Protein AF-H3C4B7-F1 (afdb_monomer)

Secondary structure (DSSP, 8-state):
--HHHHHHHHHHHHHHHHHHHHHTTTTSSSSSSSSSS-----PPP------SHHHHHHHHHHHHHHHHHHHHHHHHHHHHHHHHHHHHHHHHHHHHHHHHHHHHHHHHHHHHHHHHHHHHHHHHHHHHHHHHHHHHHHHHHHHHHHHHHHHHHHHHHHHHHHHHHHHHHHHHHHHHHHHHHHHHHHHHHHHHHHHHHHHHHHHHHHHHHHHHHHHHHHHHHHHHHHHHHHHHHHHHHHHHHHHHHHHHHHHHHHHHHHHHHHHHHHHHHHHHHHHHTT---------------------------------------------------------------------------S-TTTHHHHHHHHHHHHHHHHHHHHHHHHHHHHHHHHHHHHHHHHHHHHHHHHHHHHHHHHHHHHHHHHHHHHHHHHHHHHHHHHHHHHHHHHHHHHHHHHHHHHHHHHHHHHHHHHHHHHHHHHHHHHHHHHHHHHHHHHHHHHHHHHHHHHHHHHHHHHHHHHHHHHHHHHHHHHHHHHHHHTT----------------SSHHHHHHHHHHHHHHHHHHHHHHHHHHHHHHHHHHHHHHHHHHHHHHHHHHHHHHHHHHHHHHHHHHHHHHHHHHHHHHHHHHHHHHHHHHHHHHHHHHHHHHHHHHHHHHHHHHHHHHHHHHHHHHHHHHHHHHHHHHHHHHHHHHHHHHHHHHHHHHHHHHHHHHHHHHHTTSTTSSGGGSTTGGGTTHHHHHHHHHHHHHHHHHHHHHHHHHHHHHHHHHHHHHHHHHHHHHHHHHHHHHHHHHHHHHHHHHHHHHHHHHHHHHHHHHHHHHHHHHHHHHHHHHHHHHHHHHHHHHHHHHHHHHHHHHHHHHHHHHHHHHHHHHHHHHHHHHHHHHHHHHHHHHHHHHHHHHHHHHHHHHHHHHHHHHHHHHHHHHHHHHHHHHHHHHHHHHHHHHHHHHHHHHHHHHHHHHHHHHHHHHHHTTT------------SSSGGGHHHHHHHHHHHHHHHHHHHHHHHHHHHHHHHHHHHHHHHHHHHHHHHHHHHHHHHHHHHHHHHHHHHHHHHHHHHHHHHHHHHHHHTTSS--

Mean predicted aligned error: 26.06 Å

Structure (mmCIF, N/CA/C/O backbone):
data_AF-H3C4B7-F1
#
_entry.id   AF-H3C4B7-F1
#
loop_
_atom_site.group_PDB
_atom_site.id
_atom_site.type_symbol
_atom_site.label_atom_id
_atom_site.label_alt_id
_atom_site.label_comp_id
_atom_site.label_asym_id
_atom_site.label_entity_id
_atom_site.label_seq_id
_atom_site.pdbx_PDB_ins_code
_atom_site.Cartn_x
_atom_site.Cartn_y
_atom_site.Cartn_z
_atom_site.occupancy
_atom_site.B_iso_or_equiv
_atom_site.auth_seq_id
_atom_site.auth_comp_id
_atom_site.auth_asym_id
_atom_site.auth_atom_id
_atom_site.pdbx_PDB_model_num
ATOM 1 N N . ARG A 1 1 ? 48.165 40.039 -29.915 1.00 53.16 1 ARG A N 1
ATOM 2 C CA . ARG A 1 1 ? 48.646 41.201 -30.714 1.00 53.16 1 ARG A CA 1
ATOM 3 C C . ARG A 1 1 ? 50.061 41.047 -31.312 1.00 53.16 1 ARG A C 1
ATOM 5 O O . ARG A 1 1 ? 50.330 41.752 -32.269 1.00 53.16 1 ARG A O 1
ATOM 12 N N . LYS A 1 2 ? 50.919 40.095 -30.893 1.00 47.97 2 LYS A N 1
ATOM 13 C CA . LYS A 1 2 ? 52.232 39.836 -31.544 1.00 47.97 2 LYS A CA 1
ATOM 14 C C . LYS A 1 2 ? 52.176 39.038 -32.871 1.00 47.97 2 LYS A C 1
ATOM 16 O O . LYS A 1 2 ? 53.006 39.262 -33.738 1.00 47.97 2 LYS A O 1
ATOM 21 N N . LYS A 1 3 ? 51.146 38.205 -33.101 1.00 50.91 3 LYS A N 1
ATOM 22 C CA . LYS A 1 3 ? 50.989 37.418 -34.351 1.00 50.91 3 LYS A CA 1
ATOM 23 C C . LYS A 1 3 ? 50.655 38.235 -35.613 1.00 50.91 3 LYS A C 1
ATOM 25 O O . LYS A 1 3 ? 50.967 37.790 -36.704 1.00 50.91 3 LYS A O 1
ATOM 30 N N . ARG A 1 4 ? 50.066 39.435 -35.496 1.00 48.78 4 ARG A N 1
ATOM 31 C CA . ARG A 1 4 ? 49.759 40.294 -36.665 1.00 48.78 4 ARG A CA 1
ATOM 32 C C . ARG A 1 4 ? 50.947 41.143 -37.138 1.00 48.78 4 ARG A C 1
ATOM 34 O O . ARG A 1 4 ? 50.913 41.616 -38.265 1.00 48.78 4 ARG A O 1
ATOM 41 N N . SER A 1 5 ? 51.971 41.326 -36.299 1.00 50.53 5 SER A N 1
ATOM 42 C CA . SER A 1 5 ? 53.210 42.020 -36.683 1.00 50.53 5 SER A CA 1
ATOM 43 C C . SER A 1 5 ? 54.152 41.098 -37.463 1.00 50.53 5 SER A C 1
ATOM 45 O O . SER A 1 5 ? 54.740 41.542 -38.437 1.00 50.53 5 SER A O 1
ATOM 47 N N . CYS A 1 6 ? 54.225 39.810 -37.093 1.00 53.53 6 CYS A N 1
ATOM 48 C CA . CYS A 1 6 ? 55.047 38.808 -37.791 1.00 53.53 6 CYS A CA 1
ATOM 49 C C . CYS A 1 6 ? 54.556 38.577 -39.226 1.00 53.53 6 CYS A C 1
ATOM 51 O O . CYS A 1 6 ? 55.336 38.678 -40.157 1.00 53.53 6 CYS A O 1
ATOM 53 N N . VAL A 1 7 ? 53.239 38.431 -39.415 1.00 56.09 7 VAL A N 1
ATOM 54 C CA . VAL A 1 7 ? 52.647 38.187 -40.744 1.00 56.09 7 VAL A CA 1
ATOM 55 C C . VAL A 1 7 ? 52.781 39.402 -41.674 1.00 56.09 7 VAL A C 1
ATOM 57 O O . VAL A 1 7 ? 52.891 39.250 -42.882 1.00 56.09 7 VAL A O 1
ATOM 60 N N . ARG A 1 8 ? 52.816 40.630 -41.136 1.00 56.06 8 ARG A N 1
ATOM 61 C CA . ARG A 1 8 ? 53.068 41.833 -41.953 1.00 56.06 8 ARG A CA 1
ATOM 62 C C . ARG A 1 8 ? 54.539 41.982 -42.340 1.00 56.06 8 ARG A C 1
ATOM 64 O O . ARG A 1 8 ? 54.811 42.515 -43.406 1.00 56.06 8 ARG A O 1
ATOM 71 N N . GLN A 1 9 ? 55.459 41.507 -41.502 1.00 58.19 9 GLN A N 1
ATOM 72 C CA . GLN A 1 9 ? 56.892 41.518 -41.790 1.00 58.19 9 GLN A CA 1
ATOM 73 C C . GLN A 1 9 ? 57.294 40.370 -42.732 1.00 58.19 9 GLN A C 1
ATOM 75 O O . GLN A 1 9 ? 58.091 40.595 -43.634 1.00 58.19 9 GLN A O 1
ATOM 80 N N . GLU A 1 10 ? 56.674 39.192 -42.604 1.00 55.94 10 GLU A N 1
ATOM 81 C CA . GLU A 1 10 ? 56.787 38.089 -43.573 1.00 55.94 10 GLU A CA 1
ATOM 82 C C . GLU A 1 10 ? 56.188 38.469 -44.929 1.00 55.94 10 GLU A C 1
ATOM 84 O O . GLU A 1 10 ? 56.827 38.242 -45.949 1.00 55.94 10 GLU A O 1
ATOM 89 N N . ASN A 1 11 ? 55.031 39.141 -44.962 1.00 58.47 11 ASN A N 1
ATOM 90 C CA . ASN A 1 11 ? 54.462 39.618 -46.225 1.00 58.47 11 ASN A CA 1
ATOM 91 C C . ASN A 1 11 ? 55.306 40.732 -46.863 1.00 58.47 11 ASN A C 1
ATOM 93 O O . ASN A 1 11 ? 55.471 40.720 -48.072 1.00 58.47 11 ASN A O 1
ATOM 97 N N . ALA A 1 12 ? 55.898 41.647 -46.085 1.00 63.41 12 ALA A N 1
ATOM 98 C CA . ALA A 1 12 ? 56.821 42.649 -46.626 1.00 63.41 12 ALA A CA 1
ATOM 99 C C . ALA A 1 12 ? 58.136 42.024 -47.135 1.00 63.41 12 ALA A C 1
ATOM 101 O O . ALA A 1 12 ? 58.664 42.462 -48.153 1.00 63.41 12 ALA A O 1
ATOM 102 N N . SER A 1 13 ? 58.635 40.974 -46.473 1.00 62.47 13 SER A N 1
ATOM 103 C CA . SER A 1 13 ? 59.802 40.213 -46.934 1.00 62.47 13 SER A CA 1
ATOM 104 C C . SER A 1 13 ? 59.500 39.430 -48.213 1.00 62.47 13 SER A C 1
ATOM 106 O O . SER A 1 13 ? 60.333 39.411 -49.107 1.00 62.47 13 SER A O 1
ATOM 108 N N . MET A 1 14 ? 58.307 38.838 -48.330 1.00 59.25 14 MET A N 1
ATOM 109 C CA . MET A 1 14 ? 57.848 38.125 -49.529 1.00 59.25 14 MET A CA 1
ATOM 110 C C . MET A 1 14 ? 57.607 39.065 -50.716 1.00 59.25 14 MET A C 1
ATOM 112 O O . MET A 1 14 ? 57.888 38.688 -51.849 1.00 59.25 14 MET A O 1
ATOM 116 N N . THR A 1 15 ? 57.135 40.295 -50.486 1.00 63.84 15 THR A N 1
ATOM 117 C CA . THR A 1 15 ? 56.996 41.292 -51.559 1.00 63.84 15 THR A CA 1
ATOM 118 C C . THR A 1 15 ? 58.360 41.748 -52.081 1.00 63.84 15 THR A C 1
ATOM 120 O O . THR A 1 15 ? 58.533 41.832 -53.289 1.00 63.84 15 THR A O 1
ATOM 123 N N . ILE A 1 16 ? 59.356 41.937 -51.205 1.00 66.94 16 ILE A N 1
ATOM 124 C CA . ILE A 1 16 ? 60.731 42.292 -51.611 1.00 66.94 16 ILE A CA 1
ATOM 125 C C . ILE A 1 16 ? 61.430 41.111 -52.310 1.00 66.94 16 ILE A C 1
ATOM 127 O O . ILE A 1 16 ? 62.160 41.316 -53.276 1.00 66.94 16 ILE A O 1
ATOM 131 N N . GLN A 1 17 ? 61.163 39.870 -51.885 1.00 60.12 17 GLN A N 1
ATOM 132 C CA . GLN A 1 17 ? 61.684 38.665 -52.542 1.00 60.12 17 GLN A CA 1
ATOM 133 C C . GLN A 1 17 ? 61.039 38.431 -53.919 1.00 60.12 17 GLN A C 1
ATOM 135 O O . GLN A 1 17 ? 61.719 38.004 -54.846 1.00 60.12 17 GLN A O 1
ATOM 140 N N . ASN A 1 18 ? 59.754 38.769 -54.079 1.00 56.56 18 ASN A N 1
ATOM 141 C CA . ASN A 1 18 ? 59.063 38.725 -55.370 1.00 56.56 18 ASN A CA 1
ATOM 142 C C . ASN A 1 18 ? 59.480 39.875 -56.302 1.00 56.56 18 ASN A C 1
ATOM 144 O O . ASN A 1 18 ? 59.568 39.655 -57.505 1.00 56.56 18 ASN A O 1
ATOM 148 N N . GLU A 1 19 ? 59.798 41.064 -55.780 1.00 61.62 19 GLU A N 1
ATOM 149 C CA . GLU A 1 19 ? 60.386 42.159 -56.570 1.00 61.62 19 GLU A CA 1
ATOM 150 C C . GLU A 1 19 ? 61.837 41.856 -56.990 1.00 61.62 19 GLU A C 1
ATOM 152 O O . GLU A 1 19 ? 62.234 42.215 -58.095 1.00 61.62 19 GLU A O 1
ATOM 157 N N . GLN A 1 20 ? 62.609 41.121 -56.179 1.00 59.03 20 GLN A N 1
ATOM 158 C CA . GLN A 1 20 ? 63.943 40.625 -56.557 1.00 59.03 20 GLN A CA 1
ATOM 159 C C . GLN A 1 20 ? 63.884 39.477 -57.578 1.00 59.03 20 GLN A C 1
ATOM 161 O O . GLN A 1 20 ? 64.675 39.467 -58.515 1.00 59.03 20 GLN A O 1
ATOM 166 N N . LEU A 1 21 ? 62.907 38.569 -57.478 1.00 57.81 21 LEU A N 1
ATOM 167 C CA . LEU A 1 21 ? 62.693 37.513 -58.481 1.00 57.81 21 LEU A CA 1
ATOM 168 C C . LEU A 1 21 ? 62.142 38.052 -59.814 1.00 57.81 21 LEU A C 1
ATOM 170 O O . LEU A 1 21 ? 62.420 37.470 -60.859 1.00 57.81 21 LEU A O 1
ATOM 174 N N . LEU A 1 22 ? 61.406 39.169 -59.803 1.00 53.56 22 LEU A N 1
ATOM 175 C CA . LEU A 1 22 ? 61.001 39.890 -61.018 1.00 53.56 22 LEU A CA 1
ATOM 176 C C . LEU A 1 22 ? 62.156 40.695 -61.639 1.00 53.56 22 LEU A C 1
ATOM 178 O O . LEU A 1 22 ? 62.205 40.810 -62.859 1.00 53.56 22 LEU A O 1
ATOM 182 N N . ALA A 1 23 ? 63.109 41.186 -60.838 1.00 55.03 23 ALA A N 1
ATOM 183 C CA . ALA A 1 23 ? 64.319 41.852 -61.334 1.00 55.03 23 ALA A CA 1
ATOM 184 C C . ALA A 1 23 ? 65.352 40.874 -61.937 1.00 55.03 23 ALA A C 1
ATOM 186 O O . ALA A 1 23 ? 66.093 41.251 -62.842 1.00 55.03 23 ALA A O 1
ATOM 187 N N . ASP A 1 24 ? 65.363 39.610 -61.499 1.00 52.94 24 ASP A N 1
ATOM 188 C CA . ASP A 1 24 ? 66.251 38.567 -62.041 1.00 52.94 24 ASP A CA 1
ATOM 189 C C . ASP A 1 24 ? 65.712 37.906 -63.332 1.00 52.94 24 ASP A C 1
ATOM 191 O O . ASP A 1 24 ? 66.448 37.189 -64.012 1.00 52.94 24 ASP A O 1
ATOM 195 N N . PHE A 1 25 ? 64.458 38.180 -63.719 1.00 48.69 25 PHE A N 1
ATOM 196 C CA . PHE A 1 25 ? 63.876 37.758 -65.006 1.00 48.69 25 PHE A CA 1
ATOM 197 C C . PHE A 1 25 ? 63.970 38.820 -66.116 1.00 48.69 25 PHE A C 1
ATOM 199 O O . PHE A 1 25 ? 63.587 38.549 -67.257 1.00 48.69 25 PHE A O 1
ATOM 206 N N . ASP A 1 26 ? 64.544 39.988 -65.816 1.00 48.50 26 ASP A N 1
ATOM 207 C CA . ASP A 1 26 ? 64.685 41.112 -66.748 1.00 48.50 26 ASP A CA 1
ATOM 208 C C . ASP A 1 26 ? 65.990 41.171 -67.593 1.00 48.50 26 ASP A C 1
ATOM 210 O O . ASP A 1 26 ? 66.158 42.138 -68.338 1.00 48.50 26 ASP A O 1
ATOM 214 N N . PRO A 1 27 ? 66.907 40.167 -67.610 1.00 53.16 27 PRO A N 1
ATOM 215 C CA . PRO A 1 27 ? 67.924 40.089 -68.663 1.00 53.16 27 PRO A CA 1
ATOM 216 C C . PRO A 1 27 ? 67.634 39.054 -69.763 1.00 53.16 27 PRO A C 1
ATOM 218 O O . PRO A 1 27 ? 68.400 38.980 -70.720 1.00 53.16 27 PRO A O 1
ATOM 221 N N . VAL A 1 28 ? 66.536 38.288 -69.718 1.00 51.03 28 VAL A N 1
ATOM 222 C CA . VAL A 1 28 ? 66.262 37.261 -70.755 1.00 51.03 28 VAL A CA 1
ATOM 223 C C . VAL A 1 28 ? 65.349 37.767 -71.886 1.00 51.03 28 VAL A C 1
ATOM 225 O O . VAL A 1 28 ? 65.287 37.158 -72.951 1.00 51.03 28 VAL A O 1
ATOM 228 N N . GLN A 1 29 ? 64.741 38.951 -71.747 1.00 46.00 29 GLN A N 1
ATOM 229 C CA . GLN A 1 29 ? 64.087 39.650 -72.868 1.00 46.00 29 GLN A CA 1
ATOM 230 C C . GLN A 1 29 ? 64.972 40.698 -73.571 1.00 46.00 29 GLN A C 1
ATOM 232 O O . GLN A 1 29 ? 64.509 41.345 -74.509 1.00 46.00 29 GLN A O 1
ATOM 237 N N . TYR A 1 30 ? 66.261 40.810 -73.212 1.00 48.88 30 TYR A N 1
ATOM 238 C CA . TYR A 1 30 ? 67.216 41.702 -73.895 1.00 48.88 30 TYR A CA 1
ATOM 239 C C . TYR A 1 30 ? 68.268 40.983 -74.769 1.00 48.88 30 TYR A C 1
ATOM 241 O O . TYR A 1 30 ? 68.986 41.646 -75.517 1.00 48.88 30 TYR A O 1
ATOM 249 N N . GLU A 1 31 ? 68.326 39.643 -74.780 1.00 49.06 31 GLU A N 1
ATOM 250 C CA . GLU A 1 31 ? 69.220 38.886 -75.687 1.00 49.06 31 GLU A CA 1
ATOM 251 C C . GLU A 1 31 ? 68.520 38.264 -76.911 1.00 49.06 31 GLU A C 1
ATOM 253 O O . GLU A 1 31 ? 69.187 37.907 -77.880 1.00 49.06 31 GLU A O 1
ATOM 258 N N . LEU A 1 32 ? 67.182 38.238 -76.959 1.00 45.91 32 LEU A N 1
ATOM 259 C CA . LEU A 1 32 ? 66.419 37.756 -78.127 1.00 45.91 32 LEU A CA 1
ATOM 260 C C . LEU A 1 32 ? 66.019 38.860 -79.124 1.00 45.91 32 LEU A C 1
ATOM 262 O O . LEU A 1 32 ? 65.551 38.559 -80.220 1.00 45.91 32 LEU A O 1
ATOM 266 N N . ALA A 1 33 ? 66.267 40.133 -78.797 1.00 42.78 33 ALA A N 1
ATOM 267 C CA . ALA A 1 33 ? 66.010 41.275 -79.682 1.00 42.78 33 ALA A CA 1
ATOM 268 C C . ALA A 1 33 ? 67.276 41.854 -80.351 1.00 42.78 33 ALA A C 1
ATOM 270 O O . ALA A 1 33 ? 67.179 42.855 -81.058 1.00 42.78 33 ALA A O 1
ATOM 271 N N . ASN A 1 34 ? 68.452 41.231 -80.176 1.00 42.56 34 ASN A N 1
ATOM 272 C CA . ASN A 1 34 ? 69.720 41.737 -80.727 1.00 42.56 34 ASN A CA 1
ATOM 273 C C . ASN A 1 34 ? 70.359 40.861 -81.822 1.00 42.56 34 ASN A C 1
ATOM 275 O O . ASN A 1 34 ? 71.470 41.144 -82.266 1.00 42.56 34 ASN A O 1
ATOM 279 N N . PHE A 1 35 ? 69.651 39.850 -82.336 1.00 39.03 35 PHE A N 1
ATOM 280 C CA . PHE A 1 35 ? 70.126 39.006 -83.442 1.00 39.03 35 PHE A CA 1
ATOM 281 C C . PHE A 1 35 ? 69.445 39.336 -84.781 1.00 39.03 35 PHE A C 1
ATOM 283 O O . PHE A 1 35 ? 68.969 38.448 -85.476 1.00 39.03 35 PHE A O 1
ATOM 290 N N . ASN A 1 36 ? 69.361 40.623 -85.150 1.00 42.12 36 ASN A N 1
ATOM 291 C CA . ASN A 1 36 ? 68.945 40.999 -86.513 1.00 42.12 36 ASN A CA 1
ATOM 292 C C . ASN A 1 36 ? 69.601 42.255 -87.119 1.00 42.12 36 ASN A C 1
ATOM 294 O O . ASN A 1 36 ? 69.223 42.662 -88.214 1.00 42.12 36 ASN A O 1
ATOM 298 N N . LEU A 1 37 ? 70.627 42.853 -86.501 1.00 48.03 37 LEU A N 1
ATOM 299 C CA . LEU A 1 37 ? 71.328 44.007 -87.089 1.00 48.03 37 LEU A CA 1
ATOM 300 C C . LEU A 1 37 ? 72.846 43.983 -86.845 1.00 48.03 37 LEU A C 1
ATOM 302 O O . LEU A 1 37 ? 73.401 44.921 -86.284 1.00 48.03 37 LEU A O 1
ATOM 306 N N . GLN A 1 38 ? 73.552 42.945 -87.315 1.00 39.34 38 GLN A N 1
ATOM 307 C CA . GLN A 1 38 ? 74.992 43.082 -87.601 1.00 39.34 38 GLN A CA 1
ATOM 308 C C . GLN A 1 38 ? 75.557 42.019 -88.560 1.00 39.34 38 GLN A C 1
ATOM 310 O O . GLN A 1 38 ? 76.517 41.322 -88.256 1.00 39.34 38 GLN A O 1
ATOM 315 N N . VAL A 1 39 ? 75.023 41.951 -89.783 1.00 34.97 39 VAL A N 1
ATOM 316 C CA . VAL A 1 39 ? 75.780 41.423 -90.937 1.00 34.97 39 VAL A CA 1
ATOM 317 C C . VAL A 1 39 ? 76.204 42.611 -91.799 1.00 34.97 39 VAL A C 1
ATOM 319 O O . VAL A 1 39 ? 75.687 42.876 -92.879 1.00 34.97 39 VAL A O 1
ATOM 322 N N . GLY A 1 40 ? 77.133 43.397 -91.255 1.00 36.59 40 GLY A N 1
ATOM 323 C CA . GLY A 1 40 ? 77.899 44.378 -92.010 1.00 36.59 40 GLY A CA 1
ATOM 324 C C . GLY A 1 40 ? 79.064 43.671 -92.691 1.00 36.59 40 GLY A C 1
ATOM 325 O O . GLY A 1 40 ? 80.041 43.308 -92.042 1.00 36.59 40 GLY A O 1
ATOM 326 N N . LEU A 1 41 ? 78.946 43.480 -94.003 1.00 40.12 41 LEU A N 1
ATOM 327 C CA . LEU A 1 41 ? 80.002 43.016 -94.899 1.00 40.12 41 LEU A CA 1
ATOM 328 C C . LEU A 1 41 ? 81.301 43.812 -94.679 1.00 40.12 41 LEU A C 1
ATOM 330 O O . LEU A 1 41 ? 81.406 44.969 -95.089 1.00 40.12 41 LEU A O 1
ATOM 334 N N . ARG A 1 42 ? 82.327 43.179 -94.099 1.00 35.50 42 ARG A N 1
ATOM 335 C CA . ARG A 1 42 ? 83.714 43.648 -94.205 1.00 35.50 42 ARG A CA 1
ATOM 336 C C . ARG A 1 42 ? 84.550 42.590 -94.913 1.00 35.50 42 ARG A C 1
ATOM 338 O O . ARG A 1 42 ? 85.065 41.660 -94.308 1.00 35.50 42 ARG A O 1
ATOM 345 N N . ALA A 1 43 ? 84.658 42.765 -96.225 1.00 30.70 43 ALA A N 1
ATOM 346 C CA . ALA A 1 43 ? 85.583 42.047 -97.085 1.00 30.70 43 ALA A CA 1
ATOM 347 C C . ALA A 1 43 ? 87.048 42.355 -96.715 1.00 30.70 43 ALA A C 1
ATOM 349 O O . ALA A 1 43 ? 87.402 43.530 -96.576 1.00 30.70 43 ALA A O 1
ATOM 350 N N . PRO A 1 44 ? 87.937 41.350 -96.694 1.00 39.50 44 PRO A N 1
ATOM 351 C CA . PRO A 1 44 ? 89.303 41.503 -97.152 1.00 39.50 44 PRO A CA 1
ATOM 352 C C . PRO A 1 44 ? 89.395 41.015 -98.604 1.00 39.50 44 PRO A C 1
ATOM 354 O O . PRO A 1 44 ? 88.950 39.928 -98.961 1.00 39.50 44 PRO A O 1
ATOM 357 N N . ARG A 1 45 ? 89.967 41.866 -99.456 1.00 44.62 45 ARG A N 1
ATOM 358 C CA . ARG A 1 45 ? 90.332 41.565 -100.844 1.00 44.62 45 ARG A CA 1
ATOM 359 C C . ARG A 1 45 ? 91.171 40.282 -100.941 1.00 44.62 45 ARG A C 1
ATOM 361 O O . ARG A 1 45 ? 92.287 40.294 -100.433 1.00 44.62 45 ARG A O 1
ATOM 368 N N . SER A 1 46 ? 90.727 39.315 -101.747 1.00 40.34 46 SER A N 1
ATOM 369 C CA . SER A 1 46 ? 91.544 38.658 -102.789 1.00 40.34 46 SER A CA 1
ATOM 370 C C . SER A 1 46 ? 90.759 37.573 -103.553 1.00 40.34 46 SER A C 1
ATOM 372 O O . SER A 1 46 ? 90.212 36.664 -102.952 1.00 40.34 46 SER A O 1
ATOM 374 N N . GLY A 1 47 ? 90.749 37.678 -104.891 1.00 36.53 47 GLY A N 1
ATOM 375 C CA . GLY A 1 47 ? 90.689 36.561 -105.856 1.00 36.53 47 GLY A CA 1
ATOM 376 C C . GLY A 1 47 ? 89.422 35.690 -105.971 1.00 36.53 47 GLY A C 1
ATOM 377 O O . GLY A 1 47 ? 89.158 34.853 -105.124 1.00 36.53 47 GLY A O 1
ATOM 378 N N . PHE A 1 48 ? 88.720 35.800 -107.108 1.00 39.28 48 PHE A N 1
ATOM 379 C CA . PHE A 1 48 ? 87.806 34.789 -107.702 1.00 39.28 48 PHE A CA 1
ATOM 380 C C . PHE A 1 48 ? 88.469 33.387 -107.870 1.00 39.28 48 PHE A C 1
ATOM 382 O O . PHE A 1 48 ? 89.704 33.376 -107.866 1.00 39.28 48 PHE A O 1
ATOM 389 N N . PRO A 1 49 ? 87.763 32.244 -108.157 1.00 46.88 49 PRO A N 1
ATOM 390 C CA . PRO A 1 49 ? 86.347 32.038 -108.576 1.00 46.88 49 PRO A CA 1
ATOM 391 C C . PRO A 1 49 ? 85.560 30.840 -107.918 1.00 46.88 49 PRO A C 1
ATOM 393 O O . PRO A 1 49 ? 86.130 30.036 -107.192 1.00 46.88 49 PRO A O 1
ATOM 396 N N . ASN A 1 50 ? 84.268 30.691 -108.294 1.00 49.00 50 ASN A N 1
ATOM 397 C CA . ASN A 1 50 ? 83.284 29.578 -108.106 1.00 49.00 50 ASN A CA 1
ATOM 398 C C . ASN A 1 50 ? 82.311 29.617 -106.894 1.00 49.00 50 ASN A C 1
ATOM 400 O O . ASN A 1 50 ? 82.580 29.060 -105.839 1.00 49.00 50 ASN A O 1
ATOM 404 N N . ASN A 1 51 ? 81.106 30.180 -107.108 1.00 53.78 51 ASN A N 1
ATOM 405 C CA . ASN A 1 51 ? 80.088 30.504 -106.082 1.00 53.78 51 ASN A CA 1
ATOM 406 C C . ASN A 1 51 ? 78.758 29.704 -106.140 1.00 53.78 51 ASN A C 1
ATOM 408 O O . ASN A 1 51 ? 77.747 30.187 -105.642 1.00 53.78 51 ASN A O 1
ATOM 412 N N . VAL A 1 52 ? 78.699 28.498 -106.718 1.00 57.16 52 VAL A N 1
ATOM 413 C CA . VAL A 1 52 ? 77.429 27.721 -106.770 1.00 57.16 52 VAL A CA 1
ATOM 414 C C . VAL A 1 52 ? 77.392 26.567 -105.760 1.00 57.16 52 VAL A C 1
ATOM 416 O O . VAL A 1 52 ? 76.356 26.316 -105.151 1.00 57.16 52 VAL A O 1
ATOM 419 N N . THR A 1 53 ? 78.522 25.909 -105.497 1.00 60.91 53 THR A N 1
ATOM 420 C CA . THR A 1 53 ? 78.601 24.789 -104.543 1.00 60.91 53 THR A CA 1
ATOM 421 C C . THR A 1 53 ? 78.473 25.245 -103.090 1.00 60.91 53 THR A C 1
ATOM 423 O O . THR A 1 53 ? 77.707 24.654 -102.341 1.00 60.91 53 THR A O 1
ATOM 426 N N . VAL A 1 54 ? 79.117 26.353 -102.711 1.00 61.03 54 VAL A N 1
ATOM 427 C CA . VAL A 1 54 ? 79.094 26.871 -101.327 1.00 61.03 54 VAL A CA 1
ATOM 428 C C . VAL A 1 54 ? 77.699 27.357 -100.907 1.00 61.03 54 VAL A C 1
ATOM 430 O O . VAL A 1 54 ? 77.291 27.127 -99.774 1.00 61.03 54 VAL A O 1
ATOM 433 N N . MET A 1 55 ? 76.925 27.969 -101.814 1.00 54.66 55 MET A N 1
ATOM 434 C CA . MET A 1 55 ? 75.536 28.355 -101.518 1.00 54.66 55 MET A CA 1
ATOM 435 C C . MET A 1 55 ? 74.604 27.139 -101.431 1.00 54.66 55 MET A C 1
ATOM 437 O O . MET A 1 55 ? 73.731 27.112 -100.572 1.00 54.66 55 MET A O 1
ATOM 441 N N . SER A 1 56 ? 74.804 26.111 -102.264 1.00 64.56 56 SER A N 1
ATOM 442 C CA . SER A 1 56 ? 74.047 24.852 -102.173 1.00 64.56 56 SER A CA 1
ATOM 443 C C . SER A 1 56 ? 74.312 24.117 -100.858 1.00 64.56 56 SER A C 1
ATOM 445 O O . SER A 1 56 ? 73.394 23.545 -100.273 1.00 64.56 56 SER A O 1
ATOM 447 N N . GLU A 1 57 ? 75.557 24.134 -100.389 1.00 71.56 57 GLU A N 1
ATOM 448 C CA . GLU A 1 57 ? 75.977 23.481 -99.149 1.00 71.56 57 GLU A CA 1
ATOM 449 C C . GLU A 1 57 ? 75.464 24.249 -97.920 1.00 71.56 57 GLU A C 1
ATOM 451 O O . GLU A 1 57 ? 74.909 23.641 -97.012 1.00 71.56 57 GLU A O 1
ATOM 456 N N . GLN A 1 58 ? 75.492 25.588 -97.945 1.00 70.25 58 GLN A N 1
ATOM 457 C CA . GLN A 1 58 ? 74.870 26.426 -96.909 1.00 70.25 58 GLN A CA 1
ATOM 458 C C . GLN A 1 58 ? 73.342 26.299 -96.868 1.00 70.25 58 GLN A C 1
ATOM 460 O O . GLN A 1 58 ? 72.771 26.256 -95.782 1.00 70.25 58 GLN A O 1
ATOM 465 N N . ILE A 1 59 ? 72.666 26.205 -98.019 1.00 70.31 59 ILE A N 1
ATOM 466 C CA . ILE A 1 59 ? 71.215 25.965 -98.067 1.00 70.31 59 ILE A CA 1
ATOM 467 C C . ILE A 1 59 ? 70.888 24.571 -97.526 1.00 70.31 59 ILE A C 1
ATOM 469 O O . ILE A 1 59 ? 69.965 24.444 -96.729 1.00 70.31 59 ILE A O 1
ATOM 473 N N . SER A 1 60 ? 71.664 23.547 -97.892 1.00 73.94 60 SER A N 1
ATOM 474 C CA . SER A 1 60 ? 71.465 22.179 -97.388 1.00 73.94 60 SER A CA 1
ATOM 475 C C . SER A 1 60 ? 71.713 22.089 -95.880 1.00 73.94 60 SER A C 1
ATOM 477 O O . SER A 1 60 ? 70.987 21.400 -95.170 1.00 73.94 60 SER A O 1
ATOM 479 N N . GLN A 1 61 ? 72.706 22.821 -95.371 1.00 76.88 61 GLN A N 1
ATOM 480 C CA . GLN A 1 61 ? 73.019 22.860 -93.947 1.00 76.88 61 GLN A CA 1
ATOM 481 C C . GLN A 1 61 ? 71.963 23.628 -93.144 1.00 76.88 61 GLN A C 1
ATOM 483 O O . GLN A 1 61 ? 71.513 23.131 -92.117 1.00 76.88 61 GLN A O 1
ATOM 488 N N . LEU A 1 62 ? 71.476 24.765 -93.651 1.00 76.25 62 LEU A N 1
ATOM 489 C CA . LEU A 1 62 ? 70.349 25.482 -93.048 1.00 76.25 62 LEU A CA 1
ATOM 490 C C . LEU A 1 62 ? 69.049 24.668 -93.111 1.00 76.25 62 LEU A C 1
ATOM 492 O O . LEU A 1 62 ? 68.271 24.712 -92.168 1.00 76.25 62 LEU A O 1
ATOM 496 N N . GLN A 1 63 ? 68.811 23.898 -94.178 1.00 75.50 63 GLN A N 1
ATOM 497 C CA . GLN A 1 63 ? 67.666 22.983 -94.262 1.00 75.50 63 GLN A CA 1
ATOM 498 C C . GLN A 1 63 ? 67.762 21.857 -93.226 1.00 75.50 63 GLN A C 1
ATOM 500 O O . GLN A 1 63 ? 66.778 21.590 -92.542 1.00 75.50 63 GLN A O 1
ATOM 505 N N . ALA A 1 64 ? 68.945 21.262 -93.049 1.00 77.56 64 ALA A N 1
ATOM 506 C CA . ALA A 1 64 ? 69.176 20.233 -92.037 1.00 77.56 64 ALA A CA 1
ATOM 507 C C . ALA A 1 64 ? 69.056 20.781 -90.602 1.00 77.56 64 ALA A C 1
ATOM 509 O O . ALA A 1 64 ? 68.495 20.118 -89.732 1.00 77.56 64 ALA A O 1
ATOM 510 N N . GLU A 1 65 ? 69.538 22.000 -90.345 1.00 77.75 65 GLU A N 1
ATOM 511 C CA . GLU A 1 65 ? 69.369 22.681 -89.056 1.00 77.75 65 GLU A CA 1
ATOM 512 C C . GLU A 1 65 ? 67.897 23.016 -88.786 1.00 77.75 65 GLU A C 1
ATOM 514 O O . GLU A 1 65 ? 67.423 22.815 -87.671 1.00 77.75 65 GLU A O 1
ATOM 519 N N . LEU A 1 66 ? 67.142 23.447 -89.799 1.00 75.00 66 LEU A N 1
ATOM 520 C CA . LEU A 1 66 ? 65.717 23.760 -89.667 1.00 75.00 66 LEU A CA 1
ATOM 521 C C . LEU A 1 66 ? 64.866 22.494 -89.472 1.00 75.00 66 LEU A C 1
ATOM 523 O O . LEU A 1 66 ? 63.922 22.506 -88.685 1.00 75.00 66 LEU A O 1
ATOM 527 N N . GLU A 1 67 ? 65.228 21.377 -90.109 1.00 79.25 67 GLU A N 1
ATOM 528 C CA . GLU A 1 67 ? 64.642 20.061 -89.825 1.00 79.25 67 GLU A CA 1
ATOM 529 C C . GLU A 1 67 ? 64.990 19.567 -88.419 1.00 79.25 67 GLU A C 1
ATOM 531 O O . GLU A 1 67 ? 64.106 19.092 -87.707 1.00 79.25 67 GLU A O 1
ATOM 536 N N . ALA A 1 68 ? 66.238 19.723 -87.969 1.00 78.88 68 ALA A N 1
ATOM 537 C CA . ALA A 1 68 ? 66.629 19.364 -86.609 1.00 78.88 68 ALA A CA 1
ATOM 538 C C . ALA A 1 68 ? 65.886 20.215 -85.560 1.00 78.88 68 ALA A C 1
ATOM 540 O O . ALA A 1 68 ? 65.403 19.677 -84.558 1.00 78.88 68 ALA A O 1
ATOM 541 N N . VAL A 1 69 ? 65.726 21.520 -85.803 1.00 80.06 69 VAL A N 1
ATOM 542 C CA . VAL A 1 69 ? 64.932 22.425 -84.955 1.00 80.06 69 VAL A CA 1
ATOM 543 C C . VAL A 1 69 ? 63.453 22.037 -84.968 1.00 80.06 69 VAL A C 1
ATOM 545 O O . VAL A 1 69 ? 62.864 21.913 -83.902 1.00 80.06 69 VAL A O 1
ATOM 548 N N . ASN A 1 70 ? 62.859 21.725 -86.122 1.00 76.31 70 ASN A N 1
ATOM 549 C CA . ASN A 1 70 ? 61.467 21.265 -86.190 1.00 76.31 70 ASN A CA 1
ATOM 550 C C . ASN A 1 70 ? 61.245 19.926 -85.467 1.00 76.31 70 ASN A C 1
ATOM 552 O O . ASN A 1 70 ? 60.236 19.750 -84.786 1.00 76.31 70 ASN A O 1
ATOM 556 N N . ILE A 1 71 ? 62.183 18.979 -85.572 1.00 81.94 71 ILE A N 1
ATOM 557 C CA . ILE A 1 71 ? 62.098 17.691 -84.866 1.00 81.94 71 ILE A CA 1
ATOM 558 C C . ILE A 1 71 ? 62.223 17.903 -83.354 1.00 81.94 71 ILE A C 1
ATOM 560 O O . ILE A 1 71 ? 61.460 17.318 -82.585 1.00 81.94 71 ILE A O 1
ATOM 564 N N . THR A 1 72 ? 63.167 18.736 -82.912 1.00 77.94 72 THR A N 1
ATOM 565 C CA . THR A 1 72 ? 63.367 19.031 -81.484 1.00 77.94 72 THR A CA 1
ATOM 566 C C . THR A 1 72 ? 62.221 19.846 -80.891 1.00 77.94 72 THR A C 1
ATOM 568 O O . THR A 1 72 ? 61.767 19.512 -79.798 1.00 77.94 72 THR A O 1
ATOM 571 N N . GLN A 1 73 ? 61.683 20.827 -81.618 1.00 74.12 73 GLN A N 1
ATOM 572 C CA . GLN A 1 73 ? 60.490 21.577 -81.230 1.00 74.12 73 GLN A CA 1
ATOM 573 C C . GLN A 1 73 ? 59.265 20.659 -81.152 1.00 74.12 73 GLN A C 1
ATOM 575 O O . GLN A 1 73 ? 58.596 20.636 -80.125 1.00 74.12 73 GLN A O 1
ATOM 580 N N . GLY A 1 74 ? 59.031 19.806 -82.155 1.00 81.69 74 GLY A N 1
ATOM 581 C CA . GLY A 1 74 ? 57.936 18.833 -82.120 1.00 81.69 74 GLY A CA 1
ATOM 582 C C . GLY A 1 74 ? 58.075 17.795 -80.996 1.00 81.69 74 GLY A C 1
ATOM 583 O O . GLY A 1 74 ? 57.078 17.312 -80.461 1.00 81.69 74 GLY A O 1
ATOM 584 N N . GLN A 1 75 ? 59.300 17.450 -80.586 1.00 79.00 75 GLN A N 1
ATOM 585 C CA . GLN A 1 75 ? 59.539 16.616 -79.401 1.00 79.00 75 GLN A CA 1
ATOM 586 C C . GLN A 1 75 ? 59.314 17.376 -78.086 1.00 79.00 75 GLN A C 1
ATOM 588 O O . GLN A 1 75 ? 58.831 16.776 -77.126 1.00 79.00 75 GLN A O 1
ATOM 593 N N . GLN A 1 76 ? 59.655 18.666 -78.017 1.00 73.12 76 GLN A N 1
ATOM 594 C CA . GLN A 1 76 ? 59.377 19.512 -76.853 1.00 73.12 76 GLN A CA 1
ATOM 595 C C . GLN A 1 76 ? 57.878 19.776 -76.688 1.00 73.12 76 GLN A C 1
ATOM 597 O O . GLN A 1 76 ? 57.383 19.661 -75.571 1.00 73.12 76 GLN A O 1
ATOM 602 N N . GLU A 1 77 ? 57.150 20.029 -77.777 1.00 74.88 77 GLU A N 1
ATOM 603 C CA . GLU A 1 77 ? 55.690 20.185 -77.780 1.00 74.88 77 GLU A CA 1
ATOM 604 C C . GLU A 1 77 ? 55.004 18.904 -77.297 1.00 74.88 77 GLU A C 1
ATOM 606 O O . GLU A 1 77 ? 54.227 18.957 -76.350 1.00 74.88 77 GLU A O 1
ATOM 611 N N . LYS A 1 78 ? 55.394 17.728 -77.812 1.00 78.44 78 LYS A N 1
ATOM 612 C CA . LYS A 1 78 ? 54.869 16.440 -77.320 1.00 78.44 78 LYS A CA 1
ATOM 613 C C . LYS A 1 78 ? 55.177 16.185 -75.844 1.00 78.44 78 LYS A C 1
ATOM 615 O O . LYS A 1 78 ? 54.350 15.635 -75.128 1.00 78.44 78 LYS A O 1
ATOM 620 N N . ARG A 1 79 ? 56.366 16.565 -75.361 1.00 79.50 79 ARG A N 1
ATOM 621 C CA . ARG A 1 79 ? 56.707 16.445 -73.930 1.00 79.50 79 ARG A CA 1
ATOM 622 C C . ARG A 1 79 ? 55.901 17.419 -73.070 1.00 79.50 79 ARG A C 1
ATOM 624 O O . ARG A 1 79 ? 55.504 17.041 -71.972 1.00 79.50 79 ARG A O 1
ATOM 631 N N . ALA A 1 80 ? 55.649 18.632 -73.559 1.00 77.06 80 ALA A N 1
ATOM 632 C CA . ALA A 1 80 ? 54.801 19.608 -72.887 1.00 77.06 80 ALA A CA 1
ATOM 633 C C . ALA A 1 80 ? 53.342 19.126 -72.831 1.00 77.06 80 ALA A C 1
ATOM 635 O O . ALA A 1 80 ? 52.740 19.175 -71.761 1.00 77.06 80 ALA A O 1
ATOM 636 N N . GLU A 1 81 ? 52.813 18.572 -73.925 1.00 78.62 81 GLU A N 1
ATOM 637 C CA . GLU A 1 81 ? 51.486 17.946 -73.981 1.00 78.62 81 GLU A CA 1
ATOM 638 C C . GLU A 1 81 ? 51.367 16.780 -72.990 1.00 78.62 81 GLU A C 1
ATOM 640 O O . GLU A 1 81 ? 50.462 16.799 -72.158 1.00 78.62 81 GLU A O 1
ATOM 645 N N . CYS A 1 82 ? 52.324 15.839 -72.972 1.00 80.44 82 CYS A N 1
ATOM 646 C CA . CYS A 1 82 ? 52.335 14.757 -71.978 1.00 80.44 82 CYS A CA 1
ATOM 647 C C . CYS A 1 82 ? 52.405 15.291 -70.537 1.00 80.44 82 CYS A C 1
ATOM 649 O O . CYS A 1 82 ? 51.740 14.769 -69.648 1.00 80.44 82 CYS A O 1
ATOM 651 N N . SER A 1 83 ? 53.194 16.342 -70.284 1.00 72.25 83 SER A N 1
ATOM 652 C CA . SER A 1 83 ? 53.291 16.928 -68.943 1.00 72.25 83 SER A CA 1
ATOM 653 C C . SER A 1 83 ? 51.998 17.625 -68.509 1.00 72.25 83 SER A C 1
ATOM 655 O O . SER A 1 83 ? 51.633 17.540 -67.338 1.00 72.25 83 SER A O 1
ATOM 657 N N . LEU A 1 84 ? 51.283 18.263 -69.444 1.00 81.56 84 LEU A N 1
ATOM 658 C CA . LEU A 1 84 ? 49.980 18.879 -69.195 1.00 81.56 84 LEU A CA 1
ATOM 659 C C . LEU A 1 84 ? 48.915 17.817 -68.907 1.00 81.56 84 LEU A C 1
ATOM 661 O O . LEU A 1 84 ? 48.133 17.982 -67.971 1.00 81.56 84 LEU A O 1
ATOM 665 N N . GLU A 1 85 ? 48.922 16.713 -69.653 1.00 81.75 85 GLU A N 1
ATOM 666 C CA . GLU A 1 85 ? 48.022 15.579 -69.430 1.00 81.75 85 GLU A CA 1
ATOM 667 C C . GLU A 1 85 ? 48.276 14.930 -68.058 1.00 81.75 85 GLU A C 1
ATOM 669 O O . GLU A 1 85 ? 47.347 14.773 -67.270 1.00 81.75 85 GLU A O 1
ATOM 674 N N . GLU A 1 86 ? 49.541 14.708 -67.680 1.00 79.44 86 GLU A N 1
ATOM 675 C CA . GLU A 1 86 ? 49.889 14.234 -66.335 1.00 79.44 86 GLU A CA 1
ATOM 676 C C . GLU A 1 86 ? 49.463 15.204 -65.221 1.00 79.44 86 GLU A C 1
ATOM 678 O O . GLU A 1 86 ? 49.096 14.768 -64.127 1.00 79.44 86 GLU A O 1
ATOM 683 N N . THR A 1 87 ? 49.537 16.523 -65.442 1.00 79.25 87 THR A N 1
ATOM 684 C CA . THR A 1 87 ? 49.038 17.498 -64.457 1.00 79.25 87 THR A CA 1
ATOM 685 C C . THR A 1 87 ? 47.519 17.488 -64.359 1.00 79.25 87 THR A C 1
ATOM 687 O O . THR A 1 87 ? 47.003 17.518 -63.246 1.00 79.25 87 THR A O 1
ATOM 690 N N . ALA A 1 88 ? 46.808 17.353 -65.481 1.00 82.38 88 ALA A N 1
ATOM 691 C CA . ALA A 1 88 ? 45.356 17.235 -65.487 1.00 82.38 88 ALA A CA 1
ATOM 692 C C . ALA A 1 88 ? 44.900 15.961 -64.757 1.00 82.38 88 ALA A C 1
ATOM 694 O O . ALA A 1 88 ? 43.990 16.021 -63.932 1.00 82.38 88 ALA A O 1
ATOM 695 N N . ASP A 1 89 ? 45.582 14.833 -64.971 1.00 83.00 89 ASP A N 1
ATOM 696 C CA . ASP A 1 89 ? 45.311 13.580 -64.262 1.00 83.00 89 ASP A CA 1
ATOM 697 C C . ASP A 1 89 ? 45.588 13.693 -62.755 1.00 83.00 89 ASP A C 1
ATOM 699 O O . ASP A 1 89 ? 44.804 13.207 -61.932 1.00 83.00 89 ASP A O 1
ATOM 703 N N . ARG A 1 90 ? 46.675 14.375 -62.364 1.00 84.50 90 ARG A N 1
ATOM 704 C CA . ARG A 1 90 ? 46.965 14.672 -60.950 1.00 84.50 90 ARG A CA 1
ATOM 705 C C . ARG A 1 90 ? 45.898 15.579 -60.337 1.00 84.50 90 ARG A C 1
ATOM 707 O O . ARG A 1 90 ? 45.463 15.300 -59.222 1.00 84.50 90 ARG A O 1
ATOM 714 N N . ASP A 1 91 ? 45.435 16.604 -61.046 1.00 86.19 91 ASP A N 1
ATOM 715 C CA . ASP A 1 91 ? 44.390 17.514 -60.569 1.00 86.19 91 ASP A CA 1
ATOM 716 C C . ASP A 1 91 ? 43.036 16.805 -60.423 1.00 86.19 91 ASP A C 1
ATOM 718 O O . ASP A 1 91 ? 42.347 16.993 -59.419 1.00 86.19 91 ASP A O 1
ATOM 722 N N . ILE A 1 92 ? 42.681 15.916 -61.358 1.00 90.06 92 ILE A N 1
ATOM 723 C CA . ILE A 1 92 ? 41.494 15.052 -61.254 1.00 90.06 92 ILE A CA 1
ATOM 724 C C . ILE A 1 92 ? 41.617 14.115 -60.043 1.00 90.06 92 ILE A C 1
ATOM 726 O O . ILE A 1 92 ? 40.662 13.952 -59.278 1.00 90.06 92 ILE A O 1
ATOM 730 N N . MET A 1 93 ? 42.792 13.525 -59.810 1.00 89.69 93 MET A N 1
ATOM 731 C CA . MET A 1 93 ? 43.031 12.671 -58.643 1.00 89.69 93 MET A CA 1
ATOM 732 C C . MET A 1 93 ? 42.942 13.456 -57.325 1.00 89.69 93 MET A C 1
ATOM 734 O O . MET A 1 93 ? 42.365 12.983 -56.348 1.00 89.69 93 MET A O 1
ATOM 738 N N . VAL A 1 94 ? 43.464 14.682 -57.284 1.00 88.00 94 VAL A N 1
ATOM 739 C CA . VAL A 1 94 ? 43.346 15.556 -56.110 1.00 88.00 94 VAL A CA 1
ATOM 740 C C . VAL A 1 94 ? 41.893 15.970 -55.883 1.00 88.00 94 VAL A C 1
ATOM 742 O O . VAL A 1 94 ? 41.434 15.947 -54.740 1.00 88.00 94 VAL A O 1
ATOM 745 N N . ALA A 1 95 ? 41.144 16.302 -56.937 1.00 87.31 95 ALA A N 1
ATOM 746 C CA . ALA A 1 95 ? 39.729 16.650 -56.838 1.00 87.31 95 ALA A CA 1
ATOM 747 C C . ALA A 1 95 ? 38.894 15.477 -56.301 1.00 87.31 95 ALA A C 1
ATOM 749 O O . ALA A 1 95 ? 38.161 15.646 -55.326 1.00 87.31 95 ALA A O 1
ATOM 750 N N . THR A 1 96 ? 39.080 14.275 -56.855 1.00 88.88 96 THR A N 1
ATOM 751 C CA . THR A 1 96 ? 38.384 13.054 -56.407 1.00 88.88 96 THR A CA 1
ATOM 752 C C . THR A 1 96 ? 38.713 12.703 -54.954 1.00 88.88 96 THR A C 1
ATOM 754 O O . THR A 1 96 ? 37.804 12.522 -54.146 1.00 88.88 96 THR A O 1
ATOM 757 N N . LEU A 1 97 ? 39.991 12.713 -54.560 1.00 87.69 97 LEU A N 1
ATOM 758 C CA . LEU A 1 97 ? 40.388 12.487 -53.163 1.00 87.69 97 LEU A CA 1
ATOM 759 C C . LEU A 1 97 ? 39.858 13.575 -52.214 1.00 87.69 97 LEU A C 1
ATOM 761 O O . LEU A 1 97 ? 39.543 13.294 -51.056 1.00 87.69 97 LEU A O 1
ATOM 765 N N . THR A 1 98 ? 39.742 14.819 -52.681 1.00 89.25 98 THR A N 1
ATOM 766 C CA . THR A 1 98 ? 39.176 15.923 -51.893 1.00 89.25 98 THR A CA 1
ATOM 767 C C . THR A 1 98 ? 37.677 15.732 -51.668 1.00 89.25 98 THR A C 1
ATOM 769 O O . THR A 1 98 ? 37.198 15.929 -50.549 1.00 89.25 98 THR A O 1
ATOM 772 N N . GLU A 1 99 ? 36.937 15.304 -52.691 1.00 91.12 99 GLU A N 1
ATOM 773 C CA . GLU A 1 99 ? 35.524 14.941 -52.563 1.00 91.12 99 GLU A CA 1
ATOM 774 C C . GLU A 1 99 ? 35.337 13.762 -51.605 1.00 91.12 99 GLU A C 1
ATOM 776 O O . GLU A 1 99 ? 34.540 13.859 -50.670 1.00 91.12 99 GLU A O 1
ATOM 781 N N . GLU A 1 100 ? 36.131 12.697 -51.736 1.00 90.69 100 GLU A N 1
ATOM 782 C CA . GLU A 1 100 ? 36.097 11.563 -50.808 1.00 90.69 100 GLU A CA 1
ATOM 783 C C . GLU A 1 100 ? 36.362 12.003 -49.360 1.00 90.69 100 GLU A C 1
ATOM 785 O O . GLU A 1 100 ? 35.605 11.655 -48.451 1.00 90.69 100 GLU A O 1
ATOM 790 N N . LEU A 1 101 ? 37.374 12.842 -49.119 1.00 87.69 101 LEU A N 1
ATOM 791 C CA . LEU A 1 101 ? 37.655 13.381 -47.785 1.00 87.69 101 LEU A CA 1
ATOM 792 C C . LEU A 1 101 ? 36.511 14.237 -47.232 1.00 87.69 101 LEU A C 1
ATOM 794 O O . LEU A 1 101 ? 36.233 14.174 -46.030 1.00 87.69 101 LEU A O 1
ATOM 798 N N . ASN A 1 102 ? 35.840 15.015 -48.080 1.00 88.06 102 ASN A N 1
ATOM 799 C CA . ASN A 1 102 ? 34.676 15.798 -47.677 1.00 88.06 102 ASN A CA 1
ATOM 800 C C . ASN A 1 102 ? 33.497 14.886 -47.318 1.00 88.06 102 ASN A C 1
ATOM 802 O O . ASN A 1 102 ? 32.901 15.070 -46.257 1.00 88.06 102 ASN A O 1
ATOM 806 N N . THR A 1 103 ? 33.229 13.839 -48.106 1.00 91.31 103 THR A N 1
ATOM 807 C CA . THR A 1 103 ? 32.177 12.864 -47.772 1.00 91.31 103 THR A CA 1
ATOM 808 C C . THR A 1 103 ? 32.473 12.130 -46.462 1.00 91.31 103 THR A C 1
ATOM 810 O O . THR A 1 103 ? 31.580 11.967 -45.630 1.00 91.31 103 THR A O 1
ATOM 813 N N . PH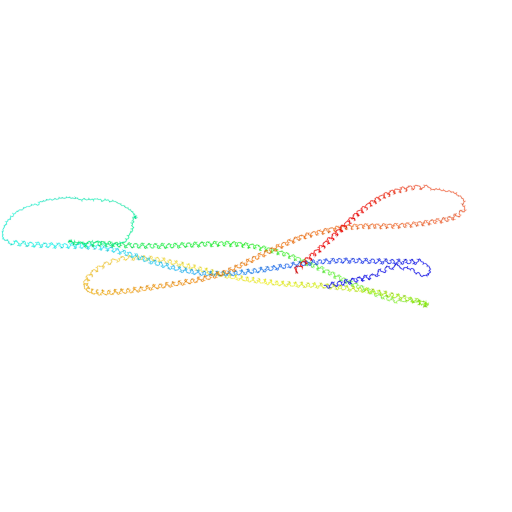E A 1 104 ? 33.728 11.742 -46.204 1.00 90.31 104 PHE A N 1
ATOM 814 C CA . PHE A 1 104 ? 34.108 11.130 -44.929 1.00 90.31 104 PHE A CA 1
ATOM 815 C C . PHE A 1 104 ? 33.975 12.096 -43.752 1.00 90.31 104 PHE A C 1
ATOM 817 O O . PHE A 1 104 ? 33.574 11.677 -42.664 1.00 90.31 104 PHE A O 1
ATOM 824 N N . ARG A 1 105 ? 34.285 13.382 -43.952 1.00 93.44 105 ARG A N 1
ATOM 825 C CA . ARG A 1 105 ? 34.098 14.420 -42.932 1.00 93.44 105 ARG A CA 1
ATOM 826 C C . ARG A 1 105 ? 32.621 14.584 -42.584 1.00 93.44 105 ARG A C 1
ATOM 828 O O . ARG A 1 105 ? 32.275 14.500 -41.411 1.00 93.44 105 ARG A O 1
ATOM 835 N N . GLU A 1 106 ? 31.751 14.697 -43.583 1.00 90.50 106 GLU A N 1
ATOM 836 C CA . GLU A 1 106 ? 30.303 14.775 -43.370 1.00 90.50 106 GLU A CA 1
ATOM 837 C C . GLU A 1 106 ? 29.751 13.518 -42.683 1.00 90.50 106 GLU A C 1
ATOM 839 O O . GLU A 1 106 ? 28.925 13.607 -41.774 1.00 90.50 106 GLU A O 1
ATOM 844 N N . GLN A 1 107 ? 30.227 12.326 -43.058 1.00 90.69 107 GLN A N 1
ATOM 845 C CA . GLN A 1 107 ? 29.843 11.081 -42.387 1.00 90.69 107 GLN A CA 1
ATOM 846 C C . GLN A 1 107 ? 30.286 11.045 -40.919 1.00 90.69 107 GLN A C 1
ATOM 848 O O . GLN A 1 107 ? 29.543 10.542 -40.070 1.00 90.69 107 GLN A O 1
ATOM 853 N N . LEU A 1 108 ? 31.477 11.561 -40.604 1.00 86.44 108 LEU A N 1
ATOM 854 C CA . LEU A 1 108 ? 31.963 11.676 -39.230 1.00 86.44 108 LEU A CA 1
ATOM 855 C C . LEU A 1 108 ? 31.130 12.675 -38.430 1.00 86.44 108 LEU A C 1
ATOM 857 O O . LEU A 1 108 ? 30.669 12.321 -37.348 1.00 86.44 108 LEU A O 1
ATOM 861 N N . ASP A 1 109 ? 30.855 13.855 -38.979 1.00 90.38 109 ASP A N 1
ATOM 862 C CA . ASP A 1 109 ? 30.035 14.876 -38.323 1.00 90.38 109 ASP A CA 1
ATOM 863 C C . ASP A 1 109 ? 28.611 14.363 -38.061 1.00 90.38 109 ASP A C 1
ATOM 865 O O . ASP A 1 109 ? 28.078 14.513 -36.956 1.00 90.38 109 ASP A O 1
ATOM 869 N N . ASN A 1 110 ? 28.025 13.650 -39.028 1.00 90.44 110 ASN A N 1
ATOM 870 C CA . ASN A 1 110 ? 26.731 12.989 -38.875 1.00 90.44 110 ASN A CA 1
ATOM 871 C C . ASN A 1 110 ? 26.760 11.904 -37.788 1.00 90.44 110 ASN A C 1
ATOM 873 O O . ASN A 1 110 ? 25.852 11.843 -36.953 1.00 90.44 110 ASN A O 1
ATOM 877 N N . LYS A 1 111 ? 27.807 11.068 -37.739 1.00 89.81 111 LYS A N 1
ATOM 878 C CA . LYS A 1 111 ? 27.980 10.075 -36.663 1.00 89.81 111 LYS A CA 1
ATOM 879 C C . LYS A 1 111 ? 28.141 10.741 -35.300 1.00 89.81 111 LYS A C 1
ATOM 881 O O . LYS A 1 111 ? 27.508 10.307 -34.342 1.00 89.81 111 LYS A O 1
ATOM 886 N N . THR A 1 112 ? 28.920 11.813 -35.199 1.00 89.75 112 THR A N 1
ATOM 887 C CA . THR A 1 112 ? 29.089 12.572 -33.956 1.00 89.75 112 THR A CA 1
ATOM 888 C C . THR A 1 112 ? 27.77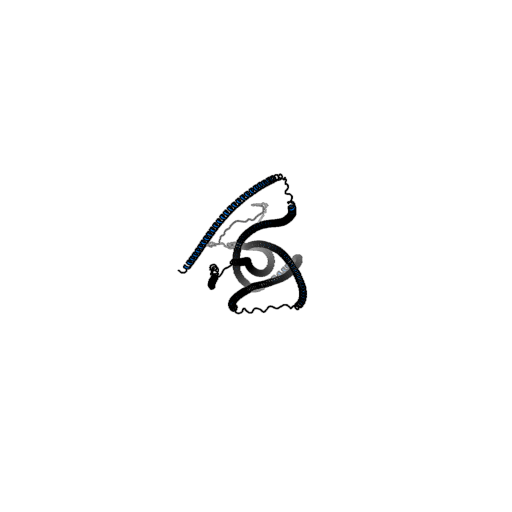4 13.213 -33.505 1.00 89.75 112 THR A C 1
ATOM 890 O O . THR A 1 112 ? 27.456 13.180 -32.317 1.00 89.75 112 THR A O 1
ATOM 893 N N . ALA A 1 113 ? 26.967 13.745 -34.427 1.00 90.00 113 ALA A N 1
ATOM 894 C CA . ALA A 1 113 ? 25.643 14.280 -34.112 1.00 90.00 113 ALA A CA 1
ATOM 895 C C . ALA A 1 113 ? 24.675 13.191 -33.614 1.00 90.00 113 ALA A C 1
ATOM 897 O O . ALA A 1 113 ? 23.922 13.418 -32.663 1.00 90.00 113 ALA A O 1
ATOM 898 N N . LEU A 1 114 ? 24.717 11.996 -34.215 1.00 89.69 114 LEU A N 1
ATOM 899 C CA . LEU A 1 114 ? 23.935 10.840 -33.768 1.00 89.69 114 LEU A CA 1
ATOM 900 C C . LEU A 1 114 ? 24.359 10.363 -32.375 1.00 89.69 114 LEU A C 1
ATOM 902 O O . LEU A 1 114 ? 23.489 10.135 -31.536 1.00 89.69 114 LEU A O 1
ATOM 906 N N . ILE A 1 115 ? 25.665 10.281 -32.103 1.00 88.69 115 ILE A N 1
ATOM 907 C CA . ILE A 1 115 ? 26.195 9.919 -30.780 1.00 88.69 115 ILE A CA 1
ATOM 908 C C . ILE A 1 115 ? 25.722 10.922 -29.726 1.00 88.69 115 ILE A C 1
ATOM 910 O O . ILE A 1 115 ? 25.155 10.514 -28.719 1.00 88.69 115 ILE A O 1
ATOM 914 N N . LYS A 1 116 ? 25.828 12.230 -29.991 1.00 90.81 116 LYS A N 1
ATOM 915 C CA . LYS A 1 116 ? 25.343 13.264 -29.061 1.00 90.81 116 LYS A CA 1
ATOM 916 C C . LYS A 1 116 ? 23.840 13.163 -28.788 1.00 90.81 116 LYS A C 1
ATOM 918 O O . LYS A 1 116 ? 23.415 13.344 -27.650 1.00 90.81 116 LYS A O 1
ATOM 923 N N . ARG A 1 117 ? 23.018 12.852 -29.801 1.00 89.00 117 ARG A N 1
ATOM 924 C CA . ARG A 1 117 ? 21.578 12.605 -29.592 1.00 89.00 117 ARG A CA 1
ATOM 925 C C . ARG A 1 117 ? 21.330 11.358 -28.750 1.00 89.00 117 ARG A C 1
ATOM 927 O O . ARG A 1 117 ? 20.491 11.408 -27.856 1.00 89.00 117 ARG A O 1
ATOM 934 N N . ALA A 1 118 ? 22.044 10.268 -29.017 1.00 86.12 118 ALA A N 1
ATOM 935 C CA . ALA A 1 118 ? 21.926 9.036 -28.244 1.00 86.12 118 ALA A CA 1
ATOM 936 C C . ALA A 1 118 ? 22.354 9.250 -26.781 1.00 86.12 118 ALA A C 1
ATOM 938 O O . ALA A 1 118 ? 21.658 8.816 -25.866 1.00 86.12 118 ALA A O 1
ATOM 939 N N . GLU A 1 119 ? 23.435 9.995 -26.544 1.00 89.56 119 GLU A N 1
ATOM 940 C CA . GLU A 1 119 ? 23.882 10.394 -25.206 1.00 89.56 119 GLU A CA 1
ATOM 941 C C . GLU A 1 119 ? 22.848 11.264 -24.490 1.00 89.56 119 GLU A C 1
ATOM 943 O O . GLU A 1 119 ? 22.542 11.012 -23.326 1.00 89.56 119 GLU A O 1
ATOM 948 N N . GLN A 1 120 ? 22.257 12.249 -25.173 1.00 90.38 120 GLN A N 1
ATOM 949 C CA . GLN A 1 120 ? 21.187 13.072 -24.602 1.00 90.38 120 GLN A CA 1
ATOM 950 C C . GLN A 1 120 ? 19.951 12.241 -24.248 1.00 90.38 120 GLN A C 1
ATOM 952 O O . GLN A 1 120 ? 19.399 12.405 -23.161 1.00 90.38 120 GLN A O 1
ATOM 957 N N . GLN A 1 121 ? 19.537 11.318 -25.120 1.00 87.81 121 GLN A N 1
ATOM 958 C CA . GLN A 1 121 ? 18.425 10.406 -24.844 1.00 87.81 121 GLN A CA 1
ATOM 959 C C . GLN A 1 121 ? 18.730 9.485 -23.657 1.00 87.81 121 GLN A C 1
ATOM 961 O O . GLN A 1 121 ? 17.885 9.324 -22.778 1.00 87.81 121 GLN A O 1
ATOM 966 N N . ARG A 1 122 ? 19.950 8.940 -23.580 1.00 93.31 122 ARG A N 1
ATOM 967 C CA . ARG A 1 122 ? 20.417 8.123 -22.452 1.00 93.31 122 ARG A CA 1
ATOM 968 C C . ARG A 1 122 ? 20.414 8.914 -21.143 1.00 93.31 122 ARG A C 1
ATOM 970 O O . ARG A 1 122 ? 19.909 8.422 -20.141 1.00 93.31 122 ARG A O 1
ATOM 977 N N . ASN A 1 123 ? 20.939 10.138 -21.148 1.00 91.12 123 ASN A N 1
ATOM 978 C CA . ASN A 1 123 ? 20.979 11.000 -19.965 1.00 91.12 123 ASN A CA 1
ATOM 979 C C . ASN A 1 123 ? 19.565 11.384 -19.505 1.00 91.12 123 ASN A C 1
ATOM 981 O O . ASN A 1 123 ? 19.285 11.373 -18.310 1.00 91.12 123 ASN A O 1
ATOM 985 N N . GLN A 1 124 ? 18.650 11.654 -20.439 1.00 92.31 124 GLN A N 1
ATOM 986 C CA . GLN A 1 124 ? 17.249 11.910 -20.110 1.00 92.31 124 GLN A CA 1
ATOM 987 C C . GLN A 1 124 ? 16.559 10.667 -19.526 1.00 92.31 124 GLN A C 1
ATOM 989 O O . GLN A 1 124 ? 15.785 10.788 -18.578 1.00 92.31 124 GLN A O 1
ATOM 994 N N . ALA A 1 125 ? 16.837 9.477 -20.066 1.00 89.06 125 ALA A N 1
ATOM 995 C CA . ALA A 1 125 ? 16.316 8.222 -19.532 1.00 89.06 125 ALA A CA 1
ATOM 996 C C . ALA A 1 125 ? 16.852 7.936 -18.120 1.00 89.06 125 ALA A C 1
ATOM 998 O O . ALA A 1 125 ? 16.080 7.524 -17.257 1.00 89.06 125 ALA A O 1
ATOM 999 N N . LEU A 1 126 ? 18.135 8.218 -17.863 1.00 90.88 126 LEU A N 1
ATOM 1000 C CA . LEU A 1 126 ? 18.737 8.121 -16.530 1.00 90.88 126 LEU A CA 1
ATOM 1001 C C . LEU A 1 126 ? 18.078 9.079 -15.536 1.00 90.88 126 LEU A C 1
ATOM 1003 O O . LEU A 1 126 ? 17.658 8.636 -14.474 1.00 90.88 126 LEU A O 1
ATOM 1007 N N . LEU A 1 127 ? 17.894 10.349 -15.906 1.00 92.56 127 LEU A N 1
ATOM 1008 C CA . LEU A 1 127 ? 17.209 11.323 -15.053 1.00 92.56 127 LEU A CA 1
ATOM 1009 C C . LEU A 1 127 ? 15.767 10.892 -14.743 1.00 92.56 127 LEU A C 1
ATOM 1011 O O . LEU A 1 127 ? 15.292 11.035 -13.620 1.00 92.56 127 LEU A O 1
ATOM 1015 N N . ASN A 1 128 ? 15.055 10.346 -15.731 1.00 91.25 128 ASN A N 1
ATOM 1016 C CA . ASN A 1 128 ? 13.706 9.827 -15.516 1.00 91.25 128 ASN A CA 1
ATOM 1017 C C . ASN A 1 128 ? 13.713 8.605 -14.583 1.00 91.25 128 ASN A C 1
ATOM 1019 O O . ASN A 1 128 ? 12.831 8.495 -13.736 1.00 91.25 128 ASN A O 1
ATOM 1023 N N . ALA A 1 129 ? 14.699 7.712 -14.707 1.00 87.94 129 ALA A N 1
ATOM 1024 C CA . ALA A 1 129 ? 14.859 6.565 -13.818 1.00 87.94 129 ALA A CA 1
ATOM 1025 C C . ALA A 1 129 ? 15.193 6.993 -12.377 1.00 87.94 129 ALA A C 1
ATOM 1027 O O . ALA A 1 129 ? 14.653 6.415 -11.435 1.00 87.94 129 ALA A O 1
ATOM 1028 N N . GLU A 1 130 ? 16.019 8.028 -12.194 1.00 90.94 130 GLU A N 1
ATOM 1029 C CA . GLU A 1 130 ? 16.309 8.625 -10.882 1.00 90.94 130 GLU A CA 1
ATOM 1030 C C . GLU A 1 130 ? 15.056 9.228 -10.244 1.00 90.94 130 GLU A C 1
ATOM 1032 O O . GLU A 1 130 ? 14.731 8.883 -9.110 1.00 90.94 130 GLU A O 1
ATOM 1037 N N . LYS A 1 131 ? 14.278 10.018 -10.995 1.00 92.44 131 LYS A N 1
ATOM 1038 C CA . LYS A 1 131 ? 12.989 10.550 -10.517 1.00 92.44 131 LYS A CA 1
ATOM 1039 C C . LYS A 1 131 ? 12.009 9.444 -10.135 1.00 92.44 131 LYS A C 1
ATOM 1041 O O . LYS A 1 131 ? 11.304 9.555 -9.135 1.00 92.44 131 LYS A O 1
ATOM 1046 N N . LEU A 1 132 ? 11.963 8.359 -10.913 1.00 91.44 132 LEU A N 1
ATOM 1047 C CA . LEU A 1 132 ? 11.127 7.203 -10.590 1.00 91.44 132 LEU A CA 1
ATOM 1048 C C . LEU A 1 132 ? 11.595 6.537 -9.289 1.00 91.44 132 LEU A C 1
ATOM 1050 O O . LEU A 1 132 ? 10.772 6.183 -8.450 1.00 91.44 132 LEU A O 1
ATOM 1054 N N . LYS A 1 133 ? 12.913 6.392 -9.102 1.00 92.06 133 LYS A N 1
ATOM 1055 C CA . LYS A 1 133 ? 13.517 5.838 -7.884 1.00 92.06 133 LYS A CA 1
ATOM 1056 C C . LYS A 1 133 ? 13.198 6.693 -6.655 1.00 92.06 133 LYS A C 1
ATOM 1058 O O . LYS A 1 133 ? 12.858 6.129 -5.618 1.00 92.06 133 LYS A O 1
ATOM 1063 N N . GLU A 1 134 ? 13.264 8.017 -6.768 1.00 92.38 134 GLU A N 1
ATOM 1064 C CA . GLU A 1 134 ? 12.855 8.942 -5.701 1.00 92.38 134 GLU A CA 1
ATOM 1065 C C . GLU A 1 134 ? 11.362 8.803 -5.387 1.00 92.38 134 GLU A C 1
ATOM 1067 O O . GLU A 1 134 ? 11.004 8.568 -4.235 1.00 92.38 134 GLU A O 1
ATOM 1072 N N . ALA A 1 135 ? 10.495 8.791 -6.403 1.00 90.75 135 ALA A N 1
ATOM 1073 C CA . ALA A 1 135 ? 9.060 8.584 -6.208 1.00 90.75 135 ALA A CA 1
ATOM 1074 C C . ALA A 1 135 ? 8.740 7.232 -5.537 1.00 90.75 135 ALA A C 1
ATOM 1076 O O . ALA A 1 135 ? 7.874 7.153 -4.663 1.00 90.75 135 ALA A O 1
ATOM 1077 N N . PHE A 1 136 ? 9.456 6.160 -5.897 1.00 86.38 136 PHE A N 1
ATOM 1078 C CA . PHE A 1 136 ? 9.342 4.861 -5.228 1.00 86.38 136 PHE A CA 1
ATOM 1079 C C . PHE A 1 136 ? 9.848 4.899 -3.784 1.00 86.38 136 PHE A C 1
ATOM 1081 O O . PHE A 1 136 ? 9.243 4.268 -2.916 1.00 86.38 136 PHE A O 1
ATOM 1088 N N . SER A 1 137 ? 10.928 5.635 -3.511 1.00 90.25 137 SER A N 1
ATOM 1089 C CA . SER A 1 137 ? 11.438 5.848 -2.155 1.00 90.25 137 SER A CA 1
ATOM 1090 C C . SER A 1 137 ? 10.409 6.577 -1.287 1.00 90.25 137 SER A C 1
ATOM 1092 O O . SER A 1 137 ? 10.092 6.111 -0.193 1.00 90.25 137 SER A O 1
ATOM 1094 N N . ASP A 1 138 ? 9.801 7.644 -1.805 1.00 91.06 138 ASP A N 1
ATOM 1095 C CA . ASP A 1 138 ? 8.747 8.395 -1.119 1.00 91.06 138 ASP A CA 1
ATOM 1096 C C . ASP A 1 138 ? 7.497 7.549 -0.889 1.00 91.06 138 ASP A C 1
ATOM 1098 O O . ASP A 1 138 ? 6.874 7.602 0.175 1.00 91.06 138 ASP A O 1
ATOM 1102 N N . TYR A 1 139 ? 7.124 6.728 -1.871 1.00 91.19 139 TYR A N 1
ATOM 1103 C CA . TYR A 1 139 ? 6.016 5.792 -1.729 1.00 91.19 139 TYR A CA 1
ATOM 1104 C C . TYR A 1 139 ? 6.305 4.740 -0.650 1.00 91.19 139 TYR A C 1
ATOM 1106 O O . TYR A 1 139 ? 5.452 4.481 0.202 1.00 91.19 139 TYR A O 1
ATOM 1114 N N . LYS A 1 140 ? 7.525 4.189 -0.622 1.00 90.81 140 LYS A N 1
ATOM 1115 C CA . LYS A 1 140 ? 7.978 3.248 0.411 1.00 90.81 140 LYS A CA 1
ATOM 1116 C C . LYS A 1 140 ? 7.969 3.895 1.798 1.00 90.81 140 LYS A C 1
ATOM 1118 O O . LYS A 1 140 ? 7.482 3.273 2.740 1.00 90.81 140 LYS A O 1
ATOM 1123 N N . ALA A 1 141 ? 8.432 5.140 1.920 1.00 91.31 141 ALA A N 1
ATOM 1124 C CA . ALA A 1 141 ? 8.389 5.898 3.167 1.00 91.31 141 ALA A CA 1
ATOM 1125 C C . ALA A 1 141 ? 6.942 6.126 3.637 1.00 91.31 141 ALA A C 1
ATOM 1127 O O . ALA A 1 141 ? 6.613 5.796 4.773 1.00 91.31 141 ALA A O 1
ATOM 1128 N N . LYS A 1 142 ? 6.042 6.572 2.747 1.00 93.81 142 LYS A N 1
ATOM 1129 C CA . LYS A 1 142 ? 4.611 6.751 3.059 1.00 93.81 142 LYS A CA 1
ATOM 1130 C C . LYS A 1 142 ? 3.939 5.450 3.499 1.00 93.81 142 LYS A C 1
ATOM 1132 O O . LYS A 1 142 ? 3.127 5.472 4.425 1.00 93.81 142 LYS A O 1
ATOM 1137 N N . ILE A 1 143 ? 4.254 4.322 2.856 1.00 91.06 143 ILE A N 1
ATOM 1138 C CA . ILE A 1 143 ? 3.754 3.008 3.282 1.00 91.06 143 ILE A CA 1
ATOM 1139 C C . ILE A 1 143 ? 4.299 2.650 4.662 1.00 91.06 143 ILE A C 1
ATOM 1141 O O . ILE A 1 143 ? 3.512 2.245 5.511 1.00 91.06 143 ILE A O 1
ATOM 1145 N N . ALA A 1 144 ? 5.597 2.832 4.915 1.00 90.06 144 ALA A N 1
ATOM 1146 C CA . ALA A 1 144 ? 6.196 2.539 6.215 1.00 90.06 144 ALA A CA 1
ATOM 1147 C C . ALA A 1 144 ? 5.550 3.368 7.339 1.00 90.06 144 ALA A C 1
ATOM 1149 O O . ALA A 1 144 ? 5.193 2.817 8.379 1.00 90.06 144 ALA A O 1
ATOM 1150 N N . THR A 1 145 ? 5.304 4.663 7.109 1.00 92.81 145 THR A N 1
ATOM 1151 C CA . THR A 1 145 ? 4.600 5.526 8.069 1.00 92.81 145 THR A CA 1
ATOM 1152 C C . THR A 1 145 ? 3.163 5.061 8.307 1.00 92.81 145 THR A C 1
ATOM 1154 O O . THR A 1 145 ? 2.734 4.979 9.457 1.00 92.81 145 THR A O 1
ATOM 1157 N N . LYS A 1 146 ? 2.418 4.699 7.250 1.00 92.88 146 LYS A N 1
ATOM 1158 C CA . LYS A 1 146 ? 1.056 4.152 7.391 1.00 92.88 146 LYS A CA 1
ATOM 1159 C C . LYS A 1 146 ? 1.040 2.822 8.137 1.00 92.88 146 LYS A C 1
ATOM 1161 O O . LYS A 1 146 ? 0.157 2.609 8.961 1.00 92.88 146 LYS A O 1
ATOM 1166 N N . LEU A 1 147 ? 2.008 1.946 7.871 1.00 90.50 147 LEU A N 1
ATOM 1167 C CA . LEU A 1 147 ? 2.142 0.668 8.563 1.00 90.50 147 LEU A CA 1
ATOM 1168 C C . LEU A 1 147 ? 2.410 0.898 10.053 1.00 90.50 147 LEU A C 1
ATOM 1170 O O . LEU A 1 147 ? 1.758 0.292 10.895 1.00 90.50 147 LEU A O 1
ATOM 1174 N N . HIS A 1 148 ? 3.298 1.838 10.383 1.00 92.94 148 HIS A N 1
ATOM 1175 C CA . HIS A 1 148 ? 3.588 2.200 11.766 1.00 92.94 148 HIS A CA 1
ATOM 1176 C C . HIS A 1 148 ? 2.359 2.774 12.485 1.00 92.94 148 HIS A C 1
ATOM 1178 O O . HIS A 1 148 ? 2.032 2.326 13.579 1.00 92.94 148 HIS A O 1
ATOM 1184 N N . GLN A 1 149 ? 1.612 3.676 11.839 1.00 93.88 149 GLN A N 1
ATOM 1185 C CA . GLN A 1 149 ? 0.341 4.183 12.372 1.00 93.88 149 GLN A CA 1
ATOM 1186 C C . GLN A 1 149 ? -0.704 3.075 12.552 1.00 93.88 149 GLN A C 1
ATOM 1188 O O . GLN A 1 149 ? -1.452 3.091 13.526 1.00 93.88 149 GLN A O 1
ATOM 1193 N N . MET A 1 150 ? -0.777 2.106 11.634 1.00 90.06 150 MET A N 1
ATOM 1194 C CA . MET A 1 150 ? -1.659 0.948 11.787 1.00 90.06 150 MET A CA 1
ATOM 1195 C C . MET A 1 150 ? -1.264 0.086 12.985 1.00 90.06 150 MET A C 1
ATOM 1197 O O . MET A 1 150 ? -2.145 -0.255 13.767 1.00 90.06 150 MET A O 1
ATOM 1201 N N . MET A 1 151 ? 0.026 -0.205 13.170 1.00 90.19 151 MET A N 1
ATOM 1202 C CA . MET A 1 151 ? 0.511 -0.955 14.335 1.00 90.19 151 MET A CA 1
ATOM 1203 C C . MET A 1 151 ? 0.257 -0.200 15.647 1.00 90.19 151 MET A C 1
ATOM 1205 O O . MET A 1 151 ? -0.162 -0.799 16.632 1.00 90.19 151 MET A O 1
ATOM 1209 N N . GLU A 1 152 ? 0.447 1.121 15.668 1.00 93.38 152 GLU A N 1
ATOM 1210 C CA . GLU A 1 152 ? 0.152 1.949 16.843 1.00 93.38 152 GLU A CA 1
ATOM 1211 C C . GLU A 1 152 ? -1.354 1.959 17.158 1.00 93.38 152 GLU A C 1
ATOM 1213 O O . GLU A 1 152 ? -1.762 1.844 18.314 1.00 93.38 152 GLU A O 1
ATOM 1218 N N . ASN A 1 153 ? -2.202 2.053 16.130 1.00 90.50 153 ASN A N 1
ATOM 1219 C CA . ASN A 1 153 ? -3.651 1.966 16.286 1.00 90.50 153 ASN A CA 1
ATOM 1220 C C . ASN A 1 153 ? -4.097 0.576 16.746 1.00 90.50 153 ASN A C 1
ATOM 1222 O O . ASN A 1 153 ? -4.990 0.492 17.584 1.00 90.50 153 ASN A O 1
ATOM 1226 N N . GLU A 1 154 ? -3.478 -0.490 16.240 1.00 91.25 154 GLU A N 1
ATOM 1227 C CA . GLU A 1 154 ? -3.701 -1.862 16.696 1.00 91.25 154 GLU A CA 1
ATOM 1228 C C . GLU A 1 154 ? -3.302 -2.022 18.168 1.00 91.25 154 GLU A C 1
ATOM 1230 O O . GLU A 1 154 ? -4.079 -2.572 18.946 1.00 91.25 154 GLU A O 1
ATOM 1235 N N . GLY A 1 155 ? -2.159 -1.465 18.582 1.00 91.81 155 GLY A N 1
ATOM 1236 C CA . GLY A 1 155 ? -1.732 -1.414 19.983 1.00 91.81 155 GLY A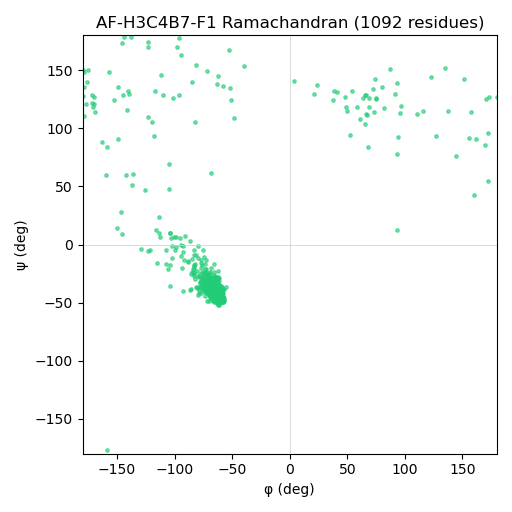 CA 1
ATOM 1237 C C . GLY A 1 155 ? -2.755 -0.706 20.874 1.00 91.81 155 GLY A C 1
ATOM 1238 O O . GLY A 1 155 ? -3.227 -1.282 21.852 1.00 91.81 155 GLY A O 1
ATOM 1239 N N . LYS A 1 156 ? -3.212 0.486 20.470 1.00 94.31 156 LYS A N 1
ATOM 1240 C CA . LYS A 1 156 ? -4.280 1.229 21.169 1.00 94.31 156 LYS A CA 1
ATOM 1241 C C . LYS A 1 156 ? -5.617 0.484 21.189 1.00 94.31 156 LYS A C 1
ATOM 1243 O O . LYS A 1 156 ? -6.448 0.740 22.061 1.00 94.31 156 LYS A O 1
ATOM 1248 N N . LEU A 1 157 ? -5.889 -0.364 20.195 1.00 91.88 157 LEU A N 1
ATOM 1249 C CA . LEU A 1 157 ? -7.103 -1.181 20.147 1.00 91.88 157 LEU A CA 1
ATOM 1250 C C . LEU A 1 157 ? -6.990 -2.374 21.099 1.00 91.88 157 LEU A C 1
ATOM 1252 O O . LEU A 1 157 ? -7.944 -2.658 21.817 1.00 91.88 157 LEU A O 1
ATOM 1256 N N . LYS A 1 158 ? -5.820 -3.024 21.141 1.00 92.12 158 LYS A N 1
ATOM 1257 C CA . LYS A 1 158 ? -5.489 -4.093 22.090 1.00 92.12 158 LYS A CA 1
ATOM 1258 C C . LYS A 1 158 ? -5.577 -3.591 23.528 1.00 92.12 158 LYS A C 1
ATOM 1260 O O . LYS A 1 158 ? -6.262 -4.213 24.328 1.00 92.12 158 LYS A O 1
ATOM 1265 N N . GLU A 1 159 ? -4.998 -2.433 23.842 1.00 93.81 159 GLU A N 1
ATOM 1266 C CA . GLU A 1 159 ? -5.130 -1.814 25.169 1.00 93.81 159 GLU A CA 1
ATOM 1267 C C . GLU A 1 159 ? -6.599 -1.581 25.543 1.00 93.81 159 GLU A C 1
ATOM 1269 O O . GLU A 1 159 ? -7.037 -2.032 26.600 1.00 93.81 159 GLU A O 1
ATOM 1274 N N . ARG A 1 160 ? -7.393 -0.987 24.640 1.00 93.38 160 ARG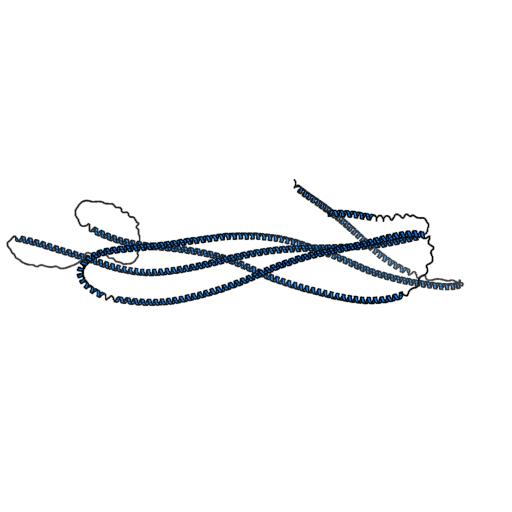 A N 1
ATOM 1275 C CA . ARG A 1 160 ? -8.834 -0.777 24.860 1.00 93.38 160 ARG A CA 1
ATOM 1276 C C . ARG A 1 160 ? -9.622 -2.076 25.031 1.00 93.38 160 ARG A C 1
ATOM 1278 O O . ARG A 1 160 ? -10.569 -2.099 25.810 1.00 93.38 160 ARG A O 1
ATOM 1285 N N . LEU A 1 161 ? -9.256 -3.143 24.321 1.00 91.38 161 LEU A N 1
ATOM 1286 C CA . LEU A 1 161 ? -9.852 -4.467 24.513 1.00 91.38 161 LEU A CA 1
ATOM 1287 C C . LEU A 1 161 ? -9.502 -5.028 25.894 1.00 91.38 161 LEU A C 1
ATOM 1289 O O . LEU A 1 161 ? -10.405 -5.427 26.615 1.00 91.38 161 LEU A O 1
ATOM 1293 N N . THR A 1 162 ? -8.237 -4.945 26.321 1.00 92.19 162 THR A N 1
ATOM 1294 C CA . THR A 1 162 ? -7.853 -5.394 27.672 1.00 92.19 162 THR A CA 1
ATOM 1295 C C . THR A 1 162 ? -8.523 -4.581 28.779 1.00 92.19 162 THR A C 1
ATOM 1297 O O . THR A 1 162 ? -8.826 -5.114 29.840 1.00 92.19 162 THR A O 1
ATOM 1300 N N . GLU A 1 163 ? -8.755 -3.284 28.566 1.00 92.75 163 GLU A N 1
ATOM 1301 C CA . GLU A 1 163 ? -9.500 -2.439 29.502 1.00 92.75 163 GLU A CA 1
ATOM 1302 C C . GLU A 1 163 ? -10.974 -2.858 29.559 1.00 92.75 163 GLU A C 1
ATOM 1304 O O . GLU A 1 163 ? -11.520 -3.028 30.643 1.00 92.75 163 GLU A O 1
ATOM 1309 N N . ARG A 1 164 ? -11.593 -3.149 28.408 1.00 87.19 164 ARG A N 1
ATOM 1310 C CA . ARG A 1 164 ? -12.951 -3.710 28.346 1.00 87.19 164 ARG A CA 1
ATOM 1311 C C . ARG A 1 164 ? -13.072 -5.070 29.024 1.00 87.19 164 ARG A C 1
ATOM 1313 O O . ARG A 1 164 ? -14.077 -5.299 29.690 1.00 87.19 164 ARG A O 1
ATOM 1320 N N . ASP A 1 165 ? -12.081 -5.941 28.883 1.00 87.81 165 ASP A N 1
ATOM 1321 C CA . ASP A 1 165 ? -12.071 -7.238 29.561 1.00 87.81 165 ASP A CA 1
ATOM 1322 C C . ASP A 1 165 ? -11.948 -7.065 31.082 1.00 87.81 165 ASP A C 1
ATOM 1324 O O . ASP A 1 165 ? -12.683 -7.708 31.829 1.00 87.81 165 ASP A O 1
ATOM 1328 N N . ARG A 1 166 ? -11.115 -6.124 31.554 1.00 94.44 166 ARG A N 1
ATOM 1329 C CA . ARG A 1 166 ? -11.045 -5.771 32.985 1.00 94.44 166 ARG A CA 1
ATOM 1330 C C . ARG A 1 166 ? -12.362 -5.197 33.506 1.00 94.44 166 ARG A C 1
ATOM 1332 O O . ARG A 1 166 ? -12.827 -5.631 34.557 1.00 94.44 166 ARG A O 1
ATOM 1339 N N . ASP A 1 167 ? -12.981 -4.272 32.772 1.00 90.31 167 ASP A N 1
ATOM 1340 C CA . ASP A 1 167 ? -14.291 -3.709 33.127 1.00 90.31 167 ASP A CA 1
ATOM 1341 C C . ASP A 1 167 ? -15.354 -4.814 33.205 1.00 90.31 167 ASP A C 1
ATOM 1343 O O . ASP A 1 167 ? -16.195 -4.823 34.104 1.00 90.31 167 ASP A O 1
ATOM 1347 N N . LYS A 1 168 ? -15.313 -5.768 32.266 1.00 90.44 168 LYS A N 1
ATOM 1348 C CA . LYS A 1 168 ? -16.209 -6.924 32.242 1.00 90.44 168 LYS A CA 1
ATOM 1349 C C . LYS A 1 168 ? -15.998 -7.812 33.467 1.00 90.44 168 LYS A C 1
ATOM 1351 O O . LYS A 1 168 ? -16.980 -8.152 34.118 1.00 90.44 168 LYS A O 1
ATOM 1356 N N . GLU A 1 169 ? -14.756 -8.144 33.818 1.00 91.81 169 GLU A N 1
ATOM 1357 C CA . GLU A 1 169 ? -14.452 -8.905 35.037 1.00 91.81 169 GLU A CA 1
ATOM 1358 C C . GLU A 1 169 ? -14.915 -8.172 36.305 1.00 91.81 169 GLU A C 1
ATOM 1360 O O . GLU A 1 169 ? -15.399 -8.798 37.250 1.00 91.81 169 GLU A O 1
ATOM 1365 N N . GLU A 1 170 ? -14.771 -6.846 36.359 1.00 93.12 170 GLU A N 1
ATOM 1366 C CA . GLU A 1 170 ? -15.240 -6.049 37.494 1.00 93.12 170 GLU A CA 1
ATOM 1367 C C . GLU A 1 170 ? -16.772 -6.050 37.588 1.00 93.12 170 GLU A C 1
ATOM 1369 O O . GLU A 1 170 ? -17.329 -6.226 38.675 1.00 93.12 170 GLU A O 1
ATOM 1374 N N . LEU A 1 171 ? -17.465 -5.924 36.454 1.00 89.25 171 LEU A N 1
ATOM 1375 C CA . LEU A 1 171 ? -18.920 -6.038 36.384 1.00 89.25 171 LEU A CA 1
ATOM 1376 C C . LEU A 1 171 ? -19.401 -7.441 36.765 1.00 89.25 171 LEU A C 1
ATOM 1378 O O . LEU A 1 171 ? -20.353 -7.553 37.532 1.00 89.25 171 LEU A O 1
ATOM 1382 N N . GLU A 1 172 ? -18.733 -8.503 36.311 1.00 89.75 172 GLU A N 1
ATOM 1383 C CA . GLU A 1 172 ? -19.041 -9.882 36.708 1.00 89.75 172 GLU A CA 1
ATOM 1384 C C . GLU A 1 172 ? -18.877 -10.070 38.223 1.00 89.75 172 GLU A C 1
ATOM 1386 O O . GLU A 1 172 ? -19.769 -10.616 38.878 1.00 89.75 172 GLU A O 1
ATOM 1391 N N . LYS A 1 173 ? -17.799 -9.537 38.819 1.00 92.56 173 LYS A N 1
ATOM 1392 C CA . LYS A 1 173 ? -17.612 -9.535 40.280 1.00 92.56 173 LYS A CA 1
ATOM 1393 C C . LYS A 1 173 ? -18.759 -8.810 40.981 1.00 92.56 173 LYS A C 1
ATOM 1395 O O . LYS A 1 173 ? -19.333 -9.381 41.910 1.00 92.56 173 LYS A O 1
ATOM 1400 N N . ARG A 1 174 ? -19.146 -7.614 40.518 1.00 93.25 174 ARG A N 1
ATOM 1401 C CA . ARG A 1 174 ? -20.286 -6.858 41.073 1.00 93.25 174 ARG A CA 1
ATOM 1402 C C . ARG A 1 174 ? -21.604 -7.620 40.943 1.00 93.25 174 ARG A C 1
ATOM 1404 O O . ARG A 1 174 ? -22.347 -7.682 41.916 1.00 93.25 174 ARG A O 1
ATOM 1411 N N . CYS A 1 175 ? -21.872 -8.255 39.801 1.00 85.38 175 CYS A N 1
ATOM 1412 C CA . CYS A 1 175 ? -23.045 -9.114 39.626 1.00 85.38 175 CYS A CA 1
ATOM 1413 C C . CYS A 1 175 ? -23.059 -10.252 40.651 1.00 85.38 175 CYS A C 1
ATOM 1415 O O . CYS A 1 175 ? -24.077 -10.458 41.302 1.00 85.38 175 CYS A O 1
ATOM 1417 N N . THR A 1 176 ? -21.923 -10.920 40.889 1.00 92.62 176 THR A N 1
ATOM 1418 C CA . THR A 1 176 ? -21.874 -11.991 41.900 1.00 92.62 176 THR A CA 1
ATOM 1419 C C . THR A 1 176 ? -22.100 -11.487 43.328 1.00 92.62 176 THR A C 1
ATOM 1421 O O . THR A 1 176 ? -22.565 -12.244 44.175 1.00 92.62 176 THR A O 1
ATOM 1424 N N . VAL A 1 177 ? -21.740 -10.237 43.636 1.00 93.00 177 VAL A N 1
ATOM 1425 C CA . VAL A 1 177 ? -22.011 -9.621 44.946 1.00 93.00 177 VAL A CA 1
ATOM 1426 C C . VAL A 1 177 ? -23.499 -9.318 45.080 1.00 93.00 177 VAL A C 1
ATOM 1428 O O . VAL A 1 177 ? -24.111 -9.756 46.047 1.00 93.00 177 VAL A O 1
ATOM 1431 N N . LEU A 1 178 ? -24.101 -8.684 44.072 1.00 90.06 178 LEU A N 1
ATOM 1432 C CA . LEU A 1 178 ? -25.538 -8.400 44.050 1.00 90.06 178 LEU A CA 1
ATOM 1433 C C . LEU A 1 178 ? -26.389 -9.678 44.111 1.00 90.06 178 LEU A C 1
ATOM 1435 O O . LEU A 1 178 ? -27.428 -9.692 44.766 1.00 90.06 178 LEU A O 1
ATOM 1439 N N . ASP A 1 179 ? -25.954 -10.766 43.471 1.00 87.94 179 ASP A N 1
ATOM 1440 C CA . ASP A 1 179 ? -26.620 -12.068 43.579 1.00 87.94 179 ASP A CA 1
ATOM 1441 C C . ASP A 1 179 ? -26.578 -12.619 45.013 1.00 87.94 179 ASP A C 1
ATOM 1443 O O . ASP A 1 179 ? -27.589 -13.133 45.496 1.00 87.94 179 ASP A O 1
ATOM 1447 N N . ARG A 1 180 ? -25.446 -12.471 45.718 1.00 92.69 180 ARG A N 1
ATOM 1448 C CA . ARG A 1 180 ? -25.333 -12.858 47.136 1.00 92.69 180 ARG A CA 1
ATOM 1449 C C . ARG A 1 180 ? -26.226 -11.995 48.021 1.00 92.69 180 ARG A C 1
ATOM 1451 O O . ARG A 1 180 ? -26.982 -12.543 48.815 1.00 92.69 180 ARG A O 1
ATOM 1458 N N . GLU A 1 181 ? -26.208 -10.677 47.837 1.00 92.00 181 GLU A N 1
ATOM 1459 C CA . GLU A 1 181 ? -27.079 -9.751 48.573 1.00 92.00 181 GLU A CA 1
ATOM 1460 C C . GLU A 1 181 ? -28.563 -10.062 48.332 1.00 92.00 181 GLU A C 1
ATOM 1462 O O . GLU A 1 181 ? -29.361 -10.080 49.270 1.00 92.00 181 GLU A O 1
ATOM 1467 N N . ARG A 1 182 ? -28.950 -10.381 47.089 1.00 91.88 182 ARG A N 1
ATOM 1468 C CA . ARG A 1 182 ? -30.309 -10.839 46.760 1.00 91.88 182 ARG A CA 1
ATOM 1469 C C . ARG A 1 182 ? -30.661 -12.120 47.514 1.00 91.88 182 ARG A C 1
ATOM 1471 O O . ARG A 1 182 ? -31.790 -12.248 47.998 1.00 91.88 182 ARG A O 1
ATOM 1478 N N . ASP A 1 183 ? -29.746 -13.080 47.588 1.00 90.88 183 ASP A N 1
ATOM 1479 C CA . ASP A 1 183 ? -29.982 -14.346 48.285 1.00 90.88 183 ASP A CA 1
ATOM 1480 C C . ASP A 1 183 ? -30.112 -14.140 49.798 1.00 90.88 183 ASP A C 1
ATOM 1482 O O . ASP A 1 183 ? -31.037 -14.680 50.409 1.00 90.88 183 ASP A O 1
ATOM 1486 N N . GLU A 1 184 ? -29.277 -13.288 50.390 1.00 92.88 184 GLU A N 1
ATOM 1487 C CA . GLU A 1 184 ? -29.362 -12.878 51.797 1.00 92.88 184 GLU A CA 1
ATOM 1488 C C . GLU A 1 184 ? -30.681 -12.151 52.098 1.00 92.88 184 GLU A C 1
ATOM 1490 O O . GLU A 1 184 ? -31.394 -12.487 53.051 1.00 92.88 184 GLU A O 1
ATOM 1495 N N . GLN A 1 185 ? -31.087 -11.206 51.246 1.00 89.75 185 GLN A N 1
ATOM 1496 C CA . GLN A 1 185 ? -32.390 -10.547 51.353 1.00 89.75 185 GLN A CA 1
ATOM 1497 C C . GLN A 1 185 ? -33.545 -11.545 51.206 1.00 89.75 185 GLN A C 1
ATOM 1499 O O . GLN A 1 185 ? -34.516 -11.487 51.961 1.00 89.75 185 GLN A O 1
ATOM 1504 N N . SER A 1 186 ? -33.446 -12.504 50.285 1.00 90.38 186 SER A N 1
ATOM 1505 C CA . SER A 1 186 ? -34.462 -13.546 50.084 1.00 90.38 186 SER A CA 1
ATOM 1506 C C . SER A 1 186 ? -34.585 -14.476 51.293 1.00 90.38 186 SER A C 1
ATOM 1508 O O . SER A 1 186 ? -35.701 -14.854 51.674 1.00 90.38 186 SER A O 1
ATOM 1510 N N . GLN A 1 187 ? -33.466 -14.810 51.940 1.00 91.19 187 GLN A N 1
ATOM 1511 C CA . GLN A 1 187 ? -33.449 -15.541 53.209 1.00 91.19 187 GLN A CA 1
ATOM 1512 C C . GLN A 1 187 ? -34.106 -14.721 54.321 1.00 91.19 187 GLN A C 1
ATOM 1514 O O . GLN A 1 187 ? -34.992 -15.227 55.009 1.00 91.19 187 GLN A O 1
ATOM 1519 N N . THR A 1 188 ? -33.769 -13.436 54.426 1.00 91.06 188 THR A N 1
ATOM 1520 C CA . THR A 1 188 ? -34.328 -12.524 55.436 1.00 91.06 188 THR A CA 1
ATOM 1521 C C . THR A 1 188 ? -35.842 -12.370 55.267 1.00 91.06 188 THR A C 1
ATOM 1523 O O . THR A 1 188 ? -36.606 -12.504 56.222 1.00 91.06 188 THR A O 1
ATOM 1526 N N . ILE A 1 189 ? -36.319 -12.195 54.032 1.00 88.62 189 ILE A N 1
ATOM 1527 C CA . ILE A 1 189 ? -37.751 -12.159 53.703 1.00 88.62 189 ILE A CA 1
ATOM 1528 C C . ILE A 1 189 ? -38.432 -13.485 54.065 1.00 88.62 189 ILE A C 1
ATOM 1530 O O . ILE A 1 189 ? -39.571 -13.488 54.535 1.00 88.62 189 ILE A O 1
ATOM 1534 N N . SER A 1 190 ? -37.769 -14.621 53.844 1.00 88.81 190 SER A N 1
ATOM 1535 C CA . SER A 1 190 ? -38.308 -15.938 54.200 1.00 88.81 190 SER A CA 1
ATOM 1536 C C . SER A 1 190 ? -38.419 -16.120 55.717 1.00 88.81 190 SER A C 1
ATOM 1538 O O . SER A 1 190 ? -39.441 -16.627 56.187 1.00 88.81 190 SER A O 1
ATOM 1540 N N . GLN A 1 191 ? -37.429 -15.634 56.471 1.00 90.19 191 GLN A N 1
ATOM 1541 C CA . GLN A 1 191 ? -37.420 -15.598 57.934 1.00 90.19 191 GLN A CA 1
ATOM 1542 C C . GLN A 1 191 ? -38.577 -14.738 58.468 1.00 90.19 191 GLN A C 1
ATOM 1544 O O . GLN A 1 191 ? -39.420 -15.225 59.220 1.00 90.19 191 GLN A O 1
ATOM 1549 N N . LEU A 1 192 ? -38.705 -13.501 57.977 1.00 89.12 192 LEU A N 1
ATOM 1550 C CA . LEU A 1 192 ? -39.782 -12.582 58.361 1.00 89.12 192 LEU A CA 1
ATOM 1551 C C . LEU A 1 192 ? -41.167 -13.145 58.015 1.00 89.12 192 LEU A C 1
ATOM 1553 O O . LEU A 1 192 ? -42.106 -13.044 58.802 1.00 89.12 192 LEU A O 1
ATOM 1557 N N . LYS A 1 193 ? -41.321 -13.806 56.860 1.00 86.06 193 LYS A N 1
ATOM 1558 C CA . LYS A 1 193 ? -42.573 -14.499 56.506 1.00 86.06 193 LYS A CA 1
ATOM 1559 C C . LYS A 1 193 ? -42.907 -15.622 57.488 1.00 86.06 193 LYS A C 1
ATOM 1561 O O . LYS A 1 193 ? -44.088 -15.850 57.754 1.00 86.06 193 LYS A O 1
ATOM 1566 N N . LEU A 1 194 ? -41.910 -16.347 57.994 1.00 90.19 194 LEU A N 1
ATOM 1567 C CA . LEU A 1 194 ? -42.119 -17.394 58.992 1.00 90.19 194 LEU A CA 1
ATOM 1568 C C . LEU A 1 194 ? -42.562 -16.797 60.333 1.00 90.19 194 LEU A C 1
ATOM 1570 O O . LEU A 1 194 ? -43.553 -17.262 60.894 1.00 90.19 194 LEU A O 1
ATOM 1574 N N . GLU A 1 195 ? -41.900 -15.738 60.794 1.00 88.50 195 GLU A N 1
ATOM 1575 C CA . GLU A 1 195 ? -42.262 -15.018 62.021 1.00 88.50 195 GLU A CA 1
ATOM 1576 C C . GLU A 1 195 ? -43.680 -14.444 61.943 1.00 88.50 195 GLU A C 1
ATOM 1578 O O . GLU A 1 195 ? -44.481 -14.636 62.856 1.00 88.50 195 GLU A O 1
ATOM 1583 N N . VAL A 1 196 ? -44.058 -13.846 60.808 1.00 88.69 196 VAL A N 1
ATOM 1584 C CA . VAL A 1 196 ? -45.427 -13.359 60.575 1.00 88.69 196 VAL A CA 1
ATOM 1585 C C . VAL A 1 196 ? -46.447 -14.500 60.633 1.00 88.69 196 VAL A C 1
ATOM 1587 O O . VAL A 1 196 ? -47.525 -14.334 61.204 1.00 88.69 196 VAL A O 1
ATOM 1590 N N . ARG A 1 197 ? -46.139 -15.686 60.087 1.00 86.62 197 ARG A N 1
ATOM 1591 C CA . ARG A 1 197 ? -47.032 -16.855 60.208 1.00 86.62 197 ARG A CA 1
ATOM 1592 C C . ARG A 1 197 ? -47.178 -17.313 61.658 1.00 86.62 197 ARG A C 1
ATOM 1594 O O . ARG A 1 197 ? -48.291 -17.639 62.065 1.00 86.62 197 ARG A O 1
ATOM 1601 N N . GLN A 1 198 ? -46.093 -17.319 62.430 1.00 86.12 198 GLN A N 1
ATOM 1602 C CA . GLN A 1 198 ? -46.121 -17.678 63.850 1.00 86.12 198 GLN A CA 1
ATOM 1603 C C . GLN A 1 198 ? -46.916 -16.658 64.675 1.00 86.12 198 GLN A C 1
ATOM 1605 O O . GLN A 1 198 ? -47.778 -17.049 65.461 1.00 86.12 198 GLN A O 1
ATOM 1610 N N . ALA A 1 199 ? -46.711 -15.360 64.437 1.00 82.31 199 ALA A N 1
ATOM 1611 C CA . ALA A 1 199 ? -47.466 -14.288 65.079 1.00 82.31 199 ALA A CA 1
ATOM 1612 C C . ALA A 1 199 ? -48.963 -14.354 64.732 1.00 82.31 199 ALA A C 1
ATOM 1614 O O . ALA A 1 199 ? -49.812 -14.215 65.611 1.00 82.31 199 ALA A O 1
ATOM 1615 N N . ASN A 1 200 ? -49.304 -14.646 63.473 1.00 84.00 200 ASN A N 1
ATOM 1616 C CA . ASN A 1 200 ? -50.691 -14.851 63.057 1.00 84.00 200 ASN A CA 1
ATOM 1617 C C . ASN A 1 200 ? -51.317 -16.078 63.732 1.00 84.00 200 ASN A C 1
ATOM 1619 O O . ASN A 1 200 ? -52.452 -15.997 64.195 1.00 84.00 200 ASN A O 1
ATOM 1623 N N . ALA A 1 201 ? -50.587 -17.192 63.853 1.00 82.88 201 ALA A N 1
ATOM 1624 C CA . ALA A 1 201 ? -51.064 -18.367 64.581 1.00 82.88 201 ALA A CA 1
ATOM 1625 C C . ALA A 1 201 ? -51.310 -18.050 66.070 1.00 82.88 201 ALA A C 1
ATOM 1627 O O . ALA A 1 201 ? -52.371 -18.380 66.604 1.00 82.88 201 ALA A O 1
ATOM 1628 N N . ALA A 1 202 ? -50.394 -17.329 66.723 1.00 85.69 202 ALA A N 1
ATOM 1629 C CA . ALA A 1 202 ? -50.577 -16.865 68.098 1.00 85.69 202 ALA A CA 1
ATOM 1630 C C . ALA A 1 202 ? -51.790 -15.925 68.231 1.00 85.69 202 ALA A C 1
ATOM 1632 O O . ALA A 1 202 ? -52.613 -16.104 69.125 1.00 85.69 202 ALA A O 1
ATOM 1633 N N . SER A 1 203 ? -51.966 -14.991 67.292 1.00 82.50 203 SER A N 1
ATOM 1634 C CA . SER A 1 203 ? -53.123 -14.089 67.229 1.00 82.50 203 SER A CA 1
ATOM 1635 C C . SER A 1 203 ? -54.446 -14.849 67.080 1.00 82.50 203 SER A C 1
ATOM 1637 O O . SER A 1 203 ? -55.409 -14.550 67.786 1.00 82.50 203 SER A O 1
ATOM 1639 N N . THR A 1 204 ? -54.496 -15.900 66.250 1.00 82.25 204 THR A N 1
ATOM 1640 C CA . THR A 1 204 ? -55.686 -16.768 66.166 1.00 82.25 204 THR A CA 1
ATOM 1641 C C . THR A 1 204 ? -55.953 -17.527 67.468 1.00 82.25 204 THR A C 1
ATOM 1643 O O . THR A 1 204 ? -57.112 -17.678 67.856 1.00 82.25 204 THR A O 1
ATOM 1646 N N . GLY A 1 205 ? -54.901 -17.942 68.184 1.00 83.38 205 GLY A N 1
ATOM 1647 C CA . GLY A 1 205 ? -55.010 -18.541 69.515 1.00 83.38 205 GLY A CA 1
ATOM 1648 C C . GLY A 1 205 ? -55.582 -17.567 70.548 1.00 83.38 205 GLY A C 1
ATOM 1649 O O . GLY A 1 205 ? -56.519 -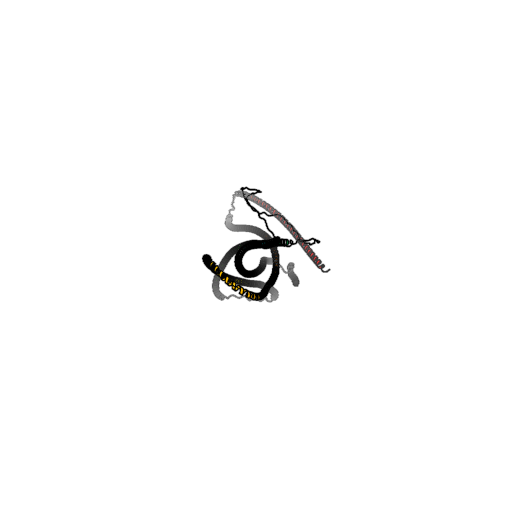17.910 71.270 1.00 83.38 205 GLY A O 1
ATOM 1650 N N . PHE A 1 206 ? -55.096 -16.324 70.565 1.00 84.94 206 PHE A N 1
ATOM 1651 C CA . PHE A 1 206 ? -55.634 -15.278 71.435 1.00 84.94 206 PHE A CA 1
ATOM 1652 C C . PHE A 1 206 ? -57.069 -14.890 71.063 1.00 84.94 206 PHE A C 1
ATOM 1654 O O . PHE A 1 206 ? -57.896 -14.730 71.954 1.00 84.94 206 PHE A O 1
ATOM 1661 N N . GLN A 1 207 ? -57.424 -14.819 69.776 1.00 81.12 207 GLN A N 1
ATOM 1662 C CA . GLN A 1 207 ? -58.814 -14.601 69.357 1.00 81.12 207 GLN A CA 1
ATOM 1663 C C . GLN A 1 207 ? -59.752 -15.719 69.823 1.00 81.12 207 GLN A C 1
ATOM 1665 O O . GLN A 1 207 ? -60.887 -15.438 70.206 1.00 81.12 207 GLN A O 1
ATOM 1670 N N . ALA A 1 208 ? -59.304 -16.977 69.804 1.00 81.62 208 ALA A N 1
ATOM 1671 C CA . ALA A 1 208 ? -60.090 -18.088 70.330 1.00 81.62 208 ALA A CA 1
ATOM 1672 C C . ALA A 1 208 ? -60.306 -17.954 71.848 1.00 81.62 208 ALA A C 1
ATOM 1674 O O . ALA A 1 208 ? -61.434 -18.108 72.313 1.00 81.62 208 ALA A O 1
ATOM 1675 N N . GLN A 1 209 ? -59.263 -17.583 72.600 1.00 83.69 209 GLN A N 1
ATOM 1676 C CA . GLN A 1 209 ? -59.373 -17.315 74.039 1.00 83.69 209 GLN A CA 1
ATOM 1677 C C . GLN A 1 209 ? -60.287 -16.124 74.344 1.00 83.69 209 GLN A C 1
ATOM 1679 O O . GLN A 1 209 ? -61.093 -16.202 75.267 1.00 83.69 209 GLN A O 1
ATOM 1684 N N . ILE A 1 210 ? -60.212 -15.045 73.561 1.00 84.88 210 ILE A N 1
ATOM 1685 C CA . ILE A 1 210 ? -61.102 -13.886 73.709 1.00 84.88 210 ILE A CA 1
ATOM 1686 C C . ILE A 1 210 ? -62.556 -14.315 73.507 1.00 84.88 210 ILE A C 1
ATOM 1688 O O . ILE A 1 210 ? -63.380 -14.028 74.367 1.00 84.88 210 ILE A O 1
ATOM 1692 N N . LYS A 1 211 ? -62.869 -15.080 72.453 1.00 83.94 211 LYS A N 1
ATOM 1693 C CA . LYS A 1 211 ? -64.231 -15.595 72.222 1.00 83.94 211 LYS A CA 1
ATOM 1694 C C . LYS A 1 211 ? -64.720 -16.501 73.352 1.00 83.94 211 LYS A C 1
ATOM 1696 O O . LYS A 1 211 ? -65.883 -16.434 73.736 1.00 83.94 211 LYS A O 1
ATOM 1701 N N . GLU A 1 212 ? -63.845 -17.341 73.903 1.00 85.56 212 GLU A N 1
ATOM 1702 C CA . GLU A 1 212 ? -64.185 -18.183 75.054 1.00 85.56 212 GLU A CA 1
ATOM 1703 C C . GLU A 1 212 ? -64.490 -17.338 76.302 1.00 85.56 212 GLU A C 1
ATOM 1705 O O . GLU A 1 212 ? -65.450 -17.611 77.025 1.00 85.56 212 GLU A O 1
ATOM 1710 N N . MET A 1 213 ? -63.706 -16.285 76.548 1.00 82.12 213 MET A N 1
ATOM 1711 C CA . MET A 1 213 ? -63.937 -15.363 77.660 1.00 82.12 213 MET A CA 1
ATOM 1712 C C . MET A 1 213 ? -65.196 -14.518 77.452 1.00 82.12 213 MET A C 1
ATOM 1714 O O . MET A 1 213 ? -65.961 -14.351 78.396 1.00 82.12 213 MET A O 1
ATOM 1718 N N . GLU A 1 214 ? -65.472 -14.054 76.233 1.00 84.94 214 GLU A N 1
ATOM 1719 C CA . GLU A 1 214 ? -66.723 -13.373 75.874 1.00 84.94 214 GLU A CA 1
ATOM 1720 C C . GLU A 1 214 ? -67.942 -14.268 76.144 1.00 84.94 214 GLU A C 1
ATOM 1722 O O . GLU A 1 214 ? -68.927 -13.815 76.733 1.00 84.94 214 GLU A O 1
ATOM 1727 N N . GLN A 1 215 ? -67.859 -15.558 75.801 1.00 84.06 215 GLN A N 1
ATOM 1728 C CA . GLN A 1 215 ? -68.907 -16.536 76.099 1.00 84.06 215 GLN A CA 1
ATOM 1729 C C . GLN A 1 215 ? -69.116 -16.689 77.617 1.00 84.06 215 GLN A C 1
ATOM 1731 O O . GLN A 1 215 ? -70.250 -16.629 78.095 1.00 84.06 215 GLN A O 1
ATOM 1736 N N . LYS A 1 216 ? -68.027 -16.811 78.393 1.00 88.00 216 LYS A N 1
ATOM 1737 C CA . LYS A 1 216 ? -68.082 -16.894 79.866 1.00 88.00 216 LYS A CA 1
ATOM 1738 C C . LYS A 1 216 ? -68.672 -15.633 80.493 1.00 88.00 216 LYS A C 1
ATOM 1740 O O . LYS A 1 216 ? -69.461 -15.735 81.431 1.00 88.00 216 LYS A O 1
ATOM 1745 N N . VAL A 1 217 ? -68.314 -14.454 79.986 1.00 87.06 217 VAL A N 1
ATOM 1746 C CA . VAL A 1 217 ? -68.887 -13.177 80.432 1.00 87.06 217 VAL A CA 1
ATOM 1747 C C . VAL A 1 217 ? -70.387 -13.150 80.146 1.00 87.06 217 VAL A C 1
ATOM 1749 O O . VAL A 1 217 ? -71.158 -12.828 81.046 1.00 87.06 217 VAL A O 1
ATOM 1752 N N . SER A 1 218 ? -70.823 -13.583 78.961 1.00 85.56 218 SER A N 1
ATOM 1753 C CA . SER A 1 218 ? -72.249 -13.665 78.617 1.00 85.56 218 SER A CA 1
ATOM 1754 C C . SER A 1 218 ? -73.032 -14.604 79.549 1.00 85.56 218 SER A C 1
ATOM 1756 O O . SER A 1 218 ? -74.118 -14.257 80.029 1.00 85.56 218 SER A O 1
ATOM 1758 N N . ASP A 1 219 ? -72.463 -15.764 79.884 1.00 85.19 219 ASP A N 1
ATOM 1759 C CA . ASP A 1 219 ? -73.070 -16.714 80.822 1.00 85.19 219 ASP A CA 1
ATOM 1760 C C . ASP A 1 219 ? -73.164 -16.142 82.246 1.00 85.19 219 ASP A C 1
ATOM 1762 O O . ASP A 1 219 ? -74.184 -16.307 82.931 1.00 85.19 219 ASP A O 1
ATOM 1766 N N . LEU A 1 220 ? -72.125 -15.432 82.698 1.00 84.81 220 LEU A N 1
ATOM 1767 C CA . LEU A 1 220 ? -72.124 -14.751 83.993 1.00 84.81 220 LEU A CA 1
ATOM 1768 C C . LEU A 1 220 ? -73.144 -13.610 84.034 1.00 84.81 220 LEU A C 1
ATOM 1770 O O . LEU A 1 220 ? -73.895 -13.514 85.004 1.00 84.81 220 LEU A O 1
ATOM 1774 N N . GLU A 1 221 ? -73.248 -12.798 82.982 1.00 82.50 221 GLU A N 1
ATOM 1775 C CA . GLU A 1 221 ? -74.266 -11.749 82.868 1.00 82.50 221 GLU A CA 1
ATOM 1776 C C . GLU A 1 221 ? -75.687 -12.317 82.945 1.00 82.50 221 GLU A C 1
ATOM 1778 O O . GLU A 1 221 ? -76.559 -11.740 83.606 1.00 82.50 221 GLU A O 1
ATOM 1783 N N . LYS A 1 222 ? -75.937 -13.469 82.310 1.00 83.19 222 LYS A N 1
ATOM 1784 C CA . LYS A 1 222 ? -77.233 -14.154 82.381 1.00 83.19 222 LYS A CA 1
ATOM 1785 C C . LYS A 1 222 ? -77.551 -14.606 83.808 1.00 83.19 222 LYS A C 1
ATOM 1787 O O . LYS A 1 222 ? -78.639 -14.313 84.308 1.00 83.19 222 LYS A O 1
ATOM 1792 N N . ARG A 1 223 ? -76.588 -15.226 84.501 1.00 84.69 223 ARG A N 1
ATOM 1793 C CA . ARG A 1 223 ? -76.731 -15.612 85.918 1.00 84.69 223 ARG A CA 1
ATOM 1794 C C . ARG A 1 223 ? -76.971 -14.407 86.826 1.00 84.69 223 ARG A C 1
ATOM 1796 O O . ARG A 1 223 ? -77.772 -14.482 87.756 1.00 84.69 223 ARG A O 1
ATOM 1803 N N . LEU A 1 224 ? -76.317 -13.283 86.547 1.00 82.25 224 LEU A N 1
ATOM 1804 C CA . LEU A 1 224 ? -76.462 -12.053 87.323 1.00 82.25 224 LEU A CA 1
ATOM 1805 C C . LEU A 1 224 ? -77.852 -11.426 87.126 1.00 82.25 224 LEU A C 1
ATOM 1807 O O . LEU A 1 224 ? -78.466 -10.983 88.096 1.00 82.25 224 LEU A O 1
ATOM 1811 N N . LYS A 1 225 ? -78.409 -11.479 85.907 1.00 79.88 225 LYS A N 1
ATOM 1812 C CA . LYS A 1 225 ? -79.807 -11.093 85.628 1.00 79.88 225 LYS A CA 1
ATOM 1813 C C . LYS A 1 225 ? -80.813 -11.989 86.357 1.00 79.88 225 LYS A C 1
ATOM 1815 O O . LYS A 1 225 ? -81.766 -11.471 86.938 1.00 79.88 225 LYS A O 1
ATOM 1820 N N . GLU A 1 226 ? -80.591 -13.303 86.379 1.00 82.12 226 GLU A N 1
ATOM 1821 C CA . GLU A 1 226 ? -81.430 -14.256 87.123 1.00 82.12 226 GLU A CA 1
ATOM 1822 C C . GLU A 1 226 ? -81.384 -13.999 88.639 1.00 82.12 226 GLU A C 1
ATOM 1824 O O . GLU A 1 226 ? -82.425 -13.961 89.298 1.00 82.12 226 GLU A O 1
ATOM 1829 N N . HIS A 1 227 ? -80.197 -13.748 89.202 1.00 76.31 227 HIS A N 1
ATOM 1830 C CA . HIS A 1 227 ? -80.055 -13.347 90.604 1.00 76.31 227 HIS A CA 1
ATOM 1831 C C . HIS A 1 227 ? -80.708 -11.991 90.892 1.00 76.31 227 HIS A C 1
ATOM 1833 O O . HIS A 1 227 ? -81.392 -11.847 91.905 1.00 76.31 227 HIS A O 1
ATOM 1839 N N . GLY A 1 228 ? -80.573 -11.019 89.988 1.00 83.31 228 GLY A N 1
ATOM 1840 C CA . GLY A 1 228 ? -81.255 -9.730 90.085 1.00 83.31 228 GLY A CA 1
ATOM 1841 C C . GLY A 1 228 ? -82.781 -9.866 90.106 1.00 83.31 228 GLY A C 1
ATOM 1842 O O . GLY A 1 228 ? -83.445 -9.170 90.874 1.00 83.31 228 GLY A O 1
ATOM 1843 N N . ALA A 1 229 ? -83.348 -10.790 89.323 1.00 79.12 229 ALA A N 1
ATOM 1844 C CA . ALA A 1 229 ? -84.779 -11.098 89.351 1.00 79.12 229 ALA A CA 1
ATOM 1845 C C . ALA A 1 229 ? -85.209 -11.712 90.697 1.00 79.12 229 ALA A C 1
ATOM 1847 O O . ALA A 1 229 ? -86.167 -11.231 91.304 1.00 79.12 229 ALA A O 1
ATOM 1848 N N . LYS A 1 230 ? -84.445 -12.680 91.222 1.00 80.94 230 LYS A N 1
ATOM 1849 C CA . LYS A 1 230 ? -84.684 -13.277 92.551 1.00 80.94 230 LYS A CA 1
ATOM 1850 C C . LYS A 1 230 ? -84.614 -12.239 93.678 1.00 80.94 230 LYS A C 1
ATOM 1852 O O . LYS A 1 230 ? -85.427 -12.263 94.597 1.00 80.94 230 LYS A O 1
ATOM 1857 N N . CYS A 1 231 ? -83.682 -11.287 93.606 1.00 77.62 231 CYS A N 1
ATOM 1858 C CA . CYS A 1 231 ? -83.587 -10.197 94.582 1.00 77.62 231 CYS A CA 1
ATOM 1859 C C . CYS A 1 231 ? -84.808 -9.265 94.544 1.00 77.62 231 CYS A C 1
ATOM 1861 O O . CYS A 1 231 ? -85.271 -8.830 95.599 1.00 77.62 231 CYS A O 1
ATOM 1863 N N . LYS A 1 232 ? -85.360 -8.979 93.355 1.00 77.88 232 LYS A N 1
ATOM 1864 C CA . LYS A 1 232 ? -86.596 -8.188 93.216 1.00 77.88 232 LYS A CA 1
ATOM 1865 C C . LYS A 1 232 ? -87.803 -8.910 93.822 1.00 77.88 232 LYS A C 1
ATOM 1867 O O . LYS A 1 232 ? -88.594 -8.283 94.520 1.00 77.88 232 LYS A O 1
ATOM 1872 N N . GLU A 1 233 ? -87.905 -10.222 93.626 1.00 79.81 233 GLU A N 1
ATOM 1873 C CA . GLU A 1 233 ? -88.946 -11.054 94.239 1.00 79.81 233 GLU A CA 1
ATOM 1874 C C . GLU A 1 233 ? -88.820 -11.073 95.774 1.00 79.81 233 GLU A C 1
ATOM 1876 O O . GLU A 1 233 ? -89.782 -10.787 96.487 1.00 79.81 233 GLU A O 1
ATOM 1881 N N . MET A 1 234 ? -87.605 -11.255 96.300 1.00 75.38 234 MET A N 1
ATOM 1882 C CA . MET A 1 234 ? -87.326 -11.156 97.739 1.00 75.38 234 MET A CA 1
ATOM 1883 C C . MET A 1 234 ? -87.670 -9.778 98.325 1.00 75.38 234 MET A C 1
ATOM 1885 O O . MET A 1 234 ? -88.177 -9.697 99.445 1.00 75.38 234 MET A O 1
ATOM 1889 N N . ALA A 1 235 ? -87.430 -8.690 97.589 1.00 74.19 235 ALA A N 1
ATOM 1890 C CA . ALA A 1 235 ? -87.820 -7.345 98.010 1.00 74.19 235 ALA A CA 1
ATOM 1891 C C . ALA A 1 235 ? -89.351 -7.169 98.050 1.00 74.19 235 ALA A C 1
ATOM 1893 O O . ALA A 1 235 ? -89.863 -6.548 98.984 1.00 74.19 235 ALA A O 1
ATOM 1894 N N . SER A 1 236 ? -90.080 -7.761 97.094 1.00 78.38 236 SER A N 1
ATOM 1895 C CA . SER A 1 236 ? -91.552 -7.759 97.077 1.00 78.38 236 SER A CA 1
ATOM 1896 C C . SER A 1 236 ? -92.163 -8.565 98.234 1.00 78.38 236 SER A C 1
ATOM 1898 O O . SER A 1 236 ? -93.150 -8.153 98.841 1.00 78.38 236 SER A O 1
ATOM 1900 N N . LEU A 1 237 ? -91.526 -9.675 98.621 1.00 79.12 237 LEU A N 1
ATOM 1901 C CA . LEU A 1 237 ? -91.934 -10.457 99.790 1.00 79.12 237 LEU A CA 1
ATOM 1902 C C . LEU A 1 237 ? -91.664 -9.708 101.100 1.00 79.12 237 LEU A C 1
ATOM 1904 O O . LEU A 1 237 ? -92.500 -9.742 101.999 1.00 79.12 237 LEU A O 1
ATOM 1908 N N . ARG A 1 238 ? -90.540 -8.986 101.208 1.00 80.44 238 ARG A N 1
ATOM 1909 C CA . ARG A 1 238 ? -90.249 -8.144 102.383 1.00 80.44 238 ARG A CA 1
ATOM 1910 C C . ARG A 1 238 ? -91.272 -7.025 102.564 1.00 80.44 238 ARG A C 1
ATOM 1912 O O . ARG A 1 238 ? -91.773 -6.859 103.668 1.00 80.44 238 ARG A O 1
ATOM 1919 N N . THR A 1 239 ? -91.654 -6.336 101.489 1.00 78.50 239 THR A N 1
ATOM 1920 C CA . THR A 1 239 ? -92.708 -5.303 101.549 1.00 78.50 239 THR A CA 1
ATOM 1921 C C . THR A 1 239 ? -94.048 -5.886 102.001 1.00 78.50 239 THR A C 1
ATOM 1923 O O . THR A 1 239 ? -94.712 -5.299 102.849 1.00 78.50 239 THR A O 1
ATOM 1926 N N . ARG A 1 240 ? -94.404 -7.093 101.541 1.00 79.94 240 ARG A N 1
ATOM 1927 C CA . ARG A 1 240 ? -95.604 -7.815 102.001 1.00 79.94 240 ARG A CA 1
ATOM 1928 C C . ARG A 1 240 ? -95.559 -8.163 103.496 1.00 79.94 240 ARG A C 1
ATOM 1930 O O . ARG A 1 240 ? -96.581 -8.109 104.176 1.00 79.94 240 ARG A O 1
ATOM 1937 N N . VAL A 1 241 ? -94.383 -8.527 104.011 1.00 77.50 241 VAL A N 1
ATOM 1938 C CA . VAL A 1 241 ? -94.173 -8.799 105.443 1.00 77.50 241 VAL A CA 1
ATOM 1939 C C . VAL A 1 241 ? -94.304 -7.517 106.265 1.00 77.50 241 VAL A C 1
ATOM 1941 O O . VAL A 1 241 ? -94.978 -7.534 107.295 1.00 77.50 241 VAL A O 1
ATOM 1944 N N . ASP A 1 242 ? -93.734 -6.406 105.802 1.00 80.75 242 ASP A N 1
ATOM 1945 C CA . ASP A 1 242 ? -93.844 -5.108 106.475 1.00 80.75 242 ASP A CA 1
ATOM 1946 C C . ASP A 1 242 ? -95.305 -4.612 106.516 1.00 80.75 242 ASP A C 1
ATOM 1948 O O . ASP A 1 242 ? -95.778 -4.150 107.560 1.00 80.75 242 ASP A O 1
ATOM 1952 N N . GLU A 1 243 ? -96.061 -4.792 105.424 1.00 81.31 243 GLU A N 1
ATOM 1953 C CA . GLU A 1 243 ? -97.506 -4.522 105.362 1.00 81.31 243 GLU A CA 1
ATOM 1954 C C . GLU A 1 243 ? -98.282 -5.345 106.406 1.00 81.31 243 GLU A C 1
ATOM 1956 O O . GLU A 1 243 ? -99.057 -4.786 107.188 1.00 81.31 243 GLU A O 1
ATOM 1961 N N . LEU A 1 244 ? -98.033 -6.657 106.496 1.00 78.00 244 LEU A N 1
ATOM 1962 C CA . LEU A 1 244 ? -98.687 -7.535 107.478 1.00 78.00 244 LEU A CA 1
ATOM 1963 C C . LEU A 1 244 ? -98.329 -7.174 108.929 1.00 78.00 244 LEU A C 1
ATOM 1965 O O . LEU A 1 244 ? -99.190 -7.207 109.815 1.00 78.00 244 LEU A O 1
ATOM 1969 N N . GLN A 1 245 ? -97.079 -6.785 109.186 1.00 77.38 245 GLN A N 1
ATOM 1970 C CA . GLN A 1 245 ? -96.663 -6.308 110.505 1.00 77.38 245 GLN A CA 1
ATOM 1971 C C . GLN A 1 245 ? -97.351 -4.989 110.878 1.00 77.38 245 GLN A C 1
ATOM 1973 O O . GLN A 1 245 ? -97.756 -4.821 112.030 1.00 77.38 245 GLN A O 1
ATOM 1978 N N . SER A 1 246 ? -97.533 -4.071 109.923 1.00 76.50 246 SER A N 1
ATOM 1979 C CA . SER A 1 246 ? -98.260 -2.816 110.154 1.00 76.50 246 SER A CA 1
ATOM 1980 C C . SER A 1 246 ? -99.739 -3.054 110.496 1.00 76.50 246 SER A C 1
ATOM 1982 O O . SER A 1 246 ? -100.256 -2.464 111.448 1.00 76.50 246 SER A O 1
ATOM 1984 N N . LEU A 1 247 ? -100.387 -4.004 109.808 1.00 80.56 247 LEU A N 1
ATOM 1985 C CA . LEU A 1 247 ? -101.775 -4.402 110.055 1.00 80.56 247 LEU A CA 1
ATOM 1986 C C . LEU A 1 247 ? -101.946 -5.035 111.445 1.00 80.56 247 LEU A C 1
ATOM 1988 O O . LEU A 1 247 ? -102.887 -4.714 112.170 1.00 80.56 247 LEU A O 1
ATOM 1992 N N . THR A 1 248 ? -100.992 -5.877 111.848 1.00 76.38 248 THR A N 1
ATOM 1993 C CA . THR A 1 248 ? -100.984 -6.521 113.171 1.00 76.38 248 THR A CA 1
ATOM 1994 C C . THR A 1 248 ? -100.867 -5.488 114.298 1.00 76.38 248 THR A C 1
ATOM 1996 O O . THR A 1 248 ? -101.597 -5.567 115.287 1.00 76.38 248 THR A O 1
ATOM 1999 N N . ARG A 1 249 ? -100.007 -4.467 114.139 1.00 76.00 249 ARG A N 1
ATOM 2000 C CA . ARG A 1 249 ? -99.887 -3.367 115.117 1.00 76.00 249 ARG A CA 1
ATOM 2001 C C . ARG A 1 249 ? -101.177 -2.548 115.220 1.00 76.00 249 ARG A C 1
ATOM 2003 O O . ARG A 1 249 ? -101.589 -2.210 116.326 1.00 76.00 249 ARG A O 1
ATOM 2010 N N . SER A 1 250 ? -101.843 -2.274 114.094 1.00 74.44 250 SER A N 1
ATOM 2011 C CA . SER A 1 250 ? -103.133 -1.567 114.080 1.00 74.44 250 SER A CA 1
ATOM 2012 C C . SER A 1 250 ? -104.234 -2.355 114.803 1.00 74.44 250 SER A C 1
ATOM 2014 O O . SER A 1 250 ? -104.956 -1.791 115.626 1.00 74.44 250 SER A O 1
ATOM 2016 N N . GLN A 1 251 ? -104.320 -3.671 114.580 1.00 73.56 251 GLN A N 1
ATOM 2017 C CA . GLN A 1 251 ? -105.278 -4.526 115.290 1.00 73.56 251 GLN A CA 1
ATOM 2018 C C . GLN A 1 251 ? -105.017 -4.568 116.802 1.00 73.56 251 GLN A C 1
ATOM 2020 O O . GLN A 1 251 ? -105.961 -4.466 117.584 1.00 73.56 251 GLN A O 1
ATOM 2025 N N . GLN A 1 252 ? -103.754 -4.648 117.232 1.00 74.62 252 GLN A N 1
ATOM 2026 C CA . GLN A 1 252 ? -103.394 -4.599 118.656 1.00 74.62 252 GLN A CA 1
ATOM 2027 C C . GLN A 1 252 ? -103.782 -3.265 119.313 1.00 74.62 252 GLN A C 1
ATOM 2029 O O . GLN A 1 252 ? -104.262 -3.252 120.447 1.00 74.62 252 GLN A O 1
ATOM 2034 N N . GLN A 1 253 ? -103.630 -2.147 118.597 1.00 74.81 253 GLN A N 1
ATOM 2035 C CA . GLN A 1 253 ? -104.017 -0.825 119.089 1.00 74.81 253 GLN A CA 1
ATOM 2036 C C . GLN A 1 253 ? -105.541 -0.690 119.256 1.00 74.81 253 GLN A C 1
ATOM 2038 O O . GLN A 1 253 ? -105.994 -0.163 120.272 1.00 74.81 253 GLN A O 1
ATOM 2043 N N . ASN A 1 254 ? -106.330 -1.240 118.326 1.00 74.62 254 ASN A N 1
ATOM 2044 C CA . ASN A 1 254 ? -107.795 -1.251 118.418 1.00 74.62 254 ASN A CA 1
ATOM 2045 C C . ASN A 1 254 ? -108.301 -2.098 119.601 1.00 74.62 254 ASN A C 1
ATOM 2047 O O . ASN A 1 254 ? -109.226 -1.689 120.303 1.00 74.62 254 ASN A O 1
ATOM 2051 N N . VAL A 1 255 ? -107.669 -3.246 119.874 1.00 75.31 255 VAL A N 1
ATOM 2052 C CA . VAL A 1 255 ? -108.004 -4.093 121.037 1.00 75.31 255 VAL A CA 1
ATOM 2053 C C . VAL A 1 255 ? -107.685 -3.379 122.354 1.00 75.31 255 VAL A C 1
ATOM 2055 O O . VAL A 1 255 ? -108.508 -3.378 123.270 1.00 75.31 255 VAL A O 1
ATOM 2058 N N . ALA A 1 256 ? -106.533 -2.705 122.438 1.00 74.50 256 ALA A N 1
ATOM 2059 C CA . ALA A 1 256 ? -106.163 -1.922 123.616 1.00 74.50 256 ALA A CA 1
ATOM 2060 C C . ALA A 1 256 ? -107.115 -0.735 123.864 1.00 74.50 256 ALA A C 1
ATOM 2062 O O . ALA A 1 256 ? -107.334 -0.351 125.013 1.00 74.50 256 ALA A O 1
ATOM 2063 N N . GLN A 1 257 ? -107.688 -0.154 122.805 1.00 72.75 257 GLN A N 1
ATOM 2064 C CA . GLN A 1 257 ? -108.660 0.934 122.911 1.00 72.75 257 GLN A CA 1
ATOM 2065 C C . GLN A 1 257 ? -110.029 0.442 123.407 1.00 72.75 257 GLN A C 1
ATOM 2067 O O . GLN A 1 257 ? -110.566 1.016 124.352 1.00 72.75 257 GLN A O 1
ATOM 2072 N N . SER A 1 258 ? -110.526 -0.685 122.884 1.00 70.81 258 SER A N 1
ATOM 2073 C CA . SER A 1 258 ? -111.771 -1.314 123.356 1.00 70.81 258 SER A CA 1
ATOM 2074 C C . SER A 1 258 ? -111.704 -1.739 124.835 1.00 70.81 258 SER A C 1
ATOM 2076 O O . SER A 1 258 ? -112.680 -1.598 125.572 1.00 70.81 258 SER A O 1
ATOM 2078 N N . GLN A 1 259 ? -110.535 -2.183 125.314 1.00 71.19 259 GLN A N 1
ATOM 2079 C CA . GLN A 1 259 ? -110.329 -2.503 126.732 1.00 71.19 259 GLN A CA 1
ATOM 2080 C C . GLN A 1 259 ? -110.372 -1.276 127.657 1.00 71.19 259 GLN A C 1
ATOM 2082 O O . GLN A 1 259 ? -110.844 -1.400 128.787 1.00 71.19 259 GLN A O 1
ATOM 2087 N N . ARG A 1 260 ? -109.927 -0.094 127.205 1.00 73.31 260 ARG A N 1
ATOM 2088 C CA . ARG A 1 260 ? -110.037 1.145 128.002 1.00 73.31 260 ARG A CA 1
ATOM 2089 C C . ARG A 1 260 ? -111.482 1.625 128.109 1.00 73.31 260 ARG A C 1
ATOM 2091 O O . ARG A 1 260 ? -111.907 2.016 129.191 1.00 73.31 260 ARG A O 1
ATOM 2098 N N . GLU A 1 261 ? -112.240 1.544 127.018 1.00 73.38 261 GLU A N 1
ATOM 2099 C CA . GLU A 1 261 ? -113.661 1.923 126.991 1.00 73.38 261 GLU A CA 1
ATOM 2100 C C . GLU A 1 261 ? -114.505 1.024 127.916 1.00 73.38 261 GLU A C 1
ATOM 2102 O O . GLU A 1 261 ? -115.363 1.514 128.651 1.00 73.38 261 GLU A O 1
ATOM 2107 N N . ALA A 1 262 ? -114.205 -0.279 127.976 1.00 68.88 262 ALA A N 1
ATOM 2108 C CA . ALA A 1 262 ? -114.866 -1.207 128.897 1.00 68.88 262 ALA A CA 1
ATOM 2109 C C . ALA A 1 262 ? -114.609 -0.877 130.382 1.00 68.88 262 ALA A C 1
ATOM 2111 O O . ALA A 1 262 ? -115.527 -0.961 131.197 1.00 68.88 262 ALA A O 1
ATOM 2112 N N . GLN A 1 263 ? -113.387 -0.465 130.736 1.00 71.50 263 GLN A N 1
ATOM 2113 C CA . GLN A 1 263 ? -113.035 -0.082 132.111 1.00 71.50 263 GLN A CA 1
ATOM 2114 C C . GLN A 1 263 ? -113.705 1.229 132.547 1.00 71.50 263 GLN A C 1
ATOM 2116 O O . GLN A 1 263 ? -114.073 1.373 133.712 1.00 71.50 263 GLN A O 1
ATOM 2121 N N . GLN A 1 264 ? -113.904 2.167 131.618 1.00 72.19 264 GLN A N 1
ATOM 2122 C CA . GLN A 1 264 ? -114.561 3.445 131.895 1.00 72.19 264 GLN A CA 1
ATOM 2123 C C . GLN A 1 264 ? -116.065 3.269 132.170 1.00 72.19 264 GLN A C 1
ATOM 2125 O O . GLN A 1 264 ? -116.566 3.769 133.176 1.00 72.19 264 GLN A O 1
ATOM 2130 N N . ASN A 1 265 ? -116.753 2.445 131.374 1.00 69.44 265 ASN A N 1
ATOM 2131 C CA . ASN A 1 265 ? -118.166 2.104 131.594 1.00 69.44 265 ASN A CA 1
ATOM 2132 C C . ASN A 1 265 ? -118.398 1.360 132.924 1.00 69.44 265 ASN A C 1
ATOM 2134 O O . ASN A 1 265 ? -119.443 1.500 133.561 1.00 69.44 265 ASN A O 1
ATOM 2138 N N . GLN A 1 266 ? -117.413 0.577 133.371 1.00 68.94 266 GLN A N 1
ATOM 2139 C CA . GLN A 1 266 ? -117.476 -0.156 134.635 1.00 68.94 266 GLN A CA 1
ATOM 2140 C C . GLN A 1 266 ? -117.350 0.770 135.862 1.00 68.94 266 GLN A C 1
ATOM 2142 O O . GLN A 1 266 ? -117.955 0.499 136.898 1.00 68.94 266 GLN A O 1
ATOM 2147 N N . ALA A 1 267 ? -116.626 1.888 135.741 1.00 68.19 267 ALA A N 1
ATOM 2148 C CA . ALA A 1 267 ? -116.531 2.910 136.787 1.00 68.19 267 ALA A CA 1
ATOM 2149 C C . ALA A 1 267 ? -117.813 3.759 136.904 1.00 68.19 267 ALA A C 1
ATOM 2151 O O . ALA A 1 267 ? -118.203 4.142 138.009 1.00 68.19 267 ALA A O 1
ATOM 2152 N N . GLU A 1 268 ? -118.501 4.014 135.787 1.00 68.69 268 GLU A N 1
ATOM 2153 C CA . GLU A 1 268 ? -119.761 4.769 135.768 1.00 68.69 268 GLU A CA 1
ATOM 2154 C C . GLU A 1 268 ? -120.915 3.997 136.437 1.00 68.69 268 GLU A C 1
ATOM 2156 O O . GLU A 1 268 ? -121.674 4.583 137.214 1.00 68.69 268 GLU A O 1
ATOM 2161 N N . LEU A 1 269 ? -120.989 2.674 136.249 1.00 65.62 269 LEU A N 1
ATOM 2162 C CA . LEU A 1 269 ? -121.961 1.792 136.919 1.00 65.62 269 LEU A CA 1
ATOM 2163 C C . LEU A 1 269 ? -121.811 1.783 138.451 1.00 65.62 269 LEU A C 1
ATOM 2165 O O . LEU A 1 269 ? -122.804 1.932 139.163 1.00 65.62 269 LEU A O 1
ATOM 2169 N N . ALA A 1 270 ? -120.579 1.712 138.963 1.00 66.31 270 ALA A N 1
ATOM 2170 C CA . ALA A 1 270 ? -120.311 1.750 140.405 1.00 66.31 270 ALA A CA 1
ATOM 2171 C C . ALA A 1 270 ? -120.722 3.089 141.056 1.00 66.31 270 ALA A C 1
ATOM 2173 O O . ALA A 1 270 ? -121.088 3.133 142.232 1.00 66.31 270 ALA A O 1
ATOM 2174 N N . SER A 1 271 ? -120.699 4.189 140.292 1.00 65.38 271 SER A N 1
ATOM 2175 C CA . SER A 1 271 ? -121.137 5.508 140.769 1.00 65.38 271 SER A CA 1
ATOM 2176 C C . SER A 1 271 ? -122.663 5.620 140.900 1.00 65.38 271 SER A C 1
ATOM 2178 O O . SER A 1 271 ? -123.158 6.265 141.825 1.00 65.38 271 SER A O 1
ATOM 2180 N N . LEU A 1 272 ? -123.414 4.943 140.021 1.00 64.44 272 LEU A N 1
ATOM 2181 C CA . LEU A 1 272 ? -124.880 4.938 140.023 1.00 64.44 272 LEU A CA 1
ATOM 2182 C C . LEU A 1 272 ? -125.455 4.016 141.110 1.00 64.44 272 LEU A C 1
ATOM 2184 O O . LEU A 1 272 ? -126.486 4.335 141.704 1.00 64.44 272 LEU A O 1
ATOM 2188 N N . GLU A 1 273 ? -124.763 2.923 141.440 1.00 65.38 273 GLU A N 1
ATOM 2189 C CA . GLU A 1 273 ? -125.146 2.017 142.533 1.00 65.38 273 GLU A CA 1
ATOM 2190 C C . GLU A 1 273 ? -125.008 2.673 143.921 1.00 65.38 273 GLU A C 1
ATOM 2192 O O . GLU A 1 273 ? -125.829 2.431 144.807 1.00 65.38 273 GLU A O 1
ATOM 2197 N N . ALA A 1 274 ? -124.039 3.578 144.105 1.00 59.19 274 ALA A N 1
ATOM 2198 C CA . ALA A 1 274 ? -123.835 4.301 145.365 1.00 59.19 274 ALA A CA 1
ATOM 2199 C C . ALA A 1 274 ? -124.932 5.346 145.661 1.00 59.19 274 ALA A C 1
ATOM 2201 O O . ALA A 1 274 ? -125.235 5.615 146.825 1.00 59.19 274 ALA A O 1
ATOM 2202 N N . ILE A 1 275 ? -125.563 5.913 144.626 1.00 60.06 275 ILE A N 1
ATOM 2203 C CA . ILE A 1 275 ? -126.635 6.916 144.768 1.00 60.06 275 ILE A CA 1
ATOM 2204 C C . ILE A 1 275 ? -127.966 6.257 145.175 1.00 60.06 275 ILE A C 1
ATOM 2206 O O . ILE A 1 275 ? -128.764 6.861 145.892 1.00 60.06 275 ILE A O 1
ATOM 2210 N N . LEU A 1 276 ? -128.189 4.992 144.803 1.00 56.31 276 LEU A N 1
ATOM 2211 C CA . LEU A 1 276 ? -129.408 4.244 145.140 1.00 56.31 276 LEU A CA 1
ATOM 2212 C C . LEU A 1 276 ? -129.456 3.730 146.594 1.00 56.31 276 LEU A C 1
ATOM 2214 O O . LEU A 1 276 ? -130.531 3.376 147.073 1.00 56.31 276 LEU A O 1
ATOM 2218 N N . ALA A 1 277 ? -128.342 3.737 147.334 1.00 54.41 277 ALA A N 1
ATOM 2219 C CA . ALA A 1 277 ? -128.277 3.221 148.707 1.00 54.41 277 ALA A CA 1
ATOM 2220 C C . ALA A 1 277 ? -128.745 4.210 149.807 1.00 54.41 277 ALA A C 1
ATOM 2222 O O . ALA A 1 277 ? -128.820 3.826 150.973 1.00 54.41 277 ALA A O 1
ATOM 2223 N N . LEU A 1 278 ? -129.076 5.469 149.477 1.00 55.59 278 LEU A N 1
ATOM 2224 C CA . LEU A 1 278 ? -129.351 6.532 150.465 1.00 55.59 278 LEU A CA 1
ATOM 2225 C C . LEU A 1 278 ? -130.844 6.824 150.770 1.00 55.59 278 LEU A C 1
ATOM 2227 O O . LEU A 1 278 ? -131.119 7.738 151.544 1.00 55.59 278 LEU A O 1
ATOM 2231 N N . LEU A 1 279 ? -131.822 6.058 150.256 1.00 47.16 279 LEU A N 1
ATOM 2232 C CA . LEU A 1 279 ? -133.259 6.231 150.578 1.00 47.16 279 LEU A CA 1
ATOM 2233 C C . LEU A 1 279 ? -133.998 4.873 150.722 1.00 47.16 279 LEU A C 1
ATOM 2235 O O . LEU A 1 279 ? -134.127 4.128 149.756 1.00 47.16 279 LEU A O 1
ATOM 2239 N N . HIS A 1 280 ? -134.512 4.543 151.920 1.00 46.38 280 HIS A N 1
ATOM 2240 C CA . HIS A 1 280 ? -135.176 3.263 152.263 1.00 46.38 280 HIS A CA 1
ATOM 2241 C C . HIS A 1 280 ? -136.703 3.389 152.504 1.00 46.38 280 HIS A C 1
ATOM 2243 O O . HIS A 1 280 ? -137.093 4.162 153.374 1.00 46.38 280 HIS A O 1
ATOM 2249 N N . LEU A 1 281 ? -137.526 2.549 151.836 1.00 40.12 281 LEU A N 1
ATOM 2250 C CA . LEU A 1 281 ? -138.685 1.744 152.334 1.00 40.12 281 LEU A CA 1
ATOM 2251 C C . LEU A 1 281 ? -139.685 1.353 151.206 1.00 40.12 281 LEU A C 1
ATOM 2253 O O . LEU A 1 281 ? -140.389 2.201 150.680 1.00 40.12 281 LEU A O 1
ATOM 2257 N N . ARG A 1 282 ? -139.764 0.037 150.934 1.00 33.75 282 ARG A N 1
ATOM 2258 C CA . ARG A 1 282 ? -140.956 -0.850 150.797 1.00 33.75 282 ARG A CA 1
ATOM 2259 C C . ARG A 1 282 ? -142.133 -0.534 149.822 1.00 33.75 282 ARG A C 1
ATOM 2261 O O . ARG A 1 282 ? -142.796 0.482 149.953 1.00 33.75 282 ARG A O 1
ATOM 2268 N N . GLU A 1 283 ? -142.507 -1.594 149.066 1.00 30.28 283 GLU A N 1
ATOM 2269 C CA . GLU A 1 283 ? -143.840 -1.944 148.477 1.00 30.28 283 GLU A CA 1
ATOM 2270 C C . GLU A 1 283 ? -144.250 -1.220 147.156 1.00 30.28 283 GLU A C 1
ATOM 2272 O O . GLU A 1 283 ? -144.006 -0.037 147.009 1.00 30.28 283 GLU A O 1
ATOM 2277 N N . VAL A 1 284 ? -144.807 -1.823 146.082 1.00 30.91 284 VAL A N 1
ATOM 2278 C CA . VAL A 1 284 ? -145.812 -2.901 145.920 1.00 30.91 284 VAL A CA 1
ATOM 2279 C C . VAL A 1 284 ? -145.705 -3.619 144.544 1.00 30.91 284 VAL A C 1
ATOM 2281 O O . VAL A 1 284 ? -145.391 -3.029 143.516 1.00 30.91 284 VAL A O 1
ATOM 2284 N N . ARG A 1 285 ? -146.055 -4.914 144.562 1.00 28.34 285 ARG A N 1
ATOM 2285 C CA . ARG A 1 285 ? -146.362 -5.862 143.468 1.00 28.34 285 ARG A CA 1
ATOM 2286 C C . ARG A 1 285 ? -147.588 -5.492 142.607 1.00 28.34 285 ARG A C 1
ATOM 2288 O O . ARG A 1 285 ? -148.641 -5.199 143.153 1.00 28.34 285 ARG A O 1
ATOM 2295 N N . SER A 1 286 ? -147.542 -5.788 141.308 1.00 25.80 286 SER A N 1
ATOM 2296 C CA . SER A 1 286 ? -148.582 -6.557 140.572 1.00 25.80 286 SER A CA 1
ATOM 2297 C C . SER A 1 286 ? -148.026 -6.918 139.176 1.00 25.80 286 SER A C 1
ATOM 2299 O O . SER A 1 286 ? -147.528 -6.042 138.484 1.00 25.80 286 SER A O 1
ATOM 2301 N N . VAL A 1 287 ? -147.788 -8.191 138.814 1.00 28.23 287 VAL A N 1
ATOM 2302 C CA . VAL A 1 287 ? -148.750 -9.284 138.507 1.00 28.23 287 VAL A CA 1
ATOM 2303 C C . VAL A 1 287 ? -149.489 -8.942 137.200 1.00 28.23 287 VAL A C 1
ATOM 2305 O O . VAL A 1 287 ? -150.424 -8.159 137.214 1.00 28.23 287 VAL A O 1
ATOM 2308 N N . SER A 1 288 ? -148.907 -9.256 136.035 1.00 27.03 288 SER A N 1
ATOM 2309 C CA . SER A 1 288 ? -148.973 -10.529 135.276 1.00 27.03 288 SER A CA 1
ATOM 2310 C C . SER A 1 288 ? -150.107 -10.549 134.247 1.00 27.03 288 SER A C 1
ATOM 2312 O O . SER A 1 288 ? -151.247 -10.312 134.632 1.00 27.03 288 SER A O 1
ATOM 2314 N N . TYR A 1 289 ? -149.789 -10.914 132.998 1.00 26.14 289 TYR A N 1
ATOM 2315 C CA . TYR A 1 289 ? -150.381 -12.016 132.211 1.00 26.14 289 TYR A CA 1
ATOM 2316 C C . TYR A 1 289 ? -150.336 -11.762 130.690 1.00 26.14 289 TYR A C 1
ATOM 2318 O O . TYR A 1 289 ? -150.627 -10.664 130.234 1.00 26.14 289 TYR A O 1
ATOM 2326 N N . LEU A 1 290 ? -150.094 -12.870 129.967 1.00 26.62 290 LEU A N 1
ATOM 2327 C CA . LEU A 1 290 ? -150.530 -13.197 128.594 1.00 26.62 290 LEU A CA 1
ATOM 2328 C C . LEU A 1 290 ? -149.692 -12.608 127.445 1.00 26.62 290 LEU A C 1
ATOM 2330 O O . LEU A 1 290 ? -149.423 -11.418 127.380 1.00 26.62 290 LEU A O 1
ATOM 2334 N N . SER A 1 291 ? -149.088 -13.494 126.641 1.00 22.52 291 SER A N 1
ATOM 2335 C CA . SER A 1 291 ? -149.577 -13.913 125.307 1.00 22.52 291 SER A CA 1
ATOM 2336 C C . SER A 1 291 ? -149.550 -12.739 124.322 1.00 22.52 291 SER A C 1
ATOM 2338 O O . SER A 1 291 ? -150.130 -11.695 124.562 1.00 22.52 291 SER A O 1
ATOM 2340 N N . THR A 1 292 ? -148.971 -12.827 123.129 1.00 23.94 292 THR A N 1
ATOM 2341 C CA . THR A 1 292 ? -149.363 -13.762 122.074 1.00 23.94 292 THR A CA 1
ATOM 2342 C C . THR A 1 292 ? -148.423 -13.547 120.869 1.00 23.94 292 THR A C 1
ATOM 2344 O O . THR A 1 292 ? -147.959 -12.434 120.645 1.00 23.94 292 THR A O 1
ATOM 2347 N N . SER A 1 293 ? -148.163 -14.627 120.127 1.00 23.92 293 SER A N 1
ATOM 2348 C CA . SER A 1 293 ? -147.928 -14.743 118.671 1.00 23.92 293 SER A CA 1
ATOM 2349 C C . SER A 1 293 ? -147.882 -13.485 117.779 1.00 23.92 293 SER A C 1
ATOM 2351 O O . SER A 1 293 ? -148.763 -12.644 117.898 1.00 23.92 293 SER A O 1
ATOM 2353 N N . TYR A 1 294 ? -146.962 -13.479 116.797 1.00 24.05 294 TYR A N 1
ATOM 2354 C CA . TYR A 1 294 ? -147.123 -13.175 115.346 1.00 24.05 294 TYR A CA 1
ATOM 2355 C C . TYR A 1 294 ? -145.754 -12.704 114.768 1.00 24.05 294 TYR A C 1
ATOM 2357 O O . TYR A 1 294 ? -145.354 -11.565 114.956 1.00 24.05 294 TYR A O 1
ATOM 2365 N N . SER A 1 295 ? -144.894 -13.582 114.231 1.00 36.69 295 SER A N 1
ATOM 2366 C CA . SER A 1 295 ? -144.685 -13.824 112.778 1.00 36.69 295 SER A CA 1
ATOM 2367 C C . SER A 1 295 ? -145.982 -13.803 111.947 1.00 36.69 295 SER A C 1
ATOM 2369 O O . SER A 1 295 ? -146.995 -14.196 112.514 1.00 36.69 295 SER A O 1
ATOM 2371 N N . PRO A 1 296 ? -146.013 -13.480 110.627 1.00 41.78 296 PRO A N 1
ATOM 2372 C CA . PRO A 1 296 ? -145.139 -14.152 109.650 1.00 41.78 296 PRO A CA 1
ATOM 2373 C C . PRO A 1 296 ? -144.855 -13.416 108.311 1.00 41.78 296 PRO A C 1
ATOM 2375 O O . PRO A 1 296 ? -145.348 -12.325 108.069 1.00 41.78 296 PRO A O 1
ATOM 2378 N N . SER A 1 297 ? -144.105 -14.107 107.435 1.00 24.33 297 SER A N 1
ATOM 2379 C CA . SER A 1 297 ? -144.178 -14.066 105.955 1.00 24.33 297 SER A CA 1
ATOM 2380 C C . SER A 1 297 ? -143.843 -12.737 105.256 1.00 24.33 297 SER A C 1
ATOM 2382 O O . SER A 1 297 ? -144.450 -11.704 105.490 1.00 24.33 297 SER A O 1
ATOM 2384 N N . SER A 1 298 ? -142.920 -12.678 104.294 1.00 27.80 298 SER A N 1
ATOM 2385 C CA . SER A 1 298 ? -143.050 -13.205 102.918 1.00 27.80 298 SER A CA 1
ATOM 2386 C C . SER A 1 298 ? -141.650 -13.118 102.266 1.00 27.80 298 SER A C 1
ATOM 2388 O O . SER A 1 298 ? -140.964 -12.123 102.467 1.00 27.80 298 SER A O 1
ATOM 2390 N N . GLN A 1 299 ? -141.082 -14.186 101.690 1.00 27.41 299 GLN A N 1
ATOM 2391 C CA . GLN A 1 299 ? -141.172 -14.546 100.257 1.00 27.41 299 GLN A CA 1
ATOM 2392 C C . GLN A 1 299 ? -140.584 -13.463 99.322 1.00 27.41 299 GLN A C 1
ATOM 2394 O O . GLN A 1 299 ? -141.080 -12.350 99.278 1.00 27.41 299 GLN A O 1
ATOM 2399 N N . LEU A 1 300 ? -139.423 -13.714 98.703 1.00 26.27 300 LEU A N 1
ATOM 2400 C CA . LEU A 1 300 ? -139.215 -14.367 97.389 1.00 26.27 300 LEU A CA 1
ATOM 2401 C C . LEU A 1 300 ? -139.120 -13.343 96.247 1.00 26.27 300 LEU A C 1
ATOM 2403 O O . LEU A 1 300 ? -139.934 -12.435 96.151 1.00 26.27 300 LEU A O 1
ATOM 2407 N N . THR A 1 301 ? -138.176 -13.616 95.337 1.00 27.62 301 THR A N 1
ATOM 2408 C CA . THR A 1 301 ? -137.929 -12.979 94.025 1.00 27.62 301 THR A CA 1
ATOM 2409 C C . THR A 1 301 ? -137.347 -11.562 94.087 1.00 27.62 301 THR A C 1
ATOM 2411 O O . THR A 1 301 ? -137.769 -10.742 94.881 1.00 27.62 301 THR A O 1
ATOM 2414 N N . GLY A 1 302 ? -136.327 -11.191 93.322 1.00 26.81 302 GLY A N 1
ATOM 2415 C CA . GLY A 1 302 ? -135.795 -11.756 92.088 1.00 26.81 302 GLY A CA 1
ATOM 2416 C C . GLY A 1 302 ? -135.546 -10.596 91.122 1.00 26.81 302 GLY A C 1
ATOM 2417 O O . GLY A 1 302 ? -136.279 -9.616 91.181 1.00 26.81 302 GLY A O 1
ATOM 2418 N N . LEU A 1 303 ? -134.573 -10.776 90.218 1.00 28.09 303 LEU A N 1
ATOM 2419 C CA . LEU A 1 303 ? -134.357 -9.981 88.995 1.00 28.09 303 LEU A CA 1
ATOM 2420 C C . LEU A 1 303 ? -133.790 -8.574 89.280 1.00 28.09 303 LEU A C 1
ATOM 2422 O O . LEU A 1 303 ? -134.390 -7.775 89.977 1.00 28.09 303 LEU A O 1
ATOM 2426 N N . ASN A 1 304 ? -132.573 -8.224 88.876 1.00 25.95 304 ASN A N 1
ATOM 2427 C CA . ASN A 1 304 ? -131.946 -8.191 87.546 1.00 25.95 304 ASN A CA 1
ATOM 2428 C C . ASN A 1 304 ? -131.475 -6.741 87.355 1.00 25.95 304 ASN A C 1
ATOM 2430 O O . ASN A 1 304 ? -132.169 -5.839 87.805 1.00 25.95 304 ASN A O 1
ATOM 2434 N N . LEU A 1 305 ? -130.325 -6.590 86.687 1.00 30.95 305 LEU A N 1
ATOM 2435 C CA . LEU A 1 305 ? -130.022 -5.627 85.609 1.00 30.95 305 LEU A CA 1
ATOM 2436 C C . LEU A 1 305 ? -130.562 -4.182 85.772 1.00 30.95 305 LEU A C 1
ATOM 2438 O O . LEU A 1 305 ? -131.740 -3.950 85.977 1.00 30.95 305 LEU A O 1
ATOM 2442 N N . ASP A 1 306 ? -129.799 -3.110 85.593 1.00 29.80 306 ASP A N 1
ATOM 2443 C CA . ASP A 1 306 ? -128.822 -2.846 84.541 1.00 29.80 306 ASP A CA 1
ATOM 2444 C C . ASP A 1 306 ? -128.210 -1.460 84.793 1.00 29.80 306 ASP A C 1
ATOM 2446 O O . ASP A 1 306 ? -128.901 -0.559 85.258 1.00 29.80 306 ASP A O 1
ATOM 2450 N N . PHE A 1 307 ? -126.957 -1.272 84.379 1.00 28.59 307 PHE A N 1
ATOM 2451 C CA . PHE A 1 307 ? -126.483 -0.078 83.657 1.00 28.59 307 PHE A CA 1
ATOM 2452 C C . PHE A 1 307 ? -125.200 -0.515 82.923 1.00 28.59 307 PHE A C 1
ATOM 2454 O O . PHE A 1 307 ? -124.138 -0.640 83.523 1.00 28.59 307 PHE A O 1
ATOM 2461 N N . HIS A 1 308 ? -125.324 -1.123 81.738 1.00 31.50 308 HIS A N 1
ATOM 2462 C CA . HIS A 1 308 ? -125.247 -0.482 80.412 1.00 31.50 308 HIS A CA 1
ATOM 2463 C C . HIS A 1 308 ? -123.970 0.368 80.235 1.00 31.50 308 HIS A C 1
ATOM 2465 O O . HIS A 1 308 ? -123.854 1.455 80.786 1.00 31.50 308 HIS A O 1
ATOM 2471 N N . ASN A 1 309 ? -122.910 -0.212 79.662 1.00 31.02 309 ASN A N 1
ATOM 2472 C CA . ASN A 1 309 ? -122.584 -0.270 78.223 1.00 31.02 309 ASN A CA 1
ATOM 2473 C C . ASN A 1 309 ? -122.205 1.082 77.604 1.00 31.02 309 ASN A C 1
ATOM 2475 O O . ASN A 1 309 ? -123.055 1.944 77.404 1.00 31.02 309 ASN A O 1
ATOM 2479 N N . LEU A 1 310 ? -120.968 1.152 77.102 1.00 30.20 310 LEU A N 1
ATOM 2480 C CA . LEU A 1 310 ? -120.737 1.588 75.728 1.00 30.20 310 LEU A CA 1
ATOM 2481 C C . LEU A 1 310 ? -119.562 0.819 75.112 1.00 30.20 310 LEU A C 1
ATOM 2483 O O . LEU A 1 310 ? -118.498 0.644 75.698 1.00 30.20 310 LEU A O 1
ATOM 2487 N N . TYR A 1 311 ? -119.881 0.287 73.941 1.00 27.39 311 TYR A N 1
ATOM 2488 C CA . TYR A 1 311 ? -119.203 -0.700 73.116 1.00 27.39 311 TYR A CA 1
ATOM 2489 C C . TYR A 1 311 ? -118.325 -0.021 72.051 1.00 27.39 311 TYR A C 1
ATOM 2491 O O . TYR A 1 311 ? -118.570 1.135 71.722 1.00 27.39 311 TYR A O 1
ATOM 2499 N N . HIS A 1 312 ? -117.404 -0.812 71.478 1.00 29.48 312 HIS A N 1
ATOM 2500 C CA . HIS A 1 312 ? -116.824 -0.823 70.107 1.00 29.48 312 HIS A CA 1
ATOM 2501 C C . HIS A 1 312 ? -115.305 -1.047 70.207 1.00 29.48 312 HIS A C 1
ATOM 2503 O O . HIS A 1 312 ? -114.619 -0.258 70.838 1.00 29.48 312 HIS A O 1
ATOM 2509 N N . ARG A 1 313 ? -114.648 -2.124 69.745 1.00 27.06 313 ARG A N 1
ATOM 2510 C CA . ARG A 1 313 ? -114.771 -3.104 68.636 1.00 27.06 313 ARG A CA 1
ATOM 2511 C C . ARG A 1 313 ? -114.600 -2.536 67.221 1.00 27.06 313 ARG A C 1
ATOM 2513 O O . ARG A 1 313 ? -115.554 -1.996 66.682 1.00 27.06 313 ARG A O 1
ATOM 2520 N N . HIS A 1 314 ? -113.423 -2.804 66.639 1.00 30.83 314 HIS A N 1
ATOM 2521 C CA . HIS A 1 314 ? -113.126 -3.389 65.305 1.00 30.83 314 HIS A CA 1
ATOM 2522 C C . HIS A 1 314 ? -111.593 -3.680 65.262 1.00 30.83 314 HIS A C 1
ATOM 2524 O O . HIS A 1 314 ? -110.833 -2.823 65.695 1.00 30.83 314 HIS A O 1
ATOM 2530 N N . THR A 1 315 ? -111.049 -4.906 65.103 1.00 29.38 315 THR A N 1
ATOM 2531 C CA . THR A 1 315 ? -110.759 -5.712 63.873 1.00 29.38 315 THR A CA 1
ATOM 2532 C C . THR A 1 315 ? -110.266 -4.869 62.671 1.00 29.38 315 THR A C 1
ATOM 2534 O O . THR A 1 315 ? -110.930 -3.905 62.330 1.00 29.38 315 THR A O 1
ATOM 2537 N N . ILE A 1 316 ? -109.111 -5.098 62.008 1.00 30.62 316 ILE A N 1
ATOM 2538 C CA . ILE A 1 316 ? -108.724 -6.208 61.097 1.00 30.62 316 ILE A CA 1
ATOM 2539 C C . ILE A 1 316 ? -107.218 -6.089 60.669 1.00 30.62 316 ILE A C 1
ATOM 2541 O O . ILE A 1 316 ? -106.701 -4.985 60.571 1.00 30.62 316 ILE A O 1
ATOM 2545 N N . GLN A 1 317 ? -106.581 -7.250 60.402 1.00 27.69 317 GLN A N 1
ATOM 2546 C CA . GLN A 1 317 ? -105.429 -7.630 59.527 1.00 27.69 317 GLN A CA 1
ATOM 2547 C C . GLN A 1 317 ? -104.332 -6.633 59.068 1.00 27.69 317 GLN A C 1
ATOM 2549 O O . GLN A 1 317 ? -104.610 -5.648 58.403 1.00 27.69 317 GLN A O 1
ATOM 2554 N N . GLY A 1 318 ? -103.078 -7.122 59.119 1.00 28.67 318 GLY A N 1
ATOM 2555 C CA . GLY A 1 318 ? -102.315 -7.389 57.883 1.00 28.67 318 GLY A CA 1
ATOM 2556 C C . GLY A 1 318 ? -101.103 -6.507 57.534 1.00 28.67 318 GLY A C 1
ATOM 2557 O O . GLY A 1 318 ? -101.264 -5.389 57.081 1.00 28.67 318 GLY A O 1
ATOM 2558 N N . ALA A 1 319 ? -99.919 -7.135 57.584 1.00 29.86 319 ALA A N 1
ATOM 2559 C CA . ALA A 1 319 ? -98.860 -7.108 56.560 1.00 29.86 319 ALA A CA 1
ATOM 2560 C C . ALA A 1 319 ? -98.031 -5.824 56.260 1.00 29.86 319 ALA A C 1
ATOM 2562 O O . ALA A 1 319 ? -98.534 -4.823 55.777 1.00 29.86 319 ALA A O 1
ATOM 2563 N N . VAL A 1 320 ? -96.703 -6.030 56.342 1.00 30.64 320 VAL A N 1
ATOM 2564 C CA . VAL A 1 320 ? -95.635 -5.537 55.437 1.00 30.64 320 VAL A CA 1
ATOM 2565 C C . VAL A 1 320 ? -95.219 -4.058 55.518 1.00 30.64 320 VAL A C 1
ATOM 2567 O O . VAL A 1 320 ? -95.980 -3.152 55.220 1.00 30.64 320 VAL A O 1
ATOM 2570 N N . GLY A 1 321 ? -93.908 -3.855 55.714 1.00 30.59 321 GLY A N 1
ATOM 2571 C CA . GLY A 1 321 ? -93.155 -2.985 54.804 1.00 30.59 321 GLY A CA 1
ATOM 2572 C C . GLY A 1 321 ? -92.539 -1.702 55.363 1.00 30.59 321 GLY A C 1
ATOM 2573 O O . GLY A 1 321 ? -93.222 -0.724 55.624 1.00 30.59 321 GLY A O 1
ATOM 2574 N N . SER A 1 322 ? -91.202 -1.699 55.341 1.00 32.03 322 SER A N 1
ATOM 2575 C CA . SER A 1 322 ? -90.311 -0.577 54.991 1.00 32.03 322 SER A CA 1
ATOM 2576 C C . SER A 1 322 ? -90.247 0.679 55.871 1.00 32.03 322 SER A C 1
ATOM 2578 O O . SER A 1 322 ? -91.105 1.555 55.862 1.00 32.03 322 SER A O 1
ATOM 2580 N N . LEU A 1 323 ? -89.070 0.799 56.491 1.00 35.47 323 LEU A N 1
ATOM 2581 C CA . LEU A 1 323 ? -88.377 2.029 56.862 1.00 35.47 323 LEU A CA 1
ATOM 2582 C C . LEU A 1 323 ? -88.238 2.996 55.671 1.00 35.47 323 LEU A C 1
ATOM 2584 O O . LEU A 1 323 ? -87.763 2.602 54.608 1.00 35.47 323 LEU A O 1
ATOM 2588 N N . CYS A 1 324 ? -88.521 4.278 55.898 1.00 29.62 324 CYS A N 1
ATOM 2589 C CA . CYS A 1 324 ? -87.894 5.394 55.190 1.00 29.62 324 CYS A CA 1
ATOM 2590 C C . CYS A 1 324 ? -87.821 6.605 56.134 1.00 29.62 324 CYS A C 1
ATOM 2592 O O . CYS A 1 324 ? -88.755 6.883 56.883 1.00 29.62 324 CYS A O 1
ATOM 2594 N N . VAL A 1 325 ? -86.667 7.268 56.140 1.00 34.53 325 VAL A N 1
ATOM 2595 C CA . VAL A 1 325 ? -86.232 8.293 57.096 1.00 34.53 325 VAL A CA 1
ATOM 2596 C C . VAL A 1 325 ? -86.142 9.659 56.405 1.00 34.53 325 VAL A C 1
ATOM 2598 O O . VAL A 1 325 ? -85.652 9.732 55.281 1.00 34.53 325 VAL A O 1
ATOM 2601 N N . ARG A 1 326 ? -86.462 10.707 57.194 1.00 39.56 326 ARG A N 1
ATOM 2602 C CA . ARG A 1 326 ? -86.181 12.168 57.073 1.00 39.56 326 ARG A CA 1
ATOM 2603 C C . ARG A 1 326 ? -87.168 13.018 56.257 1.00 39.56 326 ARG A C 1
ATOM 2605 O O . ARG A 1 326 ? -87.767 12.486 55.332 1.00 39.56 326 ARG A O 1
ATOM 2612 N N . PRO A 1 327 ? -87.332 14.334 56.564 1.00 48.19 327 PRO A N 1
ATOM 2613 C CA . PRO A 1 327 ? -86.411 15.294 57.230 1.00 48.19 327 PRO A CA 1
ATOM 2614 C C . PRO A 1 327 ? -87.037 15.944 58.504 1.00 48.19 327 PRO A C 1
ATOM 2616 O O . PRO A 1 327 ? -88.157 15.603 58.849 1.00 48.19 327 PRO A O 1
ATOM 2619 N N . CYS A 1 328 ? -86.392 16.757 59.358 1.00 28.64 328 CYS A N 1
ATOM 2620 C CA . CYS A 1 328 ? -85.927 18.136 59.138 1.00 28.64 328 CYS A CA 1
ATOM 2621 C C . CYS A 1 328 ? -85.132 18.669 60.364 1.00 28.64 328 CYS A C 1
ATOM 2623 O O . CYS A 1 328 ? -85.547 18.467 61.498 1.00 28.64 328 CYS A O 1
ATOM 2625 N N . MET A 1 329 ? -84.044 19.396 60.081 1.00 29.81 329 MET A N 1
ATOM 2626 C CA . MET A 1 329 ? -83.642 20.718 60.611 1.00 29.81 329 MET A CA 1
ATOM 2627 C C . MET A 1 329 ? -83.650 21.032 62.125 1.00 29.81 329 MET A C 1
ATOM 2629 O O . MET A 1 329 ? -84.700 21.206 62.731 1.00 29.81 329 MET A O 1
ATOM 2633 N N . LEU A 1 330 ? -82.459 21.350 62.650 1.00 30.69 330 LEU A N 1
ATOM 2634 C CA . LEU A 1 330 ? -82.225 22.355 63.700 1.00 30.69 330 LEU A CA 1
ATOM 2635 C C . LEU A 1 330 ? -80.926 23.127 63.375 1.00 30.69 330 LEU A C 1
ATOM 2637 O O . LEU A 1 330 ? -79.921 22.478 63.075 1.00 30.69 330 LEU A O 1
ATOM 2641 N N . PRO A 1 331 ? -80.919 24.474 63.436 1.00 41.62 331 PRO A N 1
ATOM 2642 C CA . PRO A 1 331 ? -79.716 25.290 63.575 1.00 41.62 331 PRO A CA 1
ATOM 2643 C C . PRO A 1 331 ? -79.480 25.703 65.054 1.00 41.62 331 PRO A C 1
ATOM 2645 O O . PRO A 1 331 ? -80.331 25.435 65.906 1.00 41.62 331 PRO A O 1
ATOM 2648 N N . PRO A 1 332 ? -78.304 26.283 65.372 1.00 53.00 332 PRO A N 1
ATOM 2649 C CA . PRO A 1 332 ? -77.667 26.258 66.695 1.00 53.00 332 PRO A CA 1
ATOM 2650 C C . PRO A 1 332 ? -77.972 27.521 67.520 1.00 53.00 332 PRO A C 1
ATOM 2652 O O . PRO A 1 332 ? -78.625 28.414 66.992 1.00 53.00 332 PRO A O 1
ATOM 2655 N N . VAL A 1 333 ? -77.485 27.600 68.773 1.00 33.94 333 VAL A N 1
ATOM 2656 C CA . VAL A 1 333 ? -76.857 28.799 69.396 1.00 33.94 333 VAL A CA 1
ATOM 2657 C C . VAL A 1 333 ? -76.619 28.612 70.910 1.00 33.94 333 VAL A C 1
ATOM 2659 O O . VAL A 1 333 ? -77.517 28.269 71.674 1.00 33.94 333 VAL A O 1
ATOM 2662 N N . ASP A 1 334 ? -75.351 28.818 71.264 1.00 33.00 334 ASP A N 1
ATOM 2663 C CA . ASP A 1 334 ? -74.704 29.527 72.379 1.00 33.00 334 ASP A CA 1
ATOM 2664 C C . ASP A 1 334 ? -75.224 29.542 73.828 1.00 33.00 334 ASP A C 1
ATOM 2666 O O . ASP A 1 334 ? -76.346 29.906 74.176 1.00 33.00 334 ASP A O 1
ATOM 2670 N N . TYR A 1 335 ? -74.237 29.281 74.689 1.00 33.53 335 TYR A N 1
ATOM 2671 C CA . TYR A 1 335 ? -74.123 29.625 76.100 1.00 33.53 335 TYR A CA 1
ATOM 2672 C C . TYR A 1 335 ? -74.216 31.140 76.350 1.00 33.53 335 TYR A C 1
ATOM 2674 O O . TYR A 1 335 ? -73.486 31.896 75.721 1.00 33.53 335 TYR A O 1
ATOM 2682 N N . MET A 1 336 ? -74.974 31.551 77.374 1.00 34.22 336 MET A N 1
ATOM 2683 C CA . MET A 1 336 ? -74.645 32.656 78.298 1.00 34.22 336 MET A CA 1
ATOM 2684 C C . MET A 1 336 ? -75.663 32.674 79.452 1.00 34.22 336 MET A C 1
ATOM 2686 O O . MET A 1 336 ? -76.867 32.785 79.233 1.00 34.22 336 MET A O 1
ATOM 2690 N N . GLY A 1 337 ? -75.182 32.549 80.691 1.00 32.59 337 GLY A N 1
ATOM 2691 C CA . GLY A 1 337 ? -75.992 32.630 81.907 1.00 32.59 337 GLY A CA 1
ATOM 2692 C C . GLY A 1 337 ? -75.848 33.992 82.586 1.00 32.59 337 GLY A C 1
ATOM 2693 O O . GLY A 1 337 ? -74.740 34.402 82.921 1.00 32.59 337 GLY A O 1
ATOM 2694 N N . THR A 1 338 ? -76.971 34.664 82.837 1.00 33.72 338 THR A N 1
ATOM 2695 C CA . THR A 1 338 ? -77.071 35.881 83.658 1.00 33.72 338 THR A CA 1
ATOM 2696 C C . THR A 1 338 ? -77.951 35.633 84.880 1.00 33.72 338 THR A C 1
ATOM 2698 O O . THR A 1 338 ? -79.064 35.124 84.767 1.00 33.72 338 THR A O 1
ATOM 2701 N N . ALA A 1 339 ? -77.454 36.036 86.048 1.00 34.81 339 ALA A N 1
ATOM 2702 C CA . ALA A 1 339 ? -78.188 36.109 87.305 1.00 34.81 339 ALA A CA 1
ATOM 2703 C C . ALA A 1 339 ? -78.947 37.443 87.424 1.00 34.81 339 ALA A C 1
ATOM 2705 O O . ALA A 1 339 ? -78.356 38.476 87.125 1.00 34.81 339 ALA A O 1
ATOM 2706 N N . GLN A 1 340 ? -80.185 37.436 87.948 1.00 32.62 340 GLN A N 1
ATOM 2707 C CA . GLN A 1 340 ? -80.734 38.519 88.788 1.00 32.62 340 GLN A CA 1
ATOM 2708 C C . GLN A 1 340 ? -82.084 38.168 89.461 1.00 32.62 340 GLN A C 1
ATOM 2710 O O . GLN A 1 340 ? -83.076 37.871 88.810 1.00 32.62 340 GLN A O 1
ATOM 2715 N N . LEU A 1 341 ? -82.049 38.222 90.800 1.00 31.80 341 LEU A N 1
ATOM 2716 C CA . LEU A 1 341 ? -83.016 38.740 91.788 1.00 31.80 341 LEU A CA 1
ATOM 2717 C C . LEU A 1 341 ? -84.516 38.922 91.446 1.00 31.80 341 LEU A C 1
ATOM 2719 O O . LEU A 1 341 ? -84.865 39.773 90.638 1.00 31.80 341 LEU A O 1
ATOM 2723 N N . LEU A 1 342 ? -85.384 38.387 92.324 1.00 34.41 342 LEU A N 1
ATOM 2724 C CA . LEU A 1 342 ? -86.587 39.081 92.822 1.00 34.41 342 LEU A CA 1
ATOM 2725 C C . LEU A 1 342 ? -86.795 38.822 94.333 1.00 34.41 342 LEU A C 1
ATOM 2727 O O . LEU A 1 342 ? -86.735 37.692 94.811 1.00 34.41 342 LEU A O 1
ATOM 2731 N N . LYS A 1 343 ? -86.995 39.920 95.075 1.00 32.41 343 LYS A N 1
ATOM 2732 C CA . LYS A 1 343 ? -87.305 40.041 96.516 1.00 32.41 343 LYS A CA 1
ATOM 2733 C C . LYS A 1 343 ? -88.804 39.822 96.774 1.00 32.41 343 LYS A C 1
ATOM 2735 O O . LYS A 1 343 ? -89.580 40.211 95.913 1.00 32.41 343 LYS A O 1
ATOM 2740 N N . LEU A 1 344 ? -89.192 39.375 97.983 1.00 31.09 344 LEU A N 1
ATOM 2741 C CA . LEU A 1 344 ? -90.199 40.016 98.875 1.00 31.09 344 LEU A CA 1
ATOM 2742 C C . LEU A 1 344 ? -90.543 39.142 100.117 1.00 31.09 344 LEU A C 1
ATOM 2744 O O . LEU A 1 344 ? -90.933 37.986 100.010 1.00 31.09 344 LEU A O 1
ATOM 2748 N N . LYS A 1 345 ? -90.422 39.743 101.309 1.00 32.44 345 LYS A N 1
ATOM 2749 C CA . LYS A 1 345 ? -91.141 39.477 102.588 1.00 32.44 345 LYS A CA 1
ATOM 2750 C C . LYS A 1 345 ? -91.809 40.827 102.986 1.00 32.44 345 LYS A C 1
ATOM 2752 O O . LYS A 1 345 ? -91.379 41.809 102.372 1.00 32.44 345 LYS A O 1
ATOM 2757 N N . PRO A 1 346 ? -92.727 40.989 103.986 1.00 45.78 346 PRO A N 1
ATOM 2758 C CA . PRO A 1 346 ? -93.086 40.114 105.131 1.00 45.78 346 PRO A CA 1
ATOM 2759 C C . PRO A 1 346 ? -94.597 40.077 105.547 1.00 45.78 346 PRO A C 1
ATOM 2761 O O . PRO A 1 346 ? -95.401 40.852 105.050 1.00 45.78 346 PRO A O 1
ATOM 2764 N N . GLY A 1 347 ? -94.950 39.265 106.566 1.00 32.00 347 GLY A N 1
ATOM 2765 C CA . GLY A 1 347 ? -95.914 39.694 107.608 1.00 32.00 347 GLY A CA 1
ATOM 2766 C C . GLY A 1 347 ? -97.150 38.830 107.940 1.00 32.00 347 GLY A C 1
ATOM 2767 O O . GLY A 1 347 ? -98.216 39.081 107.409 1.00 32.00 347 GLY A O 1
ATOM 2768 N N . MET A 1 348 ? -96.991 37.955 108.949 1.00 29.89 348 MET A N 1
ATOM 2769 C CA . MET A 1 348 ? -97.963 37.457 109.957 1.00 29.89 348 MET A CA 1
ATOM 2770 C C . MET A 1 348 ? -99.179 36.586 109.572 1.00 29.89 348 MET A C 1
ATOM 2772 O O . MET A 1 348 ? -100.044 36.988 108.809 1.00 29.89 348 MET A O 1
ATOM 2776 N N . GLY A 1 349 ? -99.316 35.447 110.275 1.00 29.61 349 GLY A N 1
ATOM 2777 C CA . GLY A 1 349 ? -100.614 34.791 110.488 1.00 29.61 349 GLY A CA 1
ATOM 2778 C C . GLY A 1 349 ? -100.612 33.258 110.513 1.00 29.61 349 GLY A C 1
ATOM 2779 O O . GLY A 1 349 ? -101.046 32.650 109.554 1.00 29.61 349 GLY A O 1
ATOM 2780 N N . HIS A 1 350 ? -100.145 32.668 111.618 1.00 35.00 350 HIS A N 1
ATOM 2781 C CA . HIS A 1 350 ? -100.631 31.429 112.258 1.00 35.00 350 HIS A CA 1
ATOM 2782 C C . HIS A 1 350 ? -100.899 30.140 111.429 1.00 35.00 350 HIS A C 1
ATOM 2784 O O . HIS A 1 350 ? -101.782 30.071 110.586 1.00 35.00 350 HIS A O 1
ATOM 2790 N N . THR A 1 351 ? -100.274 29.052 111.916 1.00 36.12 351 THR A N 1
ATOM 2791 C CA . THR A 1 351 ? -100.667 27.619 111.847 1.00 36.12 351 THR A CA 1
ATOM 2792 C C . THR A 1 351 ? -100.534 26.843 110.524 1.00 36.12 351 THR A C 1
ATOM 2794 O O . THR A 1 351 ? -100.858 27.350 109.463 1.00 36.12 351 THR A O 1
ATOM 2797 N N . LEU A 1 352 ? -100.131 25.561 110.657 1.00 39.47 352 LEU A N 1
ATOM 2798 C CA . LEU A 1 352 ? -99.951 24.486 109.650 1.00 39.47 352 LEU A CA 1
ATOM 2799 C C . LEU A 1 352 ? -98.516 24.394 109.094 1.00 39.47 352 LEU A C 1
ATOM 2801 O O . LEU A 1 352 ? -98.184 24.954 108.059 1.00 39.47 352 LEU A O 1
ATOM 2805 N N . THR A 1 353 ? -97.537 23.819 109.802 1.00 44.75 353 THR A N 1
ATOM 2806 C CA . THR A 1 353 ? -97.383 22.400 110.200 1.00 44.75 353 THR A CA 1
ATOM 2807 C C . THR A 1 353 ? -97.561 21.402 109.037 1.00 44.75 353 THR A C 1
ATOM 2809 O O . THR A 1 353 ? -98.662 21.198 108.543 1.00 44.75 353 THR A O 1
ATOM 2812 N N . PHE A 1 354 ? -96.468 20.697 108.699 1.00 38.56 354 PHE A N 1
ATOM 2813 C CA . PHE A 1 354 ? -96.443 19.311 108.182 1.00 38.56 354 PHE A CA 1
ATOM 2814 C C . PHE A 1 354 ? -96.449 18.964 106.668 1.00 38.56 354 PHE A C 1
ATOM 2816 O O . PHE A 1 354 ? -96.551 17.780 106.364 1.00 38.56 354 PHE A O 1
ATOM 2823 N N . CYS A 1 355 ? -96.231 19.884 105.709 1.00 45.88 355 CYS A N 1
ATOM 2824 C CA . CYS A 1 355 ? -96.240 19.511 104.266 1.00 45.88 355 CYS A CA 1
ATOM 2825 C C . CYS A 1 355 ? -94.978 19.815 103.415 1.00 45.88 355 CYS A C 1
ATOM 2827 O O . CYS A 1 355 ? -94.891 19.358 102.280 1.00 45.88 355 CYS A O 1
ATOM 2829 N N . TYR A 1 356 ? -93.951 20.505 103.930 1.00 40.34 356 TYR A N 1
ATOM 2830 C CA . TYR A 1 356 ? -92.815 20.974 103.099 1.00 40.34 356 TYR A CA 1
ATOM 2831 C C . TYR A 1 356 ? -91.586 20.039 103.003 1.00 40.34 356 TYR A C 1
ATOM 2833 O O . TYR A 1 356 ? -90.631 20.359 102.298 1.00 40.34 356 TYR A O 1
ATOM 2841 N N . ILE A 1 357 ? -91.589 18.880 103.675 1.00 50.50 357 ILE A N 1
ATOM 2842 C CA . ILE A 1 357 ? -90.442 17.941 103.677 1.00 50.50 357 ILE A CA 1
ATOM 2843 C C . ILE A 1 357 ? -90.691 16.692 102.802 1.00 50.50 357 ILE A C 1
ATOM 2845 O O . ILE A 1 357 ? -89.731 16.078 102.339 1.00 50.50 357 ILE A O 1
ATOM 2849 N N . TYR A 1 358 ? -91.947 16.337 102.496 1.00 44.03 358 TYR A N 1
ATOM 2850 C CA . TYR A 1 358 ? -92.257 15.112 101.736 1.00 44.03 358 TYR A CA 1
ATOM 2851 C C . TYR A 1 358 ? -92.215 15.310 100.205 1.00 44.03 358 TYR A C 1
ATOM 2853 O O . TYR A 1 358 ? -91.649 14.482 99.498 1.00 44.03 358 TYR A O 1
ATOM 2861 N N . ILE A 1 359 ? -92.690 16.450 99.685 1.00 48.38 359 ILE A N 1
ATOM 2862 C CA . ILE A 1 359 ? -92.753 16.710 98.228 1.00 48.38 359 ILE A CA 1
ATOM 2863 C C . ILE A 1 359 ? -91.369 17.046 97.632 1.00 48.38 359 ILE A C 1
ATOM 2865 O O . ILE A 1 359 ? -91.066 16.678 96.497 1.00 48.38 359 ILE A O 1
ATOM 2869 N N . SER A 1 360 ? -90.467 17.649 98.412 1.00 52.69 360 SER A N 1
ATOM 2870 C CA . SER A 1 360 ? -89.102 17.953 97.955 1.00 52.69 360 SER A CA 1
ATOM 2871 C C . SER A 1 360 ? -88.208 16.712 97.848 1.00 52.69 360 SER A C 1
ATOM 2873 O O . SER A 1 360 ? -87.225 16.737 97.120 1.00 52.69 360 SER A O 1
ATOM 2875 N N . ARG A 1 361 ? -88.518 15.604 98.535 1.00 55.50 361 ARG A N 1
ATOM 2876 C CA . ARG A 1 361 ? -87.664 14.401 98.522 1.00 55.50 361 ARG A CA 1
ATOM 2877 C C . ARG A 1 361 ? -87.963 13.483 97.332 1.00 55.50 361 ARG A C 1
ATOM 2879 O O . ARG A 1 361 ? -87.029 12.960 96.729 1.00 55.50 361 ARG A O 1
ATOM 2886 N N . GLU A 1 362 ? -89.234 13.330 96.959 1.00 58.69 362 GLU A N 1
ATOM 2887 C CA . GLU A 1 362 ? -89.647 12.522 95.800 1.00 58.69 362 GLU A CA 1
ATOM 2888 C C . GLU A 1 362 ? -89.330 13.207 94.463 1.00 58.69 362 GLU A C 1
ATOM 2890 O O . GLU A 1 362 ? -88.805 12.558 93.556 1.00 58.69 362 GLU A O 1
ATOM 2895 N N . GLY A 1 363 ? -89.538 14.527 94.357 1.00 64.44 363 GLY A N 1
ATOM 2896 C CA . GLY A 1 363 ? -89.165 15.300 93.165 1.00 64.44 363 GLY A CA 1
ATOM 2897 C C . GLY A 1 363 ? -87.656 15.289 92.890 1.00 64.44 363 GLY A C 1
ATOM 2898 O O . GLY A 1 363 ? -87.236 15.085 91.751 1.00 64.44 363 GLY A O 1
ATOM 2899 N N . TYR A 1 364 ? -86.827 15.407 93.936 1.00 65.69 364 TYR A N 1
ATOM 2900 C CA . TYR A 1 364 ? -85.369 15.292 93.808 1.00 65.69 364 TYR A CA 1
ATOM 2901 C C . TYR A 1 364 ? -84.915 13.868 93.464 1.00 65.69 364 TYR A C 1
ATOM 2903 O O . TYR A 1 364 ? -84.000 13.708 92.659 1.00 65.69 364 TYR A O 1
ATOM 2911 N N . GLN A 1 365 ? -85.548 12.824 94.014 1.00 72.19 365 GLN A N 1
ATOM 2912 C CA . GLN A 1 365 ? -85.209 11.442 93.650 1.00 72.19 365 GLN A CA 1
ATOM 2913 C C . GLN A 1 365 ? -85.599 11.091 92.210 1.00 72.19 365 GLN A C 1
ATOM 2915 O O . GLN A 1 365 ? -84.861 10.359 91.548 1.00 72.19 365 GLN A O 1
ATOM 2920 N N . HIS A 1 366 ? -86.730 11.597 91.711 1.00 74.25 366 HIS A N 1
ATOM 2921 C CA . HIS A 1 366 ? -87.132 11.384 90.322 1.00 74.25 366 HIS A CA 1
ATOM 2922 C C . HIS A 1 366 ? -86.194 12.113 89.349 1.00 74.25 366 HIS A C 1
ATOM 2924 O O . HIS A 1 366 ? -85.705 11.499 88.402 1.00 74.25 366 HIS A O 1
ATOM 2930 N N . LEU A 1 367 ? -85.859 13.377 89.632 1.00 78.75 367 LEU A N 1
ATOM 2931 C CA . LEU A 1 367 ? -84.912 14.157 88.832 1.00 78.75 367 LEU A CA 1
ATOM 2932 C C . LEU A 1 367 ? -83.512 13.523 88.815 1.00 78.75 367 LEU A C 1
ATOM 2934 O O . LEU A 1 367 ? -82.912 13.416 87.750 1.00 78.75 367 LEU A O 1
ATOM 2938 N N . LEU A 1 368 ? -83.022 13.026 89.956 1.00 81.25 368 LEU A N 1
ATOM 2939 C CA . LEU A 1 368 ? -81.729 12.340 90.040 1.00 81.25 368 LEU A CA 1
ATOM 2940 C C . LEU A 1 368 ? -81.698 11.065 89.183 1.00 81.25 368 LEU A C 1
ATOM 2942 O O . LEU A 1 368 ? -80.705 10.799 88.516 1.00 81.25 368 LEU A O 1
ATOM 2946 N N . ARG A 1 369 ? -82.795 10.297 89.157 1.00 83.75 369 ARG A N 1
ATOM 2947 C CA . ARG A 1 369 ? -82.900 9.064 88.360 1.00 83.75 369 ARG A CA 1
ATOM 2948 C C . ARG A 1 369 ? -82.951 9.354 86.858 1.00 83.75 369 ARG A C 1
ATOM 2950 O O . ARG A 1 369 ? -82.311 8.652 86.081 1.00 83.75 369 ARG A O 1
ATOM 2957 N N . VAL A 1 370 ? -83.664 10.409 86.456 1.00 82.38 370 VAL A N 1
ATOM 2958 C CA . VAL A 1 370 ? -83.677 10.882 85.063 1.00 82.38 370 VAL A CA 1
ATOM 2959 C C . VAL A 1 370 ? -82.292 11.392 84.660 1.00 82.38 370 VAL A C 1
ATOM 2961 O O . VAL A 1 370 ? -81.791 10.996 83.612 1.00 82.38 370 VAL A O 1
ATOM 2964 N N . MET A 1 371 ? -81.625 12.179 85.511 1.00 78.06 371 MET A N 1
ATOM 2965 C CA . MET A 1 371 ? -80.254 12.640 85.266 1.00 78.06 371 MET A CA 1
ATOM 2966 C C . MET A 1 371 ? -79.271 11.476 85.122 1.00 78.06 371 MET A C 1
ATOM 2968 O O . MET A 1 371 ? -78.527 11.457 84.151 1.00 78.06 371 MET A O 1
ATOM 2972 N N . GLN A 1 372 ? -79.324 10.472 86.002 1.00 83.88 372 GLN A N 1
ATOM 2973 C CA . GLN A 1 372 ? -78.489 9.270 85.896 1.00 83.88 372 GLN A CA 1
ATOM 2974 C C . GLN A 1 372 ? -78.735 8.510 84.586 1.00 83.88 372 GLN A C 1
ATOM 2976 O O . GLN A 1 372 ? -77.778 8.154 83.907 1.00 83.88 372 GLN A O 1
ATOM 2981 N N . SER A 1 373 ? -79.995 8.334 84.169 1.00 79.19 373 SER A N 1
ATOM 2982 C CA . SER A 1 373 ? -80.301 7.688 82.882 1.00 79.19 373 SER A CA 1
ATOM 2983 C C . SER A 1 373 ? -79.825 8.502 81.671 1.00 79.19 373 SER A C 1
ATOM 2985 O O . SER A 1 373 ? -79.314 7.935 80.710 1.00 79.19 373 SER A O 1
ATOM 2987 N N . MET A 1 374 ? -79.913 9.837 81.731 1.00 80.44 374 MET A N 1
ATOM 2988 C CA . MET A 1 374 ? -79.382 10.704 80.676 1.00 80.44 374 MET A CA 1
ATOM 2989 C C . MET A 1 374 ? -77.850 10.724 80.658 1.00 80.44 374 MET A C 1
ATOM 2991 O O . MET A 1 374 ? -77.262 10.845 79.588 1.00 80.44 374 MET A O 1
ATOM 2995 N N . GLU A 1 375 ? -77.190 10.583 81.807 1.00 79.06 375 GLU A N 1
ATOM 2996 C CA . GLU A 1 375 ? -75.731 10.469 81.918 1.00 79.06 375 GLU A CA 1
ATOM 2997 C C . GLU A 1 375 ? -75.234 9.122 81.360 1.00 79.06 375 GLU A C 1
ATOM 2999 O O . GLU A 1 375 ? -74.252 9.060 80.616 1.00 79.06 375 GLU A O 1
ATOM 3004 N N . GLU A 1 376 ? -75.967 8.038 81.626 1.00 82.12 376 GLU A N 1
ATOM 3005 C CA . GLU A 1 376 ? -75.737 6.725 81.017 1.00 82.12 376 GLU A CA 1
ATOM 3006 C C . GLU A 1 376 ? -75.942 6.750 79.497 1.00 82.12 376 GLU A C 1
ATOM 3008 O O . GLU A 1 376 ? -75.135 6.206 78.746 1.00 82.12 376 GLU A O 1
ATOM 3013 N N . ASP A 1 377 ? -76.987 7.405 79.002 1.00 82.50 377 ASP A N 1
ATOM 3014 C CA . ASP A 1 377 ? -77.216 7.495 77.560 1.00 82.50 377 ASP A CA 1
ATOM 3015 C C . ASP A 1 377 ? -76.233 8.454 76.877 1.00 82.50 377 ASP A C 1
ATOM 3017 O O . ASP A 1 377 ? -75.768 8.170 75.771 1.00 82.50 377 ASP A O 1
ATOM 3021 N N . ARG A 1 378 ? -75.812 9.528 77.555 1.00 87.19 378 ARG A N 1
ATOM 3022 C CA . ARG A 1 378 ? -74.736 10.417 77.097 1.00 87.19 378 ARG A CA 1
ATOM 3023 C C . ARG A 1 378 ? -73.393 9.689 77.030 1.00 87.19 378 ARG A C 1
ATOM 3025 O O . ARG A 1 378 ? -72.662 9.882 76.062 1.00 87.19 378 ARG A O 1
ATOM 3032 N N . SER A 1 379 ? -73.066 8.836 78.001 1.00 82.00 379 SER A N 1
ATOM 3033 C CA . SER A 1 379 ? -71.832 8.034 77.964 1.00 82.00 379 SER A CA 1
ATOM 3034 C C . SER A 1 379 ? -71.869 6.965 76.863 1.00 82.00 379 SER A C 1
ATOM 3036 O O . SER A 1 379 ? -70.891 6.813 76.129 1.00 82.00 379 SER A O 1
ATOM 3038 N N . LYS A 1 380 ? -73.016 6.308 76.631 1.00 90.00 380 LYS A N 1
ATOM 3039 C CA . LYS A 1 380 ? -73.206 5.404 75.478 1.00 90.00 380 LYS A CA 1
ATOM 3040 C C . LYS A 1 380 ? -73.054 6.142 74.144 1.00 90.00 380 LYS A C 1
ATOM 3042 O O . LYS A 1 380 ? -72.342 5.647 73.270 1.00 90.00 380 LYS A O 1
ATOM 3047 N N . GLN A 1 381 ? -73.668 7.320 73.999 1.00 86.06 381 GLN A N 1
ATOM 3048 C CA . GLN A 1 381 ? -73.527 8.182 72.817 1.00 86.06 381 GLN A CA 1
ATOM 3049 C C . GLN A 1 381 ? -72.065 8.608 72.609 1.00 86.06 381 GLN A C 1
ATOM 3051 O O . GLN A 1 381 ? -71.560 8.465 71.499 1.00 86.06 381 GLN A O 1
ATOM 3056 N N . SER A 1 382 ? -71.352 9.019 73.666 1.00 86.50 382 SER A N 1
ATOM 3057 C CA . SER A 1 382 ? -69.915 9.347 73.603 1.00 86.50 382 SER A CA 1
ATOM 3058 C C . SER A 1 382 ? -69.089 8.163 73.093 1.00 86.50 382 SER A C 1
ATOM 3060 O O . SER A 1 382 ? -68.335 8.303 72.135 1.00 86.50 382 SER A O 1
ATOM 3062 N N . SER A 1 383 ? -69.321 6.960 73.633 1.00 89.81 383 SER A N 1
ATOM 3063 C CA . SER A 1 383 ? -68.609 5.743 73.208 1.00 89.81 383 SER A CA 1
ATOM 3064 C C . SER A 1 383 ? -68.896 5.330 71.755 1.00 89.81 383 SER A C 1
ATOM 3066 O O . SER A 1 383 ? -68.092 4.641 71.118 1.00 89.81 383 SER A O 1
ATOM 3068 N N . LEU A 1 384 ? -70.074 5.683 71.226 1.00 94.56 384 LEU A N 1
ATOM 3069 C CA . LEU A 1 384 ? -70.445 5.419 69.837 1.00 94.56 384 LEU A CA 1
ATOM 3070 C C . LEU A 1 384 ? -69.794 6.440 68.904 1.00 94.56 384 LEU A C 1
ATOM 3072 O O . LEU A 1 384 ? -69.287 6.056 67.851 1.00 94.56 384 LEU A O 1
ATOM 3076 N N . VAL A 1 385 ? -69.785 7.716 69.298 1.00 88.38 385 VAL A N 1
ATOM 3077 C CA . VAL A 1 385 ? -69.107 8.789 68.565 1.00 88.38 385 VAL A CA 1
ATOM 3078 C C . VAL A 1 385 ? -67.613 8.495 68.469 1.00 88.38 385 VAL A C 1
ATOM 3080 O O . VAL A 1 385 ? -67.087 8.501 67.363 1.00 88.38 385 VAL A O 1
ATOM 3083 N N . GLU A 1 386 ? -66.958 8.115 69.566 1.00 92.00 386 GLU A N 1
ATOM 3084 C CA . GLU A 1 386 ? -65.540 7.726 69.568 1.00 92.00 386 GLU A CA 1
ATOM 3085 C C . GLU A 1 386 ? -65.261 6.557 68.613 1.00 92.00 386 GLU A C 1
ATOM 3087 O O . GLU A 1 386 ? -64.362 6.643 67.778 1.00 92.00 386 GLU A O 1
ATOM 3092 N N . ARG A 1 387 ? -66.086 5.501 68.639 1.00 92.19 387 ARG A N 1
ATOM 3093 C CA . ARG A 1 387 ? -65.947 4.362 67.712 1.00 92.19 387 ARG A CA 1
ATOM 3094 C C . ARG A 1 387 ? -66.163 4.743 66.249 1.00 92.19 387 ARG A C 1
ATOM 3096 O O . ARG A 1 387 ? -65.491 4.206 65.369 1.00 92.19 387 ARG A O 1
ATOM 3103 N N . LEU A 1 388 ? -67.114 5.627 65.958 1.00 92.88 388 LEU A N 1
ATOM 3104 C CA . LEU A 1 388 ? -67.336 6.114 64.595 1.00 92.88 388 LEU A CA 1
ATOM 3105 C C . LEU A 1 388 ? -66.193 7.018 64.131 1.00 92.88 388 LEU A C 1
ATOM 3107 O O . LEU A 1 388 ? -65.784 6.928 62.976 1.00 92.88 388 LEU A O 1
ATOM 3111 N N . GLN A 1 389 ? -65.646 7.833 65.027 1.00 92.44 389 GLN A N 1
ATOM 3112 C CA . GLN A 1 389 ? -64.532 8.730 64.747 1.00 92.44 389 GLN A CA 1
ATOM 3113 C C . GLN A 1 389 ? -63.229 7.954 64.528 1.00 92.44 389 GLN A C 1
ATOM 3115 O O . GLN A 1 389 ? -62.479 8.270 63.608 1.00 92.44 389 GLN A O 1
ATOM 3120 N N . GLU A 1 390 ? -63.017 6.868 65.271 1.00 93.06 390 GLU A N 1
ATOM 3121 C CA . GLU A 1 390 ? -61.916 5.932 65.048 1.00 93.06 390 GLU A CA 1
ATOM 3122 C C . GLU A 1 390 ? -62.075 5.144 63.736 1.00 93.06 390 GLU A C 1
ATOM 3124 O O . GLU A 1 390 ? -61.120 4.967 62.982 1.00 93.06 390 GLU A O 1
ATOM 3129 N N . ARG A 1 391 ? -63.290 4.697 63.393 1.00 94.50 391 ARG A N 1
ATOM 3130 C CA . ARG A 1 391 ? -63.536 4.066 62.083 1.00 94.50 391 ARG A CA 1
ATOM 3131 C C . ARG A 1 391 ? -63.317 5.039 60.929 1.00 94.50 391 ARG A C 1
ATOM 3133 O O . ARG A 1 391 ? -62.786 4.632 59.899 1.00 94.50 391 ARG A O 1
ATOM 3140 N N . LEU A 1 392 ? -63.714 6.300 61.091 1.00 91.44 392 LEU A N 1
ATOM 3141 C CA . LEU A 1 392 ? -63.499 7.338 60.089 1.00 91.44 392 LEU A CA 1
ATOM 3142 C C . LEU A 1 392 ? -62.007 7.641 59.918 1.00 91.44 392 LEU A C 1
ATOM 3144 O O . LEU A 1 392 ? -61.549 7.714 58.782 1.00 91.44 392 LEU A O 1
ATOM 3148 N N . SER A 1 393 ? -61.241 7.756 61.007 1.00 91.69 393 SER A N 1
ATOM 3149 C CA . SER A 1 393 ? -59.797 8.007 60.931 1.00 91.69 393 SER A CA 1
ATOM 3150 C C . SER A 1 393 ? -59.040 6.835 60.301 1.00 91.69 393 SER A C 1
ATOM 3152 O O . SER A 1 393 ? -58.170 7.055 59.458 1.00 91.69 393 SER A O 1
ATOM 3154 N N . ARG A 1 394 ? -59.421 5.589 60.616 1.00 94.38 394 ARG A N 1
ATOM 3155 C CA . ARG A 1 394 ? -58.876 4.387 59.960 1.00 94.38 394 ARG A CA 1
ATOM 3156 C C . ARG A 1 394 ? -59.187 4.368 58.463 1.00 94.38 394 ARG A C 1
ATOM 3158 O O . ARG A 1 394 ? -58.269 4.228 57.663 1.00 94.38 394 ARG A O 1
ATOM 3165 N N . ALA A 1 395 ? -60.441 4.606 58.071 1.00 90.56 395 ALA A N 1
ATOM 3166 C CA . ALA A 1 395 ? -60.822 4.666 56.658 1.00 90.56 395 ALA A CA 1
ATOM 3167 C C . ALA A 1 395 ? -60.113 5.810 55.903 1.00 90.56 395 ALA A C 1
ATOM 3169 O O . ALA A 1 395 ? -59.695 5.634 54.762 1.00 90.56 395 ALA A O 1
ATOM 3170 N N . GLN A 1 396 ? -59.928 6.976 56.532 1.00 93.25 396 GLN A N 1
ATOM 3171 C CA . GLN A 1 396 ? -59.166 8.089 55.953 1.00 93.25 396 GLN A CA 1
ATOM 3172 C C . GLN A 1 396 ? -57.680 7.742 55.783 1.00 93.25 396 GLN A C 1
ATOM 3174 O O . GLN A 1 396 ? -57.098 8.056 54.746 1.00 93.25 396 GLN A O 1
ATOM 3179 N N . SER A 1 397 ? -57.075 7.059 56.758 1.00 93.25 397 SER A N 1
ATOM 3180 C CA . SER A 1 397 ? -55.692 6.578 56.668 1.00 93.25 397 SER A CA 1
ATOM 3181 C C . SER A 1 397 ? -55.514 5.554 55.541 1.00 93.25 397 SER A C 1
ATOM 3183 O O . SER A 1 397 ? -54.568 5.664 54.760 1.00 93.25 397 SER A O 1
ATOM 3185 N N . GLU A 1 398 ? -56.456 4.620 55.386 1.00 95.19 398 GLU A N 1
ATOM 3186 C CA . GLU A 1 398 ? -56.463 3.646 54.288 1.00 95.19 398 GLU A CA 1
ATOM 3187 C C . GLU A 1 398 ? -56.598 4.323 52.918 1.00 95.19 398 GLU A C 1
ATOM 3189 O O . GLU A 1 398 ? -55.857 3.990 51.994 1.00 95.19 398 GLU A O 1
ATOM 3194 N N . ILE A 1 399 ? -57.481 5.319 52.781 1.00 91.44 399 ILE A N 1
ATOM 3195 C CA . ILE A 1 399 ? -57.628 6.085 51.534 1.00 91.44 399 ILE A CA 1
ATOM 3196 C C . ILE A 1 399 ? -56.327 6.816 51.184 1.00 91.44 399 ILE A C 1
ATOM 3198 O O . ILE A 1 399 ? -55.892 6.749 50.036 1.00 91.44 399 ILE A O 1
ATOM 3202 N N . LEU A 1 400 ? -55.678 7.475 52.149 1.00 94.44 400 LEU A N 1
ATOM 3203 C CA . LEU A 1 400 ? -54.407 8.173 51.916 1.00 94.44 400 LEU A CA 1
ATOM 3204 C C . LEU A 1 400 ? -53.275 7.199 51.555 1.00 94.44 400 LEU A C 1
ATOM 3206 O O . LEU A 1 400 ? -52.481 7.475 50.654 1.00 94.44 400 LEU A O 1
ATOM 3210 N N . SER A 1 401 ? -53.228 6.036 52.207 1.00 94.81 401 SER A N 1
ATOM 3211 C CA . SER A 1 401 ? -52.280 4.966 51.882 1.00 94.81 401 SER A CA 1
ATOM 3212 C C . SER A 1 401 ? -52.485 4.446 50.453 1.00 94.81 401 SER A C 1
ATOM 3214 O O . SER A 1 401 ? -51.528 4.358 49.679 1.00 94.81 401 SER A O 1
ATOM 3216 N N . LEU A 1 402 ? -53.735 4.185 50.056 1.00 95.25 402 LEU A N 1
ATOM 3217 C CA . LEU A 1 402 ? -54.076 3.751 48.701 1.00 95.25 402 LEU A CA 1
ATOM 3218 C C . LEU A 1 402 ? -53.783 4.831 47.656 1.00 95.25 402 LEU A C 1
ATOM 3220 O O . LEU A 1 402 ? -53.247 4.512 46.598 1.00 95.25 402 LEU A O 1
ATOM 3224 N N . GLN A 1 403 ? -54.066 6.103 47.947 1.00 92.69 403 GLN A N 1
ATOM 3225 C CA . GLN A 1 403 ? -53.725 7.222 47.064 1.00 92.69 403 GLN A CA 1
ATOM 3226 C C . GLN A 1 403 ? -52.211 7.338 46.853 1.00 92.69 403 GLN A C 1
ATOM 3228 O O . GLN A 1 403 ? -51.769 7.488 45.715 1.00 92.69 403 GLN A O 1
ATOM 3233 N N . SER A 1 404 ? -51.415 7.195 47.917 1.00 92.75 404 SER A N 1
ATOM 3234 C CA . SER A 1 404 ? -49.951 7.166 47.826 1.00 92.75 404 SER A CA 1
ATOM 3235 C C . SER A 1 404 ? -49.459 5.981 46.987 1.00 92.75 404 SER A C 1
ATOM 3237 O O . SER A 1 404 ? -48.675 6.159 46.055 1.00 92.75 404 SER A O 1
ATOM 3239 N N . SER A 1 405 ? -49.998 4.779 47.224 1.00 96.44 405 SER A N 1
ATOM 3240 C CA . SER A 1 405 ? -49.666 3.581 46.440 1.00 96.44 405 SER A CA 1
ATOM 3241 C C . SER A 1 405 ? -50.043 3.721 44.957 1.00 96.44 405 SER A C 1
ATOM 3243 O O . SER A 1 405 ? -49.283 3.314 44.076 1.00 96.44 405 SER A O 1
ATOM 3245 N N . MET A 1 406 ? -51.192 4.330 44.652 1.00 91.88 406 MET A N 1
ATOM 3246 C CA . MET A 1 406 ? -51.610 4.610 43.277 1.00 91.88 406 MET A CA 1
ATOM 3247 C C . MET A 1 406 ? -50.706 5.640 42.598 1.00 91.88 406 MET A C 1
ATOM 3249 O O . MET A 1 406 ? -50.343 5.444 41.440 1.00 91.88 406 MET A O 1
ATOM 3253 N N . ALA A 1 407 ? -50.305 6.698 43.307 1.00 90.50 407 ALA A N 1
ATOM 3254 C CA . ALA A 1 407 ? -49.369 7.693 42.790 1.00 90.50 407 ALA A CA 1
ATOM 3255 C C . ALA A 1 407 ? -47.988 7.077 42.508 1.00 90.50 407 ALA A C 1
ATOM 3257 O O . ALA A 1 407 ? -47.412 7.323 41.451 1.00 90.50 407 ALA A O 1
ATOM 3258 N N . GLN A 1 408 ? -47.502 6.210 43.401 1.00 93.94 408 GLN A N 1
ATOM 3259 C CA . GLN A 1 408 ? -46.263 5.454 43.199 1.00 93.94 408 GLN A CA 1
ATOM 3260 C C . GLN A 1 408 ? -46.352 4.500 42.001 1.00 93.94 408 GLN A C 1
ATOM 3262 O O . GLN A 1 408 ? -45.424 4.426 41.204 1.00 93.94 408 GLN A O 1
ATOM 3267 N N . ARG A 1 409 ? -47.474 3.793 41.810 1.00 94.88 409 ARG A N 1
ATOM 3268 C CA . ARG A 1 409 ? -47.665 2.974 40.600 1.00 94.88 409 ARG A CA 1
ATOM 3269 C C . ARG A 1 409 ? -47.707 3.821 39.334 1.00 94.88 409 ARG A C 1
ATOM 3271 O O . ARG A 1 409 ? -47.118 3.432 38.332 1.00 94.88 409 ARG A O 1
ATOM 3278 N N . ALA A 1 410 ? -48.390 4.963 39.357 1.00 89.88 410 ALA A N 1
ATOM 3279 C CA . ALA A 1 410 ? -48.453 5.860 38.208 1.00 89.88 410 ALA A CA 1
ATOM 3280 C C . ALA A 1 410 ? -47.060 6.385 37.818 1.00 89.88 410 ALA A C 1
ATOM 3282 O O . ALA A 1 410 ? -46.735 6.387 36.631 1.00 89.88 410 ALA A O 1
ATOM 3283 N N . SER A 1 411 ? -46.215 6.750 38.789 1.00 92.44 411 SER A N 1
ATOM 3284 C CA . SER A 1 411 ? -44.838 7.176 38.511 1.00 92.44 411 SER A CA 1
ATOM 3285 C C . SER A 1 411 ? -43.961 6.027 38.005 1.00 92.44 411 SER A C 1
ATOM 3287 O O . SER A 1 411 ? -43.206 6.217 37.055 1.00 92.44 411 SER A O 1
ATOM 3289 N N . GLN A 1 412 ? -44.113 4.818 38.553 1.00 95.81 412 GLN A N 1
ATOM 3290 C CA . GLN A 1 412 ? -43.426 3.621 38.052 1.00 95.81 412 GLN A CA 1
ATOM 3291 C C . GLN A 1 412 ? -43.785 3.327 36.591 1.00 95.81 412 GLN A C 1
ATOM 3293 O O . GLN A 1 412 ? -42.895 3.088 35.780 1.00 95.81 412 GLN A O 1
ATOM 3298 N N . TYR A 1 413 ? -45.068 3.399 36.222 1.00 95.00 413 TYR A N 1
ATOM 3299 C CA . TYR A 1 413 ? -45.485 3.215 34.830 1.00 95.00 413 TYR A CA 1
ATOM 3300 C C . TYR A 1 413 ? -44.953 4.313 33.905 1.00 95.00 413 TYR A C 1
ATOM 3302 O O . TYR A 1 413 ? -44.592 4.018 32.769 1.00 95.00 413 TYR A O 1
ATOM 3310 N N . GLN A 1 414 ? -44.875 5.561 34.373 1.00 93.62 414 GLN A N 1
ATOM 3311 C CA . GLN A 1 414 ? -44.275 6.653 33.603 1.00 93.62 414 GLN A CA 1
ATOM 3312 C C . GLN A 1 414 ? -42.770 6.446 33.390 1.00 93.62 414 GLN A C 1
ATOM 3314 O O . GLN A 1 414 ? -42.303 6.631 32.268 1.00 93.62 414 GLN A O 1
ATOM 3319 N N . SER A 1 415 ? -42.033 6.001 34.417 1.00 93.38 415 SER A N 1
ATOM 3320 C CA . SER A 1 415 ? -40.609 5.643 34.292 1.00 93.38 415 SER A CA 1
ATOM 3321 C C . SER A 1 415 ? -40.418 4.513 33.289 1.00 93.38 415 SER A C 1
ATOM 3323 O O . SER A 1 415 ? -39.669 4.658 32.329 1.00 93.38 415 SER A O 1
ATOM 3325 N N . LEU A 1 416 ? -41.183 3.426 33.435 1.00 95.81 416 LEU A N 1
ATOM 3326 C CA . LEU A 1 416 ? -41.096 2.272 32.543 1.00 95.81 416 LEU A CA 1
ATOM 3327 C C . LEU A 1 416 ? -41.438 2.647 31.092 1.00 95.81 416 LEU A C 1
ATOM 3329 O O . LEU A 1 416 ? -40.831 2.143 30.151 1.00 95.81 416 LEU A O 1
ATOM 3333 N N . HIS A 1 417 ? -42.402 3.551 30.893 1.00 92.06 417 HIS A N 1
ATOM 3334 C CA . HIS A 1 417 ? -42.747 4.054 29.566 1.00 92.06 417 HIS A CA 1
ATOM 3335 C C . HIS A 1 417 ? -41.619 4.898 28.954 1.00 92.06 417 HIS A C 1
ATOM 3337 O O . HIS A 1 417 ? -41.313 4.731 27.773 1.00 92.06 417 HIS A O 1
ATOM 3343 N N . ALA A 1 418 ? -40.979 5.764 29.745 1.00 93.75 418 ALA A N 1
ATOM 3344 C CA . ALA A 1 418 ? -39.829 6.550 29.304 1.00 93.75 418 ALA A CA 1
ATOM 3345 C C . ALA A 1 418 ? -38.631 5.652 28.952 1.00 93.75 418 ALA A C 1
ATOM 3347 O O . ALA A 1 418 ? -38.045 5.808 27.883 1.00 93.75 418 ALA A O 1
ATOM 3348 N N . GLU A 1 419 ? -38.335 4.656 29.789 1.00 95.81 419 GLU A N 1
ATOM 3349 C CA . GLU A 1 419 ? -37.288 3.662 29.540 1.00 95.81 419 GLU A CA 1
ATOM 3350 C C . GLU A 1 419 ? -37.562 2.862 28.260 1.00 95.81 419 GLU A C 1
ATOM 3352 O O . GLU A 1 419 ? -36.665 2.679 27.438 1.00 95.81 419 GLU A O 1
ATOM 3357 N N . LEU A 1 420 ? -38.805 2.423 28.034 1.00 95.56 420 LEU A N 1
ATOM 3358 C CA . LEU A 1 420 ? -39.179 1.726 26.802 1.00 95.56 420 LEU A CA 1
ATOM 3359 C C . LEU A 1 420 ? -39.012 2.613 25.563 1.00 95.56 420 LEU A C 1
ATOM 3361 O O . LEU A 1 420 ? -38.506 2.138 24.547 1.00 95.56 420 LEU A O 1
ATOM 3365 N N . LEU A 1 421 ? -39.392 3.892 25.631 1.00 94.94 421 LEU A N 1
ATOM 3366 C CA . LEU A 1 421 ? -39.181 4.839 24.532 1.00 94.94 421 LEU A CA 1
ATOM 3367 C C . LEU A 1 421 ? -37.693 5.045 24.239 1.00 94.94 421 LEU A C 1
ATOM 3369 O O . LEU A 1 421 ? -37.293 5.021 23.074 1.00 94.94 421 LEU A O 1
ATOM 3373 N N . GLU A 1 422 ? -36.870 5.180 25.277 1.00 95.19 422 GLU A N 1
ATOM 3374 C CA . GLU A 1 422 ? -35.422 5.312 25.130 1.00 95.19 422 GLU A CA 1
ATOM 3375 C C . GLU A 1 422 ? -34.801 4.046 24.519 1.00 95.19 422 GLU A C 1
ATOM 3377 O O . GLU A 1 422 ? -33.961 4.119 23.616 1.00 95.19 422 GLU A O 1
ATOM 3382 N N . LYS A 1 423 ? -35.262 2.860 24.934 1.00 94.75 423 LYS A N 1
ATOM 3383 C CA . LYS A 1 423 ? -34.827 1.585 24.347 1.00 94.75 423 LYS A CA 1
ATOM 3384 C C . LYS A 1 423 ? -35.246 1.449 22.890 1.00 94.75 423 LYS A C 1
ATOM 3386 O O . LYS A 1 423 ? -34.447 0.982 22.080 1.00 94.75 423 LYS A O 1
ATOM 3391 N N . VAL A 1 424 ? -36.444 1.902 22.525 1.00 94.00 424 VAL A N 1
ATOM 3392 C CA . VAL A 1 424 ? -36.892 1.936 21.125 1.00 94.00 424 VAL A CA 1
ATOM 3393 C C . VAL A 1 424 ? -36.044 2.909 20.300 1.00 94.00 424 VAL A C 1
ATOM 3395 O O . VAL A 1 424 ? -35.660 2.565 19.181 1.00 94.00 424 VAL A O 1
ATOM 3398 N N . SER A 1 425 ? -35.675 4.080 20.834 1.00 93.62 425 SER A N 1
ATOM 3399 C CA . SER A 1 425 ? -34.772 4.994 20.122 1.00 93.62 425 SER A CA 1
ATOM 3400 C C . SER A 1 425 ? -33.369 4.407 19.952 1.00 93.62 425 SER A C 1
ATOM 3402 O O . SER A 1 425 ? -32.840 4.421 18.840 1.00 93.62 425 SER A O 1
ATOM 3404 N N . GLN A 1 426 ? -32.810 3.797 21.006 1.00 95.44 426 GLN A N 1
ATOM 3405 C CA . GLN A 1 426 ? -31.516 3.104 20.959 1.00 95.44 426 GLN A CA 1
ATOM 3406 C C . GLN A 1 426 ? -31.537 1.951 19.933 1.00 95.44 426 GLN A C 1
ATOM 3408 O O . GLN A 1 426 ? -30.611 1.803 19.132 1.00 95.44 426 GLN A O 1
ATOM 3413 N N . ALA A 1 427 ? -32.618 1.165 19.887 1.00 90.31 427 ALA A N 1
ATOM 3414 C CA . ALA A 1 427 ? -32.805 0.104 18.898 1.00 90.31 427 ALA A CA 1
ATOM 3415 C C . ALA A 1 427 ? -32.895 0.652 17.459 1.00 90.31 427 ALA A C 1
ATOM 3417 O O . ALA A 1 427 ? -32.249 0.127 16.555 1.00 90.31 427 ALA A O 1
ATOM 3418 N N . SER A 1 428 ? -33.620 1.752 17.236 1.00 94.19 428 SER A N 1
ATOM 3419 C CA . SER A 1 428 ? -33.690 2.411 15.921 1.00 94.19 428 SER A CA 1
ATOM 3420 C C . SER A 1 428 ? -32.317 2.913 15.453 1.00 94.19 428 SER A C 1
ATOM 3422 O O . SER A 1 428 ? -31.969 2.801 14.275 1.00 94.19 428 SER A O 1
ATOM 3424 N N . ASP A 1 429 ? -31.520 3.484 16.354 1.00 93.69 429 ASP A N 1
ATOM 3425 C CA . ASP A 1 429 ? -30.215 4.034 15.987 1.00 93.69 429 ASP A CA 1
ATOM 3426 C C . ASP A 1 429 ? -29.191 2.935 15.690 1.00 93.69 429 ASP A C 1
ATOM 3428 O O . ASP A 1 429 ? -28.456 3.037 14.701 1.00 93.69 429 ASP A O 1
ATOM 3432 N N . THR A 1 430 ? -29.222 1.837 16.451 1.00 92.75 430 THR A N 1
ATOM 3433 C CA . THR A 1 430 ? -28.428 0.637 16.143 1.00 92.75 430 THR A CA 1
ATOM 3434 C C . THR A 1 430 ? -28.863 -0.020 14.830 1.00 92.75 430 THR A C 1
ATOM 3436 O O . THR A 1 430 ? -28.002 -0.413 14.042 1.00 92.75 430 THR A O 1
ATOM 3439 N N . GLU A 1 431 ? -30.160 -0.057 14.506 1.00 92.44 431 GLU A N 1
ATOM 3440 C CA . GLU A 1 431 ? -30.658 -0.545 13.211 1.00 92.44 431 GLU A CA 1
ATOM 3441 C C . GLU A 1 431 ? -30.154 0.318 12.039 1.00 92.44 431 GLU A C 1
ATOM 3443 O O . GLU A 1 431 ? -29.703 -0.201 11.011 1.00 92.44 431 GLU A O 1
ATOM 3448 N N . LYS A 1 432 ? -30.171 1.650 12.181 1.00 93.50 432 LYS A N 1
ATOM 3449 C CA . LYS A 1 432 ? -29.610 2.567 11.171 1.00 93.50 432 LYS A CA 1
ATOM 3450 C C . LYS A 1 432 ? -28.108 2.363 11.010 1.00 93.50 432 LYS A C 1
ATOM 3452 O O . LYS A 1 432 ? -27.601 2.407 9.888 1.00 93.50 432 LYS A O 1
ATOM 3457 N N . GLU A 1 433 ? -27.380 2.158 12.103 1.00 92.31 433 GLU A N 1
ATOM 3458 C CA . GLU A 1 433 ? -25.947 1.883 12.048 1.00 92.31 433 GLU A CA 1
ATOM 3459 C C . GLU A 1 433 ? -25.651 0.537 11.376 1.00 92.31 433 GLU A C 1
ATOM 3461 O O . GLU A 1 433 ? -24.765 0.474 10.521 1.00 92.31 433 GLU A O 1
ATOM 3466 N N . LEU A 1 434 ? -26.438 -0.501 11.668 1.00 92.75 434 LEU A N 1
ATOM 3467 C CA . LEU A 1 434 ? -26.364 -1.797 10.996 1.00 92.75 434 LEU A CA 1
ATOM 3468 C C . LEU A 1 434 ? -26.592 -1.644 9.487 1.00 92.75 434 LEU A C 1
ATOM 3470 O O . LEU A 1 434 ? -25.779 -2.117 8.694 1.00 92.75 434 LEU A O 1
ATOM 3474 N N . LYS A 1 435 ? -27.631 -0.906 9.073 1.00 95.00 435 LYS A N 1
ATOM 3475 C CA . LYS A 1 435 ? -27.899 -0.606 7.655 1.00 95.00 435 LYS A CA 1
ATOM 3476 C C . LYS A 1 435 ? -26.716 0.109 6.996 1.00 95.00 435 LYS A C 1
ATOM 3478 O O . LYS A 1 435 ? -26.273 -0.304 5.925 1.00 95.00 435 LYS A O 1
ATOM 3483 N N . ARG A 1 436 ? -26.118 1.112 7.651 1.00 96.38 436 ARG A N 1
ATOM 3484 C CA . ARG A 1 436 ? -24.909 1.792 7.141 1.00 96.38 436 ARG A CA 1
ATOM 3485 C C . ARG A 1 436 ? -23.709 0.849 7.033 1.00 96.38 436 ARG A C 1
ATOM 3487 O O . ARG A 1 436 ? -22.999 0.899 6.031 1.00 96.38 436 ARG A O 1
ATOM 3494 N N . LYS A 1 437 ? -23.473 -0.003 8.036 1.00 94.00 437 LYS A N 1
ATOM 3495 C CA . LYS A 1 437 ? -22.382 -0.990 8.021 1.00 94.00 437 LYS A CA 1
ATOM 3496 C C . LYS A 1 437 ? -22.589 -2.034 6.924 1.00 94.00 437 LYS A C 1
ATOM 3498 O O . LYS A 1 437 ? -21.645 -2.311 6.197 1.00 94.00 437 LYS A O 1
ATOM 3503 N N . SER A 1 438 ? -23.815 -2.517 6.728 1.00 92.38 438 SER A N 1
ATOM 3504 C CA . SER A 1 438 ? -24.151 -3.456 5.649 1.00 92.38 438 SER A CA 1
ATOM 3505 C C . SER A 1 438 ? -23.917 -2.857 4.256 1.00 92.38 438 SER A C 1
ATOM 3507 O O . SER A 1 438 ? -23.309 -3.498 3.406 1.00 92.38 438 SER A O 1
ATOM 3509 N N . ALA A 1 439 ? -24.277 -1.585 4.040 1.00 94.06 439 ALA A N 1
ATOM 3510 C CA . ALA A 1 439 ? -24.005 -0.893 2.781 1.00 94.06 439 ALA A CA 1
ATOM 3511 C C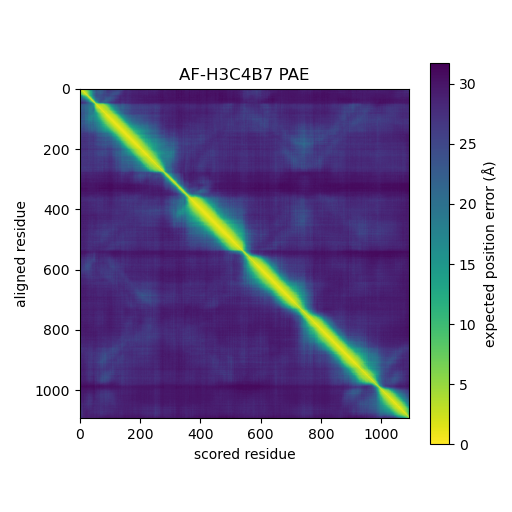 . ALA A 1 439 ? -22.497 -0.700 2.533 1.00 94.06 439 ALA A C 1
ATOM 3513 O O . ALA A 1 439 ? -22.022 -0.853 1.408 1.00 94.06 439 ALA A O 1
ATOM 3514 N N . ARG A 1 440 ? -21.723 -0.399 3.587 1.00 94.50 440 ARG A N 1
ATOM 3515 C CA . ARG A 1 440 ? -20.255 -0.325 3.502 1.00 94.50 440 ARG A CA 1
ATOM 3516 C C . ARG A 1 440 ? -19.637 -1.687 3.190 1.00 94.50 440 ARG A C 1
ATOM 3518 O O . ARG A 1 440 ? -18.750 -1.744 2.346 1.00 94.50 440 ARG A O 1
ATOM 3525 N N . ALA A 1 441 ? -20.117 -2.759 3.819 1.00 90.00 441 ALA A N 1
ATOM 3526 C CA . ALA A 1 441 ? -19.667 -4.120 3.541 1.00 90.00 441 ALA A CA 1
ATOM 3527 C C . ALA A 1 441 ? -19.918 -4.500 2.072 1.00 90.00 441 ALA A C 1
ATOM 3529 O O . ALA A 1 441 ? -18.973 -4.869 1.385 1.00 90.00 441 ALA A O 1
ATOM 3530 N N . ALA A 1 442 ? -21.126 -4.265 1.547 1.00 92.44 442 ALA A N 1
ATOM 3531 C CA . ALA A 1 442 ? -21.447 -4.517 0.139 1.00 92.44 442 ALA A CA 1
ATOM 3532 C C . ALA A 1 442 ? -20.564 -3.704 -0.834 1.00 92.44 442 ALA A C 1
ATOM 3534 O O . ALA A 1 442 ? -20.140 -4.202 -1.878 1.00 92.44 442 ALA A O 1
ATOM 3535 N N . SER A 1 443 ? -20.239 -2.450 -0.495 1.00 94.00 443 SER A N 1
ATOM 3536 C CA . SER A 1 443 ? -19.306 -1.643 -1.294 1.00 94.00 443 SER A CA 1
ATOM 3537 C C . SER A 1 443 ? -17.881 -2.203 -1.274 1.00 94.00 443 SER A C 1
ATOM 3539 O O . SER A 1 443 ? -17.200 -2.144 -2.297 1.00 94.00 443 SER A O 1
ATOM 3541 N N . LEU A 1 444 ? -17.412 -2.701 -0.128 1.00 93.06 444 LEU A N 1
ATOM 3542 C CA . LEU A 1 444 ? -16.085 -3.304 -0.002 1.00 93.06 444 LEU A CA 1
ATOM 3543 C C . LEU A 1 444 ? -16.012 -4.653 -0.725 1.00 93.06 444 LEU A C 1
ATOM 3545 O O . LEU A 1 444 ? -15.028 -4.904 -1.414 1.00 93.06 444 LEU A O 1
ATOM 3549 N N . GLU A 1 445 ? -17.059 -5.475 -0.648 1.00 93.00 445 GLU A N 1
ATOM 3550 C CA . GLU A 1 445 ? -17.182 -6.717 -1.422 1.00 93.00 445 GLU A CA 1
ATOM 3551 C C . GLU A 1 445 ? -17.105 -6.445 -2.925 1.00 93.00 445 GLU A C 1
ATOM 3553 O O . GLU A 1 445 ? -16.344 -7.104 -3.633 1.00 93.00 445 GLU A O 1
ATOM 3558 N N . LYS A 1 446 ? -17.812 -5.418 -3.416 1.00 93.88 446 LYS A N 1
ATOM 3559 C CA . LYS A 1 446 ? -17.739 -5.021 -4.826 1.00 93.88 446 LYS A CA 1
ATOM 3560 C C . LYS A 1 446 ? -16.322 -4.604 -5.233 1.00 93.88 446 LYS A C 1
ATOM 3562 O O . LYS A 1 446 ? -15.830 -5.058 -6.262 1.00 93.88 446 LYS A O 1
ATOM 3567 N N . GLN A 1 447 ? -15.643 -3.795 -4.418 1.00 93.56 447 GLN A N 1
ATOM 3568 C CA . GLN A 1 447 ? -14.254 -3.401 -4.688 1.00 93.56 447 GLN A CA 1
ATOM 3569 C C . GLN A 1 447 ? -13.294 -4.594 -4.661 1.00 93.56 447 GLN A C 1
ATOM 3571 O O . GLN A 1 447 ? -12.355 -4.652 -5.453 1.00 93.56 447 GLN A O 1
ATOM 3576 N N . LEU A 1 448 ? -13.511 -5.549 -3.756 1.00 93.56 448 LEU A N 1
ATOM 3577 C CA . LEU A 1 448 ? -12.703 -6.760 -3.676 1.00 93.56 448 LEU A CA 1
ATOM 3578 C C . LEU A 1 448 ? -12.916 -7.642 -4.911 1.00 93.56 448 LEU A C 1
ATOM 3580 O O . LEU A 1 448 ? -11.939 -8.133 -5.471 1.00 93.56 448 LEU A O 1
ATOM 3584 N N . GLN A 1 449 ? -14.156 -7.763 -5.390 1.00 95.00 449 GLN A N 1
ATOM 3585 C CA . GLN A 1 449 ? -14.480 -8.474 -6.625 1.00 95.00 449 GLN A CA 1
ATOM 3586 C C . GLN A 1 449 ? -13.843 -7.808 -7.854 1.00 95.00 449 GLN A C 1
ATOM 3588 O O . GLN A 1 449 ? -13.234 -8.488 -8.678 1.00 95.00 449 GLN A O 1
ATOM 3593 N N . GLU A 1 450 ? -13.916 -6.478 -7.957 1.00 94.56 450 GLU A N 1
ATOM 3594 C CA . GLU A 1 450 ? -13.260 -5.711 -9.024 1.00 94.56 450 GLU A CA 1
ATOM 3595 C C . GLU A 1 450 ? -11.739 -5.919 -8.995 1.00 94.56 450 GLU A C 1
ATOM 3597 O O . GLU A 1 450 ? -11.143 -6.259 -10.019 1.00 94.56 450 GLU A O 1
ATOM 3602 N N . LYS A 1 451 ? -11.106 -5.826 -7.818 1.00 94.31 451 LYS A N 1
ATOM 3603 C CA . LYS A 1 451 ? -9.669 -6.101 -7.671 1.00 94.31 451 LYS A CA 1
ATOM 3604 C C . LYS A 1 451 ? -9.313 -7.542 -8.020 1.00 94.31 451 LYS A C 1
ATOM 3606 O O . LYS A 1 451 ? -8.335 -7.756 -8.725 1.00 94.31 451 LYS A O 1
ATOM 3611 N N . SER A 1 452 ? -10.096 -8.521 -7.570 1.00 94.75 452 SER A N 1
ATOM 3612 C CA . SER A 1 452 ? -9.890 -9.936 -7.898 1.00 94.75 452 SER A CA 1
ATOM 3613 C C . SER A 1 452 ? -9.967 -10.180 -9.411 1.00 94.75 452 SER A C 1
ATOM 3615 O O . SER A 1 452 ? -9.106 -10.859 -9.976 1.00 94.75 452 SER A O 1
ATOM 3617 N N . SER A 1 453 ? -10.926 -9.546 -10.094 1.00 93.88 453 SER A N 1
ATOM 3618 C CA . SER A 1 453 ? -11.043 -9.619 -11.554 1.00 93.88 453 SER A CA 1
ATOM 3619 C C . SER A 1 453 ? -9.855 -8.967 -12.273 1.00 93.88 453 SER A C 1
ATOM 3621 O O . SER A 1 453 ? -9.309 -9.556 -13.204 1.00 93.88 453 SER A O 1
ATOM 3623 N N . ALA A 1 454 ? -9.378 -7.814 -11.787 1.00 93.38 454 ALA A N 1
ATOM 3624 C CA . ALA A 1 454 ? -8.205 -7.138 -12.332 1.00 93.38 454 ALA A CA 1
ATOM 3625 C C . ALA A 1 454 ? -6.927 -7.968 -12.139 1.00 93.38 454 ALA A C 1
ATOM 3627 O O . ALA A 1 454 ? -6.153 -8.124 -13.079 1.00 93.38 454 ALA A O 1
ATOM 3628 N N . TYR A 1 455 ? -6.723 -8.566 -10.958 1.00 92.38 455 TYR A N 1
ATOM 3629 C CA . TYR A 1 455 ? -5.602 -9.480 -10.717 1.00 92.38 455 TYR A CA 1
ATOM 3630 C C . TYR A 1 455 ? -5.661 -10.712 -11.620 1.00 92.38 455 TYR A C 1
ATOM 3632 O O . TYR A 1 455 ? -4.634 -11.116 -12.159 1.00 92.38 455 TYR A O 1
ATOM 3640 N N . SER A 1 456 ? -6.853 -11.274 -11.832 1.00 93.56 456 SER A N 1
ATOM 3641 C CA . SER A 1 456 ? -7.042 -12.410 -12.740 1.00 93.56 456 SER A CA 1
ATOM 3642 C C . SER A 1 456 ? -6.690 -12.037 -14.183 1.00 93.56 456 SER A C 1
ATOM 3644 O O . SER A 1 456 ? -6.009 -12.792 -14.870 1.00 93.56 456 SER A O 1
ATOM 3646 N N . GLN A 1 457 ? -7.086 -10.844 -14.634 1.00 95.38 457 GLN A N 1
ATOM 3647 C CA . GLN A 1 457 ? -6.741 -10.349 -15.965 1.00 95.38 457 GLN A CA 1
ATOM 3648 C C . GLN A 1 457 ? -5.235 -10.089 -16.110 1.00 95.38 457 GLN A C 1
ATOM 3650 O O . GLN A 1 457 ? -4.647 -10.486 -17.112 1.00 95.38 457 GLN A O 1
ATOM 3655 N N . VAL A 1 458 ? -4.592 -9.493 -15.100 1.00 94.00 458 VAL A N 1
ATOM 3656 C CA . VAL A 1 458 ? -3.133 -9.291 -15.092 1.00 94.00 458 VAL A CA 1
ATOM 3657 C C . VAL A 1 458 ? -2.394 -10.630 -15.126 1.00 94.00 458 VAL A C 1
ATOM 3659 O O . VAL A 1 458 ? -1.437 -10.778 -15.884 1.00 94.00 458 VAL A O 1
ATOM 3662 N N . ALA A 1 459 ? -2.855 -11.626 -14.365 1.00 92.50 459 ALA A N 1
ATOM 3663 C CA . ALA A 1 459 ? -2.284 -12.968 -14.394 1.00 92.50 459 ALA A CA 1
ATOM 3664 C C . ALA A 1 459 ? -2.354 -13.582 -15.802 1.00 92.50 459 ALA A C 1
ATOM 3666 O O . ALA A 1 459 ? -1.343 -14.079 -16.290 1.00 92.50 459 ALA A O 1
ATOM 3667 N N . LEU A 1 460 ? -3.494 -13.461 -16.495 1.00 93.94 460 LEU A N 1
ATOM 3668 C CA . LEU A 1 460 ? -3.624 -13.904 -17.888 1.00 93.94 460 LEU A CA 1
ATOM 3669 C C . LEU A 1 460 ? -2.649 -13.164 -18.816 1.00 93.94 460 LEU A C 1
ATOM 3671 O O . LEU A 1 460 ? -1.915 -13.807 -19.564 1.00 93.94 460 LEU A O 1
ATOM 3675 N N . THR A 1 461 ? -2.553 -11.835 -18.719 1.00 96.31 461 THR A N 1
ATOM 3676 C CA . THR A 1 461 ? -1.605 -11.071 -19.551 1.00 96.31 461 THR A CA 1
ATOM 3677 C C . THR A 1 461 ? -0.148 -11.442 -19.278 1.00 96.31 461 THR A C 1
ATOM 3679 O O . THR A 1 461 ? 0.653 -11.491 -20.206 1.00 96.31 461 THR A O 1
ATOM 3682 N N . ASN A 1 462 ? 0.206 -11.769 -18.031 1.00 90.38 462 ASN A N 1
ATOM 3683 C CA . ASN A 1 462 ? 1.544 -12.255 -17.707 1.00 90.38 462 ASN A CA 1
ATOM 3684 C C . ASN A 1 462 ? 1.809 -13.617 -18.354 1.00 90.38 462 ASN A C 1
ATOM 3686 O O . ASN A 1 462 ? 2.866 -13.785 -18.950 1.00 90.38 462 ASN A O 1
ATOM 3690 N N . THR A 1 463 ? 0.847 -14.547 -18.324 1.00 95.06 463 THR A N 1
ATOM 3691 C CA . THR A 1 463 ? 1.006 -15.841 -19.013 1.00 95.06 463 THR A CA 1
ATOM 3692 C C . THR A 1 463 ? 1.148 -15.684 -20.532 1.00 95.06 463 THR A C 1
ATOM 3694 O O . THR A 1 463 ? 1.938 -16.392 -21.155 1.00 95.06 463 THR A O 1
ATOM 3697 N N . GLU A 1 464 ? 0.455 -14.716 -21.143 1.00 95.06 464 GLU A N 1
ATOM 3698 C CA . GLU A 1 464 ? 0.620 -14.395 -22.568 1.00 95.06 464 GLU A CA 1
ATOM 3699 C C . GLU A 1 464 ? 2.008 -13.808 -22.867 1.00 95.06 464 GLU A C 1
ATOM 3701 O O . GLU A 1 464 ? 2.651 -14.203 -23.842 1.00 95.06 464 GLU A O 1
ATOM 3706 N N . LEU A 1 465 ? 2.498 -12.893 -22.024 1.00 93.94 465 LEU A N 1
ATOM 3707 C CA . LEU A 1 465 ? 3.837 -12.315 -22.157 1.00 93.94 465 LEU A CA 1
ATOM 3708 C C . LEU A 1 465 ? 4.938 -13.362 -21.947 1.00 93.94 465 LEU A C 1
ATOM 3710 O O . LEU A 1 465 ? 5.920 -13.363 -22.687 1.00 93.94 465 LEU A O 1
ATOM 3714 N N . GLU A 1 466 ? 4.771 -14.275 -20.990 1.00 91.75 466 GLU A N 1
ATOM 3715 C CA . GLU A 1 466 ? 5.661 -15.423 -20.790 1.00 91.75 466 GLU A CA 1
ATOM 3716 C C . GLU A 1 466 ? 5.703 -16.314 -22.037 1.00 91.75 466 GLU A C 1
ATOM 3718 O O . GLU A 1 466 ? 6.790 -16.665 -22.502 1.00 91.75 466 GLU A O 1
ATOM 3723 N N . GLY A 1 467 ? 4.544 -16.595 -22.644 1.00 94.94 467 GLY A N 1
ATOM 3724 C CA . GLY A 1 467 ? 4.456 -17.312 -23.917 1.00 94.94 467 GLY A CA 1
ATOM 3725 C C . GLY A 1 467 ? 5.211 -16.604 -25.048 1.00 94.94 467 GLY A C 1
ATOM 3726 O O . GLY A 1 467 ? 6.037 -17.219 -25.726 1.00 94.94 467 GLY A O 1
ATOM 3727 N N . GLN A 1 468 ? 5.014 -15.292 -25.211 1.00 95.88 468 GLN A N 1
ATOM 3728 C CA . GLN A 1 468 ? 5.732 -14.498 -26.218 1.00 95.88 468 GLN A CA 1
ATOM 3729 C C . GLN A 1 468 ? 7.245 -14.479 -25.973 1.00 95.88 468 GLN A C 1
ATOM 3731 O O . GLN A 1 468 ? 8.032 -14.592 -26.916 1.00 95.88 468 GLN A O 1
ATOM 3736 N N . LEU A 1 469 ? 7.682 -14.353 -24.717 1.00 92.06 469 LEU A N 1
ATOM 3737 C CA . LEU A 1 469 ? 9.100 -14.414 -24.363 1.00 92.06 469 LEU A CA 1
ATOM 3738 C C . LEU A 1 469 ? 9.695 -15.785 -24.687 1.00 92.06 469 LEU A C 1
ATOM 3740 O O . LEU A 1 469 ? 10.801 -15.852 -25.225 1.00 92.06 469 LEU A O 1
ATOM 3744 N N . GLN A 1 470 ? 8.961 -16.867 -24.429 1.00 96.50 470 GLN A N 1
ATOM 3745 C CA . GLN A 1 470 ? 9.388 -18.217 -24.776 1.00 96.50 470 GLN A CA 1
ATOM 3746 C C . GLN A 1 470 ? 9.515 -18.399 -26.295 1.00 96.50 470 GLN A C 1
ATOM 3748 O O . GLN A 1 470 ? 10.521 -18.935 -26.764 1.00 96.50 470 GLN A O 1
ATOM 3753 N N . GLU A 1 471 ? 8.569 -17.889 -27.088 1.00 95.50 471 GLU A N 1
ATOM 3754 C CA . GLU A 1 471 ? 8.673 -17.880 -28.552 1.00 95.50 471 GLU A CA 1
ATOM 3755 C C . GLU A 1 471 ? 9.895 -17.091 -29.037 1.00 95.50 471 GLU A C 1
ATOM 3757 O O . GLU A 1 471 ? 10.663 -17.578 -29.873 1.00 95.50 471 GLU A O 1
ATOM 3762 N N . LYS A 1 472 ? 10.136 -15.894 -28.487 1.00 94.88 472 LYS A N 1
ATOM 3763 C CA . LYS A 1 472 ? 11.330 -15.104 -28.819 1.00 94.88 472 LYS A CA 1
ATOM 3764 C C . LYS A 1 472 ? 12.607 -15.846 -28.443 1.00 94.88 472 LYS A C 1
ATOM 3766 O O . LYS A 1 472 ? 13.530 -15.889 -29.256 1.00 94.88 472 LYS A O 1
ATOM 3771 N N . ASN A 1 473 ? 12.644 -16.496 -27.286 1.00 96.25 473 ASN A N 1
ATOM 3772 C CA . ASN A 1 473 ? 13.777 -17.317 -26.876 1.00 96.25 473 ASN A CA 1
ATOM 3773 C C . ASN A 1 473 ? 14.029 -18.466 -27.870 1.00 96.25 473 ASN A C 1
ATOM 3775 O O . ASN A 1 473 ? 15.163 -18.659 -28.306 1.00 96.25 473 ASN A O 1
ATOM 3779 N N . ASN A 1 474 ? 12.975 -19.145 -28.335 1.00 96.25 474 ASN A N 1
ATOM 3780 C CA . ASN A 1 474 ? 13.080 -20.181 -29.368 1.00 96.25 474 ASN A CA 1
ATOM 3781 C C . ASN A 1 474 ? 13.638 -19.618 -30.690 1.00 96.25 474 ASN A C 1
ATOM 3783 O O . ASN A 1 474 ? 14.496 -20.241 -31.318 1.00 96.25 474 ASN A O 1
ATOM 3787 N N . THR A 1 475 ? 13.217 -18.415 -31.107 1.00 96.81 475 THR A N 1
ATOM 3788 C CA . THR A 1 475 ? 13.779 -17.770 -32.311 1.00 96.81 475 THR A CA 1
ATOM 3789 C C . THR A 1 475 ? 15.253 -17.400 -32.145 1.00 96.81 475 THR A C 1
ATOM 3791 O O . THR A 1 475 ? 16.041 -17.598 -33.069 1.00 96.81 475 THR A O 1
ATOM 3794 N N . ILE A 1 476 ? 15.658 -16.925 -30.964 1.00 92.88 476 ILE A N 1
ATOM 3795 C CA . ILE A 1 476 ? 17.061 -16.622 -30.658 1.00 92.88 476 ILE A CA 1
ATOM 3796 C C . ILE A 1 476 ? 17.895 -17.904 -30.708 1.00 92.88 476 ILE A C 1
ATOM 3798 O O . ILE A 1 476 ? 18.936 -17.918 -31.361 1.00 92.88 476 ILE A O 1
ATOM 3802 N N . GLN A 1 477 ? 17.423 -18.997 -30.102 1.00 93.50 477 GLN A N 1
ATOM 3803 C CA . GLN A 1 477 ? 18.093 -20.302 -30.159 1.00 93.50 477 GLN A CA 1
ATOM 3804 C C . GLN A 1 477 ? 18.230 -20.825 -31.597 1.00 93.50 477 GLN A C 1
ATOM 3806 O O . GLN A 1 477 ? 19.274 -21.374 -31.972 1.00 93.50 477 GLN A O 1
ATOM 3811 N N . HIS A 1 478 ? 17.211 -20.616 -32.435 1.00 94.94 478 HIS A N 1
ATOM 3812 C CA . HIS A 1 478 ? 17.278 -20.940 -33.858 1.00 94.94 478 HIS A CA 1
ATOM 3813 C C . HIS A 1 478 ? 18.369 -20.129 -34.575 1.00 94.94 478 HIS A C 1
ATOM 3815 O O . HIS A 1 478 ? 19.211 -20.710 -35.266 1.00 94.94 478 HIS A O 1
ATOM 3821 N N . TYR A 1 479 ? 18.414 -18.808 -34.374 1.00 94.94 479 TYR A N 1
ATOM 3822 C CA . TYR A 1 479 ? 19.449 -17.957 -34.969 1.00 94.94 479 TYR A CA 1
ATOM 3823 C C . TYR A 1 479 ? 20.850 -18.282 -34.455 1.00 94.94 479 TYR A C 1
ATOM 3825 O O . TYR A 1 479 ? 21.787 -18.318 -35.251 1.00 94.94 479 TYR A O 1
ATOM 3833 N N . GLN A 1 480 ? 21.007 -18.581 -33.165 1.00 94.06 480 GLN A N 1
ATOM 3834 C CA . GLN A 1 480 ? 22.272 -19.053 -32.601 1.00 94.06 480 GLN A CA 1
ATOM 3835 C C . GLN A 1 480 ? 22.734 -20.327 -33.312 1.00 94.06 480 GLN A C 1
ATOM 3837 O O . GLN A 1 480 ? 23.855 -20.378 -33.813 1.00 94.06 480 GLN A O 1
ATOM 3842 N N . SER A 1 481 ? 21.846 -21.313 -33.462 1.00 95.12 481 SER A N 1
ATOM 3843 C CA . SER A 1 481 ? 22.145 -22.561 -34.174 1.00 95.12 481 SER A CA 1
ATOM 3844 C C . SER A 1 481 ? 22.541 -22.319 -35.635 1.00 95.12 481 SER A C 1
ATOM 3846 O O . SER A 1 481 ? 23.493 -22.928 -36.136 1.00 95.12 481 SER A O 1
ATOM 3848 N N . LEU A 1 482 ? 21.845 -21.406 -36.320 1.00 96.50 482 LEU A N 1
ATOM 3849 C CA . LEU A 1 482 ? 22.133 -21.037 -37.705 1.00 96.50 482 LEU A CA 1
ATOM 3850 C C . LEU A 1 482 ? 23.492 -20.336 -37.839 1.00 96.50 482 LEU A C 1
ATOM 3852 O O . LEU A 1 482 ? 24.272 -20.684 -38.727 1.00 96.50 482 LEU A O 1
ATOM 3856 N N . LEU A 1 483 ? 23.802 -19.400 -36.941 1.00 89.06 483 LEU A N 1
ATOM 3857 C CA . LEU A 1 483 ? 25.092 -18.713 -36.892 1.00 89.06 483 LEU A CA 1
ATOM 3858 C C . LEU A 1 483 ? 26.231 -19.695 -36.611 1.00 89.06 483 LEU A C 1
ATOM 3860 O O . LEU A 1 483 ? 27.227 -19.682 -37.330 1.00 89.06 483 LEU A O 1
ATOM 3864 N N . THR A 1 484 ? 26.071 -20.612 -35.651 1.00 92.81 484 THR A N 1
ATOM 3865 C CA . THR A 1 484 ? 27.069 -21.657 -35.376 1.00 92.81 484 THR A CA 1
ATOM 3866 C C . THR A 1 484 ? 27.268 -22.581 -36.580 1.00 92.81 484 THR A C 1
ATOM 3868 O O . THR A 1 484 ? 28.393 -22.992 -36.870 1.00 92.81 484 THR A O 1
ATOM 3871 N N . LYS A 1 485 ? 26.197 -22.912 -37.315 1.00 96.00 485 LYS A N 1
ATOM 3872 C CA . LYS A 1 485 ? 26.297 -23.686 -38.560 1.00 96.00 485 LYS A CA 1
ATOM 3873 C C . LYS A 1 485 ? 27.076 -22.915 -39.629 1.00 96.00 485 LYS A C 1
ATOM 3875 O O . LYS A 1 485 ? 28.000 -23.475 -40.211 1.00 96.00 485 LYS A O 1
ATOM 3880 N N . LYS A 1 486 ? 26.763 -21.633 -39.844 1.00 92.62 486 LYS A N 1
ATOM 3881 C CA . LYS A 1 486 ? 27.470 -20.775 -40.808 1.00 92.62 486 LYS A CA 1
ATOM 3882 C C . LYS A 1 486 ? 28.940 -20.596 -40.449 1.00 92.62 486 LYS A C 1
ATOM 3884 O O . LYS A 1 486 ? 29.798 -20.726 -41.314 1.00 92.62 486 LYS A O 1
ATOM 3889 N N . GLN A 1 487 ? 29.244 -20.387 -39.173 1.00 90.56 487 GLN A N 1
ATOM 3890 C CA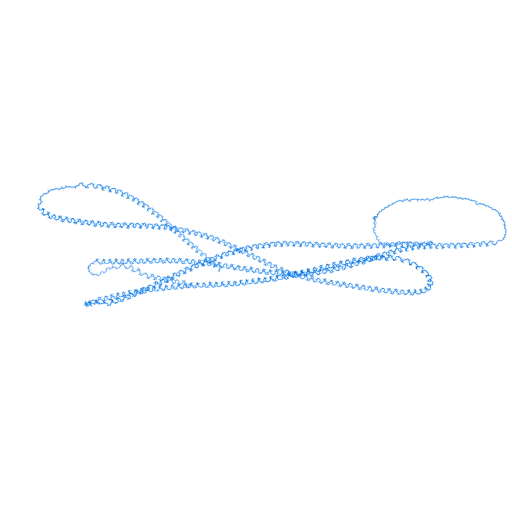 . GLN A 1 487 ? 30.614 -20.326 -38.675 1.00 90.56 487 GLN A CA 1
ATOM 3891 C C . GLN A 1 487 ? 31.388 -21.616 -38.988 1.00 90.56 487 GLN A C 1
ATOM 3893 O O . GLN A 1 487 ? 32.506 -21.541 -39.493 1.00 90.56 487 GLN A O 1
ATOM 3898 N N . ARG A 1 488 ? 30.781 -22.791 -38.765 1.00 93.50 488 ARG A N 1
ATOM 3899 C CA . ARG A 1 488 ? 31.383 -24.085 -39.130 1.00 93.50 488 ARG A CA 1
ATOM 3900 C C . ARG A 1 488 ? 31.598 -24.233 -40.638 1.00 93.50 488 ARG A C 1
ATOM 3902 O O . ARG A 1 488 ? 32.653 -24.703 -41.048 1.00 93.50 488 ARG A O 1
ATOM 3909 N N . GLU A 1 489 ? 30.642 -23.815 -41.467 1.00 93.19 489 GLU A N 1
ATOM 3910 C CA . GLU A 1 489 ? 30.776 -23.842 -42.935 1.00 93.19 489 GLU A CA 1
ATOM 3911 C C . GLU A 1 489 ? 31.940 -22.956 -43.424 1.00 93.19 489 GLU A C 1
ATOM 3913 O O . GLU A 1 489 ? 32.728 -23.375 -44.279 1.00 93.19 489 GLU A O 1
ATOM 3918 N N . TYR A 1 490 ? 32.101 -21.757 -42.850 1.00 90.94 490 TYR A N 1
ATOM 3919 C CA . TYR A 1 490 ? 33.235 -20.878 -43.151 1.00 90.94 490 TYR A CA 1
ATOM 3920 C C . TYR A 1 490 ? 34.567 -21.477 -42.696 1.00 90.94 490 TYR A C 1
ATOM 3922 O O . TYR A 1 490 ? 35.520 -21.478 -43.474 1.00 90.94 490 TYR A O 1
ATOM 3930 N N . GLN A 1 491 ? 34.629 -22.038 -41.484 1.00 92.38 491 GLN A N 1
ATOM 3931 C CA . GLN A 1 491 ? 35.827 -22.722 -40.981 1.00 92.38 491 GLN A CA 1
ATOM 3932 C C . GLN A 1 491 ? 36.240 -23.878 -41.899 1.00 92.38 491 GLN A C 1
ATOM 3934 O O . GLN A 1 491 ? 37.393 -23.952 -42.310 1.00 92.38 491 GLN A O 1
ATOM 3939 N N . GLN A 1 492 ? 35.292 -24.719 -42.319 1.00 93.31 492 GLN A N 1
ATOM 3940 C CA . GLN A 1 492 ? 35.564 -25.815 -43.254 1.00 93.31 492 GLN A CA 1
ATOM 3941 C C . GLN A 1 492 ? 36.063 -25.322 -44.618 1.00 93.31 492 GLN A C 1
ATOM 3943 O O . GLN A 1 492 ? 36.932 -25.949 -45.224 1.00 93.31 492 GLN A O 1
ATOM 3948 N N . SER A 1 493 ? 35.520 -24.212 -45.122 1.00 89.31 493 SER A N 1
ATOM 3949 C CA . SER A 1 493 ? 35.946 -23.626 -46.399 1.00 89.31 493 SER A CA 1
ATOM 3950 C C . SER A 1 493 ? 37.364 -23.054 -46.308 1.00 89.31 493 SER A C 1
ATOM 3952 O O . SER A 1 493 ? 38.178 -23.280 -47.203 1.00 89.31 493 SER A O 1
ATOM 3954 N N . LEU A 1 494 ? 37.682 -22.388 -45.193 1.00 90.88 494 LEU A N 1
ATOM 3955 C CA . LEU A 1 494 ? 39.019 -21.876 -44.895 1.00 90.88 494 LEU A CA 1
ATOM 3956 C C . LEU A 1 494 ? 40.042 -23.015 -44.784 1.00 90.88 494 LEU A C 1
ATOM 3958 O O . LEU A 1 494 ? 41.103 -22.959 -45.399 1.00 90.88 494 LEU A O 1
ATOM 3962 N N . GLU A 1 495 ? 39.712 -24.081 -44.052 1.00 93.38 495 GLU A N 1
ATOM 3963 C CA . GLU A 1 495 ? 40.574 -25.259 -43.920 1.00 93.38 495 GLU A CA 1
ATOM 3964 C C . GLU A 1 495 ? 40.839 -25.939 -45.266 1.00 93.38 495 GLU A C 1
ATOM 3966 O O . GLU A 1 495 ? 41.963 -26.370 -45.526 1.00 93.38 495 GLU A O 1
ATOM 3971 N N . LYS A 1 496 ? 39.831 -26.028 -46.143 1.00 94.94 496 LYS A N 1
ATOM 3972 C CA . LYS A 1 496 ? 40.005 -26.558 -47.504 1.00 94.94 496 LYS A CA 1
ATOM 3973 C C . LYS A 1 496 ? 40.940 -25.682 -48.337 1.00 94.94 496 LYS A C 1
ATOM 3975 O O . LYS A 1 496 ? 41.838 -26.224 -48.976 1.00 94.94 496 LYS A O 1
ATOM 3980 N N . MET A 1 497 ? 40.769 -24.359 -48.291 1.00 91.50 497 MET A N 1
ATOM 3981 C CA . MET A 1 497 ? 41.629 -23.408 -49.004 1.00 91.50 497 MET A CA 1
ATOM 3982 C C . MET A 1 497 ? 43.083 -23.505 -48.525 1.00 91.50 497 MET A C 1
ATOM 3984 O O . MET A 1 497 ? 43.983 -23.687 -49.344 1.00 91.50 497 MET A O 1
ATOM 3988 N N . ASN A 1 498 ? 43.306 -23.530 -47.209 1.00 91.44 498 ASN A N 1
ATOM 3989 C CA . ASN A 1 498 ? 44.638 -23.703 -46.627 1.00 91.44 498 ASN A CA 1
ATOM 3990 C C . ASN A 1 498 ? 45.280 -25.039 -47.034 1.00 91.44 498 ASN A C 1
ATOM 3992 O O . ASN A 1 498 ? 46.465 -25.076 -47.359 1.00 91.44 498 ASN A O 1
ATOM 3996 N N . LYS A 1 499 ? 44.509 -26.138 -47.070 1.00 92.62 499 LYS A N 1
ATOM 3997 C CA . LYS A 1 499 ? 45.001 -27.443 -47.548 1.00 92.62 499 LYS A CA 1
ATOM 3998 C C . LYS A 1 499 ? 45.420 -27.383 -49.017 1.00 92.62 499 LYS A C 1
ATOM 4000 O O . LYS A 1 499 ? 46.522 -27.821 -49.332 1.00 92.62 499 LYS A O 1
ATOM 4005 N N . SER A 1 500 ? 44.594 -26.805 -49.894 1.00 85.75 500 SER A N 1
ATOM 4006 C CA . SER A 1 500 ? 44.953 -26.643 -51.311 1.00 85.75 500 SER A CA 1
ATOM 4007 C C . SER A 1 500 ? 46.160 -25.726 -51.508 1.00 85.75 500 SER A C 1
ATOM 4009 O O . SER A 1 500 ? 47.028 -26.020 -52.322 1.00 85.75 500 SER A O 1
ATOM 4011 N N . GLN A 1 501 ? 46.266 -24.653 -50.722 1.00 83.88 501 GLN A N 1
ATOM 4012 C CA . GLN A 1 501 ? 47.390 -23.726 -50.791 1.00 83.88 501 GLN A CA 1
ATOM 4013 C C . GLN A 1 501 ? 48.689 -24.393 -50.314 1.00 83.88 501 GLN A C 1
ATOM 4015 O O . GLN A 1 501 ? 49.726 -24.250 -50.953 1.00 83.88 501 GLN A O 1
ATOM 4020 N N . SER A 1 502 ? 48.636 -25.184 -49.237 1.00 84.88 502 SER A N 1
ATOM 4021 C CA . SER A 1 502 ? 49.778 -25.981 -48.773 1.00 84.88 502 SER A CA 1
ATOM 4022 C C . SER A 1 502 ? 50.227 -27.000 -49.822 1.00 84.88 502 SER A C 1
ATOM 4024 O O . SER A 1 502 ? 51.428 -27.167 -50.014 1.00 84.88 502 SER A O 1
ATOM 4026 N N . GLN A 1 503 ? 49.288 -27.656 -50.513 1.00 91.06 503 GLN A N 1
ATOM 4027 C CA . GLN A 1 503 ? 49.599 -28.583 -51.608 1.00 91.06 503 GLN A CA 1
ATOM 4028 C C . GLN A 1 503 ? 50.285 -27.858 -52.775 1.00 91.06 503 GLN A C 1
ATOM 4030 O O . GLN A 1 503 ? 51.337 -28.296 -53.238 1.00 91.06 503 GLN A O 1
ATOM 4035 N N . GLN A 1 504 ? 49.767 -26.694 -53.179 1.00 88.19 504 GLN A N 1
ATOM 4036 C CA . GLN A 1 504 ? 50.399 -25.860 -54.204 1.00 88.19 504 GLN A CA 1
ATOM 4037 C C . GLN A 1 504 ? 51.811 -25.418 -53.805 1.00 88.19 504 GLN A C 1
ATOM 4039 O O . GLN A 1 504 ? 52.720 -25.470 -54.630 1.00 88.19 504 GLN A O 1
ATOM 4044 N N . PHE A 1 505 ? 52.034 -25.026 -52.546 1.00 87.06 505 PHE A N 1
ATOM 4045 C CA . PHE A 1 505 ? 53.377 -24.689 -52.067 1.00 87.06 505 PHE A CA 1
ATOM 4046 C C . PHE A 1 505 ? 54.336 -25.881 -52.158 1.00 87.06 505 PHE A C 1
ATOM 4048 O O . PHE A 1 505 ? 55.461 -25.707 -52.626 1.00 87.06 505 PHE A O 1
ATOM 4055 N N . THR A 1 506 ? 53.898 -27.089 -51.788 1.00 89.44 506 THR A N 1
ATOM 4056 C CA . THR A 1 506 ? 54.736 -28.294 -51.917 1.00 89.44 506 THR A CA 1
ATOM 4057 C C . THR A 1 506 ? 55.037 -28.647 -53.376 1.00 89.44 506 THR A C 1
ATOM 4059 O O . THR A 1 506 ? 56.175 -28.974 -53.702 1.00 89.44 506 THR A O 1
ATOM 4062 N N . GLU A 1 507 ? 54.069 -28.507 -54.285 1.00 90.75 507 GLU A N 1
ATOM 4063 C CA . GLU A 1 507 ? 54.278 -28.739 -55.722 1.00 90.75 507 GLU A CA 1
ATOM 4064 C C . GLU A 1 507 ? 55.266 -27.736 -56.330 1.00 90.75 507 GLU A C 1
ATOM 4066 O O . GLU A 1 507 ? 56.172 -28.125 -57.071 1.00 90.75 507 GLU A O 1
ATOM 4071 N N . GLN A 1 508 ? 55.137 -26.450 -55.991 1.00 88.31 508 GLN A N 1
ATOM 4072 C CA . GLN A 1 508 ? 56.083 -25.425 -56.438 1.00 88.31 508 GLN A CA 1
ATOM 4073 C C . GLN A 1 508 ? 57.486 -25.683 -55.889 1.00 88.31 508 GLN A C 1
ATOM 4075 O O . GLN A 1 508 ? 58.466 -25.548 -56.620 1.00 88.31 508 GLN A O 1
ATOM 4080 N N . GLN A 1 509 ? 57.597 -26.128 -54.637 1.00 87.31 509 GLN A N 1
ATOM 4081 C CA . GLN A 1 509 ? 58.877 -26.499 -54.043 1.00 87.31 509 GLN A CA 1
ATOM 4082 C C . GLN A 1 509 ? 59.536 -27.671 -54.787 1.00 87.31 509 GLN A C 1
ATOM 4084 O O . GLN A 1 509 ? 60.724 -27.597 -55.101 1.00 87.31 509 GLN A O 1
ATOM 4089 N N . HIS A 1 510 ? 58.776 -28.709 -55.149 1.00 90.31 510 HIS A N 1
ATOM 4090 C CA . HIS A 1 510 ? 59.283 -29.807 -55.980 1.00 90.31 510 HIS A CA 1
ATOM 4091 C C . HIS A 1 510 ? 59.710 -29.339 -57.377 1.00 90.31 510 HIS A C 1
ATOM 4093 O O . HIS A 1 510 ? 60.737 -29.776 -57.895 1.00 90.31 510 HIS A O 1
ATOM 4099 N N . ARG A 1 511 ? 58.967 -28.408 -57.984 1.00 91.38 511 ARG A N 1
ATOM 4100 C CA . ARG A 1 511 ? 59.310 -27.850 -59.299 1.00 91.38 511 ARG A CA 1
ATOM 4101 C C . ARG A 1 511 ? 60.597 -27.026 -59.262 1.00 91.38 511 ARG A C 1
ATOM 4103 O O . ARG A 1 511 ? 61.410 -27.142 -60.174 1.00 91.38 511 ARG A O 1
ATOM 4110 N N . VAL A 1 512 ? 60.809 -26.245 -58.202 1.00 91.00 512 VAL A N 1
ATOM 4111 C CA . VAL A 1 512 ? 62.066 -25.515 -57.974 1.00 91.00 512 VAL A CA 1
ATOM 4112 C C . VAL A 1 512 ? 63.237 -26.483 -57.794 1.00 91.00 512 VAL A C 1
ATOM 4114 O O . VAL A 1 512 ? 64.279 -26.267 -58.406 1.00 91.00 512 VAL A O 1
ATOM 4117 N N . GLN A 1 513 ? 63.063 -27.571 -57.037 1.00 91.44 513 GLN A N 1
ATOM 4118 C CA . GLN A 1 513 ? 64.102 -28.598 -56.869 1.00 91.44 513 GLN A CA 1
ATOM 4119 C C . GLN A 1 513 ? 64.502 -29.239 -58.207 1.00 91.44 513 GLN A C 1
ATOM 4121 O O . GLN A 1 513 ? 65.688 -29.386 -58.489 1.00 91.44 513 GLN A O 1
ATOM 4126 N N . LEU A 1 514 ? 63.531 -29.568 -59.067 1.00 91.12 514 LEU A N 1
ATOM 4127 C CA . LEU A 1 514 ? 63.808 -30.110 -60.403 1.00 91.12 514 LEU A CA 1
ATOM 4128 C C . LEU A 1 514 ? 64.558 -29.112 -61.296 1.00 91.12 514 LEU A C 1
ATOM 4130 O O . LEU A 1 514 ? 65.487 -29.492 -62.005 1.00 91.12 514 LEU A O 1
ATOM 4134 N N . LEU A 1 515 ? 64.175 -27.833 -61.253 1.00 90.38 515 LEU A N 1
ATOM 4135 C CA . LEU A 1 515 ? 64.865 -26.784 -62.006 1.00 90.38 515 LEU A CA 1
ATOM 4136 C C . LEU A 1 515 ? 66.293 -26.558 -61.498 1.00 90.38 515 LEU A C 1
ATOM 4138 O O . LEU A 1 515 ? 67.186 -26.352 -62.313 1.00 90.38 515 LEU A O 1
ATOM 4142 N N . GLN A 1 516 ? 66.531 -26.637 -60.186 1.00 88.00 516 GLN A N 1
ATOM 4143 C CA . GLN A 1 516 ? 67.881 -26.558 -59.618 1.00 88.00 516 GLN A CA 1
ATOM 4144 C C . GLN A 1 516 ? 68.778 -27.684 -60.138 1.00 88.00 516 GLN A C 1
ATOM 4146 O O . GLN A 1 516 ? 69.859 -27.395 -60.643 1.00 88.00 516 GLN A O 1
ATOM 4151 N N . LEU A 1 517 ? 68.296 -28.932 -60.121 1.00 89.50 517 LEU A N 1
ATOM 4152 C CA . LEU A 1 517 ? 69.039 -30.075 -60.665 1.00 89.50 517 LEU A CA 1
ATOM 4153 C C . LEU A 1 517 ? 69.368 -29.887 -62.158 1.00 89.50 517 LEU A C 1
ATOM 4155 O O . LEU A 1 517 ? 70.497 -30.117 -62.580 1.00 89.50 517 LEU A O 1
ATOM 4159 N N . SER A 1 518 ? 68.416 -29.388 -62.953 1.00 87.12 518 SER A N 1
ATOM 4160 C CA . SER A 1 518 ? 68.642 -29.104 -64.378 1.00 87.12 518 SER A CA 1
ATOM 4161 C C . SER A 1 518 ? 69.669 -27.985 -64.615 1.00 87.12 518 SER A C 1
ATOM 4163 O O . SER A 1 518 ? 70.464 -28.058 -65.555 1.00 87.12 518 SER A O 1
ATOM 4165 N N . VAL A 1 519 ? 69.685 -26.952 -63.767 1.00 88.75 519 VAL A N 1
ATOM 4166 C CA . VAL A 1 519 ? 70.680 -25.871 -63.842 1.00 88.75 519 VAL A CA 1
ATOM 4167 C C . VAL A 1 519 ? 72.075 -26.379 -63.465 1.00 88.75 519 VAL A C 1
ATOM 4169 O O . VAL A 1 519 ? 73.043 -26.025 -64.138 1.00 88.75 519 VAL A O 1
ATOM 4172 N N . GLU A 1 520 ? 72.193 -27.229 -62.444 1.00 88.50 520 GLU A N 1
ATOM 4173 C CA . GLU A 1 520 ? 73.464 -27.852 -62.040 1.00 88.50 520 GLU A CA 1
ATOM 4174 C C . GLU A 1 520 ? 74.052 -28.736 -63.159 1.00 88.50 520 GLU A C 1
ATOM 4176 O O . GLU A 1 520 ? 75.259 -28.692 -63.434 1.00 88.50 520 GLU A O 1
ATOM 4181 N N . GLU A 1 521 ? 73.202 -29.478 -63.875 1.00 87.00 521 GLU A N 1
ATOM 4182 C CA . GLU A 1 521 ? 73.597 -30.245 -65.063 1.00 87.00 521 GLU A CA 1
ATOM 4183 C C . GLU A 1 521 ? 74.122 -29.335 -66.189 1.00 87.00 521 GLU A C 1
ATOM 4185 O O . GLU A 1 521 ? 75.191 -29.597 -66.749 1.00 87.00 521 GLU A O 1
ATOM 4190 N N . ALA A 1 522 ? 73.428 -28.234 -66.497 1.00 82.12 522 ALA A N 1
ATOM 4191 C CA . ALA A 1 522 ? 73.838 -27.287 -67.540 1.00 82.12 522 ALA A CA 1
ATOM 4192 C C . ALA A 1 522 ? 75.154 -26.559 -67.198 1.00 82.12 522 ALA A C 1
ATOM 4194 O O . ALA A 1 522 ? 76.012 -26.371 -68.063 1.00 82.12 522 ALA A O 1
ATOM 4195 N N . GLN A 1 523 ? 75.350 -26.189 -65.929 1.00 84.00 523 GLN A N 1
ATOM 4196 C CA . GLN A 1 523 ? 76.607 -25.600 -65.452 1.00 84.00 523 GLN A CA 1
ATOM 4197 C C . GLN A 1 523 ? 77.779 -26.575 -65.610 1.00 84.00 523 GLN A C 1
ATOM 4199 O O . GLN A 1 523 ? 78.850 -26.183 -66.076 1.00 84.00 523 GLN A O 1
ATOM 4204 N N . SER A 1 524 ? 77.563 -27.855 -65.299 1.00 81.62 524 SER A N 1
ATOM 4205 C CA . SER A 1 524 ? 78.574 -28.905 -65.471 1.00 81.62 524 SER A CA 1
ATOM 4206 C C . SER A 1 524 ? 78.969 -29.091 -66.942 1.00 81.62 524 SER A C 1
ATOM 4208 O O . SER A 1 524 ? 80.150 -29.257 -67.251 1.00 81.62 524 SER A O 1
ATOM 4210 N N . GLN A 1 525 ? 78.004 -29.010 -67.864 1.00 83.25 525 GLN A N 1
ATOM 4211 C CA . GLN A 1 525 ? 78.255 -29.062 -69.311 1.00 83.25 525 GLN A CA 1
ATOM 4212 C C . GLN A 1 525 ? 79.024 -27.830 -69.819 1.00 83.25 525 GLN A C 1
ATOM 4214 O O . GLN A 1 525 ? 79.932 -27.957 -70.642 1.00 83.25 525 GLN A O 1
ATOM 4219 N N . MET A 1 526 ? 78.708 -26.640 -69.308 1.00 75.75 526 MET A N 1
ATOM 4220 C CA . MET A 1 526 ? 79.381 -25.393 -69.684 1.00 75.75 526 MET A CA 1
ATOM 4221 C C . MET A 1 526 ? 80.856 -25.381 -69.249 1.00 75.75 526 MET A C 1
ATOM 4223 O O . MET A 1 526 ? 81.730 -25.066 -70.055 1.00 75.75 526 MET A O 1
ATOM 4227 N N . LEU A 1 527 ? 81.159 -25.868 -68.042 1.00 84.00 527 LEU A N 1
ATOM 4228 C CA . LEU A 1 527 ? 82.539 -26.069 -67.579 1.00 84.00 527 LEU A CA 1
ATOM 4229 C C . LEU A 1 527 ? 83.340 -27.026 -68.480 1.00 84.00 527 LEU A C 1
ATOM 4231 O O . LEU A 1 527 ? 84.532 -26.810 -68.711 1.00 84.00 527 LEU A O 1
ATOM 4235 N N . GLN A 1 528 ? 82.710 -28.074 -69.024 1.00 78.12 528 GLN A N 1
ATOM 4236 C CA . GLN A 1 528 ? 83.364 -28.964 -69.993 1.00 78.12 528 GLN A CA 1
ATOM 4237 C C . GLN A 1 528 ? 83.667 -28.246 -71.319 1.00 78.12 528 GLN A C 1
ATOM 4239 O O . GLN A 1 528 ? 84.743 -28.441 -71.889 1.00 78.12 528 GLN A O 1
ATOM 4244 N N . MET A 1 529 ? 82.756 -27.389 -71.791 1.00 70.06 529 MET A N 1
ATOM 4245 C CA . MET A 1 529 ? 82.933 -26.576 -73.002 1.00 70.06 529 MET A CA 1
ATOM 4246 C C . MET A 1 529 ? 84.056 -25.538 -72.852 1.00 70.06 529 MET A C 1
ATOM 4248 O O . MET A 1 529 ? 84.902 -25.416 -73.741 1.00 70.06 529 MET A O 1
ATOM 4252 N N . GLU A 1 530 ? 84.145 -24.848 -71.713 1.00 78.31 530 GLU A N 1
ATOM 4253 C CA . GLU A 1 530 ? 85.223 -23.883 -71.442 1.00 78.31 530 GLU A CA 1
ATOM 4254 C C . GLU A 1 530 ? 86.615 -24.547 -71.443 1.00 78.31 530 GLU A C 1
ATOM 4256 O O . GLU A 1 530 ? 87.589 -23.996 -71.966 1.00 78.31 530 GLU A O 1
ATOM 4261 N N . GLN A 1 531 ? 86.726 -25.783 -70.942 1.00 76.25 531 GLN A N 1
ATOM 4262 C CA . GLN A 1 531 ? 87.969 -26.566 -71.014 1.00 76.25 531 GLN A CA 1
ATOM 4263 C C . GLN A 1 531 ? 88.370 -26.940 -72.455 1.00 76.25 531 GLN A C 1
ATOM 4265 O O . GLN A 1 531 ? 89.547 -27.215 -72.728 1.00 76.25 531 GLN A O 1
ATOM 4270 N N . VAL A 1 532 ? 87.418 -26.985 -73.393 1.00 75.06 532 VAL A N 1
ATOM 4271 C CA . VAL A 1 532 ? 87.682 -27.185 -74.828 1.00 75.06 532 VAL A CA 1
ATOM 4272 C C . VAL A 1 532 ? 88.134 -25.874 -75.482 1.00 75.06 532 VAL A C 1
ATOM 4274 O O . VAL A 1 532 ? 89.135 -25.878 -76.201 1.00 75.06 532 VAL A O 1
ATOM 4277 N N . GLU A 1 533 ? 87.496 -24.739 -75.175 1.00 64.62 533 GLU A N 1
ATOM 4278 C CA . GLU A 1 533 ? 87.901 -23.419 -75.691 1.00 64.62 533 GLU A CA 1
ATOM 4279 C C . GLU A 1 533 ? 89.326 -23.044 -75.249 1.00 64.62 533 GLU A C 1
ATOM 4281 O O . GLU A 1 533 ? 90.143 -22.582 -76.052 1.00 64.62 533 GLU A O 1
ATOM 4286 N N . MET A 1 534 ? 89.682 -23.321 -73.989 1.00 68.38 534 MET A N 1
ATOM 4287 C CA . MET A 1 534 ? 91.025 -23.027 -73.483 1.00 68.38 534 MET A CA 1
ATOM 4288 C C . MET A 1 534 ? 92.119 -23.856 -74.187 1.00 68.38 534 MET A C 1
ATOM 4290 O O . MET A 1 534 ? 93.258 -23.395 -74.316 1.00 68.38 534 MET A O 1
ATOM 4294 N N . ARG A 1 535 ? 91.789 -25.057 -74.688 1.00 68.31 535 ARG A N 1
ATOM 4295 C CA . ARG A 1 535 ? 92.695 -25.868 -75.524 1.00 68.31 535 ARG A CA 1
ATOM 4296 C C . ARG A 1 535 ? 92.880 -25.268 -76.920 1.00 68.31 535 ARG A C 1
ATOM 4298 O O . ARG A 1 535 ? 94.002 -25.283 -77.423 1.00 68.31 535 ARG A O 1
ATOM 4305 N N . LEU A 1 536 ? 91.829 -24.691 -77.504 1.00 62.78 536 LEU A N 1
ATOM 4306 C CA . LEU A 1 536 ? 91.871 -24.032 -78.817 1.00 62.78 536 LEU A CA 1
ATOM 4307 C C . LEU A 1 536 ? 92.638 -22.696 -78.781 1.00 62.78 536 LEU A C 1
ATOM 4309 O O . LEU A 1 536 ? 93.448 -22.429 -79.667 1.00 62.78 536 LEU A O 1
ATOM 4313 N N . ARG A 1 537 ? 92.488 -21.887 -77.720 1.00 62.91 537 ARG A N 1
ATOM 4314 C CA . ARG A 1 537 ? 93.218 -20.607 -77.554 1.00 62.91 537 ARG A CA 1
ATOM 4315 C C . ARG A 1 537 ? 94.742 -20.745 -77.472 1.00 62.91 537 ARG A C 1
ATOM 4317 O O . ARG A 1 537 ? 95.450 -19.788 -77.770 1.00 62.91 537 ARG A O 1
ATOM 4324 N N . LYS A 1 538 ? 95.273 -21.913 -77.097 1.00 57.53 538 LYS A N 1
ATOM 4325 C CA . LYS A 1 538 ? 96.727 -22.151 -77.008 1.00 57.53 538 LYS A CA 1
ATOM 4326 C C . LYS A 1 538 ? 97.409 -22.433 -78.359 1.00 57.53 538 LYS A C 1
ATOM 4328 O O . LYS A 1 538 ? 98.624 -22.595 -78.373 1.00 57.53 538 LYS A O 1
ATOM 4333 N N . GLN A 1 539 ? 96.675 -22.474 -79.478 1.00 53.62 539 GLN A N 1
ATOM 4334 C CA . GLN A 1 539 ? 97.212 -22.845 -80.799 1.00 53.62 539 GLN A CA 1
ATOM 4335 C C . GLN A 1 539 ? 97.450 -21.673 -81.790 1.00 53.62 539 GLN A C 1
ATOM 4337 O O . GLN A 1 539 ? 97.771 -21.942 -82.944 1.00 53.62 539 GLN A O 1
ATOM 4342 N N . LEU A 1 540 ? 97.363 -20.389 -81.392 1.00 43.56 540 LEU A N 1
ATOM 4343 C CA . LEU A 1 540 ? 97.520 -19.233 -82.312 1.00 43.56 540 LEU A CA 1
ATOM 4344 C C . LEU A 1 540 ? 98.644 -18.241 -81.909 1.00 43.56 540 LEU A C 1
ATOM 4346 O O . LEU A 1 540 ? 98.479 -17.521 -80.922 1.00 43.56 540 LEU A O 1
ATOM 4350 N N . PRO A 1 541 ? 99.775 -18.169 -82.656 1.00 49.34 541 PRO A N 1
ATOM 4351 C CA . PRO A 1 541 ? 100.342 -16.857 -83.053 1.00 49.34 541 PRO A CA 1
ATOM 4352 C C . PRO A 1 541 ? 101.179 -16.846 -84.370 1.00 49.34 541 PRO A C 1
ATOM 4354 O O . PRO A 1 541 ? 102.192 -17.533 -84.440 1.00 49.34 541 PRO A O 1
ATOM 4357 N N . SER A 1 542 ? 100.851 -15.997 -85.369 1.00 40.94 542 SER A N 1
ATOM 4358 C CA . SER A 1 542 ? 101.809 -15.427 -86.363 1.00 40.94 542 SER A CA 1
ATOM 4359 C C . SER A 1 542 ? 101.122 -14.455 -87.353 1.00 40.94 542 SER A C 1
ATOM 4361 O O . SER A 1 542 ? 100.313 -14.915 -88.149 1.00 40.94 542 SER A O 1
ATOM 4363 N N . CYS A 1 543 ? 101.404 -13.135 -87.279 1.00 40.62 543 CYS A N 1
ATOM 4364 C CA . CYS A 1 543 ? 101.437 -12.135 -88.387 1.00 40.62 543 CYS A CA 1
ATOM 4365 C C . CYS A 1 543 ? 101.359 -10.667 -87.879 1.00 40.62 543 CYS A C 1
ATOM 4367 O O . CYS A 1 543 ? 100.285 -10.089 -87.734 1.00 40.62 543 CYS A O 1
ATOM 4369 N N . ARG A 1 544 ? 102.526 -10.058 -87.624 1.00 38.69 544 ARG A N 1
ATOM 4370 C CA . ARG A 1 544 ? 102.869 -8.615 -87.448 1.00 38.69 544 ARG A CA 1
ATOM 4371 C C . ARG A 1 544 ? 104.395 -8.621 -87.203 1.00 38.69 544 ARG A C 1
ATOM 4373 O O . ARG A 1 544 ? 104.757 -9.468 -86.387 1.00 38.69 544 ARG A O 1
ATOM 4380 N N . PRO A 1 545 ? 105.302 -7.783 -87.774 1.00 52.34 545 PRO A N 1
ATOM 4381 C CA . PRO A 1 545 ? 105.137 -6.456 -88.408 1.00 52.34 545 PRO A CA 1
ATOM 4382 C C . PRO A 1 545 ? 106.086 -6.154 -89.617 1.00 52.34 545 PRO A C 1
ATOM 4384 O O . PRO A 1 545 ? 107.026 -6.895 -89.863 1.00 52.34 545 PRO A O 1
ATOM 4387 N N . LEU A 1 546 ? 105.899 -5.025 -90.321 1.00 42.16 546 LEU A N 1
ATOM 4388 C CA . LEU A 1 546 ? 106.903 -4.261 -91.111 1.00 42.16 546 LEU A CA 1
ATOM 4389 C C . LEU A 1 546 ? 106.183 -3.010 -91.653 1.00 42.16 546 LEU A C 1
ATOM 4391 O O . LEU A 1 546 ? 105.171 -3.212 -92.300 1.00 42.16 546 LEU A O 1
ATOM 4395 N N . TRP A 1 547 ? 106.631 -1.781 -91.340 1.00 30.81 547 TRP A N 1
ATOM 4396 C CA . TRP A 1 547 ? 106.395 -0.492 -92.065 1.00 30.81 547 TRP A CA 1
ATOM 4397 C C . TRP A 1 547 ? 106.629 0.761 -91.181 1.00 30.81 547 TRP A C 1
ATOM 4399 O O . TRP A 1 547 ? 105.905 1.749 -91.241 1.00 30.81 547 TRP A O 1
ATOM 4409 N N . THR A 1 548 ? 107.688 0.779 -90.373 1.00 35.22 548 THR A N 1
ATOM 4410 C CA . THR A 1 548 ? 108.179 2.001 -89.706 1.00 35.22 548 THR A CA 1
ATOM 4411 C C . THR A 1 548 ? 109.607 2.256 -90.152 1.00 35.22 548 THR A C 1
ATOM 4413 O O . THR A 1 548 ? 110.469 1.516 -89.687 1.00 35.22 548 THR A O 1
ATOM 4416 N N . SER A 1 549 ? 109.858 3.244 -91.034 1.00 42.31 549 SER A N 1
ATOM 4417 C CA . SER A 1 549 ? 111.147 3.983 -91.156 1.00 42.31 549 SER A CA 1
ATOM 4418 C C . SER A 1 549 ? 111.249 4.948 -92.362 1.00 42.31 549 SER A C 1
ATOM 4420 O O . SER A 1 549 ? 112.216 4.863 -93.110 1.00 42.31 549 SER A O 1
ATOM 4422 N N . SER A 1 550 ? 110.337 5.909 -92.578 1.00 35.06 550 SER A N 1
ATOM 4423 C CA . SER A 1 550 ? 110.685 7.032 -93.483 1.00 35.06 550 SER A CA 1
ATOM 4424 C C . SER A 1 550 ? 109.778 8.259 -93.363 1.00 35.06 550 SER A C 1
ATOM 4426 O O . SER A 1 550 ? 108.808 8.341 -94.093 1.00 35.06 550 SER A O 1
ATOM 4428 N N . HIS A 1 551 ? 110.069 9.206 -92.463 1.00 35.47 551 HIS A N 1
ATOM 4429 C CA . HIS A 1 551 ? 109.926 10.659 -92.716 1.00 35.47 551 HIS A CA 1
ATOM 4430 C C . HIS A 1 551 ? 110.164 11.458 -91.424 1.00 35.47 551 HIS A C 1
ATOM 4432 O O . HIS A 1 551 ? 109.266 11.646 -90.610 1.00 35.47 551 HIS A O 1
ATOM 4438 N N . ARG A 1 552 ? 111.399 11.941 -91.232 1.00 43.88 552 ARG A N 1
ATOM 4439 C CA . ARG A 1 552 ? 111.814 12.795 -90.101 1.00 43.88 552 ARG A CA 1
ATOM 4440 C C . ARG A 1 552 ? 112.475 14.100 -90.583 1.00 43.88 552 ARG A C 1
ATOM 4442 O O . ARG A 1 552 ? 113.541 14.476 -90.120 1.00 43.88 552 ARG A O 1
ATOM 4449 N N . PHE A 1 553 ? 111.857 14.775 -91.553 1.00 42.28 553 PHE A N 1
ATOM 4450 C CA . PHE A 1 553 ? 112.333 16.057 -92.103 1.00 42.28 553 PHE A CA 1
ATOM 4451 C C . PHE A 1 553 ? 111.168 17.051 -92.269 1.00 42.28 553 PHE A C 1
ATOM 4453 O O . PHE A 1 553 ? 110.833 17.463 -93.374 1.00 42.28 553 PHE A O 1
ATOM 4460 N N . GLN A 1 554 ? 110.505 17.402 -91.161 1.00 47.16 554 GLN A N 1
ATOM 4461 C CA . GLN A 1 554 ? 109.364 18.335 -91.150 1.00 47.16 554 GLN A CA 1
ATOM 4462 C C . GLN A 1 554 ? 109.313 19.184 -89.859 1.00 47.16 554 GLN A C 1
ATOM 4464 O O . GLN A 1 554 ? 108.248 19.583 -89.408 1.00 47.16 554 GLN A O 1
ATOM 4469 N N . GLU A 1 555 ? 110.464 19.443 -89.226 1.00 48.75 555 GLU A N 1
ATOM 4470 C CA . GLU A 1 555 ? 110.511 19.743 -87.780 1.00 48.75 555 GLU A CA 1
ATOM 4471 C C . GLU A 1 555 ? 110.918 21.180 -87.391 1.00 48.75 555 GLU A C 1
ATOM 4473 O O . GLU A 1 555 ? 111.077 21.463 -86.213 1.00 48.75 555 GLU A O 1
ATOM 4478 N N . LYS A 1 556 ? 111.081 22.132 -88.327 1.00 52.00 556 LYS A N 1
ATOM 4479 C CA . LYS A 1 556 ? 111.408 23.535 -87.950 1.00 52.00 556 LYS A CA 1
ATOM 4480 C C . LYS A 1 556 ? 110.540 24.635 -88.558 1.00 52.00 556 LYS A C 1
ATOM 4482 O O . LYS A 1 556 ? 110.677 25.788 -88.171 1.00 52.00 556 LYS A O 1
ATOM 4487 N N . GLN A 1 557 ? 109.601 24.290 -89.437 1.00 49.12 557 GLN A N 1
ATOM 4488 C CA . GLN A 1 557 ? 108.588 25.227 -89.951 1.00 49.12 557 GLN A CA 1
ATOM 4489 C C . GLN A 1 557 ? 107.187 24.938 -89.376 1.00 49.12 557 GLN A C 1
ATOM 4491 O O . GLN A 1 557 ? 106.335 25.819 -89.355 1.00 49.12 557 GLN A O 1
ATOM 4496 N N . VAL A 1 558 ? 107.001 23.736 -88.810 1.00 53.69 558 VAL A N 1
ATOM 4497 C CA . VAL A 1 558 ? 105.820 23.312 -88.039 1.00 53.69 558 VAL A CA 1
ATOM 4498 C C . VAL A 1 558 ? 105.833 23.885 -86.616 1.00 53.69 558 VAL A C 1
ATOM 4500 O O . VAL A 1 558 ? 104.774 24.017 -86.032 1.00 53.69 558 VAL A O 1
ATOM 4503 N N . ASP A 1 559 ? 106.978 24.316 -86.070 1.00 54.53 559 ASP A N 1
ATOM 4504 C CA . ASP A 1 559 ? 107.105 24.698 -84.647 1.00 54.53 559 ASP A CA 1
ATOM 4505 C C . ASP A 1 559 ? 106.447 26.052 -84.272 1.00 54.53 559 ASP A C 1
ATOM 4507 O O . ASP A 1 559 ? 106.186 26.349 -83.106 1.00 54.53 559 ASP A O 1
ATOM 4511 N N . VAL A 1 560 ? 106.142 26.890 -85.272 1.00 54.97 560 VAL A N 1
ATOM 4512 C CA . VAL A 1 560 ? 105.421 28.167 -85.082 1.00 54.97 560 VAL A CA 1
ATOM 4513 C C . VAL A 1 560 ? 103.911 27.976 -85.255 1.00 54.97 560 VAL A C 1
ATOM 4515 O O . VAL A 1 560 ? 103.138 28.468 -84.437 1.00 54.97 560 VAL A O 1
ATOM 4518 N N . GLN A 1 561 ? 103.490 27.166 -86.234 1.00 56.50 561 GLN A N 1
ATOM 4519 C CA . GLN A 1 561 ? 102.089 26.752 -86.385 1.00 56.50 561 GLN A CA 1
ATOM 4520 C C . GLN A 1 561 ? 101.651 25.779 -85.280 1.00 56.50 561 GLN A C 1
ATOM 4522 O O . GLN A 1 561 ? 100.501 25.826 -84.857 1.00 56.50 561 GLN A O 1
ATOM 4527 N N . SER A 1 562 ? 102.559 24.954 -84.747 1.00 59.34 562 SER A N 1
ATOM 4528 C CA . SER A 1 562 ? 102.291 24.052 -83.626 1.00 59.34 562 SER A CA 1
ATOM 4529 C C . SER A 1 562 ? 102.090 24.816 -82.326 1.00 59.34 562 SER A C 1
ATOM 4531 O O . SER A 1 562 ? 101.258 24.392 -81.544 1.00 59.34 562 SER A O 1
ATOM 4533 N N . ARG A 1 563 ? 102.783 25.945 -82.090 1.00 59.44 563 ARG A N 1
ATOM 4534 C CA . ARG A 1 563 ? 102.597 26.800 -80.900 1.00 59.44 563 ARG A CA 1
ATOM 4535 C C . ARG A 1 563 ? 101.287 27.584 -80.927 1.00 59.44 563 ARG A C 1
ATOM 4537 O O . ARG A 1 563 ? 100.643 27.692 -79.886 1.00 59.44 563 ARG A O 1
ATOM 4544 N N . GLU A 1 564 ? 100.864 28.078 -82.091 1.00 60.44 564 GLU A N 1
ATOM 4545 C CA . GLU A 1 564 ? 99.525 28.662 -82.265 1.00 60.44 564 GLU A CA 1
ATOM 4546 C C . GLU A 1 564 ? 98.428 27.595 -82.165 1.00 60.44 564 GLU A C 1
ATOM 4548 O O . GLU A 1 564 ? 97.444 27.816 -81.467 1.00 60.44 564 GLU A O 1
ATOM 4553 N N . GLN A 1 565 ? 98.630 26.400 -82.733 1.00 65.81 565 GLN A N 1
ATOM 4554 C CA . GLN A 1 565 ? 97.743 25.250 -82.523 1.00 65.81 565 GLN A CA 1
ATOM 4555 C C . GLN A 1 565 ? 97.765 24.744 -81.073 1.00 65.81 565 GLN A C 1
ATOM 4557 O O . GLN A 1 565 ? 96.730 24.305 -80.587 1.00 65.81 565 GLN A O 1
ATOM 4562 N N . LEU A 1 566 ? 98.884 24.857 -80.345 1.00 73.56 566 LEU A N 1
ATOM 4563 C CA . LEU A 1 566 ? 98.978 24.503 -78.926 1.00 73.56 566 LEU A CA 1
ATOM 4564 C C . LEU A 1 566 ? 98.176 25.495 -78.083 1.00 73.56 566 LEU A C 1
ATOM 4566 O O . LEU A 1 566 ? 97.408 25.076 -77.228 1.00 73.56 566 LEU A O 1
ATOM 4570 N N . LEU A 1 567 ? 98.299 26.799 -78.348 1.00 71.75 567 LEU A N 1
ATOM 4571 C CA . LEU A 1 567 ? 97.505 27.839 -77.684 1.00 71.75 567 LEU A CA 1
ATOM 4572 C C . LEU A 1 567 ? 96.014 27.736 -78.035 1.00 71.75 567 LEU A C 1
ATOM 4574 O O . LEU A 1 567 ? 95.178 27.914 -77.151 1.00 71.75 567 LEU A O 1
ATOM 4578 N N . GLN A 1 568 ? 95.671 27.390 -79.279 1.00 70.31 568 GLN A N 1
ATOM 4579 C CA . GLN A 1 568 ? 94.297 27.091 -79.691 1.00 70.31 568 GLN A CA 1
ATOM 4580 C C . GLN A 1 568 ? 93.779 25.820 -78.998 1.00 70.31 568 GLN A C 1
ATOM 4582 O O . GLN A 1 568 ? 92.666 25.821 -78.487 1.00 70.31 568 GLN A O 1
ATOM 4587 N N . SER A 1 569 ? 94.606 24.775 -78.885 1.00 73.75 569 SER A N 1
ATOM 4588 C CA . SER A 1 569 ? 94.269 23.529 -78.187 1.00 73.75 569 SER A CA 1
ATOM 4589 C C . SER A 1 569 ? 94.160 23.711 -76.676 1.00 73.75 569 SER A C 1
ATOM 4591 O O . SER A 1 569 ? 93.317 23.067 -76.069 1.00 73.75 569 SER A O 1
ATOM 4593 N N . PHE A 1 570 ? 94.934 24.618 -76.066 1.00 74.50 570 PHE A N 1
ATOM 4594 C CA . PHE A 1 570 ? 94.819 24.957 -74.649 1.00 74.50 570 PHE A CA 1
ATOM 4595 C C . PHE A 1 570 ? 93.596 25.826 -74.378 1.00 74.50 570 PHE A C 1
ATOM 4597 O O . PHE A 1 570 ? 92.918 25.576 -73.391 1.00 74.50 570 PHE A O 1
ATOM 4604 N N . LYS A 1 571 ? 93.241 26.759 -75.273 1.00 71.81 571 LYS A N 1
ATOM 4605 C CA . LYS A 1 571 ? 91.956 27.476 -75.210 1.00 71.81 571 LYS A CA 1
ATOM 4606 C C . LYS A 1 571 ? 90.768 26.541 -75.418 1.00 71.81 571 LYS A C 1
ATOM 4608 O O . LYS A 1 571 ? 89.773 26.658 -74.715 1.00 71.81 571 LYS A O 1
ATOM 4613 N N . GLU A 1 572 ? 90.877 25.584 -76.337 1.00 74.44 572 GLU A N 1
ATOM 4614 C CA . GLU A 1 572 ? 89.885 24.522 -76.499 1.00 74.44 572 GLU A CA 1
ATOM 4615 C C . GLU A 1 572 ? 89.861 23.559 -75.311 1.00 74.44 572 GLU A C 1
ATOM 4617 O O . GLU A 1 572 ? 88.814 23.024 -74.985 1.00 74.44 572 GLU A O 1
ATOM 4622 N N . GLN A 1 573 ? 90.990 23.296 -74.660 1.00 77.50 573 GLN A N 1
ATOM 4623 C CA . GLN A 1 573 ? 91.063 22.424 -73.492 1.00 77.50 573 GLN A CA 1
ATOM 4624 C C . GLN A 1 573 ? 90.558 23.131 -72.233 1.00 77.50 573 GLN A C 1
ATOM 4626 O O . GLN A 1 573 ? 89.966 22.478 -71.382 1.00 77.50 573 GLN A O 1
ATOM 4631 N N . GLU A 1 574 ? 90.735 24.447 -72.132 1.00 69.50 574 GLU A N 1
ATOM 4632 C CA . GLU A 1 574 ? 90.158 25.309 -71.102 1.00 69.50 574 GLU A CA 1
ATOM 4633 C C . GLU A 1 574 ? 88.651 25.490 -71.319 1.00 69.50 574 GLU A C 1
ATOM 4635 O O . GLU A 1 574 ? 87.885 25.392 -70.367 1.00 69.50 574 GLU A O 1
ATOM 4640 N N . SER A 1 575 ? 88.184 25.626 -72.567 1.00 71.62 575 SER A N 1
ATOM 4641 C CA . SER A 1 575 ? 86.747 25.623 -72.866 1.00 71.62 575 SER A CA 1
ATOM 4642 C C . SER A 1 575 ? 86.118 24.238 -72.666 1.00 71.62 575 SER A C 1
ATOM 4644 O O . SER A 1 575 ? 85.019 24.140 -72.120 1.00 71.62 575 SER A O 1
ATOM 4646 N N . LYS A 1 576 ? 86.822 23.147 -73.004 1.00 76.88 576 LYS A N 1
ATOM 4647 C CA . LYS A 1 576 ? 86.406 21.757 -72.720 1.00 76.88 576 LYS A CA 1
ATOM 4648 C C . LYS A 1 576 ? 86.444 21.428 -71.221 1.00 76.88 576 LYS A C 1
ATOM 4650 O O . LYS A 1 576 ? 85.617 20.656 -70.747 1.00 76.88 576 LYS A O 1
ATOM 4655 N N . SER A 1 577 ? 87.377 21.986 -70.448 1.00 76.00 577 SER A N 1
ATOM 4656 C CA . SER A 1 577 ? 87.421 21.785 -68.994 1.00 76.00 577 SER A CA 1
ATOM 4657 C C . SER A 1 577 ? 86.387 22.647 -68.274 1.00 76.00 577 SER A C 1
ATOM 4659 O O . SER A 1 577 ? 85.748 22.152 -67.350 1.00 76.00 577 SER A O 1
ATOM 4661 N N . ALA A 1 578 ? 86.145 23.878 -68.731 1.00 76.31 578 ALA A N 1
ATOM 4662 C CA . ALA A 1 578 ? 85.083 24.742 -68.226 1.00 76.31 578 ALA A CA 1
ATOM 4663 C C . ALA A 1 578 ? 83.697 24.139 -68.494 1.00 76.31 578 ALA A C 1
ATOM 4665 O O . ALA A 1 578 ? 82.901 24.029 -67.567 1.00 76.31 578 ALA A O 1
ATOM 4666 N N . THR A 1 579 ? 83.437 23.648 -69.712 1.00 76.62 579 THR A N 1
ATOM 4667 C CA . THR A 1 579 ? 82.192 22.918 -70.029 1.00 76.62 579 THR A CA 1
ATOM 4668 C C . THR A 1 579 ? 82.044 21.666 -69.171 1.00 76.62 579 THR A C 1
ATOM 4670 O O . THR A 1 579 ? 80.990 21.471 -68.575 1.00 76.62 579 THR A O 1
ATOM 4673 N N . LYS A 1 580 ? 83.110 20.881 -68.974 1.00 85.06 580 LYS A N 1
ATOM 4674 C CA . LYS A 1 580 ? 83.072 19.699 -68.099 1.00 85.06 580 LYS A CA 1
ATOM 4675 C C . LYS A 1 580 ? 82.861 20.035 -66.620 1.00 85.06 580 LYS A C 1
ATOM 4677 O O . LYS A 1 580 ? 82.186 19.292 -65.913 1.00 85.06 580 LYS A O 1
ATOM 4682 N N . ILE A 1 581 ? 83.408 21.149 -66.133 1.00 82.62 581 ILE A N 1
ATOM 4683 C CA . ILE A 1 581 ? 83.145 21.652 -64.778 1.00 82.62 581 ILE A CA 1
ATOM 4684 C C . ILE A 1 581 ? 81.688 22.108 -64.662 1.00 82.62 581 ILE A C 1
ATOM 4686 O O . ILE A 1 581 ? 81.049 21.768 -63.671 1.00 82.62 581 ILE A O 1
ATOM 4690 N N . CYS A 1 582 ? 81.135 22.794 -65.664 1.00 80.00 582 CYS A N 1
ATOM 4691 C CA . CYS A 1 582 ? 79.720 23.168 -65.696 1.00 80.00 582 CYS A CA 1
ATOM 4692 C C . CYS A 1 582 ? 78.797 21.940 -65.752 1.00 80.00 582 CYS A C 1
ATOM 4694 O O . CYS A 1 582 ? 77.797 21.901 -65.037 1.00 80.00 582 CYS A O 1
ATOM 4696 N N . GLU A 1 583 ? 79.139 20.908 -66.525 1.00 81.25 583 GLU A N 1
ATOM 4697 C CA . GLU A 1 583 ? 78.409 19.634 -66.576 1.00 81.25 583 GLU A CA 1
ATOM 4698 C C . GLU A 1 583 ? 78.466 18.890 -65.234 1.00 81.25 583 GLU A C 1
ATOM 4700 O O . GLU A 1 583 ? 77.443 18.405 -64.750 1.00 81.25 583 GLU A O 1
ATOM 4705 N N . LEU A 1 584 ? 79.635 18.838 -64.585 1.00 86.62 584 LEU A N 1
ATOM 4706 C CA . LEU A 1 584 ? 79.791 18.228 -63.260 1.00 86.62 584 LEU A CA 1
ATOM 4707 C C . LEU A 1 584 ? 79.093 19.036 -62.164 1.00 86.62 584 LEU A C 1
ATOM 4709 O O . LEU A 1 584 ? 78.505 18.440 -61.268 1.00 86.62 584 LEU A O 1
ATOM 4713 N N . GLN A 1 585 ? 79.117 20.369 -62.228 1.00 85.00 585 GLN A N 1
ATOM 4714 C CA . GLN A 1 585 ? 78.366 21.239 -61.320 1.00 85.00 585 GLN A CA 1
ATOM 4715 C C . GLN A 1 585 ? 76.860 21.072 -61.513 1.00 85.00 585 GLN A C 1
ATOM 4717 O O . GLN A 1 585 ? 76.136 20.995 -60.524 1.00 85.00 585 GLN A O 1
ATOM 4722 N N . SER A 1 586 ? 76.403 20.947 -62.760 1.00 81.75 586 SER A N 1
ATOM 4723 C CA . SER A 1 586 ? 75.004 20.654 -63.080 1.00 81.75 586 SER A CA 1
ATOM 4724 C C . SER A 1 586 ? 74.612 19.275 -62.551 1.00 81.75 586 SER A C 1
ATOM 4726 O O . SER A 1 586 ? 73.616 19.154 -61.851 1.00 81.75 586 SER A O 1
ATOM 4728 N N . SER A 1 587 ? 75.451 18.258 -62.755 1.00 84.44 587 SER A N 1
ATOM 4729 C CA . SER A 1 587 ? 75.230 16.902 -62.233 1.00 84.44 587 SER A CA 1
ATOM 4730 C C . SER A 1 587 ? 75.225 16.864 -60.698 1.00 84.44 587 SER A C 1
ATOM 4732 O O . SER A 1 587 ? 74.363 16.237 -60.096 1.00 84.44 587 SER A O 1
ATOM 4734 N N . LEU A 1 588 ? 76.137 17.584 -60.033 1.00 87.19 588 LEU A N 1
ATOM 4735 C CA . LEU A 1 588 ? 76.158 17.729 -58.571 1.00 87.19 588 LEU A CA 1
ATOM 4736 C C . LEU A 1 588 ? 74.932 18.474 -58.041 1.00 87.19 588 LEU A C 1
ATOM 4738 O O . LEU A 1 588 ? 74.455 18.154 -56.952 1.00 87.19 588 LEU A O 1
ATOM 4742 N N . LYS A 1 589 ? 74.438 19.470 -58.781 1.00 86.94 589 LYS A N 1
ATOM 4743 C CA . LYS A 1 589 ? 73.212 20.195 -58.446 1.00 86.94 589 LYS A CA 1
ATOM 4744 C C . LYS A 1 589 ? 71.999 19.266 -58.540 1.00 86.94 589 LYS A C 1
ATOM 4746 O O . LYS A 1 589 ? 71.264 19.185 -57.563 1.00 86.94 589 LYS A O 1
ATOM 4751 N N . MET A 1 590 ? 71.890 18.480 -59.613 1.00 84.88 590 MET A N 1
ATOM 4752 C CA . MET A 1 590 ? 70.858 17.446 -59.757 1.00 84.88 590 MET A CA 1
ATOM 4753 C C . MET A 1 590 ? 70.924 16.418 -58.617 1.00 84.88 590 MET A C 1
ATOM 4755 O O . MET A 1 590 ? 69.925 16.190 -57.945 1.00 84.88 590 MET A O 1
ATOM 4759 N N . CYS A 1 591 ? 72.108 15.886 -58.287 1.00 84.25 591 CYS A N 1
ATOM 4760 C CA . CYS A 1 591 ? 72.263 14.953 -57.161 1.00 84.25 591 CYS A CA 1
ATOM 4761 C C . CYS A 1 591 ? 71.879 15.576 -55.803 1.00 84.25 591 CYS A C 1
ATOM 4763 O O . CYS A 1 591 ? 71.364 14.886 -54.924 1.00 84.25 591 CYS A O 1
ATOM 4765 N N . ARG A 1 592 ? 72.138 16.875 -55.590 1.00 89.50 592 ARG A N 1
ATOM 4766 C CA . ARG A 1 592 ? 71.710 17.587 -54.371 1.00 89.50 592 ARG A CA 1
ATOM 4767 C C . ARG A 1 592 ? 70.199 17.771 -54.321 1.00 89.50 592 ARG A C 1
ATOM 4769 O O . ARG A 1 592 ? 69.615 17.628 -53.253 1.00 89.50 592 ARG A O 1
ATOM 4776 N N . GLU A 1 593 ? 69.581 18.093 -55.449 1.00 88.12 593 GLU A N 1
ATOM 4777 C CA . GLU A 1 593 ? 68.129 18.217 -55.568 1.00 88.12 593 GLU A CA 1
ATOM 4778 C C . GLU A 1 593 ? 67.447 16.865 -55.319 1.00 88.12 593 GLU A C 1
ATOM 4780 O O . GLU A 1 593 ? 66.531 16.796 -54.505 1.00 88.12 593 GLU A O 1
ATOM 4785 N N . GLU A 1 594 ? 67.968 15.773 -55.883 1.00 89.62 594 GLU A N 1
ATOM 4786 C CA . GLU A 1 594 ? 67.495 14.408 -55.615 1.00 89.62 594 GLU A CA 1
ATOM 4787 C C . GLU A 1 594 ? 67.620 14.024 -54.132 1.00 89.62 594 GLU A C 1
ATOM 4789 O O . GLU A 1 594 ? 66.663 13.528 -53.537 1.00 89.62 594 GLU A O 1
ATOM 4794 N N . LEU A 1 595 ? 68.763 14.297 -53.489 1.00 87.44 595 LEU A N 1
ATOM 4795 C CA . LEU A 1 595 ? 68.940 14.051 -52.050 1.00 87.44 595 LEU A CA 1
ATOM 4796 C C . LEU A 1 595 ? 67.981 14.882 -51.187 1.00 87.44 595 LEU A C 1
ATOM 4798 O O . LEU A 1 595 ? 67.461 14.369 -50.196 1.00 87.44 595 LEU A O 1
ATOM 4802 N N . ASN A 1 596 ? 67.708 16.132 -51.568 1.00 88.06 596 ASN A N 1
ATOM 4803 C CA . ASN A 1 596 ? 66.725 16.969 -50.880 1.00 88.06 596 ASN A CA 1
ATOM 4804 C C . ASN A 1 596 ? 65.306 16.405 -51.024 1.00 88.06 596 ASN A C 1
ATOM 4806 O O . ASN A 1 596 ? 64.559 16.396 -50.046 1.00 88.06 596 ASN A O 1
ATOM 4810 N N . VAL A 1 597 ? 64.945 15.883 -52.200 1.00 90.31 597 VAL A N 1
ATOM 4811 C CA . VAL A 1 597 ? 63.663 15.195 -52.415 1.00 90.31 597 VAL A CA 1
ATOM 4812 C C . VAL A 1 597 ? 63.575 13.939 -51.545 1.00 90.31 597 VAL A C 1
ATOM 4814 O O . VAL A 1 597 ? 62.577 13.757 -50.848 1.00 90.31 597 VAL A O 1
ATOM 4817 N N . TYR A 1 598 ? 64.625 13.112 -51.489 1.00 87.94 598 TYR A N 1
ATOM 4818 C CA . TYR A 1 598 ? 64.653 11.943 -50.601 1.00 87.94 598 TYR A CA 1
ATOM 4819 C C . TYR A 1 598 ? 64.543 12.326 -49.120 1.00 87.94 598 TYR A C 1
ATOM 4821 O O . TYR A 1 598 ? 63.834 11.664 -48.360 1.00 87.94 598 TYR A O 1
ATOM 4829 N N . GLN A 1 599 ? 65.199 13.406 -48.691 1.00 86.19 599 GLN A N 1
ATOM 4830 C CA . GLN A 1 599 ? 65.103 13.894 -47.317 1.00 86.19 599 GLN A CA 1
ATOM 4831 C C . GLN A 1 599 ? 63.686 14.387 -46.986 1.00 86.19 599 GLN A C 1
ATOM 4833 O O . GLN A 1 599 ? 63.153 14.034 -45.932 1.00 86.19 599 GLN A O 1
ATOM 4838 N N . GLN A 1 600 ? 63.050 15.137 -47.891 1.00 87.81 600 GLN A N 1
ATOM 4839 C CA . GLN A 1 600 ? 61.665 15.589 -47.731 1.00 87.81 600 GLN A CA 1
ATOM 4840 C C . GLN A 1 600 ? 60.687 14.410 -47.676 1.00 87.81 600 GLN A C 1
ATOM 4842 O O . GLN A 1 600 ? 59.848 14.360 -46.778 1.00 87.81 600 GLN A O 1
ATOM 4847 N N . GLN A 1 601 ? 60.842 13.419 -48.559 1.00 86.94 601 GLN A N 1
ATOM 4848 C CA . GLN A 1 601 ? 60.029 12.199 -48.547 1.00 86.94 601 GLN A CA 1
ATOM 4849 C C . GLN A 1 601 ? 60.190 11.418 -47.234 1.00 86.94 601 GLN A C 1
ATOM 4851 O O . GLN A 1 601 ? 59.203 10.957 -46.658 1.00 86.94 601 GLN A O 1
ATOM 4856 N N . MET A 1 602 ? 61.413 11.297 -46.707 1.00 83.44 602 MET A N 1
ATOM 4857 C CA . MET A 1 602 ? 61.661 10.637 -45.420 1.00 83.44 602 MET A CA 1
ATOM 4858 C C . MET A 1 602 ? 61.078 11.417 -44.235 1.00 83.44 602 MET A C 1
ATOM 4860 O O . MET A 1 602 ? 60.522 10.809 -43.317 1.00 83.44 602 MET A O 1
ATOM 4864 N N . GLU A 1 603 ? 61.146 12.750 -44.244 1.00 89.31 603 GLU A N 1
ATOM 4865 C CA . GLU A 1 603 ? 60.498 13.593 -43.232 1.00 89.31 603 GLU A CA 1
ATOM 4866 C C . GLU A 1 603 ? 58.971 13.517 -43.302 1.00 89.31 603 GLU A C 1
ATOM 4868 O O . GLU A 1 603 ? 58.306 13.499 -42.264 1.00 89.31 603 GLU A O 1
ATOM 4873 N N . GLU A 1 604 ? 58.399 13.419 -44.498 1.00 89.00 604 GLU A N 1
ATOM 4874 C CA . GLU A 1 604 ? 56.963 13.256 -44.696 1.00 89.00 604 GLU A CA 1
ATOM 4875 C C . GLU A 1 604 ? 56.480 11.871 -44.242 1.00 89.00 604 GLU A C 1
ATOM 4877 O O . GLU A 1 604 ? 55.501 11.766 -43.499 1.00 89.00 604 GLU A O 1
ATOM 4882 N N . LEU A 1 605 ? 57.214 10.801 -44.568 1.00 89.56 605 LEU A N 1
ATOM 4883 C CA . LEU A 1 605 ? 56.967 9.457 -44.034 1.00 89.56 605 LEU A CA 1
ATOM 4884 C C . LEU A 1 605 ? 57.091 9.421 -42.506 1.00 89.56 605 LEU A C 1
ATOM 4886 O O . LEU A 1 605 ? 56.262 8.806 -41.823 1.00 89.56 605 LEU A O 1
ATOM 4890 N N . ARG A 1 606 ? 58.077 10.126 -41.942 1.00 93.62 606 ARG A N 1
ATOM 4891 C CA . ARG A 1 606 ? 58.238 10.265 -40.493 1.00 93.62 606 ARG A CA 1
ATOM 4892 C C . ARG A 1 606 ? 57.041 10.994 -39.871 1.00 93.62 606 ARG A C 1
ATOM 4894 O O . ARG A 1 606 ? 56.432 10.449 -38.955 1.00 93.62 606 ARG A O 1
ATOM 4901 N N . LYS A 1 607 ? 56.628 12.150 -40.397 1.00 91.19 607 LYS A N 1
ATOM 4902 C CA . LYS A 1 607 ? 55.432 12.879 -39.922 1.00 91.19 607 LYS A CA 1
ATOM 4903 C C . LYS A 1 607 ? 54.163 12.032 -40.032 1.00 91.19 607 LYS A C 1
ATOM 4905 O O . LYS A 1 607 ? 53.348 12.004 -39.110 1.00 91.19 607 LYS A O 1
ATOM 4910 N N . ASN A 1 608 ? 54.012 11.282 -41.122 1.00 90.31 608 ASN A N 1
ATOM 4911 C CA . ASN A 1 608 ? 52.884 10.376 -41.322 1.00 90.31 608 ASN A CA 1
ATOM 4912 C C . ASN A 1 608 ? 52.877 9.220 -40.312 1.00 90.31 608 ASN A C 1
ATOM 4914 O O . ASN A 1 608 ? 51.812 8.840 -39.819 1.00 90.31 608 ASN A O 1
ATOM 4918 N N . SER A 1 609 ? 54.040 8.659 -39.975 1.00 83.38 609 SER A N 1
ATOM 4919 C CA . SER A 1 609 ? 54.149 7.611 -38.952 1.00 83.38 609 SER A CA 1
ATOM 4920 C C . SER A 1 609 ? 53.931 8.149 -37.532 1.00 83.38 609 SER A C 1
ATOM 4922 O O . SER A 1 609 ? 53.180 7.527 -36.780 1.00 83.38 609 SER A O 1
ATOM 4924 N N . GLU A 1 610 ? 54.455 9.333 -37.195 1.00 88.56 610 GLU A N 1
ATOM 4925 C CA . GLU A 1 610 ? 54.174 10.037 -35.932 1.00 88.56 610 GLU A CA 1
ATOM 4926 C C . GLU A 1 610 ? 52.674 10.345 -35.785 1.00 88.56 610 GLU A C 1
ATOM 4928 O O . GLU A 1 610 ? 52.078 10.008 -34.763 1.00 88.56 610 GLU A O 1
ATOM 4933 N N . SER A 1 611 ? 52.017 10.871 -36.827 1.00 88.00 611 SER A N 1
ATOM 4934 C CA . SER A 1 611 ? 50.568 11.128 -36.819 1.00 88.00 611 SER A CA 1
ATOM 4935 C C . SER A 1 611 ? 49.750 9.843 -36.641 1.00 88.00 611 SER A C 1
ATOM 4937 O O . SER A 1 611 ? 48.787 9.806 -35.869 1.00 88.00 611 SER A O 1
ATOM 4939 N N . LYS A 1 612 ? 50.135 8.748 -37.314 1.00 88.38 612 LYS A N 1
ATOM 4940 C CA . LYS A 1 612 ? 49.488 7.435 -37.141 1.00 88.38 612 LYS A CA 1
ATOM 4941 C C . LYS A 1 612 ? 49.669 6.899 -35.720 1.00 88.38 612 LYS A C 1
ATOM 4943 O O . LYS A 1 612 ? 48.728 6.326 -35.172 1.00 88.38 612 LYS A O 1
ATOM 4948 N N . LEU A 1 613 ? 50.846 7.078 -35.127 1.00 86.88 613 LEU A N 1
ATOM 4949 C CA . LEU A 1 613 ? 51.142 6.635 -33.767 1.00 86.88 613 LEU A CA 1
ATOM 4950 C C . LEU A 1 613 ? 50.381 7.472 -32.734 1.00 86.88 613 LEU A C 1
ATOM 4952 O O . LEU A 1 613 ? 49.791 6.905 -31.819 1.00 86.88 613 LEU A O 1
ATOM 4956 N N . GLN A 1 614 ? 50.281 8.785 -32.939 1.00 89.44 614 GLN A N 1
ATOM 4957 C CA . GLN A 1 614 ? 49.477 9.675 -32.107 1.00 89.44 614 GLN A CA 1
ATOM 4958 C C . GLN A 1 614 ? 47.990 9.295 -32.144 1.00 89.44 614 GLN A C 1
ATOM 4960 O O . GLN A 1 614 ? 47.390 9.088 -31.093 1.00 89.44 614 GLN A O 1
ATOM 4965 N N . LYS A 1 615 ? 47.423 9.059 -33.335 1.00 91.06 615 LYS A N 1
ATOM 4966 C CA . LYS A 1 615 ? 46.041 8.562 -33.478 1.00 91.06 615 LYS A CA 1
ATOM 4967 C C . LYS A 1 615 ? 45.836 7.205 -32.802 1.00 91.06 615 LYS A C 1
ATOM 4969 O O . LYS A 1 615 ? 44.765 6.943 -32.261 1.00 91.06 615 LYS A O 1
ATOM 4974 N N . LYS A 1 616 ? 46.833 6.311 -32.846 1.00 90.44 616 LYS A N 1
ATOM 4975 C CA . LYS A 1 616 ? 46.775 5.035 -32.116 1.00 90.44 616 LYS A CA 1
ATOM 4976 C C . LYS A 1 616 ? 46.814 5.253 -30.604 1.00 90.44 616 LYS A C 1
ATOM 4978 O O . LYS A 1 616 ? 46.014 4.634 -29.921 1.00 90.44 616 LYS A O 1
ATOM 4983 N N . ASN A 1 617 ? 47.658 6.147 -30.094 1.00 90.75 617 ASN A N 1
ATOM 4984 C CA . ASN A 1 617 ? 47.702 6.483 -28.668 1.00 90.75 617 ASN A CA 1
ATOM 4985 C C . ASN A 1 617 ? 46.395 7.111 -28.174 1.00 90.75 617 ASN A C 1
ATOM 4987 O O . ASN A 1 617 ? 45.901 6.720 -27.122 1.00 90.75 617 ASN A O 1
ATOM 4991 N N . GLU A 1 618 ? 45.801 8.023 -28.943 1.00 91.75 618 GLU A N 1
ATOM 4992 C CA . GLU A 1 618 ? 44.491 8.607 -28.634 1.00 91.75 618 GLU A CA 1
ATOM 4993 C C . GLU A 1 618 ? 43.405 7.524 -28.577 1.00 91.75 618 GLU A C 1
ATOM 4995 O O . GLU A 1 618 ? 42.652 7.461 -27.609 1.00 91.75 618 GLU A O 1
ATOM 5000 N N . LYS A 1 619 ? 43.380 6.602 -29.550 1.00 91.81 619 LYS A N 1
ATOM 5001 C CA . LYS A 1 619 ? 42.466 5.448 -29.534 1.00 91.81 619 LYS A CA 1
ATOM 5002 C C . LYS A 1 619 ? 42.698 4.532 -28.338 1.00 91.81 619 LYS A C 1
ATOM 5004 O O . LYS A 1 619 ? 41.732 4.112 -27.715 1.00 91.81 619 LYS A O 1
ATOM 5009 N N . THR A 1 620 ? 43.950 4.227 -28.006 1.00 88.31 620 THR A N 1
ATOM 5010 C CA . THR A 1 620 ? 44.276 3.415 -26.829 1.00 88.31 620 THR A CA 1
ATOM 5011 C C . THR A 1 620 ? 43.807 4.104 -25.553 1.00 88.31 620 THR A C 1
ATOM 5013 O O . THR A 1 620 ? 43.240 3.434 -24.704 1.00 88.31 620 THR A O 1
ATOM 5016 N N . SER A 1 621 ? 43.969 5.427 -25.440 1.00 89.56 621 SER A N 1
ATOM 5017 C CA . SER A 1 621 ? 43.499 6.215 -24.293 1.00 89.56 621 SER A CA 1
ATOM 5018 C C . SER A 1 621 ? 41.973 6.182 -24.158 1.00 89.56 621 SER A C 1
ATOM 5020 O O . SER A 1 621 ? 41.460 5.913 -23.075 1.00 89.56 621 SER A O 1
ATOM 5022 N N . ILE A 1 622 ? 41.246 6.360 -25.270 1.00 91.62 622 ILE A N 1
ATOM 5023 C CA . ILE A 1 622 ? 39.778 6.251 -25.305 1.00 91.62 622 ILE A CA 1
ATOM 5024 C C . ILE A 1 622 ? 39.337 4.849 -24.874 1.00 91.62 622 ILE A C 1
ATOM 5026 O O . ILE A 1 622 ? 38.516 4.723 -23.974 1.00 91.62 622 ILE A O 1
ATOM 5030 N N . LEU A 1 623 ? 39.934 3.796 -25.441 1.00 88.69 623 LEU A N 1
ATOM 5031 C CA . LEU A 1 623 ? 39.621 2.413 -25.070 1.00 88.69 623 LEU A CA 1
ATOM 5032 C C . LEU A 1 623 ? 39.959 2.110 -23.602 1.00 88.69 623 LEU A C 1
ATOM 5034 O O . LEU A 1 623 ? 39.262 1.332 -22.957 1.00 88.69 623 LEU A O 1
ATOM 5038 N N . GLN A 1 624 ? 41.013 2.718 -23.052 1.00 87.12 624 GLN A N 1
ATOM 5039 C CA . GLN A 1 624 ? 41.368 2.573 -21.639 1.00 87.12 624 GLN A CA 1
ATOM 5040 C C . GLN A 1 624 ? 40.322 3.219 -20.723 1.00 87.12 624 GLN A C 1
ATOM 5042 O O . GLN A 1 624 ? 40.014 2.671 -19.666 1.00 87.12 624 GLN A O 1
ATOM 5047 N N . GLU A 1 625 ? 39.764 4.357 -21.131 1.00 90.06 625 GLU A N 1
ATOM 5048 C CA . GLU A 1 625 ? 38.717 5.061 -20.392 1.00 90.06 625 GLU A CA 1
ATOM 5049 C C . GLU A 1 625 ? 37.352 4.368 -20.517 1.00 90.06 625 GLU A C 1
ATOM 5051 O O . GLU A 1 625 ? 36.631 4.209 -19.530 1.00 90.06 625 GLU A O 1
ATOM 5056 N N . GLU A 1 626 ? 37.028 3.846 -21.701 1.00 89.56 626 GLU A N 1
ATOM 5057 C CA . GLU A 1 626 ? 35.869 2.972 -21.911 1.00 89.56 626 GLU A CA 1
ATOM 5058 C C . GLU A 1 626 ? 35.974 1.698 -21.062 1.00 89.56 626 GLU A C 1
ATOM 5060 O O . GLU A 1 626 ? 35.010 1.306 -20.409 1.00 89.56 626 GLU A O 1
ATOM 5065 N N . LEU A 1 627 ? 37.158 1.083 -20.974 1.00 90.38 627 LEU A N 1
ATOM 5066 C CA . LEU A 1 627 ? 37.375 -0.083 -20.118 1.00 90.38 627 LEU A CA 1
ATOM 5067 C C . LEU A 1 627 ? 37.237 0.260 -18.626 1.00 90.38 627 LEU A C 1
ATOM 5069 O O . LEU A 1 627 ? 36.636 -0.514 -17.877 1.00 90.38 627 LEU A O 1
ATOM 5073 N N . ARG A 1 628 ? 37.761 1.409 -18.176 1.00 92.38 628 ARG A N 1
ATOM 5074 C CA . ARG A 1 628 ? 37.595 1.867 -16.784 1.00 92.38 628 ARG A CA 1
ATOM 5075 C C . ARG A 1 628 ? 36.136 2.136 -16.447 1.00 92.38 628 ARG A C 1
ATOM 5077 O O . ARG A 1 628 ? 35.658 1.640 -15.430 1.00 92.38 628 ARG A O 1
ATOM 5084 N N . SER A 1 629 ? 35.425 2.868 -17.301 1.00 90.75 629 SER A N 1
ATOM 5085 C CA . SER A 1 629 ? 34.007 3.168 -17.090 1.00 90.75 629 SER A CA 1
ATOM 5086 C C . SER A 1 629 ? 33.151 1.898 -17.111 1.00 90.75 629 SER A C 1
ATOM 5088 O O . SER A 1 629 ? 32.329 1.712 -16.216 1.00 90.75 629 SER A O 1
ATOM 5090 N N . ALA A 1 630 ? 33.407 0.962 -18.031 1.00 88.25 630 ALA A N 1
ATOM 5091 C CA . ALA A 1 630 ? 32.756 -0.348 -18.038 1.00 88.25 630 ALA A CA 1
ATOM 5092 C C . ALA A 1 630 ? 33.047 -1.147 -16.755 1.00 88.25 630 ALA A C 1
ATOM 5094 O O . ALA A 1 630 ? 32.136 -1.728 -16.170 1.00 88.25 630 ALA A O 1
ATOM 5095 N N . THR A 1 631 ? 34.291 -1.127 -16.265 1.00 89.94 631 THR A N 1
ATOM 5096 C CA . THR A 1 631 ? 34.670 -1.792 -15.005 1.00 89.94 631 THR A CA 1
ATOM 5097 C C . THR A 1 631 ? 33.941 -1.184 -13.805 1.00 89.94 631 THR A C 1
ATOM 5099 O O . THR A 1 631 ? 33.439 -1.918 -12.958 1.00 89.94 631 THR A O 1
ATOM 5102 N N . GLN A 1 632 ? 33.823 0.144 -13.747 1.00 92.38 632 GLN A N 1
ATOM 5103 C CA . GLN A 1 632 ? 33.116 0.844 -12.674 1.00 92.38 632 GLN A CA 1
ATOM 5104 C C . GLN A 1 632 ? 31.604 0.569 -12.698 1.00 92.38 632 GLN A C 1
ATOM 5106 O O . GLN A 1 632 ? 30.989 0.400 -11.647 1.00 92.38 632 GLN A O 1
ATOM 5111 N N . VAL A 1 633 ? 31.003 0.459 -13.887 1.00 92.00 633 VAL A N 1
ATOM 5112 C CA . VAL A 1 633 ? 29.602 0.036 -14.044 1.00 92.00 633 VAL A CA 1
ATOM 5113 C C . VAL A 1 633 ? 29.412 -1.420 -13.606 1.00 92.00 633 VAL A C 1
ATOM 5115 O O . VAL A 1 633 ? 28.454 -1.728 -12.902 1.00 92.00 633 VAL A O 1
ATOM 5118 N N . CYS A 1 634 ? 30.334 -2.323 -13.944 1.00 85.19 634 CYS A N 1
ATOM 5119 C CA . CYS A 1 634 ? 30.299 -3.704 -13.450 1.00 85.19 634 CYS A CA 1
ATOM 5120 C C . CYS A 1 634 ? 30.428 -3.782 -11.918 1.00 85.19 634 CYS A C 1
ATOM 5122 O O . CYS A 1 634 ? 29.756 -4.584 -11.278 1.00 85.19 634 CYS A O 1
ATOM 5124 N N . GLN A 1 635 ? 31.261 -2.939 -11.305 1.00 91.06 635 GLN A N 1
ATOM 5125 C CA . GLN A 1 635 ? 31.393 -2.877 -9.845 1.00 91.06 635 GLN A CA 1
ATOM 5126 C C . GLN A 1 635 ? 30.119 -2.352 -9.177 1.00 91.06 635 GLN A C 1
ATOM 5128 O O . GLN A 1 635 ? 29.619 -2.988 -8.253 1.00 91.06 635 GLN A O 1
ATOM 5133 N N . SER A 1 636 ? 29.545 -1.256 -9.678 1.00 87.75 636 SER A N 1
ATOM 5134 C CA . SER A 1 636 ? 28.320 -0.686 -9.103 1.00 87.75 636 SER A CA 1
ATOM 5135 C C . SER A 1 636 ? 27.109 -1.604 -9.279 1.00 87.75 636 SER A C 1
ATOM 5137 O O . SER A 1 636 ? 26.295 -1.738 -8.369 1.00 87.75 636 SER A O 1
ATOM 5139 N N . THR A 1 637 ? 27.007 -2.300 -10.413 1.00 87.00 637 THR A N 1
ATOM 5140 C CA . THR A 1 637 ? 25.967 -3.318 -10.627 1.00 87.00 637 THR A CA 1
ATOM 5141 C C . THR A 1 637 ? 26.163 -4.542 -9.729 1.00 87.00 637 THR A C 1
ATOM 5143 O O . THR A 1 637 ? 25.180 -5.072 -9.217 1.00 87.00 637 THR A O 1
ATOM 5146 N N . ASN A 1 638 ? 27.403 -4.958 -9.450 1.00 89.69 638 ASN A N 1
ATOM 5147 C CA . ASN A 1 638 ? 27.684 -6.005 -8.461 1.00 89.69 638 ASN A CA 1
ATOM 5148 C C . ASN A 1 638 ? 27.313 -5.582 -7.031 1.00 89.69 638 ASN A C 1
ATOM 5150 O O . ASN A 1 638 ? 26.715 -6.373 -6.306 1.00 89.69 638 ASN A O 1
ATOM 5154 N N . GLU A 1 639 ? 27.610 -4.345 -6.627 1.00 91.69 639 GLU A N 1
ATOM 5155 C CA . GLU A 1 639 ? 27.198 -3.808 -5.322 1.00 91.69 639 GLU A CA 1
ATOM 5156 C C . GLU A 1 639 ? 25.671 -3.734 -5.194 1.00 91.69 639 GLU A C 1
ATOM 5158 O O . GLU A 1 639 ? 25.112 -4.126 -4.168 1.00 91.69 639 GLU A O 1
ATOM 5163 N N . GLN A 1 640 ? 24.981 -3.302 -6.253 1.00 90.50 640 GLN A N 1
ATOM 5164 C CA . GLN A 1 640 ? 23.518 -3.299 -6.309 1.00 90.50 640 GLN A CA 1
ATOM 5165 C C . GLN A 1 640 ? 22.943 -4.717 -6.226 1.00 90.50 640 GLN A C 1
ATOM 5167 O O . GLN A 1 640 ? 21.996 -4.945 -5.476 1.00 90.50 640 GLN A O 1
ATOM 5172 N N . ASN A 1 641 ? 23.529 -5.687 -6.933 1.00 89.50 641 ASN A N 1
ATOM 5173 C CA . ASN A 1 641 ? 23.131 -7.092 -6.829 1.00 89.50 641 ASN A CA 1
ATOM 5174 C C . ASN A 1 641 ? 23.342 -7.645 -5.416 1.00 89.50 641 ASN A C 1
ATOM 5176 O O . ASN A 1 641 ? 22.467 -8.339 -4.906 1.00 89.50 641 ASN A O 1
ATOM 5180 N N . LEU A 1 642 ? 24.448 -7.299 -4.751 1.00 92.94 642 LEU A N 1
ATOM 5181 C CA . LEU A 1 642 ? 24.699 -7.711 -3.371 1.00 92.94 642 LEU A CA 1
ATOM 5182 C C . LEU A 1 642 ? 23.675 -7.094 -2.403 1.00 92.94 642 LEU A C 1
ATOM 5184 O O . LEU A 1 642 ? 23.164 -7.782 -1.523 1.00 92.94 642 LEU A O 1
ATOM 5188 N N . GLN A 1 643 ? 23.311 -5.821 -2.591 1.00 91.12 643 GLN A N 1
ATOM 5189 C CA . GLN A 1 643 ? 22.254 -5.167 -1.810 1.00 91.12 643 GLN A CA 1
ATOM 5190 C C . GLN A 1 643 ? 20.876 -5.798 -2.038 1.00 91.12 643 GLN A C 1
ATOM 5192 O O . GLN A 1 643 ? 20.112 -5.973 -1.083 1.00 91.12 643 GLN A O 1
ATOM 5197 N N . LEU A 1 644 ? 20.555 -6.161 -3.282 1.00 90.62 644 LEU A N 1
ATOM 5198 C CA . LEU A 1 644 ? 19.327 -6.884 -3.607 1.00 90.62 644 LEU A CA 1
ATOM 5199 C C . LEU A 1 644 ? 19.325 -8.279 -2.977 1.00 90.62 644 LEU A C 1
ATOM 5201 O O . LEU A 1 644 ? 18.318 -8.674 -2.398 1.00 90.62 644 LEU A O 1
ATOM 5205 N N . GLN A 1 645 ? 20.453 -8.991 -3.011 1.00 89.69 645 GLN A N 1
ATOM 5206 C CA . GLN A 1 645 ? 20.599 -10.306 -2.392 1.00 89.69 645 GLN A CA 1
ATOM 5207 C C . GLN A 1 645 ? 20.437 -10.238 -0.866 1.00 89.69 645 GLN A C 1
ATOM 5209 O O . GLN A 1 645 ? 19.715 -11.053 -0.297 1.00 89.69 645 GLN A O 1
ATOM 5214 N N . LEU A 1 646 ? 21.023 -9.232 -0.209 1.00 92.69 646 LEU A N 1
ATOM 5215 C CA . LEU A 1 646 ? 20.833 -8.985 1.224 1.00 92.69 646 LEU A CA 1
ATOM 5216 C C . LEU A 1 646 ? 19.379 -8.629 1.559 1.00 92.69 646 LEU A C 1
ATOM 5218 O O . LEU A 1 646 ? 18.836 -9.131 2.540 1.00 92.69 646 LEU A O 1
ATOM 5222 N N . SER A 1 647 ? 18.727 -7.805 0.735 1.00 86.94 647 SER A N 1
ATOM 5223 C CA . SER A 1 647 ? 17.315 -7.442 0.929 1.00 86.94 647 SER A CA 1
ATOM 5224 C C . SER A 1 647 ? 16.392 -8.652 0.758 1.00 86.94 647 SER A C 1
ATOM 5226 O O . SER A 1 647 ? 15.452 -8.829 1.531 1.00 86.94 647 SER A O 1
ATOM 5228 N N . LEU A 1 648 ? 16.675 -9.510 -0.225 1.00 90.62 648 LEU A N 1
ATOM 5229 C CA . LEU A 1 648 ? 15.939 -10.751 -0.453 1.00 90.62 648 LEU A CA 1
ATOM 5230 C C . LEU A 1 648 ? 16.140 -11.733 0.706 1.00 90.62 648 LEU A C 1
ATOM 5232 O O . LEU A 1 648 ? 15.171 -12.318 1.182 1.00 90.62 648 LEU A O 1
ATOM 5236 N N . GLN A 1 649 ? 17.373 -11.867 1.201 1.00 91.88 649 GLN A N 1
ATOM 5237 C CA . GLN A 1 649 ? 17.680 -12.695 2.365 1.00 91.88 649 GLN A CA 1
ATOM 5238 C C . GLN A 1 649 ? 16.940 -12.193 3.612 1.00 91.88 649 GLN A C 1
ATOM 5240 O O . GLN A 1 649 ? 16.338 -12.992 4.317 1.00 91.88 649 GLN A O 1
ATOM 5245 N N . GLN A 1 650 ? 16.907 -10.879 3.855 1.00 90.19 650 GLN A N 1
ATOM 5246 C CA . GLN A 1 650 ? 16.135 -10.290 4.956 1.00 90.19 650 GLN A CA 1
ATOM 5247 C C . GLN A 1 650 ? 14.632 -10.572 4.827 1.00 90.19 650 GLN A C 1
ATOM 5249 O O . GLN A 1 650 ? 13.983 -10.896 5.821 1.00 90.19 650 GLN A O 1
ATOM 5254 N N . GLN A 1 651 ? 14.073 -10.490 3.615 1.00 88.44 651 GLN A N 1
ATOM 5255 C CA . GLN A 1 651 ? 12.672 -10.846 3.377 1.00 88.44 651 GLN A CA 1
ATOM 5256 C C . GLN A 1 651 ? 12.406 -12.339 3.596 1.00 88.44 651 GLN A C 1
ATOM 5258 O O . GLN A 1 651 ? 11.379 -12.682 4.173 1.00 88.44 651 GLN A O 1
ATOM 5263 N N . GLN A 1 652 ? 13.325 -13.223 3.195 1.00 89.31 652 GLN A N 1
ATOM 5264 C CA . GLN A 1 652 ? 13.231 -14.654 3.488 1.00 89.31 652 GLN A CA 1
ATOM 5265 C C . GLN A 1 652 ? 13.283 -14.930 4.991 1.00 89.31 652 GLN A C 1
ATOM 5267 O O . GLN A 1 652 ? 12.438 -15.675 5.477 1.00 89.31 652 GLN A O 1
ATOM 5272 N N . THR A 1 653 ? 14.194 -14.298 5.736 1.00 90.38 653 THR A N 1
ATOM 5273 C CA . THR A 1 653 ? 14.265 -14.447 7.197 1.00 90.38 653 THR A CA 1
ATOM 5274 C C . THR A 1 653 ? 12.968 -13.989 7.862 1.00 90.38 653 THR A C 1
ATOM 5276 O O . THR A 1 653 ? 12.392 -14.726 8.657 1.00 90.38 653 THR A O 1
ATOM 5279 N N . MET A 1 654 ? 12.444 -12.826 7.472 1.00 92.06 654 MET A N 1
ATOM 5280 C CA . MET A 1 654 ? 11.184 -12.310 8.013 1.00 92.06 654 MET A CA 1
ATOM 5281 C C . MET A 1 654 ? 9.998 -13.230 7.694 1.00 92.06 654 MET A C 1
ATOM 5283 O O . MET A 1 654 ? 9.157 -13.473 8.555 1.00 92.06 654 MET A O 1
ATOM 5287 N N . LEU A 1 655 ? 9.950 -13.807 6.489 1.00 90.31 655 LEU A N 1
ATOM 5288 C CA . LEU A 1 655 ? 8.937 -14.805 6.146 1.00 90.31 655 LEU A CA 1
ATOM 5289 C C . LEU A 1 655 ? 9.084 -16.074 6.993 1.00 90.31 655 LEU A C 1
ATOM 5291 O O . LEU A 1 655 ? 8.075 -16.573 7.480 1.00 90.31 655 LEU A O 1
ATOM 5295 N N . THR A 1 656 ? 10.308 -16.563 7.223 1.00 90.31 656 THR A N 1
ATOM 5296 C CA . THR A 1 656 ? 10.533 -17.735 8.086 1.00 90.31 656 THR A CA 1
ATOM 5297 C C . THR A 1 656 ? 10.143 -17.472 9.541 1.00 90.31 656 THR A C 1
ATOM 5299 O O . THR A 1 656 ? 9.503 -18.319 10.164 1.00 90.31 656 THR A O 1
ATOM 5302 N N . GLU A 1 657 ? 10.443 -16.281 10.064 1.00 91.62 657 GLU A N 1
ATOM 5303 C CA . GLU A 1 657 ? 10.030 -15.842 11.402 1.00 91.62 657 GLU A CA 1
ATOM 5304 C C . GLU A 1 657 ? 8.507 -15.702 11.492 1.00 91.62 657 GLU A C 1
ATOM 5306 O O . GLU A 1 657 ? 7.899 -16.167 12.452 1.00 91.62 657 GLU A O 1
ATOM 5311 N N . SER A 1 658 ? 7.860 -15.149 10.461 1.00 85.38 658 SER A N 1
ATOM 5312 C CA . SER A 1 658 ? 6.401 -15.060 10.404 1.00 85.38 658 SER A CA 1
ATOM 5313 C C . SER A 1 658 ? 5.749 -16.442 10.354 1.00 85.38 658 SER A C 1
ATOM 5315 O O . SER A 1 658 ? 4.743 -16.645 11.027 1.00 85.38 658 SER A O 1
ATOM 5317 N N . THR A 1 659 ? 6.303 -17.401 9.607 1.00 89.44 659 THR A N 1
ATOM 5318 C CA . THR A 1 659 ? 5.792 -18.782 9.600 1.00 89.44 659 THR A CA 1
ATOM 5319 C C . THR A 1 659 ? 6.012 -19.496 10.933 1.00 89.44 659 THR A C 1
ATOM 5321 O O . THR A 1 659 ? 5.144 -20.257 11.357 1.00 89.44 659 THR A O 1
ATOM 5324 N N . ALA A 1 660 ? 7.122 -19.224 11.628 1.00 89.56 660 ALA A N 1
ATOM 5325 C CA . ALA A 1 660 ? 7.364 -19.749 12.970 1.00 89.56 660 ALA A CA 1
ATOM 5326 C C . ALA A 1 660 ? 6.355 -19.175 13.976 1.00 89.56 660 ALA A C 1
ATOM 5328 O O . ALA A 1 660 ? 5.706 -19.935 14.685 1.00 89.56 660 ALA A O 1
ATOM 5329 N N . HIS A 1 661 ? 6.119 -17.861 13.950 1.00 92.06 661 HIS A N 1
ATOM 5330 C CA . HIS A 1 661 ? 5.116 -17.215 14.798 1.00 92.06 661 HIS A CA 1
ATOM 5331 C C . HIS A 1 661 ? 3.692 -17.711 14.502 1.00 92.06 661 HIS A C 1
ATOM 5333 O O . HIS A 1 661 ? 2.894 -17.883 15.417 1.00 92.06 661 HIS A O 1
ATOM 5339 N N . ILE A 1 662 ? 3.343 -17.963 13.234 1.00 89.88 662 ILE A N 1
ATOM 5340 C CA . ILE A 1 662 ? 2.057 -18.590 12.886 1.00 89.88 662 ILE A CA 1
ATOM 5341 C C . ILE A 1 662 ? 1.967 -19.995 13.495 1.00 89.88 662 ILE A C 1
ATOM 5343 O O . ILE A 1 662 ? 0.941 -20.322 14.078 1.00 89.88 662 ILE A O 1
ATOM 5347 N N . SER A 1 663 ? 3.044 -20.782 13.440 1.00 87.44 663 SER A N 1
ATOM 5348 C CA . SER A 1 663 ? 3.084 -22.120 14.050 1.00 87.44 663 SER A CA 1
ATOM 5349 C C . SER A 1 663 ? 2.921 -22.059 15.578 1.00 87.44 663 SER A C 1
ATOM 5351 O O . SER A 1 663 ? 2.175 -22.850 16.148 1.00 87.44 663 SER A O 1
ATOM 5353 N N . GLU A 1 664 ? 3.554 -21.089 16.247 1.00 92.62 664 GLU A N 1
ATOM 5354 C CA . GLU A 1 664 ? 3.392 -20.844 17.690 1.00 92.62 664 GLU A CA 1
ATOM 5355 C C . GLU A 1 664 ? 1.962 -20.408 18.042 1.00 92.62 664 GLU A C 1
ATOM 5357 O O . GLU A 1 664 ? 1.389 -20.865 19.033 1.00 92.62 664 GLU A O 1
ATOM 5362 N N . LEU A 1 665 ? 1.351 -19.552 17.217 1.00 90.00 665 LEU A N 1
ATOM 5363 C CA . LEU A 1 665 ? -0.047 -19.161 17.381 1.00 90.00 665 LEU A CA 1
ATOM 5364 C C . LEU A 1 665 ? -0.991 -20.351 17.191 1.00 90.00 665 LEU A C 1
ATOM 5366 O O . LEU A 1 665 ? -1.900 -20.520 17.999 1.00 90.00 665 LEU A O 1
ATOM 5370 N N . GLU A 1 666 ? -0.770 -21.190 16.181 1.00 90.69 666 GLU A N 1
ATOM 5371 C CA . GLU A 1 666 ? -1.537 -22.419 15.957 1.00 90.69 666 GLU A CA 1
ATOM 5372 C C . GLU A 1 666 ? -1.387 -23.390 17.136 1.00 90.69 666 GLU A C 1
ATOM 5374 O O . GLU A 1 666 ? -2.372 -23.974 17.588 1.00 90.69 666 GLU A O 1
ATOM 5379 N N . GLU A 1 667 ? -0.187 -23.522 17.704 1.00 93.06 667 GLU A N 1
ATOM 5380 C CA . GLU A 1 667 ? 0.047 -24.325 18.904 1.00 93.06 667 GLU A CA 1
ATOM 5381 C C . GLU A 1 667 ? -0.678 -23.744 20.129 1.00 93.06 667 GLU A C 1
ATOM 5383 O O . GLU A 1 667 ? -1.350 -24.482 20.852 1.00 93.06 667 GLU A O 1
ATOM 5388 N N . SER A 1 668 ? -0.639 -22.421 20.322 1.00 89.88 668 SER A N 1
ATOM 5389 C CA . SER A 1 668 ? -1.382 -21.739 21.391 1.00 89.88 668 SER A CA 1
ATOM 5390 C C . SER A 1 668 ? -2.901 -21.887 21.230 1.00 89.88 668 SER A C 1
ATOM 5392 O O . SER A 1 668 ? -3.618 -22.122 22.204 1.00 89.88 668 SER A O 1
ATOM 5394 N N . GLN A 1 669 ? -3.398 -21.834 19.991 1.00 89.62 669 GLN A N 1
ATOM 5395 C CA . GLN A 1 669 ? -4.803 -22.037 19.664 1.00 89.62 669 GLN A CA 1
ATOM 5396 C C . GLN A 1 669 ? -5.217 -23.482 19.939 1.00 89.62 669 GLN A C 1
ATOM 5398 O O . GLN A 1 669 ? -6.268 -23.710 20.535 1.00 89.62 669 GLN A O 1
ATOM 5403 N N . ASN A 1 670 ? -4.376 -24.453 19.578 1.00 88.69 670 ASN A N 1
ATOM 5404 C CA . ASN A 1 670 ? -4.602 -25.856 19.897 1.00 88.69 670 ASN A CA 1
ATOM 5405 C C . ASN A 1 670 ? -4.645 -26.075 21.413 1.00 88.69 670 ASN A C 1
ATOM 5407 O O . ASN A 1 670 ? -5.578 -26.708 21.892 1.00 88.69 670 ASN A O 1
ATOM 5411 N N . GLN A 1 671 ? -3.715 -25.499 22.182 1.00 92.38 671 GLN A N 1
ATOM 5412 C CA . GLN A 1 671 ? -3.710 -25.580 23.650 1.00 92.38 671 GLN A CA 1
ATOM 5413 C C . GLN A 1 671 ? -4.977 -24.978 24.278 1.00 92.38 671 GLN A C 1
ATOM 5415 O O . GLN A 1 671 ? -5.560 -25.573 25.189 1.00 92.38 671 GLN A O 1
ATOM 5420 N N . LEU A 1 672 ? -5.436 -23.828 23.772 1.00 89.12 672 LEU A N 1
ATOM 5421 C CA . LEU A 1 672 ? -6.698 -23.214 24.189 1.00 89.12 672 LEU A CA 1
ATOM 5422 C C . LEU A 1 672 ? -7.899 -24.095 23.830 1.00 89.12 672 LEU A C 1
ATOM 5424 O O . LEU A 1 672 ? -8.785 -24.270 24.663 1.00 89.12 672 LEU A O 1
ATOM 5428 N N . GLN A 1 673 ? -7.911 -24.709 22.645 1.00 89.56 673 GLN A N 1
ATOM 5429 C CA . GLN A 1 673 ? -8.951 -25.651 22.230 1.00 89.56 673 GLN A CA 1
ATOM 5430 C C . GLN A 1 673 ? -9.022 -26.849 23.190 1.00 89.56 673 GLN A C 1
ATOM 5432 O O . GLN A 1 673 ? -10.116 -27.236 23.604 1.00 89.56 673 GLN A O 1
ATOM 5437 N N . THR A 1 674 ? -7.882 -27.415 23.603 1.00 90.56 674 THR A N 1
ATOM 5438 C CA . THR A 1 674 ? -7.842 -28.522 24.575 1.00 90.56 674 THR A CA 1
ATOM 5439 C C . THR A 1 674 ? -8.337 -28.089 25.953 1.00 90.56 674 THR A C 1
ATOM 5441 O O . THR A 1 674 ? -9.086 -28.827 26.593 1.00 90.56 674 THR A O 1
ATOM 5444 N N . LEU A 1 675 ? -7.962 -26.887 26.407 1.00 93.00 675 LEU A N 1
ATOM 5445 C CA . LEU A 1 675 ? -8.434 -26.316 27.671 1.00 93.00 675 LEU A CA 1
ATOM 5446 C C . LEU A 1 675 ? -9.949 -26.109 27.662 1.00 93.00 675 LEU A C 1
ATOM 5448 O O . LEU A 1 675 ? -10.618 -26.560 28.592 1.00 93.00 675 LEU A O 1
ATOM 5452 N N . VAL A 1 676 ? -10.486 -25.504 26.599 1.00 87.69 676 VAL A N 1
ATOM 5453 C CA . VAL A 1 676 ? -11.930 -25.307 26.406 1.00 87.69 676 VAL A CA 1
ATOM 5454 C C . VAL A 1 676 ? -12.652 -26.650 26.388 1.00 87.69 676 VAL A C 1
ATOM 5456 O O . VAL A 1 676 ? -13.601 -26.823 27.142 1.00 87.69 676 VAL A O 1
ATOM 5459 N N . SER A 1 677 ? -12.142 -27.636 25.648 1.00 87.94 677 SER A N 1
ATOM 5460 C CA . SER A 1 677 ? -12.715 -28.991 25.614 1.00 87.94 677 SER A CA 1
ATOM 5461 C C . SER A 1 677 ? -12.735 -29.641 27.006 1.00 87.94 677 SER A C 1
ATOM 5463 O O . SER A 1 677 ? -13.706 -30.296 27.386 1.00 87.94 677 SER A O 1
ATOM 5465 N N . SER A 1 678 ? -11.679 -29.442 27.805 1.00 90.81 678 SER A N 1
ATOM 5466 C CA . SER A 1 678 ? -11.617 -29.963 29.177 1.00 90.81 678 SER A CA 1
ATOM 5467 C C . SER A 1 678 ? -12.599 -29.253 30.115 1.00 90.81 678 SER A C 1
ATOM 5469 O O . SER A 1 678 ? -13.238 -29.906 30.938 1.00 90.81 678 SER A O 1
ATOM 5471 N N . LEU A 1 679 ? -12.763 -27.934 29.968 1.00 89.94 679 LEU A N 1
ATOM 5472 C CA . LEU A 1 679 ? -13.701 -27.133 30.752 1.00 89.94 679 LEU A CA 1
ATOM 5473 C C . LEU A 1 679 ? -15.146 -27.468 30.389 1.00 89.94 679 LEU A C 1
ATOM 5475 O O . LEU A 1 679 ? -15.978 -27.591 31.283 1.00 89.94 679 LEU A O 1
ATOM 5479 N N . GLU A 1 680 ? -15.440 -27.680 29.106 1.00 88.31 680 GLU A N 1
ATOM 5480 C CA . GLU A 1 680 ? -16.733 -28.175 28.632 1.00 88.31 680 GLU A CA 1
ATOM 5481 C C . GLU A 1 680 ? -17.042 -29.546 29.236 1.00 88.31 680 GLU A C 1
ATOM 5483 O O . GLU A 1 680 ? -18.129 -29.748 29.776 1.00 88.31 680 GLU A O 1
ATOM 5488 N N . GLN A 1 681 ? -16.069 -30.463 29.251 1.00 90.38 681 GLN A N 1
ATOM 5489 C CA . GLN A 1 681 ? -16.236 -31.776 29.870 1.00 90.38 681 GLN A CA 1
ATOM 5490 C C . GLN A 1 681 ? -16.459 -31.683 31.391 1.00 90.38 681 GLN A C 1
ATOM 5492 O O . GLN A 1 681 ? -17.301 -32.403 31.929 1.00 90.38 681 GLN A O 1
ATOM 5497 N N . GLN A 1 682 ? -15.755 -30.785 32.087 1.00 88.31 682 GLN A N 1
ATOM 5498 C CA . GLN A 1 682 ? -15.959 -30.531 33.519 1.00 88.31 682 GLN A CA 1
ATOM 5499 C C . GLN A 1 682 ? -17.334 -29.913 33.806 1.00 88.31 682 GLN A C 1
ATOM 5501 O O . GLN A 1 682 ? -17.994 -30.300 34.771 1.00 88.31 682 GLN A O 1
ATOM 5506 N N . LEU A 1 683 ? -17.799 -28.994 32.957 1.00 87.06 683 LEU A N 1
ATOM 5507 C CA . LEU A 1 683 ? -19.138 -28.410 33.041 1.00 87.06 683 LEU A CA 1
ATOM 5508 C C . LEU A 1 683 ? -20.222 -29.466 32.834 1.00 87.06 683 LEU A C 1
ATOM 5510 O O . LEU A 1 683 ? -21.201 -29.492 33.579 1.00 87.06 683 LEU A O 1
ATOM 5514 N N . GLU A 1 684 ? -20.039 -30.360 31.867 1.00 87.75 684 GLU A N 1
ATOM 5515 C CA . GLU A 1 684 ? -20.980 -31.444 31.592 1.00 87.75 684 GLU A CA 1
ATOM 5516 C C . GLU A 1 684 ? -21.029 -32.451 32.755 1.00 87.75 684 GLU A C 1
ATOM 5518 O O . GLU A 1 684 ? -22.106 -32.878 33.175 1.00 87.75 684 GLU A O 1
ATOM 5523 N N . GLN A 1 685 ? -19.877 -32.757 33.364 1.00 89.06 685 GLN A N 1
ATOM 5524 C CA . GLN A 1 685 ? -19.799 -33.574 34.580 1.00 89.06 685 GLN A CA 1
ATOM 5525 C C . GLN A 1 685 ? -20.479 -32.901 35.782 1.00 89.06 685 GLN A C 1
ATOM 5527 O O . GLN A 1 685 ? -21.233 -33.554 36.505 1.00 89.06 685 GLN A O 1
ATOM 5532 N N . ALA A 1 686 ? -20.268 -31.598 35.987 1.00 86.62 686 ALA A N 1
ATOM 5533 C CA . ALA A 1 686 ? -20.923 -30.841 37.052 1.00 86.62 686 ALA A CA 1
ATOM 5534 C C . ALA A 1 686 ? -22.447 -30.772 36.852 1.00 86.62 686 ALA A C 1
ATOM 5536 O O . ALA A 1 686 ? -23.206 -30.918 37.813 1.00 86.62 686 ALA A O 1
ATOM 5537 N N . ARG A 1 687 ? -22.909 -30.616 35.603 1.00 87.81 687 ARG A N 1
ATOM 5538 C CA . ARG A 1 687 ? -24.334 -30.679 35.246 1.00 87.81 687 ARG A CA 1
ATOM 5539 C C . ARG A 1 687 ? -24.934 -32.044 35.561 1.00 87.81 687 ARG A C 1
ATOM 5541 O O . ARG A 1 687 ? -25.982 -32.087 36.198 1.00 87.81 687 ARG A O 1
ATOM 5548 N N . ALA A 1 688 ? -24.269 -33.137 35.182 1.00 86.31 688 ALA A N 1
ATOM 5549 C CA . ALA A 1 688 ? -24.725 -34.491 35.496 1.00 86.31 688 ALA A CA 1
ATOM 5550 C C . ALA A 1 688 ? -24.812 -34.727 37.016 1.00 86.31 688 ALA A C 1
ATOM 5552 O O . ALA A 1 688 ? -25.833 -35.204 37.510 1.00 86.31 688 ALA A O 1
ATOM 5553 N N . ALA A 1 689 ? -23.797 -34.298 37.773 1.00 88.50 689 ALA A N 1
ATOM 5554 C CA . ALA A 1 689 ? -23.781 -34.414 39.231 1.00 88.50 689 ALA A CA 1
ATOM 5555 C C . ALA A 1 689 ? -24.904 -33.604 39.908 1.00 88.50 689 ALA A C 1
ATOM 5557 O O . ALA A 1 689 ? -25.554 -34.093 40.834 1.00 88.50 689 ALA A O 1
ATOM 5558 N N . LEU A 1 690 ? -25.176 -32.382 39.433 1.00 86.12 690 LEU A N 1
ATOM 5559 C CA . LEU A 1 690 ? -26.302 -31.574 39.911 1.00 86.12 690 LEU A CA 1
ATOM 5560 C C . LEU A 1 690 ? -27.648 -32.217 39.562 1.00 86.12 690 LEU A C 1
ATOM 5562 O O . LEU A 1 690 ? -28.553 -32.226 40.394 1.00 86.12 690 LEU A O 1
ATOM 5566 N N . GLN A 1 691 ? -27.780 -32.791 38.365 1.00 87.75 691 GLN A N 1
ATOM 5567 C CA . GLN A 1 691 ? -29.001 -33.461 37.922 1.00 87.75 691 GLN A CA 1
ATOM 5568 C C . GLN A 1 691 ? -29.295 -34.721 38.753 1.00 87.75 691 GLN A C 1
ATOM 5570 O O . GLN A 1 691 ? -30.442 -34.951 39.141 1.00 87.75 691 GLN A O 1
ATOM 5575 N N . ASP A 1 692 ? -28.267 -35.489 39.111 1.00 85.62 692 ASP A N 1
ATOM 5576 C CA . ASP A 1 692 ? -28.391 -36.613 40.042 1.00 85.62 692 ASP A CA 1
ATOM 5577 C C . ASP A 1 692 ? -28.693 -36.146 41.475 1.00 85.62 692 ASP A C 1
ATOM 5579 O O . ASP A 1 692 ? -29.513 -36.755 42.167 1.00 85.62 692 ASP A O 1
ATOM 5583 N N . GLY A 1 693 ? -28.110 -35.023 41.908 1.00 90.06 693 GLY A N 1
ATOM 5584 C CA . GLY A 1 693 ? -28.439 -34.371 43.178 1.00 90.06 693 GLY A CA 1
ATOM 5585 C C . GLY A 1 693 ? -29.911 -33.955 43.274 1.00 90.06 693 GLY A C 1
ATOM 5586 O O . GLY A 1 693 ? -30.545 -34.188 44.306 1.00 90.06 693 GLY A O 1
ATOM 5587 N N . ILE A 1 694 ? -30.473 -33.409 42.191 1.00 83.81 694 ILE A N 1
ATOM 5588 C CA . ILE A 1 694 ? -31.900 -33.072 42.079 1.00 83.81 694 ILE A CA 1
ATOM 5589 C C . ILE A 1 694 ? -32.753 -34.343 42.152 1.00 83.81 694 ILE A C 1
ATOM 5591 O O . ILE A 1 694 ? -33.652 -34.411 42.984 1.00 83.81 694 ILE A O 1
ATOM 5595 N N . ARG A 1 695 ? -32.426 -35.388 41.377 1.00 88.62 695 ARG A N 1
ATOM 5596 C CA . ARG A 1 695 ? -33.155 -36.673 41.408 1.00 88.62 695 ARG A CA 1
ATOM 5597 C C . ARG A 1 695 ? -33.136 -37.346 42.782 1.00 88.62 695 ARG A C 1
ATOM 5599 O O . ARG A 1 695 ? -34.101 -38.010 43.155 1.00 88.62 695 ARG A O 1
ATOM 5606 N N . ASN A 1 696 ? -32.036 -37.226 43.525 1.00 86.69 696 ASN A N 1
ATOM 5607 C CA . ASN A 1 696 ? -31.942 -37.742 44.891 1.00 86.69 696 ASN A CA 1
ATOM 5608 C C . ASN A 1 696 ? -32.846 -36.948 45.844 1.00 86.69 696 ASN A C 1
ATOM 5610 O O . ASN A 1 696 ? -33.615 -37.552 46.586 1.00 86.69 696 ASN A O 1
ATOM 5614 N N . ARG A 1 697 ? -32.827 -35.611 45.765 1.00 86.06 697 ARG A N 1
ATOM 5615 C CA . ARG A 1 697 ? -33.705 -34.740 46.567 1.00 86.06 697 ARG A CA 1
ATOM 5616 C C . ARG A 1 697 ? -35.186 -34.925 46.246 1.00 86.06 697 ARG A C 1
ATOM 5618 O O . ARG A 1 697 ? -36.005 -34.906 47.156 1.00 86.06 697 ARG A O 1
ATOM 5625 N N . GLU A 1 698 ? -35.537 -35.154 44.984 1.00 81.88 698 GLU A N 1
ATOM 5626 C CA . GLU A 1 698 ? -36.903 -35.511 44.582 1.00 81.88 698 GLU A CA 1
ATOM 5627 C C . GLU A 1 698 ? -37.354 -36.832 45.220 1.00 81.88 698 GLU A C 1
ATOM 5629 O O . GLU A 1 698 ? -38.482 -36.926 45.703 1.00 81.88 698 GLU A O 1
ATOM 5634 N N . ARG A 1 699 ? -36.469 -37.837 45.284 1.00 86.44 699 ARG A N 1
ATOM 5635 C CA . ARG A 1 699 ? -36.737 -39.106 45.981 1.00 86.44 699 ARG A CA 1
ATOM 5636 C C . ARG A 1 699 ? -36.929 -38.911 47.486 1.00 86.44 699 ARG A C 1
ATOM 5638 O O . ARG A 1 699 ? -37.899 -39.425 48.033 1.00 86.44 699 ARG A O 1
ATOM 5645 N N . GLU A 1 700 ? -36.057 -38.138 48.133 1.00 88.19 700 GLU A N 1
ATOM 5646 C CA . GLU A 1 700 ? -36.160 -37.821 49.566 1.00 88.19 700 GLU A CA 1
ATOM 5647 C C . GLU A 1 700 ? -37.461 -37.071 49.891 1.00 88.19 700 GLU A C 1
ATOM 5649 O O . GLU A 1 700 ? -38.131 -37.381 50.874 1.00 88.19 700 GLU A O 1
ATOM 5654 N N . LEU A 1 701 ? -37.865 -36.113 49.049 1.00 81.75 701 LEU A N 1
ATOM 5655 C CA . LEU A 1 701 ? -39.136 -35.400 49.203 1.00 81.75 701 LEU A CA 1
ATOM 5656 C C . LEU A 1 701 ? -40.342 -36.334 49.031 1.00 81.75 701 LEU A C 1
ATOM 5658 O O . LEU A 1 701 ? -41.291 -36.246 49.805 1.00 81.75 701 LEU A O 1
ATOM 5662 N N . GLN A 1 702 ? -40.295 -37.269 48.076 1.00 81.25 702 GLN A N 1
ATOM 5663 C CA . GLN A 1 702 ? -41.345 -38.281 47.914 1.00 81.25 702 GLN A CA 1
ATOM 5664 C C . GLN A 1 702 ? -41.443 -39.239 49.109 1.00 81.25 702 GLN A C 1
ATOM 5666 O O . GLN A 1 702 ? -42.543 -39.670 49.455 1.00 81.25 702 GLN A O 1
ATOM 5671 N N . GLU A 1 703 ? -40.324 -39.596 49.742 1.00 84.25 703 GLU A N 1
ATOM 5672 C CA . GLU A 1 703 ? -40.328 -40.390 50.978 1.00 84.25 703 GLU A CA 1
ATOM 5673 C C . GLU A 1 703 ? -40.913 -39.598 52.151 1.00 84.25 703 GLU A C 1
ATOM 5675 O O . GLU A 1 703 ? -41.806 -40.096 52.836 1.00 84.25 703 GLU A O 1
ATOM 5680 N N . LYS A 1 704 ? -40.507 -38.335 52.319 1.00 82.50 704 LYS A N 1
ATOM 5681 C CA . LYS A 1 704 ? -41.061 -37.422 53.334 1.00 82.50 704 LYS A CA 1
ATOM 5682 C C . LYS A 1 704 ? -42.573 -37.229 53.186 1.00 82.50 704 LYS A C 1
ATOM 5684 O O . LYS A 1 704 ? -43.287 -37.204 54.186 1.00 82.50 704 LYS A O 1
ATOM 5689 N N . ASP A 1 705 ? -43.080 -37.131 51.959 1.00 82.19 705 ASP A N 1
ATOM 5690 C CA . ASP A 1 705 ? -44.520 -37.029 51.699 1.00 82.19 705 ASP A CA 1
ATOM 5691 C C . ASP A 1 705 ? -45.279 -38.307 52.089 1.00 82.19 705 ASP A C 1
ATOM 5693 O O . ASP A 1 705 ? -46.383 -38.226 52.635 1.00 82.19 705 ASP A O 1
ATOM 5697 N N . LYS A 1 706 ? -44.689 -39.491 51.871 1.00 84.62 706 LYS A N 1
ATOM 5698 C CA . LYS A 1 706 ? -45.268 -40.761 52.341 1.00 84.62 706 LYS A CA 1
ATOM 5699 C C . LYS A 1 706 ? -45.318 -40.815 53.868 1.00 84.62 706 LYS A C 1
ATOM 5701 O O . LYS A 1 706 ? -46.369 -41.135 54.420 1.00 84.62 706 LYS A O 1
ATOM 5706 N N . GLU A 1 707 ? -44.238 -40.420 54.546 1.00 86.00 707 GLU A N 1
ATOM 5707 C CA . GLU A 1 707 ? -44.188 -40.336 56.014 1.00 86.00 707 GLU A CA 1
ATOM 5708 C C . GLU A 1 707 ? -45.260 -39.379 56.568 1.00 86.00 707 GLU A C 1
ATOM 5710 O O . GLU A 1 707 ? -45.950 -39.692 57.543 1.00 86.00 707 GLU A O 1
ATOM 5715 N N . LEU A 1 708 ? -45.457 -38.222 55.926 1.00 82.75 708 LEU A N 1
ATOM 5716 C CA . LEU A 1 708 ? -46.485 -37.251 56.311 1.00 82.75 708 LEU A CA 1
ATOM 5717 C C . LEU A 1 708 ? -47.910 -37.795 56.133 1.00 82.75 708 LEU A C 1
ATOM 5719 O O . LEU A 1 708 ? -48.764 -37.562 56.995 1.00 82.75 708 LEU A O 1
ATOM 5723 N N . GLN A 1 709 ? -48.178 -38.543 55.058 1.00 77.69 709 GLN A N 1
ATOM 5724 C CA . GLN A 1 709 ? -49.468 -39.215 54.859 1.00 77.69 709 GLN A CA 1
ATOM 5725 C C . GLN A 1 709 ? -49.739 -40.266 55.946 1.00 77.69 709 GLN A C 1
ATOM 5727 O O . GLN A 1 709 ? -50.867 -40.387 56.434 1.00 77.69 709 GLN A O 1
ATOM 5732 N N . GLU A 1 710 ? -48.707 -40.987 56.376 1.00 79.62 710 GLU A N 1
ATOM 5733 C CA . GLU A 1 710 ? -48.803 -42.000 57.428 1.00 79.62 710 GLU A CA 1
ATOM 5734 C C . GLU A 1 710 ? -49.049 -41.371 58.811 1.00 79.62 710 GLU A C 1
ATOM 5736 O O . GLU A 1 710 ? -49.939 -41.805 59.549 1.00 79.62 710 GLU A O 1
ATOM 5741 N N . MET A 1 711 ? -48.368 -40.263 59.118 1.00 75.06 711 MET A N 1
ATOM 5742 C CA . MET A 1 711 ? -48.606 -39.466 60.329 1.00 75.06 711 MET A CA 1
ATOM 5743 C C . MET A 1 711 ? -50.013 -38.851 60.370 1.00 75.06 711 MET A C 1
ATOM 5745 O O . MET A 1 711 ? -50.656 -38.822 61.424 1.00 75.06 711 MET A O 1
ATOM 5749 N N . ALA A 1 712 ? -50.540 -38.397 59.229 1.00 74.56 712 ALA A N 1
ATOM 5750 C CA . ALA A 1 712 ? -51.913 -37.898 59.136 1.00 74.56 712 ALA A CA 1
ATOM 5751 C C . ALA A 1 712 ? -52.947 -38.998 59.440 1.00 74.56 712 ALA A C 1
ATOM 5753 O O . ALA A 1 712 ? -53.935 -38.750 60.139 1.00 74.56 712 ALA A O 1
ATOM 5754 N N . ARG A 1 713 ? -52.691 -40.232 58.9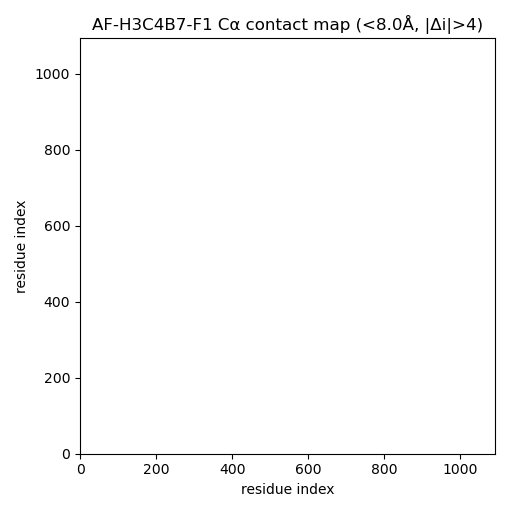87 1.00 77.81 713 ARG A N 1
ATOM 5755 C CA . ARG A 1 713 ? -53.532 -41.401 59.275 1.00 77.81 713 ARG A CA 1
ATOM 5756 C C . ARG A 1 713 ? -53.514 -41.772 60.764 1.00 77.81 713 ARG A C 1
ATOM 5758 O O . ARG A 1 713 ? -54.572 -42.056 61.323 1.00 77.81 713 ARG A O 1
ATOM 5765 N N . GLN A 1 714 ? -52.358 -41.702 61.427 1.00 78.19 714 GLN A N 1
ATOM 5766 C CA . GLN A 1 714 ? -52.242 -41.943 62.875 1.00 78.19 714 GLN A CA 1
ATOM 5767 C C . GLN A 1 714 ? -52.974 -40.878 63.711 1.00 78.19 714 GLN A C 1
ATOM 5769 O O . GLN A 1 714 ? -53.658 -41.200 64.685 1.00 78.19 714 GLN A O 1
ATOM 5774 N N . LYS A 1 715 ? -52.910 -39.602 63.305 1.00 70.25 715 LYS A N 1
ATOM 5775 C CA . LYS A 1 715 ? -53.627 -38.503 63.976 1.00 70.25 715 LYS A CA 1
ATOM 5776 C C . LYS A 1 715 ? -55.152 -38.669 63.917 1.00 70.25 715 LYS A C 1
ATOM 5778 O O . LYS A 1 715 ? -55.836 -38.352 64.891 1.00 70.25 715 LYS A O 1
ATOM 5783 N N . ALA A 1 716 ? -55.685 -39.192 62.812 1.00 71.81 716 ALA A N 1
ATOM 5784 C CA . ALA A 1 716 ? -57.114 -39.478 62.680 1.00 71.81 716 ALA A CA 1
ATOM 5785 C C . ALA A 1 716 ? -57.586 -40.564 63.669 1.00 71.81 716 ALA A C 1
ATOM 5787 O O . ALA A 1 716 ? -58.628 -40.404 64.300 1.00 71.81 716 ALA A O 1
ATOM 5788 N N . GLN A 1 717 ? -56.780 -41.610 63.882 1.00 74.75 717 GLN A N 1
ATOM 5789 C CA . GLN A 1 717 ? -57.090 -42.701 64.819 1.00 74.75 717 GLN A CA 1
ATOM 5790 C C . GLN A 1 717 ? -57.077 -42.245 66.290 1.00 74.75 717 GLN A C 1
ATOM 5792 O O . GLN A 1 717 ? -57.928 -42.649 67.083 1.00 74.75 717 GLN A O 1
ATOM 5797 N N . LEU A 1 718 ? -56.157 -41.348 66.664 1.00 70.12 718 LEU A N 1
ATOM 5798 C CA . LEU A 1 718 ? -56.113 -40.771 68.015 1.00 70.12 718 LEU A CA 1
ATOM 5799 C C . LEU A 1 718 ? -57.336 -39.889 68.317 1.00 70.12 718 LEU A C 1
ATOM 5801 O O . LEU A 1 718 ? -57.841 -39.895 69.440 1.00 70.12 718 LEU A O 1
ATOM 5805 N N . SER A 1 719 ? -57.857 -39.179 67.313 1.00 71.81 719 SER A N 1
ATOM 5806 C CA . SER A 1 719 ? -59.069 -38.364 67.456 1.00 71.81 719 SER A CA 1
ATOM 5807 C C . SER A 1 719 ? -60.322 -39.201 67.748 1.00 71.81 719 SER A C 1
ATOM 5809 O O . SER A 1 719 ? -61.210 -38.738 68.463 1.00 71.81 719 SER A O 1
ATOM 5811 N N . GLU A 1 720 ? -60.404 -40.430 67.236 1.00 67.94 720 GLU A N 1
ATOM 5812 C CA . GLU A 1 720 ? -61.495 -41.370 67.533 1.00 67.94 720 GLU A CA 1
ATOM 5813 C C . GLU A 1 720 ? -61.449 -41.869 68.986 1.00 67.94 720 GLU A C 1
ATOM 5815 O O . GLU A 1 720 ? -62.483 -41.951 69.653 1.00 67.94 720 GLU A O 1
ATOM 5820 N N . SER A 1 721 ? -60.250 -42.118 69.520 1.00 71.62 721 SER A N 1
ATOM 5821 C CA . SER A 1 721 ? -60.069 -42.585 70.900 1.00 71.62 721 SER A CA 1
ATOM 5822 C C . SER A 1 721 ? -60.425 -41.522 71.950 1.00 71.62 721 SER A C 1
ATOM 5824 O O . SER A 1 721 ? -60.931 -41.861 73.021 1.00 71.62 721 SER A O 1
ATOM 5826 N N . VAL A 1 722 ? -60.189 -40.237 71.666 1.00 71.56 722 VAL A N 1
ATOM 5827 C CA . VAL A 1 722 ? -60.509 -39.130 72.590 1.00 71.56 722 VAL A CA 1
ATOM 5828 C C . VAL A 1 722 ? -62.024 -38.962 72.766 1.00 71.56 722 VAL A C 1
ATOM 5830 O O . VAL A 1 722 ? -62.501 -38.737 73.881 1.00 71.56 722 VAL A O 1
ATOM 5833 N N . ASN A 1 723 ? -62.804 -39.177 71.705 1.00 66.56 723 ASN A N 1
ATOM 5834 C CA . ASN A 1 723 ? -64.267 -39.110 71.762 1.00 66.56 723 ASN A CA 1
ATOM 5835 C C . ASN A 1 723 ? -64.884 -40.234 72.619 1.00 66.56 723 ASN A C 1
ATOM 5837 O O . ASN A 1 723 ? -65.946 -40.049 73.215 1.00 66.56 723 ASN A O 1
ATOM 5841 N N . HIS A 1 724 ? -64.202 -41.377 72.750 1.00 63.25 724 HIS A N 1
ATOM 5842 C CA . HIS A 1 724 ? -64.643 -42.497 73.586 1.00 63.25 724 HIS A CA 1
ATOM 5843 C C . HIS A 1 724 ? -64.501 -42.209 75.096 1.00 63.25 724 HIS A C 1
ATOM 5845 O O . HIS A 1 724 ? -65.362 -42.590 75.890 1.00 63.25 724 HIS A O 1
ATOM 5851 N N . VAL A 1 725 ? -63.461 -41.471 75.504 1.00 63.25 725 VAL A N 1
ATOM 5852 C CA . VAL A 1 725 ? -63.198 -41.120 76.915 1.00 63.25 725 VAL A CA 1
ATOM 5853 C C . VAL A 1 725 ? -64.168 -40.050 77.432 1.00 63.25 725 VAL A C 1
ATOM 5855 O O . VAL A 1 725 ? -64.622 -40.128 78.575 1.00 63.25 725 VAL A O 1
ATOM 5858 N N . ALA A 1 726 ? -64.567 -39.099 76.583 1.00 60.41 726 ALA A N 1
ATOM 5859 C CA . ALA A 1 726 ? -65.527 -38.052 76.941 1.00 60.41 726 ALA A CA 1
ATOM 5860 C C . ALA A 1 726 ? -66.921 -38.603 77.327 1.00 60.41 726 ALA A C 1
ATOM 5862 O O . ALA A 1 726 ? -67.608 -38.016 78.161 1.00 60.41 726 ALA A O 1
ATOM 5863 N N . SER A 1 727 ? -67.322 -39.761 76.788 1.00 67.62 727 SER A N 1
ATOM 5864 C CA . SER A 1 727 ? -68.612 -40.404 77.091 1.00 67.62 727 SER A CA 1
ATOM 5865 C C . SER A 1 727 ? -68.660 -41.058 78.484 1.00 67.62 727 SER A C 1
ATOM 5867 O O . SER A 1 727 ? -69.711 -41.082 79.126 1.00 67.62 727 SER A O 1
ATOM 5869 N N . ASN A 1 728 ? -67.520 -41.528 79.001 1.00 60.75 728 ASN A N 1
ATOM 5870 C CA . ASN A 1 728 ? -67.447 -42.205 80.301 1.00 60.75 728 ASN A CA 1
ATOM 5871 C C . ASN A 1 728 ? -67.499 -41.231 81.492 1.00 60.75 728 ASN A C 1
ATOM 5873 O O . ASN A 1 728 ? -68.035 -41.576 82.544 1.00 60.75 728 ASN A O 1
ATOM 5877 N N . MET A 1 729 ? -67.036 -39.988 81.316 1.00 56.72 729 MET A N 1
ATOM 5878 C CA . MET A 1 729 ? -67.038 -38.955 82.365 1.00 56.72 729 MET A CA 1
ATOM 5879 C C . MET A 1 729 ? -68.447 -38.469 82.759 1.00 56.72 729 MET A C 1
ATOM 5881 O O . MET A 1 729 ? -68.635 -37.967 83.865 1.00 56.72 729 MET A O 1
ATOM 5885 N N . ALA A 1 730 ? -69.458 -38.662 81.904 1.00 56.12 730 ALA A N 1
ATOM 5886 C CA . ALA A 1 730 ? -70.839 -38.258 82.182 1.00 56.12 730 ALA A CA 1
ATOM 5887 C C . ALA A 1 730 ? -71.582 -39.192 83.166 1.00 56.12 730 ALA A C 1
ATOM 5889 O O . ALA A 1 730 ? -72.592 -38.794 83.742 1.00 56.12 730 ALA A O 1
ATOM 5890 N N . LYS A 1 731 ? -71.099 -40.423 83.399 1.00 54.12 731 LYS A N 1
ATOM 5891 C CA . LYS A 1 731 ? -71.760 -41.401 84.289 1.00 54.12 731 LYS A CA 1
ATOM 5892 C C . LYS A 1 731 ? -71.414 -41.241 85.777 1.00 54.12 731 LYS A C 1
ATOM 5894 O O . LYS A 1 731 ? -72.201 -41.663 86.616 1.00 54.12 731 LYS A O 1
ATOM 5899 N N . CYS A 1 732 ? -70.301 -40.592 86.124 1.00 50.72 732 CYS A N 1
ATOM 5900 C CA . CYS A 1 732 ? -69.814 -40.504 87.511 1.00 50.72 732 CYS A CA 1
ATOM 5901 C C . CYS A 1 732 ? -70.407 -39.343 88.340 1.00 50.72 732 CYS A C 1
ATOM 5903 O O . CYS A 1 732 ? -70.036 -39.158 89.494 1.00 50.72 732 CYS A O 1
ATOM 5905 N N . GLN A 1 733 ? -71.334 -38.550 87.793 1.00 45.28 733 GLN A N 1
ATOM 5906 C CA . GLN A 1 733 ? -71.917 -37.394 88.495 1.00 45.28 733 GLN A CA 1
ATOM 5907 C C . GLN A 1 733 ? -73.053 -37.747 89.485 1.00 45.28 733 GLN A C 1
ATOM 5909 O O . GLN A 1 733 ? -73.467 -36.887 90.257 1.00 45.28 733 GLN A O 1
ATOM 5914 N N . GLY A 1 734 ? -73.544 -38.994 89.516 1.00 57.91 734 GLY A N 1
ATOM 5915 C CA . GLY A 1 734 ? -74.682 -39.407 90.359 1.00 57.91 734 GLY A CA 1
ATOM 5916 C C . GLY A 1 734 ? -74.368 -39.693 91.837 1.00 57.91 734 GLY A C 1
ATOM 5917 O O . GLY A 1 734 ? -75.258 -39.595 92.677 1.00 57.91 734 GLY A O 1
ATOM 5918 N N . GLU A 1 735 ? -73.120 -40.008 92.188 1.00 54.19 735 GLU A N 1
ATOM 5919 C CA . GLU A 1 735 ? -72.752 -40.463 93.545 1.00 54.19 735 GLU A CA 1
ATOM 5920 C C . GLU A 1 735 ? -72.416 -39.310 94.511 1.00 54.19 735 GLU A C 1
ATOM 5922 O O . GLU A 1 735 ? -72.428 -39.485 95.729 1.00 54.19 735 GLU A O 1
ATOM 5927 N N . LEU A 1 736 ? -72.190 -38.098 93.991 1.00 52.12 736 LEU A N 1
ATOM 5928 C CA . LEU A 1 736 ? -71.784 -36.937 94.793 1.00 52.12 736 LEU A CA 1
ATOM 5929 C C . LEU A 1 736 ? -72.914 -36.386 95.687 1.00 52.12 736 LEU A C 1
ATOM 5931 O O . LEU A 1 736 ? -72.653 -35.778 96.721 1.00 52.12 736 LEU A O 1
ATOM 5935 N N . LEU A 1 737 ? -74.177 -36.615 95.314 1.00 53.62 737 LEU A N 1
ATOM 5936 C CA . LEU A 1 737 ? -75.339 -36.018 95.983 1.00 53.62 737 LEU A CA 1
ATOM 5937 C C . LEU A 1 737 ? -75.700 -36.678 97.326 1.00 53.62 737 LEU A C 1
ATOM 5939 O O . LEU A 1 737 ? -76.412 -36.071 98.122 1.00 53.62 737 LEU A O 1
ATOM 5943 N N . SER A 1 738 ? -75.196 -37.882 97.630 1.00 54.62 738 SER A N 1
ATOM 5944 C CA . SER A 1 738 ? -75.513 -38.562 98.899 1.00 54.62 738 SER A CA 1
ATOM 5945 C C . SER A 1 738 ? -74.658 -38.083 100.080 1.00 54.62 738 SER A C 1
ATOM 5947 O O . SER A 1 738 ? -75.020 -38.326 101.230 1.00 54.62 738 SER A O 1
ATOM 5949 N N . LYS A 1 739 ? -73.532 -37.403 99.820 1.00 53.47 739 LYS A N 1
ATOM 5950 C CA . LYS A 1 739 ? -72.581 -36.961 100.855 1.00 53.47 739 LYS A CA 1
ATOM 5951 C C . LYS A 1 739 ? -72.896 -35.588 101.460 1.00 53.47 739 LYS A C 1
ATOM 5953 O O . LYS A 1 739 ? -72.411 -35.275 102.543 1.00 53.47 739 LYS A O 1
ATOM 5958 N N . GLU A 1 740 ? -73.778 -34.813 100.834 1.00 55.69 740 GLU A N 1
ATOM 5959 C CA . GLU A 1 740 ? -74.177 -33.470 101.286 1.00 55.69 740 GLU A CA 1
ATOM 5960 C C . GLU A 1 740 ? -75.065 -33.495 102.558 1.00 55.69 740 GLU A C 1
ATOM 5962 O O . GLU A 1 740 ? -75.073 -32.546 103.343 1.00 55.69 740 GLU A O 1
ATOM 5967 N N . LEU A 1 741 ? -75.795 -34.593 102.811 1.00 57.38 741 LEU A N 1
ATOM 5968 C CA . LEU A 1 741 ? -76.760 -34.696 103.920 1.00 57.38 741 LEU A CA 1
ATOM 5969 C C . LEU A 1 741 ? -76.113 -34.970 105.294 1.00 57.38 741 LEU A C 1
ATOM 5971 O O . LEU A 1 741 ? -76.646 -34.538 106.316 1.00 57.38 741 LEU A O 1
ATOM 5975 N N . GLU A 1 742 ? -74.938 -35.607 105.343 1.00 55.53 742 GLU A N 1
ATOM 5976 C CA . GLU A 1 742 ? -74.216 -35.895 106.600 1.00 55.53 742 GLU A CA 1
ATOM 5977 C C . GLU A 1 742 ? -73.592 -34.623 107.226 1.00 55.53 742 GLU A C 1
ATOM 5979 O O . GLU A 1 742 ? -73.438 -34.527 108.446 1.00 55.53 742 GLU A O 1
ATOM 5984 N N . LEU A 1 743 ? -73.329 -33.581 106.425 1.00 57.84 743 LEU A N 1
ATOM 5985 C CA . LEU A 1 743 ? -72.728 -32.312 106.870 1.00 57.84 743 LEU A CA 1
ATOM 5986 C C . LEU A 1 743 ? -73.678 -31.392 107.661 1.00 57.84 743 LEU A C 1
ATOM 5988 O O . LEU A 1 743 ? -73.229 -30.405 108.251 1.00 57.84 743 LEU A O 1
ATOM 5992 N N . GLN A 1 744 ? -74.983 -31.676 107.701 1.00 55.19 744 GLN A N 1
ATOM 5993 C CA . GLN A 1 744 ? -75.950 -30.825 108.407 1.00 55.19 744 GLN A CA 1
ATOM 5994 C C . GLN A 1 744 ? -76.042 -31.106 109.918 1.00 55.19 744 GLN A C 1
ATOM 5996 O O . GLN A 1 744 ? -76.463 -30.224 110.669 1.00 55.19 744 GLN A O 1
ATOM 6001 N N . HIS A 1 745 ? -75.611 -32.278 110.400 1.00 54.38 745 HIS A N 1
ATOM 6002 C CA . HIS A 1 745 ? -75.675 -32.611 111.831 1.00 54.38 745 HIS A CA 1
ATOM 6003 C C . HIS A 1 745 ? -74.515 -32.022 112.650 1.00 54.38 745 HIS A C 1
ATOM 6005 O O . HIS A 1 745 ? -74.746 -31.512 113.745 1.00 54.38 745 HIS A O 1
ATOM 6011 N N . LEU A 1 746 ? -73.308 -31.966 112.077 1.00 57.31 746 LEU A N 1
ATOM 6012 C CA . LEU A 1 746 ? -72.104 -31.378 112.689 1.00 57.31 746 LEU A CA 1
ATOM 6013 C C . LEU A 1 746 ? -72.193 -29.854 112.905 1.00 57.31 746 LEU A C 1
ATOM 6015 O O . LEU A 1 746 ? -71.441 -29.296 113.699 1.00 57.31 746 LEU A O 1
ATOM 6019 N N . ARG A 1 747 ? -73.138 -29.163 112.250 1.00 57.81 747 ARG A N 1
ATOM 6020 C CA . ARG A 1 747 ? -73.326 -27.707 112.400 1.00 57.81 747 ARG A CA 1
ATOM 6021 C C . ARG A 1 747 ? -73.957 -27.293 113.736 1.00 57.81 747 ARG A C 1
ATOM 6023 O O . ARG A 1 747 ? -73.784 -26.145 114.130 1.00 57.81 747 ARG A O 1
ATOM 6030 N N . ARG A 1 748 ? -74.662 -28.192 114.439 1.00 57.28 748 ARG A N 1
ATOM 6031 C CA . ARG A 1 748 ? -75.356 -27.869 115.708 1.00 57.28 748 ARG A CA 1
ATOM 6032 C C . ARG A 1 748 ? -74.450 -27.917 116.944 1.00 57.28 748 ARG A C 1
ATOM 6034 O O . ARG A 1 748 ? -74.721 -27.216 117.911 1.00 57.28 748 ARG A O 1
ATOM 6041 N N . ASP A 1 749 ? -73.349 -28.663 116.899 1.00 57.56 749 ASP A N 1
ATOM 6042 C CA . ASP A 1 749 ? -72.382 -28.713 118.008 1.00 57.56 749 ASP A CA 1
ATOM 6043 C C . ASP A 1 749 ? -71.354 -27.569 117.937 1.00 57.56 749 ASP A C 1
ATOM 6045 O O . ASP A 1 749 ? -70.833 -27.117 118.959 1.00 57.56 749 ASP A O 1
ATOM 6049 N N . VAL A 1 750 ? -71.127 -27.020 116.737 1.00 65.00 750 VAL A N 1
ATOM 6050 C CA . VAL A 1 750 ? -70.263 -25.850 116.504 1.00 65.00 750 VAL A CA 1
ATOM 6051 C C . VAL A 1 750 ? -70.843 -24.586 117.145 1.00 65.00 750 VAL A C 1
ATOM 6053 O O . VAL A 1 750 ? -70.099 -23.818 117.756 1.00 65.00 750 VAL A O 1
ATOM 6056 N N . THR A 1 751 ? -72.165 -24.386 117.113 1.00 65.31 751 THR A N 1
ATOM 6057 C CA . THR A 1 751 ? -72.814 -23.169 117.640 1.00 65.31 751 THR A CA 1
ATOM 6058 C C . THR A 1 751 ? -72.599 -22.957 119.141 1.00 65.31 751 THR A C 1
ATOM 6060 O O . THR A 1 751 ? -72.500 -21.816 119.580 1.00 65.31 751 THR A O 1
ATOM 6063 N N . ASN A 1 752 ? -72.427 -24.028 119.924 1.00 58.47 752 ASN A N 1
ATOM 6064 C CA . ASN A 1 752 ? -72.216 -23.931 121.374 1.00 58.47 752 ASN A CA 1
ATOM 6065 C C . ASN A 1 752 ? -70.752 -23.650 121.764 1.00 58.47 752 ASN A C 1
ATOM 6067 O O . ASN A 1 752 ? -70.511 -23.052 122.807 1.00 58.47 752 ASN A O 1
ATOM 6071 N N . LYS A 1 753 ? -69.770 -24.021 120.926 1.00 62.66 753 LYS A N 1
ATOM 6072 C CA . LYS A 1 753 ? -68.362 -23.600 121.097 1.00 62.66 753 LYS A CA 1
ATOM 6073 C C . LYS A 1 753 ? -68.073 -22.214 120.508 1.00 62.66 753 LYS A C 1
ATOM 6075 O O . LYS A 1 753 ? -67.100 -21.579 120.902 1.00 62.66 753 LYS A O 1
ATOM 6080 N N . THR A 1 754 ? -68.942 -21.730 119.619 1.00 63.81 754 THR A N 1
ATOM 6081 C CA . THR A 1 754 ? -68.816 -20.422 118.955 1.00 63.81 754 THR A CA 1
ATOM 6082 C C . THR A 1 754 ? -68.896 -19.260 119.954 1.00 63.81 754 THR A C 1
ATOM 6084 O O . THR A 1 754 ? -68.101 -18.334 119.870 1.00 63.81 754 THR A O 1
ATOM 6087 N N . SER A 1 755 ? -69.757 -19.333 120.974 1.00 62.94 755 SER A N 1
ATOM 6088 C CA . SER A 1 755 ? -69.955 -18.240 121.945 1.00 62.94 755 SER A CA 1
ATOM 6089 C C . SER A 1 755 ? -68.770 -17.997 122.894 1.00 62.94 755 SER A C 1
ATOM 6091 O O . SER A 1 755 ? -68.566 -16.873 123.345 1.00 62.94 755 SER A O 1
ATOM 6093 N N . GLN A 1 756 ? -67.961 -19.019 123.181 1.00 63.78 756 GLN A N 1
ATOM 6094 C CA . GLN A 1 756 ? -66.756 -18.893 124.015 1.00 63.78 756 GLN A CA 1
ATOM 6095 C C . GLN A 1 756 ? -65.528 -18.455 123.195 1.00 63.78 756 GLN A C 1
ATOM 6097 O O . GLN A 1 756 ? -64.614 -17.825 123.725 1.00 63.78 756 GLN A O 1
ATOM 6102 N N . ILE A 1 757 ? -65.538 -18.751 121.891 1.00 66.12 757 ILE A N 1
ATOM 6103 C CA . ILE A 1 757 ? -64.537 -18.315 120.917 1.00 66.12 757 ILE A CA 1
ATOM 6104 C C . ILE A 1 757 ? -64.740 -16.829 120.564 1.00 66.12 757 ILE A C 1
ATOM 6106 O O . ILE A 1 757 ? -63.750 -16.109 120.531 1.00 66.12 757 ILE A O 1
ATOM 6110 N N . SER A 1 758 ? -65.978 -16.324 120.457 1.00 66.19 758 SER A N 1
ATOM 6111 C CA . SER A 1 758 ? -66.256 -14.911 120.121 1.00 66.19 758 SER A CA 1
ATOM 6112 C C . SER A 1 758 ? -65.588 -13.892 121.056 1.00 66.19 758 SER A C 1
ATOM 6114 O O . SER A 1 758 ? -65.098 -12.860 120.606 1.00 66.19 758 SER A O 1
ATOM 6116 N N . HIS A 1 759 ? -65.491 -14.195 122.355 1.00 69.06 759 HIS A N 1
ATOM 6117 C CA . HIS A 1 759 ? -64.839 -13.303 123.321 1.00 69.06 759 HIS A CA 1
ATOM 6118 C C . HIS A 1 759 ? -63.300 -13.281 123.191 1.00 69.06 759 HIS A C 1
ATOM 6120 O O . HIS A 1 759 ? -62.661 -12.258 123.445 1.00 69.06 759 HIS A O 1
ATOM 6126 N N . MET A 1 760 ? -62.684 -14.393 122.769 1.00 68.00 760 MET A N 1
ATOM 6127 C CA . MET A 1 760 ? -61.250 -14.430 122.444 1.00 68.00 760 MET A CA 1
ATOM 6128 C C . MET A 1 760 ? -60.968 -13.916 121.024 1.00 68.00 760 MET A C 1
ATOM 6130 O O . MET A 1 760 ? -59.919 -13.315 120.793 1.00 68.00 760 MET A O 1
ATOM 6134 N N . GLU A 1 761 ? -61.914 -14.082 120.097 1.00 73.38 761 GLU A N 1
ATOM 6135 C CA . GLU A 1 761 ? -61.875 -13.525 118.745 1.00 73.38 761 GLU A CA 1
ATOM 6136 C C . GLU A 1 761 ? -61.882 -12.004 118.765 1.00 73.38 761 GLU A C 1
ATOM 6138 O O . GLU A 1 761 ? -61.086 -11.433 118.042 1.00 73.38 761 GLU A O 1
ATOM 6143 N N . GLU A 1 762 ? -62.671 -11.326 119.602 1.00 76.31 762 GLU A N 1
ATOM 6144 C CA . GLU A 1 762 ? -62.669 -9.852 119.652 1.00 76.31 762 GLU A CA 1
ATOM 6145 C C . GLU A 1 762 ? -61.312 -9.266 120.079 1.00 76.31 762 GLU A C 1
ATOM 6147 O O . GLU A 1 762 ? -60.810 -8.321 119.463 1.00 76.31 762 GLU A O 1
ATOM 6152 N N . ASN A 1 763 ? -60.668 -9.851 121.094 1.00 74.00 763 ASN A N 1
ATOM 6153 C CA . ASN A 1 763 ? -59.352 -9.395 121.554 1.00 74.00 763 ASN A CA 1
ATOM 6154 C C . ASN A 1 763 ? -58.240 -9.722 120.548 1.00 74.00 763 ASN A C 1
ATOM 6156 O O . ASN A 1 763 ? -57.340 -8.906 120.334 1.00 74.00 763 ASN A O 1
ATOM 6160 N N . LEU A 1 764 ? -58.318 -10.886 119.897 1.00 77.56 764 LEU A N 1
ATOM 6161 C CA . LEU A 1 764 ? -57.401 -11.252 118.824 1.00 77.56 764 LEU A CA 1
ATOM 6162 C C . LEU A 1 764 ? -57.651 -10.400 117.573 1.00 77.56 764 LEU A C 1
ATOM 6164 O O . LEU A 1 764 ? -56.689 -9.990 116.940 1.00 77.56 764 LEU A O 1
ATOM 6168 N N . HIS A 1 765 ? -58.905 -10.061 117.262 1.00 78.81 765 HIS A N 1
ATOM 6169 C CA . HIS A 1 765 ? -59.306 -9.224 116.132 1.00 78.81 765 HIS A CA 1
ATOM 6170 C C . HIS A 1 765 ? -58.754 -7.810 116.275 1.00 78.81 765 HIS A C 1
ATOM 6172 O O . HIS A 1 765 ? -58.182 -7.313 115.316 1.00 78.81 765 HIS A O 1
ATOM 6178 N N . ARG A 1 766 ? -58.791 -7.211 117.475 1.00 81.81 766 ARG A N 1
ATOM 6179 C CA . ARG A 1 766 ? -58.199 -5.882 117.714 1.00 81.81 766 ARG A CA 1
ATOM 6180 C C . ARG A 1 766 ? -56.689 -5.845 117.436 1.00 81.81 766 ARG A C 1
ATOM 6182 O O . ARG A 1 766 ? -56.209 -4.938 116.761 1.00 81.81 766 ARG A O 1
ATOM 6189 N N . VAL A 1 767 ? -55.940 -6.845 117.907 1.00 76.56 767 VAL A N 1
ATOM 6190 C CA . VAL A 1 767 ? -54.486 -6.938 117.656 1.00 76.56 767 VAL A CA 1
ATOM 6191 C C . VAL A 1 767 ? -54.193 -7.305 116.196 1.00 76.56 767 VAL A C 1
ATOM 6193 O O . VAL A 1 767 ? -53.234 -6.797 115.618 1.00 76.56 767 VAL A O 1
ATOM 6196 N N . LYS A 1 768 ? -55.042 -8.127 115.565 1.00 78.44 768 LYS A N 1
ATOM 6197 C CA . LYS A 1 768 ? -54.942 -8.461 114.138 1.00 78.44 768 LYS A CA 1
ATOM 6198 C C . LYS A 1 768 ? -55.174 -7.238 113.262 1.00 78.44 768 LYS A C 1
ATOM 6200 O O . LYS A 1 768 ? -54.370 -6.998 112.384 1.00 78.44 768 LYS A O 1
ATOM 6205 N N . THR A 1 769 ? -56.173 -6.409 113.560 1.00 80.88 769 THR A N 1
ATOM 6206 C CA . THR A 1 769 ? -56.443 -5.186 112.790 1.00 80.88 769 THR A CA 1
ATOM 6207 C C . THR A 1 769 ? -55.306 -4.168 112.876 1.00 80.88 769 THR A C 1
ATOM 6209 O O . THR A 1 769 ? -54.988 -3.521 111.881 1.00 80.88 769 THR A O 1
ATOM 6212 N N . GLU A 1 770 ? -54.649 -4.043 114.034 1.00 80.12 770 GLU A N 1
ATOM 6213 C CA . GLU A 1 770 ? -53.473 -3.175 114.165 1.00 80.12 770 GLU A CA 1
ATOM 6214 C C . GLU A 1 770 ? -52.277 -3.724 113.374 1.00 80.12 770 GLU A C 1
ATOM 6216 O O . GLU A 1 770 ? -51.591 -2.957 112.694 1.00 80.12 770 GLU A O 1
ATOM 6221 N N . LEU A 1 771 ? -52.059 -5.044 113.404 1.00 81.75 771 LEU A N 1
ATOM 6222 C CA . LEU A 1 771 ? -51.011 -5.702 112.624 1.00 81.75 771 LEU A CA 1
ATOM 6223 C C . LEU A 1 771 ? -51.291 -5.621 111.118 1.00 81.75 771 LEU A C 1
ATOM 6225 O O . LEU A 1 771 ? -50.419 -5.178 110.385 1.00 81.75 771 LEU A O 1
ATOM 6229 N N . ASP A 1 772 ? -52.508 -5.939 110.679 1.00 81.75 772 ASP A N 1
ATOM 6230 C CA . ASP A 1 772 ? -52.945 -5.891 109.282 1.00 81.75 772 ASP A CA 1
ATOM 6231 C C . ASP A 1 772 ? -52.786 -4.477 108.704 1.00 81.75 772 ASP A C 1
ATOM 6233 O O . ASP A 1 772 ? -52.325 -4.335 107.576 1.00 81.75 772 ASP A O 1
ATOM 6237 N N . SER A 1 773 ? -53.061 -3.423 109.488 1.00 85.38 773 SER A N 1
ATOM 6238 C CA . SER A 1 773 ? -52.825 -2.038 109.045 1.00 85.38 773 SER A CA 1
ATOM 6239 C C . SER A 1 773 ? -51.338 -1.678 108.916 1.00 85.38 773 SER A C 1
ATOM 6241 O O . SER A 1 773 ? -50.960 -0.885 108.055 1.00 85.38 773 SER A O 1
ATOM 6243 N N . LYS A 1 774 ? -50.465 -2.259 109.753 1.00 82.31 774 LYS A N 1
ATOM 6244 C CA . LYS A 1 774 ? -49.011 -2.070 109.632 1.00 82.31 774 LYS A CA 1
ATOM 6245 C C . LYS A 1 774 ? -48.428 -2.905 108.496 1.00 82.31 774 LYS A C 1
ATOM 6247 O O . LYS A 1 774 ? -47.522 -2.438 107.815 1.00 82.31 774 LYS A O 1
ATOM 6252 N N . THR A 1 775 ? -48.951 -4.107 108.272 1.00 84.81 775 THR A N 1
ATOM 6253 C CA . THR A 1 775 ? -48.558 -4.982 107.167 1.00 84.81 775 THR A CA 1
ATOM 6254 C C . THR A 1 775 ? -49.030 -4.425 105.827 1.00 84.81 775 THR A C 1
ATOM 6256 O O . THR A 1 775 ? -48.263 -4.472 104.872 1.00 84.81 775 THR A O 1
ATOM 6259 N N . SER A 1 776 ? -50.223 -3.820 105.752 1.00 82.12 776 SER A N 1
ATOM 6260 C CA . SER A 1 776 ? -50.681 -3.136 104.537 1.00 82.12 776 SER A CA 1
ATOM 6261 C C . SER A 1 776 ? -49.807 -1.926 104.216 1.00 82.12 776 SER A C 1
ATOM 6263 O O . SER A 1 776 ? -49.378 -1.778 103.082 1.00 82.12 776 SER A O 1
ATOM 6265 N N . LEU A 1 777 ? -49.450 -1.116 105.221 1.00 88.06 777 LEU A N 1
ATOM 6266 C CA . LEU A 1 777 ? -48.569 0.035 105.011 1.00 88.06 777 LEU A CA 1
ATOM 6267 C C . LEU A 1 777 ? -47.159 -0.385 104.561 1.00 88.06 777 LEU A C 1
ATOM 6269 O O . LEU A 1 777 ? -46.553 0.286 103.730 1.00 88.06 777 LEU A O 1
ATOM 6273 N N . ALA A 1 778 ? -46.629 -1.488 105.096 1.00 83.12 778 ALA A N 1
ATOM 6274 C CA . ALA A 1 778 ? -45.351 -2.041 104.654 1.00 83.12 778 ALA A CA 1
ATOM 6275 C C . ALA A 1 778 ? -45.427 -2.565 103.210 1.00 83.12 778 ALA A C 1
ATOM 6277 O O . ALA A 1 778 ? -44.555 -2.239 102.409 1.00 83.12 778 ALA A O 1
ATOM 6278 N N . ALA A 1 779 ? -46.494 -3.287 102.858 1.00 85.06 779 ALA A N 1
ATOM 6279 C CA . ALA A 1 779 ? -46.724 -3.767 101.497 1.00 85.06 779 ALA A CA 1
ATOM 6280 C C . ALA A 1 779 ? -46.870 -2.610 100.493 1.00 85.06 779 ALA A C 1
ATOM 6282 O O . ALA A 1 779 ? -46.276 -2.659 99.420 1.00 85.06 779 ALA A O 1
ATOM 6283 N N . ASP A 1 780 ? -47.574 -1.536 100.860 1.00 87.88 780 ASP A N 1
ATOM 6284 C CA . ASP A 1 780 ? -47.723 -0.345 100.017 1.00 87.88 780 ASP A CA 1
ATOM 6285 C C . ASP A 1 780 ? -46.371 0.355 99.766 1.00 87.88 780 ASP A C 1
ATOM 6287 O O . ASP A 1 780 ? -46.116 0.849 98.664 1.00 87.88 780 ASP A O 1
ATOM 6291 N N . LEU A 1 781 ? -45.480 0.388 100.769 1.00 86.62 781 LEU A N 1
ATOM 6292 C CA . LEU A 1 781 ? -44.132 0.957 100.644 1.00 86.62 781 LEU A CA 1
ATOM 6293 C C . LEU A 1 781 ? -43.187 0.066 99.823 1.00 86.62 781 LEU A C 1
ATOM 6295 O O . LEU A 1 781 ? -42.414 0.591 99.021 1.00 86.62 781 LEU A O 1
ATOM 6299 N N . GLU A 1 782 ? -43.257 -1.256 99.985 1.00 86.12 782 GLU A N 1
ATOM 6300 C CA . GLU A 1 782 ? -42.503 -2.222 99.171 1.00 86.12 782 GLU A CA 1
ATOM 6301 C C . GLU A 1 782 ? -42.957 -2.186 97.707 1.00 86.12 782 GLU A C 1
ATOM 6303 O O . GLU A 1 782 ? -42.133 -2.138 96.793 1.00 86.12 782 GLU A O 1
ATOM 6308 N N . GLU A 1 783 ? -44.266 -2.108 97.463 1.00 88.25 783 GLU A N 1
ATOM 6309 C CA . GLU A 1 783 ? -44.808 -1.983 96.115 1.00 88.25 783 GLU A CA 1
ATOM 6310 C C . GLU A 1 783 ? -44.425 -0.637 95.481 1.00 88.25 783 GLU A C 1
ATOM 6312 O O . GLU A 1 783 ? -44.037 -0.589 94.314 1.00 88.25 783 GLU A O 1
ATOM 6317 N N . ALA A 1 784 ? -44.453 0.465 96.240 1.00 86.62 784 ALA A N 1
ATOM 6318 C CA . ALA A 1 784 ? -43.981 1.764 95.760 1.00 86.62 784 ALA A CA 1
ATOM 6319 C C . ALA A 1 784 ? -42.476 1.763 95.425 1.00 86.62 784 ALA A C 1
ATOM 6321 O O . ALA A 1 784 ? -42.076 2.372 94.428 1.00 86.62 784 ALA A O 1
ATOM 6322 N N . LEU A 1 785 ? -41.648 1.062 96.208 1.00 86.69 785 LEU A N 1
ATOM 6323 C CA . LEU A 1 785 ? -40.218 0.910 95.938 1.00 86.69 785 LEU A CA 1
ATOM 6324 C C . LEU A 1 785 ? -39.976 0.098 94.660 1.00 86.69 785 LEU A C 1
ATOM 6326 O O . LEU A 1 785 ? -39.254 0.562 93.780 1.00 86.69 785 LEU A O 1
ATOM 6330 N N . HIS A 1 786 ? -40.639 -1.050 94.503 1.00 87.50 786 HIS A N 1
ATOM 6331 C CA . HIS A 1 786 ? -40.508 -1.879 93.304 1.00 87.50 786 HIS A CA 1
ATOM 6332 C C . HIS A 1 786 ? -41.034 -1.196 92.042 1.00 87.50 786 HIS A C 1
ATOM 6334 O O . HIS A 1 786 ? -40.406 -1.302 90.989 1.00 87.50 786 HIS A O 1
ATOM 6340 N N . ARG A 1 787 ? -42.136 -0.436 92.132 1.00 86.50 787 ARG A N 1
ATOM 6341 C CA . ARG A 1 787 ? -42.598 0.408 91.018 1.00 86.50 787 ARG A CA 1
ATOM 6342 C C . ARG A 1 787 ? -41.540 1.458 90.652 1.00 86.50 787 ARG A C 1
ATOM 6344 O O . ARG A 1 787 ? -41.218 1.604 89.479 1.00 86.50 787 ARG A O 1
ATOM 6351 N N . SER A 1 788 ? -40.919 2.115 91.638 1.00 82.12 788 SER A N 1
ATOM 6352 C CA . SER A 1 788 ? -39.845 3.090 91.386 1.00 82.12 788 SER A CA 1
ATOM 6353 C C . SER A 1 788 ? -38.579 2.461 90.782 1.00 82.12 788 SER A C 1
ATOM 6355 O O . SER A 1 788 ? -37.935 3.071 89.929 1.00 82.12 788 SER A O 1
ATOM 6357 N N . GLU A 1 789 ? -38.205 1.252 91.199 1.00 86.56 789 GLU A N 1
ATOM 6358 C CA . GLU A 1 789 ? -37.070 0.506 90.638 1.00 86.56 789 GLU A CA 1
ATOM 6359 C C . GLU A 1 789 ? -37.344 0.033 89.206 1.00 86.56 789 GLU A C 1
ATOM 6361 O O . GLU A 1 789 ? -36.478 0.169 88.338 1.00 86.56 789 GLU A O 1
ATOM 6366 N N . ALA A 1 790 ? -38.560 -0.446 88.931 1.00 84.62 790 ALA A N 1
ATOM 6367 C CA . ALA A 1 790 ? -38.999 -0.810 87.589 1.00 84.62 790 ALA A CA 1
ATOM 6368 C C . ALA A 1 790 ? -39.004 0.406 86.648 1.00 84.62 790 ALA A C 1
ATOM 6370 O O . ALA A 1 790 ? -38.468 0.326 85.543 1.00 84.62 790 ALA A O 1
ATOM 6371 N N . ASP A 1 791 ? -39.507 1.556 87.105 1.00 87.31 791 ASP A N 1
ATOM 6372 C CA . ASP A 1 791 ? -39.504 2.801 86.329 1.00 87.31 791 ASP A CA 1
ATOM 6373 C C . ASP A 1 791 ? -38.078 3.292 86.026 1.00 87.31 791 ASP A C 1
ATOM 6375 O O . ASP A 1 791 ? -37.797 3.756 84.916 1.00 87.31 791 ASP A O 1
ATOM 6379 N N . LYS A 1 792 ? -37.137 3.143 86.971 1.00 84.06 792 LYS A N 1
ATOM 6380 C CA . LYS A 1 792 ? -35.715 3.452 86.740 1.00 84.06 792 LYS A CA 1
ATOM 6381 C C . LYS A 1 792 ? -35.088 2.520 85.707 1.00 84.06 792 LYS A C 1
ATOM 6383 O O . LYS A 1 792 ? -34.390 3.006 84.822 1.00 84.06 792 LYS A O 1
ATOM 6388 N N . LEU A 1 793 ? -35.354 1.215 85.774 1.00 88.19 793 LEU A N 1
ATOM 6389 C CA . LEU A 1 793 ? -34.859 0.251 84.784 1.00 88.19 793 LEU A CA 1
ATOM 6390 C C . LEU A 1 793 ? -35.418 0.535 83.387 1.00 88.19 793 LEU A C 1
ATOM 6392 O O . LEU A 1 793 ? -34.655 0.548 82.424 1.00 88.19 793 LEU A O 1
ATOM 6396 N N . LEU A 1 794 ? -36.712 0.843 83.278 1.00 89.94 794 LEU A N 1
ATOM 6397 C CA . LEU A 1 794 ? -37.342 1.237 82.015 1.00 89.94 794 LEU A CA 1
ATOM 6398 C C . LEU A 1 794 ? -36.750 2.542 81.466 1.00 89.94 794 LEU A C 1
ATOM 6400 O O . LEU A 1 794 ? -36.502 2.655 80.265 1.00 89.94 794 LEU A O 1
ATOM 6404 N N . SER A 1 795 ? -36.468 3.520 82.332 1.00 85.12 795 SER A N 1
ATOM 6405 C CA . SER A 1 795 ? -35.785 4.753 81.933 1.00 85.12 795 SER A CA 1
ATOM 6406 C C . SER A 1 795 ? -34.350 4.489 81.467 1.00 85.12 795 SER A C 1
ATOM 6408 O O . SER A 1 795 ? -33.933 5.064 80.465 1.00 85.12 795 SER A O 1
ATOM 6410 N N . CYS A 1 796 ? -33.596 3.620 82.147 1.00 85.19 796 CYS A N 1
ATOM 6411 C CA . CYS A 1 796 ? -32.244 3.229 81.738 1.00 85.19 796 CYS A CA 1
ATOM 6412 C C . CYS A 1 796 ? -32.245 2.481 80.398 1.00 85.19 796 CYS A C 1
ATOM 6414 O O . CYS A 1 796 ? -31.463 2.826 79.519 1.00 85.19 796 CYS A O 1
ATOM 6416 N N . GLN A 1 797 ? -33.162 1.531 80.198 1.00 86.31 797 GLN A N 1
ATOM 6417 C CA . GLN A 1 797 ? -33.338 0.826 78.921 1.00 86.31 797 GLN A CA 1
ATOM 6418 C C . GLN A 1 797 ? -33.700 1.790 77.786 1.00 86.31 797 GLN A C 1
ATOM 6420 O O . GLN A 1 797 ? -33.191 1.674 76.674 1.00 86.31 797 GLN A O 1
ATOM 6425 N N . ARG A 1 798 ? -34.545 2.789 78.064 1.00 90.25 798 ARG A N 1
ATOM 6426 C CA . ARG A 1 798 ? -34.909 3.820 77.088 1.00 90.25 798 ARG A CA 1
ATOM 6427 C C . ARG A 1 798 ? -33.733 4.731 76.735 1.00 90.25 798 ARG A C 1
ATOM 6429 O O . ARG A 1 798 ? -33.593 5.080 75.569 1.00 90.25 798 ARG A O 1
ATOM 6436 N N . VAL A 1 799 ? -32.898 5.105 77.705 1.00 87.00 799 VAL A N 1
ATOM 6437 C CA . VAL A 1 799 ? -31.662 5.863 77.443 1.00 87.00 799 VAL A CA 1
ATOM 6438 C C . VAL A 1 799 ? -30.690 5.027 76.614 1.00 87.00 799 VAL A C 1
ATOM 6440 O O . VAL A 1 799 ? -30.190 5.529 75.616 1.00 87.00 799 VAL A O 1
ATOM 6443 N N . GLN A 1 800 ? -30.507 3.748 76.943 1.00 88.56 800 GLN A N 1
ATOM 6444 C CA . GLN A 1 800 ? -29.637 2.849 76.188 1.00 88.56 800 GLN A CA 1
ATOM 6445 C C . GLN A 1 800 ? -30.106 2.672 74.733 1.00 88.56 800 GLN A C 1
ATOM 6447 O O . GLN A 1 800 ? -29.301 2.806 73.818 1.00 88.56 800 GLN A O 1
ATOM 6452 N N . MET A 1 801 ? -31.409 2.480 74.491 1.00 89.19 801 MET A N 1
ATOM 6453 C CA . MET A 1 801 ? -31.940 2.444 73.120 1.00 89.19 801 MET A CA 1
ATOM 6454 C C . MET A 1 801 ? -31.700 3.757 72.365 1.00 89.19 801 MET A C 1
ATOM 6456 O O . MET A 1 801 ? -31.409 3.735 71.173 1.00 89.19 801 MET A O 1
ATOM 6460 N N . LEU A 1 802 ? -31.831 4.906 73.035 1.00 90.62 802 LEU A N 1
ATOM 6461 C CA . LEU A 1 802 ? -31.562 6.204 72.412 1.00 90.62 802 LEU A CA 1
ATOM 6462 C C . LEU A 1 802 ? -30.068 6.394 72.114 1.00 90.62 802 LEU A C 1
ATOM 6464 O O . LEU A 1 802 ? -29.734 6.967 71.082 1.00 90.62 802 LEU A O 1
ATOM 6468 N N . GLU A 1 803 ? -29.171 5.903 72.969 1.00 87.69 803 GLU A N 1
ATOM 6469 C CA . GLU A 1 803 ? -27.724 5.907 72.726 1.00 87.69 803 GLU A CA 1
ATOM 6470 C C . GLU A 1 803 ? -27.342 4.993 71.558 1.00 87.69 803 GLU A C 1
ATOM 6472 O O . GLU A 1 803 ? -26.573 5.408 70.692 1.00 87.69 803 GLU A O 1
ATOM 6477 N N . GLU A 1 804 ? -27.925 3.795 71.478 1.00 88.81 804 GLU A N 1
ATOM 6478 C CA . GLU A 1 804 ? -27.744 2.866 70.358 1.00 88.81 804 GLU A CA 1
ATOM 6479 C C . GLU A 1 804 ? -28.247 3.481 69.044 1.00 88.81 804 GLU A C 1
ATOM 6481 O O . GLU A 1 804 ? -27.524 3.485 68.049 1.00 88.81 804 GLU A O 1
ATOM 6486 N N . GLN A 1 805 ? -29.432 4.101 69.047 1.00 89.38 805 GLN A N 1
ATOM 6487 C CA . GLN A 1 805 ? -29.954 4.832 67.886 1.00 89.38 805 GLN A CA 1
ATOM 6488 C C . GLN A 1 805 ? -29.048 5.999 67.480 1.00 89.38 805 GLN A C 1
ATOM 6490 O O . GLN A 1 805 ? -28.788 6.201 66.297 1.00 89.38 805 GLN A O 1
ATOM 6495 N N . LEU A 1 806 ? -28.530 6.763 68.443 1.00 88.31 806 LEU A N 1
ATOM 6496 C CA . LEU A 1 806 ? -27.640 7.889 68.166 1.00 88.31 806 LEU A CA 1
ATOM 6497 C C . LEU A 1 806 ? -26.282 7.412 67.627 1.00 88.31 806 LEU A C 1
ATOM 6499 O O . LEU A 1 806 ? -25.689 8.081 66.782 1.00 88.31 806 LEU A O 1
ATOM 6503 N N . GLN A 1 807 ? -25.811 6.241 68.059 1.00 88.44 807 GLN A N 1
ATOM 6504 C CA . GLN A 1 807 ? -24.602 5.611 67.538 1.00 88.44 807 GLN A CA 1
ATOM 6505 C C . GLN A 1 807 ? -24.793 5.091 66.106 1.00 88.44 807 GLN A C 1
ATOM 6507 O O . GLN A 1 807 ? -23.902 5.284 65.280 1.00 88.44 807 GLN A O 1
ATOM 6512 N N . VAL A 1 808 ? -25.959 4.519 65.789 1.00 90.88 808 VAL A N 1
ATOM 6513 C CA . VAL A 1 808 ? -26.330 4.127 64.417 1.00 90.88 808 VAL A CA 1
ATOM 6514 C C . VAL A 1 808 ? -26.376 5.351 63.503 1.00 90.88 808 VAL A C 1
ATOM 6516 O O . VAL A 1 808 ? -25.693 5.371 62.486 1.00 90.88 808 VAL A O 1
ATOM 6519 N N . VAL A 1 809 ? -27.060 6.425 63.913 1.00 89.88 809 VAL A N 1
ATOM 6520 C CA . VAL A 1 809 ? -27.125 7.679 63.138 1.00 89.88 809 VAL A CA 1
ATOM 6521 C C . VAL A 1 809 ? -25.738 8.307 62.946 1.00 89.88 809 VAL A C 1
ATOM 6523 O O . VAL A 1 809 ? -25.450 8.879 61.897 1.00 89.88 809 VAL A O 1
ATOM 6526 N N . ARG A 1 810 ? -24.839 8.201 63.935 1.00 89.00 810 ARG A N 1
ATOM 6527 C CA . ARG A 1 810 ? -23.438 8.638 63.788 1.00 89.00 810 ARG A CA 1
ATOM 6528 C C . ARG A 1 810 ? -22.659 7.787 62.785 1.00 89.00 810 ARG A C 1
ATOM 6530 O O . ARG A 1 810 ? -21.842 8.351 62.062 1.00 89.00 810 ARG A O 1
ATOM 6537 N N . GLY A 1 811 ? -22.901 6.477 62.751 1.00 91.94 811 GLY A N 1
ATOM 6538 C CA . GLY A 1 811 ? -22.345 5.570 61.745 1.00 91.94 811 GLY A CA 1
ATOM 6539 C C . GLY A 1 811 ? -22.818 5.940 60.342 1.00 91.94 811 GLY A C 1
ATOM 6540 O O . GLY A 1 811 ? -21.997 6.235 59.484 1.00 91.94 811 GLY A O 1
ATOM 6541 N N . GLU A 1 812 ? -24.129 6.088 60.152 1.00 92.50 812 GLU A N 1
ATOM 6542 C CA . GLU A 1 812 ? -24.727 6.508 58.877 1.00 92.50 812 GLU A CA 1
ATOM 6543 C C . GLU A 1 812 ? -24.208 7.883 58.412 1.00 92.50 812 GLU A C 1
ATOM 6545 O O . GLU A 1 812 ? -23.944 8.105 57.228 1.00 92.50 812 GLU A O 1
ATOM 6550 N N . LEU A 1 813 ? -24.005 8.828 59.337 1.00 88.25 813 LEU A N 1
ATOM 6551 C CA . LEU A 1 813 ? -23.413 10.128 59.014 1.00 88.25 813 LEU A CA 1
ATOM 6552 C C . LEU A 1 813 ? -21.938 10.006 58.583 1.00 88.25 813 LEU A C 1
ATOM 6554 O O . LEU A 1 813 ? -21.489 10.744 57.708 1.00 88.25 813 LEU A O 1
ATOM 6558 N N . ALA A 1 814 ? -21.174 9.091 59.181 1.00 88.50 814 ALA A N 1
ATOM 6559 C CA . ALA A 1 814 ? -19.799 8.823 58.771 1.00 88.50 814 ALA A CA 1
ATOM 6560 C C . ALA A 1 814 ? -19.748 8.157 57.385 1.00 88.50 814 ALA A C 1
ATOM 6562 O O . ALA A 1 814 ? -18.974 8.597 56.535 1.00 88.50 814 ALA A O 1
ATOM 6563 N N . ASP A 1 815 ? -20.626 7.186 57.130 1.00 91.31 815 ASP A N 1
ATOM 6564 C CA . ASP A 1 815 ? -20.726 6.492 55.843 1.00 91.31 815 ASP A CA 1
ATOM 6565 C C . ASP A 1 815 ? -21.136 7.455 54.720 1.00 91.31 815 ASP A C 1
ATOM 6567 O O . ASP A 1 815 ? -20.540 7.462 53.644 1.00 91.31 815 ASP A O 1
ATOM 6571 N N . THR A 1 816 ? -22.100 8.347 54.977 1.00 89.31 816 THR A N 1
ATOM 6572 C CA . THR A 1 816 ? -22.499 9.383 54.006 1.00 89.31 816 THR A CA 1
ATOM 6573 C C . THR A 1 816 ? -21.388 10.402 53.740 1.00 89.31 816 THR A C 1
ATOM 6575 O O . THR A 1 816 ? -21.237 10.866 52.607 1.00 89.31 816 THR A O 1
ATOM 6578 N N . LEU A 1 817 ? -20.569 10.747 54.739 1.00 89.19 817 LEU A N 1
ATOM 6579 C CA . LEU A 1 817 ? -19.394 11.602 54.540 1.00 89.19 817 LEU A CA 1
ATOM 6580 C C . LEU A 1 817 ? -18.305 10.917 53.705 1.00 89.19 817 LEU A C 1
ATOM 6582 O O . LEU A 1 817 ? -17.668 11.589 52.888 1.00 89.19 817 LEU A O 1
ATOM 6586 N N . GLU A 1 818 ? -18.105 9.611 53.877 1.00 91.38 818 GLU A N 1
ATOM 6587 C CA . GLU A 1 818 ? -17.148 8.838 53.082 1.00 91.38 818 GLU A CA 1
ATOM 6588 C C . GLU A 1 818 ? -17.625 8.692 51.631 1.00 91.38 818 GLU A C 1
ATOM 6590 O O . GLU A 1 818 ? -16.880 9.013 50.707 1.00 91.38 818 GLU A O 1
ATOM 6595 N N . GLN A 1 819 ? -18.909 8.390 51.414 1.00 88.81 819 GLN A N 1
ATOM 6596 C CA . GLN A 1 819 ? -19.518 8.381 50.077 1.00 88.81 819 GLN A CA 1
ATOM 6597 C C . GLN A 1 819 ? -19.367 9.733 49.357 1.00 88.81 819 GLN A C 1
ATOM 6599 O O . GLN A 1 819 ? -19.103 9.787 48.155 1.00 88.81 819 GLN A O 1
ATOM 6604 N N . LEU A 1 820 ? -19.487 10.855 50.076 1.00 86.25 820 LEU A N 1
ATOM 6605 C CA . LEU A 1 820 ? -19.257 12.190 49.510 1.00 86.25 820 LEU A CA 1
ATOM 6606 C C . LEU A 1 820 ? -17.780 12.464 49.179 1.00 86.25 820 LEU A C 1
ATOM 6608 O O . LEU A 1 820 ? -17.496 13.253 48.270 1.00 86.25 820 LEU A O 1
ATOM 6612 N N . ARG A 1 821 ? -16.834 11.850 49.898 1.00 90.38 821 ARG A N 1
ATOM 6613 C CA . ARG A 1 821 ? -15.405 11.880 49.550 1.00 90.38 821 ARG A CA 1
ATOM 6614 C C . ARG A 1 821 ? -15.130 11.063 48.296 1.00 90.38 821 ARG A C 1
ATOM 6616 O O . ARG A 1 821 ? -14.530 11.591 47.366 1.00 90.38 821 ARG A O 1
ATOM 6623 N N . GLU A 1 822 ? -15.637 9.839 48.234 1.00 91.88 822 GLU A N 1
ATOM 6624 C CA . GLU A 1 822 ? -15.490 8.968 47.069 1.00 91.88 822 GLU A CA 1
ATOM 6625 C C . GLU A 1 822 ? -16.089 9.608 45.811 1.00 91.88 822 GLU A C 1
ATOM 6627 O O . GLU A 1 822 ? -15.445 9.646 44.764 1.00 91.88 822 GLU A O 1
ATOM 6632 N N . LEU A 1 823 ? -17.281 10.207 45.914 1.00 88.56 823 LEU A N 1
ATOM 6633 C CA . LEU A 1 823 ? -17.905 10.940 44.809 1.00 88.56 823 LEU A CA 1
ATOM 6634 C C . LEU A 1 823 ? -17.060 12.127 44.341 1.00 88.56 823 LEU A C 1
ATOM 6636 O O . LEU A 1 823 ? -16.982 12.387 43.140 1.00 88.56 823 LEU A O 1
ATOM 6640 N N . ARG A 1 824 ? -16.410 12.843 45.264 1.00 91.00 824 ARG A N 1
ATOM 6641 C CA . ARG A 1 824 ? -15.495 13.943 44.932 1.00 91.00 824 ARG A CA 1
ATOM 6642 C C . ARG A 1 824 ? -14.260 13.436 44.196 1.00 91.00 824 ARG A C 1
ATOM 6644 O O . ARG A 1 824 ? -13.883 14.035 43.192 1.00 91.00 824 ARG A O 1
ATOM 6651 N N . ASP A 1 825 ? -13.675 12.335 44.651 1.00 91.88 825 ASP A N 1
ATOM 6652 C CA . ASP A 1 825 ? -12.513 11.719 44.011 1.00 91.88 825 ASP A CA 1
ATOM 6653 C C . ASP A 1 825 ? -12.859 11.202 42.612 1.00 91.88 825 ASP A C 1
ATOM 6655 O O . ASP A 1 825 ? -12.102 11.417 41.664 1.00 91.88 825 ASP A O 1
ATOM 6659 N N . VAL A 1 826 ? -14.029 10.576 42.451 1.00 92.06 826 VAL A N 1
ATOM 6660 C CA . VAL A 1 826 ? -14.545 10.151 41.144 1.00 92.06 826 VAL A CA 1
ATOM 6661 C C . VAL A 1 826 ? -14.750 11.359 40.233 1.00 92.06 826 VAL A C 1
ATOM 6663 O O . VAL A 1 826 ? -14.295 11.334 39.091 1.00 92.06 826 VAL A O 1
ATOM 6666 N N . LEU A 1 827 ? -15.358 12.445 40.718 1.00 87.69 827 LEU A N 1
ATOM 6667 C CA . LEU A 1 827 ? -15.515 13.686 39.951 1.00 87.69 827 LEU A CA 1
ATOM 6668 C C . LEU A 1 827 ? -14.168 14.271 39.522 1.00 87.69 827 LEU A C 1
ATOM 6670 O O . LEU A 1 827 ? -14.006 14.654 38.366 1.00 87.69 827 LEU A O 1
ATOM 6674 N N . GLN A 1 828 ? -13.185 14.289 40.419 1.00 90.56 828 GLN A N 1
ATOM 6675 C CA . GLN A 1 828 ? -11.859 14.828 40.139 1.00 90.56 828 GLN A CA 1
ATOM 6676 C C . GLN A 1 828 ? -11.099 13.973 39.112 1.00 90.56 828 GLN A C 1
ATOM 6678 O O . GLN A 1 828 ? -10.506 14.528 38.189 1.00 90.56 828 GLN A O 1
ATOM 6683 N N . ARG A 1 829 ? -11.193 12.638 39.194 1.00 89.62 829 ARG A N 1
ATOM 6684 C CA . ARG A 1 829 ? -10.656 11.712 38.175 1.00 89.62 829 ARG A CA 1
ATOM 6685 C C . ARG A 1 829 ? -11.376 11.849 36.834 1.00 89.62 829 ARG A C 1
ATOM 6687 O O . ARG A 1 829 ? -10.755 11.797 35.777 1.00 89.62 829 ARG A O 1
ATOM 6694 N N . THR A 1 830 ? -12.691 12.045 36.856 1.00 87.44 830 THR A N 1
ATOM 6695 C CA . THR A 1 830 ? -13.475 12.236 35.627 1.00 87.44 830 THR A CA 1
ATOM 6696 C C . THR A 1 830 ? -13.096 13.552 34.948 1.00 87.44 830 THR A C 1
ATOM 6698 O O . THR A 1 830 ? -12.973 13.593 33.725 1.00 87.44 830 THR A O 1
ATOM 6701 N N . GLN A 1 831 ? -12.834 14.603 35.731 1.00 87.19 831 GLN A N 1
ATOM 6702 C CA . GLN A 1 831 ? -12.355 15.889 35.232 1.00 87.19 831 GLN A CA 1
ATOM 6703 C C . GLN A 1 831 ? -10.950 15.782 34.625 1.00 87.19 831 GLN A C 1
ATOM 6705 O O . GLN A 1 831 ? -10.741 16.265 33.517 1.00 87.19 831 GLN A O 1
ATOM 6710 N N . THR A 1 832 ? -10.007 15.093 35.278 1.00 88.81 832 THR A N 1
ATOM 6711 C CA . THR A 1 832 ? -8.649 14.916 34.730 1.00 88.81 832 THR A CA 1
ATOM 6712 C C . THR A 1 832 ? -8.674 14.123 33.423 1.00 88.81 832 THR A C 1
ATOM 6714 O O . THR A 1 832 ? -8.038 14.521 32.452 1.00 88.81 832 THR A O 1
ATOM 6717 N N . ILE A 1 833 ? -9.484 13.061 33.348 1.00 91.38 833 ILE A N 1
ATOM 6718 C CA . ILE A 1 833 ? -9.680 12.286 32.112 1.00 91.38 833 ILE A CA 1
ATOM 6719 C C . ILE A 1 833 ? -10.338 13.148 31.024 1.00 91.38 833 ILE A C 1
ATOM 6721 O O . ILE A 1 833 ? -9.997 13.029 29.845 1.00 91.38 833 ILE A O 1
ATOM 6725 N N . ALA A 1 834 ? -11.285 14.019 31.382 1.00 85.62 834 ALA A N 1
ATOM 6726 C CA . ALA A 1 834 ? -11.902 14.944 30.435 1.00 85.62 834 ALA A CA 1
ATOM 6727 C C . ALA A 1 834 ? -10.881 15.952 29.878 1.00 85.62 834 ALA A C 1
ATOM 6729 O O . ALA A 1 834 ? -10.840 16.156 28.664 1.00 85.62 834 ALA A O 1
ATOM 6730 N N . ASP A 1 835 ? -10.008 16.506 30.720 1.00 91.06 835 ASP A N 1
ATOM 6731 C CA . ASP A 1 835 ? -8.948 17.436 30.313 1.00 91.06 835 ASP A CA 1
ATOM 6732 C C . ASP A 1 835 ? -7.880 16.740 29.436 1.00 91.06 835 ASP A C 1
ATOM 6734 O O . ASP A 1 835 ? -7.443 17.267 28.407 1.00 91.06 835 ASP A O 1
ATOM 6738 N N . GLU A 1 836 ? -7.508 15.501 29.760 1.00 89.38 836 GLU A N 1
ATOM 6739 C CA . GLU A 1 836 ? -6.624 14.664 28.935 1.00 89.38 836 GLU A CA 1
ATOM 6740 C C . GLU A 1 836 ? -7.246 14.330 27.569 1.00 89.38 836 GLU A C 1
ATOM 6742 O O . GLU A 1 836 ? -6.575 14.373 26.530 1.00 89.38 836 GLU A O 1
ATOM 6747 N N . ARG A 1 837 ? -8.554 14.055 27.529 1.00 87.31 837 ARG A N 1
ATOM 6748 C CA . ARG A 1 837 ? -9.294 13.876 26.271 1.00 87.31 837 ARG A CA 1
ATOM 6749 C C . ARG A 1 837 ? -9.362 15.176 25.474 1.00 87.31 837 ARG A C 1
ATOM 6751 O O . ARG A 1 837 ? -9.163 15.132 24.263 1.00 87.31 837 ARG A O 1
ATOM 6758 N N . GLN A 1 838 ? -9.563 16.321 26.125 1.00 88.81 838 GLN A N 1
ATOM 6759 C CA . GLN A 1 838 ? -9.571 17.642 25.491 1.00 88.81 838 GLN A CA 1
ATOM 6760 C C . GLN A 1 838 ? -8.217 17.958 24.834 1.00 88.81 838 GLN A C 1
ATOM 6762 O O . GLN A 1 838 ? -8.166 18.383 23.679 1.00 88.81 838 GLN A O 1
ATOM 6767 N N . THR A 1 839 ? -7.103 17.694 25.523 1.00 87.06 839 THR A N 1
ATOM 6768 C CA . THR A 1 839 ? -5.755 17.891 24.959 1.00 87.06 839 THR A CA 1
ATOM 6769 C C . THR A 1 839 ? -5.455 16.916 23.817 1.00 87.06 839 THR A C 1
ATOM 6771 O O . THR A 1 839 ? -4.864 17.306 22.807 1.00 87.06 839 THR A O 1
ATOM 6774 N N . SER A 1 840 ? -5.907 15.664 23.925 1.00 87.19 840 SER A N 1
ATOM 6775 C CA . SER A 1 840 ? -5.776 14.656 22.864 1.00 87.19 840 SER A CA 1
ATOM 6776 C C . SER A 1 840 ? -6.598 15.011 21.620 1.00 87.19 840 SER A C 1
ATOM 6778 O O . SER A 1 840 ? -6.102 14.891 20.499 1.00 87.19 840 SER A O 1
ATOM 6780 N N . LEU A 1 841 ? -7.820 15.525 21.803 1.00 87.19 841 LEU A N 1
ATOM 6781 C CA . LEU A 1 841 ? -8.646 16.077 20.727 1.00 87.19 841 LEU A CA 1
ATOM 6782 C C . LEU A 1 841 ? -7.981 17.293 20.074 1.00 87.19 841 LEU A C 1
ATOM 6784 O O . LEU A 1 841 ? -8.000 17.403 18.849 1.00 87.19 841 LEU A O 1
ATOM 6788 N N . GLY A 1 842 ? -7.332 18.164 20.854 1.00 89.56 842 GLY A N 1
ATOM 6789 C CA . GLY A 1 842 ? -6.522 19.265 20.328 1.00 89.56 842 GLY A CA 1
ATOM 6790 C C . GLY A 1 842 ? -5.394 18.777 19.412 1.00 89.56 842 GLY A C 1
ATOM 6791 O O . GLY A 1 842 ? -5.267 19.252 18.285 1.00 89.56 842 GLY A O 1
ATOM 6792 N N . LYS A 1 843 ? -4.630 17.761 19.838 1.00 89.94 843 LYS A N 1
ATOM 6793 C CA . LYS A 1 843 ? -3.560 17.150 19.023 1.00 89.94 843 LYS A CA 1
ATOM 6794 C C . LYS A 1 843 ? -4.096 16.520 17.734 1.00 89.94 843 LYS A C 1
ATOM 6796 O O . LYS A 1 843 ? -3.534 16.750 16.667 1.00 89.94 843 LYS A O 1
ATOM 6801 N N . LEU A 1 844 ? -5.196 15.769 17.817 1.00 86.25 844 LEU A N 1
ATOM 6802 C CA . LEU A 1 844 ? -5.853 15.172 16.647 1.00 86.25 844 LEU A CA 1
ATOM 6803 C C . LEU A 1 844 ? -6.391 16.235 15.681 1.00 86.25 844 LEU A C 1
ATOM 6805 O O . LEU A 1 844 ? -6.294 16.065 14.471 1.00 86.25 844 LEU A O 1
ATOM 6809 N N . THR A 1 845 ? -6.915 17.346 16.198 1.00 88.75 845 THR A N 1
ATOM 6810 C CA . THR A 1 845 ? -7.397 18.466 15.375 1.00 88.75 845 THR A CA 1
ATOM 6811 C C . THR A 1 845 ? -6.252 19.109 14.592 1.00 88.75 845 THR A C 1
ATOM 6813 O O . THR A 1 845 ? -6.402 19.364 13.398 1.00 88.75 845 THR A O 1
ATOM 6816 N N . VAL A 1 846 ? -5.089 19.303 15.226 1.00 89.62 846 VAL A N 1
ATOM 6817 C CA . VAL A 1 846 ? -3.884 19.808 14.549 1.00 89.62 846 VAL A CA 1
ATOM 6818 C C . VAL A 1 846 ? -3.410 18.823 13.475 1.00 89.62 846 VAL A C 1
ATOM 6820 O O . VAL A 1 846 ? -3.244 19.219 12.325 1.00 89.62 846 VAL A O 1
ATOM 6823 N N . GLN A 1 847 ? -3.321 17.526 13.784 1.00 90.06 847 GLN A N 1
ATOM 6824 C CA . GLN A 1 847 ? -2.952 16.501 12.796 1.00 90.06 847 GLN A CA 1
ATOM 6825 C C . GLN A 1 847 ? -3.926 16.439 11.607 1.00 90.06 847 GLN A C 1
ATOM 6827 O O . GLN A 1 847 ? -3.511 16.281 10.458 1.00 90.06 847 GLN A O 1
ATOM 6832 N N . LEU A 1 848 ? -5.229 16.595 11.849 1.00 85.81 848 LEU A N 1
ATOM 6833 C CA . LEU A 1 848 ? -6.226 16.680 10.780 1.00 85.81 848 LEU A CA 1
ATOM 6834 C C . LEU A 1 848 ? -6.046 17.943 9.931 1.00 85.81 848 LEU A C 1
ATOM 6836 O O . LEU A 1 848 ? -6.204 17.884 8.714 1.00 85.81 848 LEU A O 1
ATOM 6840 N N . SER A 1 849 ? -5.681 19.072 10.539 1.00 89.44 849 SER A N 1
ATOM 6841 C CA . SER A 1 849 ? -5.372 20.290 9.786 1.00 89.44 849 SER A CA 1
ATOM 6842 C C . SER A 1 849 ? -4.094 20.162 8.948 1.00 89.44 849 SER A C 1
ATOM 6844 O O . SER A 1 849 ? -4.090 20.589 7.796 1.00 89.44 849 SER A O 1
ATOM 6846 N N . ASP A 1 850 ? -3.059 19.493 9.460 1.00 90.44 850 ASP A N 1
ATOM 6847 C CA . ASP A 1 850 ? -1.814 19.247 8.726 1.00 90.44 850 ASP A CA 1
ATOM 6848 C C . ASP A 1 850 ? -2.025 18.276 7.563 1.00 90.44 850 ASP A C 1
ATOM 6850 O O . ASP A 1 850 ? -1.624 18.562 6.438 1.00 90.44 850 ASP A O 1
ATOM 6854 N N . THR A 1 851 ? -2.736 17.168 7.791 1.00 85.62 851 THR A N 1
ATOM 6855 C CA . THR A 1 851 ? -3.073 16.224 6.711 1.00 85.62 851 THR A CA 1
ATOM 6856 C C . THR A 1 851 ? -3.965 16.855 5.644 1.00 85.62 851 THR A C 1
ATOM 6858 O O . THR A 1 851 ? -3.807 16.554 4.460 1.00 85.62 851 THR A O 1
ATOM 6861 N N . ARG A 1 852 ? -4.870 17.766 6.027 1.00 88.62 852 ARG A N 1
ATOM 6862 C CA . ARG A 1 852 ? -5.653 18.566 5.081 1.00 88.62 852 ARG A CA 1
ATOM 6863 C C . ARG A 1 852 ? -4.763 19.495 4.255 1.00 88.62 852 ARG A C 1
ATOM 6865 O O . ARG A 1 852 ? -4.920 19.528 3.040 1.00 88.62 852 ARG A O 1
ATOM 6872 N N . ARG A 1 853 ? -3.822 20.204 4.883 1.00 88.00 853 ARG A N 1
ATOM 6873 C CA . ARG A 1 853 ? -2.867 21.070 4.178 1.00 88.00 853 ARG A CA 1
ATOM 6874 C C . ARG A 1 853 ? -1.986 20.272 3.216 1.00 88.00 853 ARG A C 1
ATOM 6876 O O . ARG A 1 853 ? -1.850 20.661 2.066 1.00 88.00 853 ARG A O 1
ATOM 6883 N N . GLU A 1 854 ? -1.476 19.114 3.631 1.00 89.38 854 GLU A N 1
ATOM 6884 C CA . GLU A 1 854 ? -0.721 18.219 2.744 1.00 89.38 854 GLU A CA 1
ATOM 6885 C C . GLU A 1 854 ? -1.554 17.710 1.557 1.00 89.38 854 GLU A C 1
ATOM 6887 O O . GLU A 1 854 ? -1.031 17.489 0.466 1.00 89.38 854 GLU A O 1
ATOM 6892 N N . LEU A 1 855 ? -2.850 17.458 1.765 1.00 83.19 855 LEU A N 1
ATOM 6893 C CA . LEU A 1 855 ? -3.771 17.085 0.690 1.00 83.19 855 LEU A CA 1
ATOM 6894 C C . LEU A 1 855 ? -3.986 18.247 -0.282 1.00 83.19 855 LEU A C 1
ATOM 6896 O O . LEU A 1 855 ? -3.994 18.032 -1.493 1.00 83.19 855 LEU A O 1
ATOM 6900 N N . GLU A 1 856 ? -4.133 19.466 0.233 1.00 88.06 856 GLU A N 1
ATOM 6901 C CA . GLU A 1 856 ? -4.239 20.682 -0.573 1.00 88.06 856 GLU A CA 1
ATOM 6902 C C . GLU A 1 856 ? -2.945 20.915 -1.376 1.00 88.06 856 GLU A C 1
ATOM 6904 O O . GLU A 1 856 ? -3.021 21.098 -2.589 1.00 88.06 856 GLU A O 1
ATOM 6909 N N . GLU A 1 857 ? -1.763 20.793 -0.767 1.00 90.44 857 GLU A N 1
ATOM 6910 C CA . GLU A 1 857 ? -0.453 20.883 -1.440 1.00 90.44 857 GLU A CA 1
ATOM 6911 C C . GLU A 1 857 ? -0.306 19.824 -2.547 1.00 90.44 857 GLU A C 1
ATOM 6913 O O . GLU A 1 857 ? -0.024 20.165 -3.694 1.00 90.44 857 GLU A O 1
ATOM 6918 N N . ARG A 1 858 ? -0.628 18.552 -2.263 1.00 88.81 858 ARG A N 1
ATOM 6919 C CA . ARG A 1 858 ? -0.618 17.479 -3.278 1.00 88.81 858 ARG A CA 1
ATOM 6920 C C . ARG A 1 858 ? -1.605 17.719 -4.414 1.00 88.81 858 ARG A C 1
ATOM 6922 O O . ARG A 1 858 ? -1.359 17.297 -5.539 1.00 88.81 858 ARG A O 1
ATOM 6929 N N . THR A 1 859 ? -2.727 18.377 -4.139 1.00 89.25 859 THR A N 1
ATOM 6930 C CA . THR A 1 859 ? -3.692 18.739 -5.184 1.00 89.25 859 THR A CA 1
ATOM 6931 C C . THR A 1 859 ? -3.099 19.790 -6.122 1.00 89.25 859 THR A C 1
ATOM 6933 O O . THR A 1 859 ? -3.262 19.668 -7.334 1.00 89.25 859 THR A O 1
ATOM 6936 N N . HIS A 1 860 ? -2.361 20.772 -5.594 1.00 87.75 860 HIS A N 1
ATOM 6937 C CA . HIS A 1 860 ? -1.653 21.759 -6.415 1.00 87.75 860 HIS A CA 1
ATOM 6938 C C . HIS A 1 860 ? -0.521 21.113 -7.228 1.00 87.75 860 HIS A C 1
ATOM 6940 O O . HIS A 1 860 ? -0.451 21.340 -8.430 1.00 87.75 860 HIS A O 1
ATOM 6946 N N . GLU A 1 861 ? 0.277 20.219 -6.632 1.00 92.00 861 GLU A N 1
ATOM 6947 C CA . GLU A 1 861 ? 1.316 19.467 -7.357 1.00 92.00 861 GLU A CA 1
ATOM 6948 C C . GLU A 1 861 ? 0.735 18.649 -8.524 1.00 92.00 861 GLU A C 1
ATOM 6950 O O . GLU A 1 861 ? 1.303 18.611 -9.615 1.00 92.00 861 GLU A O 1
ATOM 6955 N N . VAL A 1 862 ? -0.419 18.003 -8.323 1.00 87.81 862 VAL A N 1
ATOM 6956 C CA . VAL A 1 862 ? -1.103 17.247 -9.384 1.00 87.81 862 VAL A CA 1
ATOM 6957 C C . VAL A 1 862 ? -1.614 18.171 -10.491 1.00 87.81 862 VAL A C 1
ATOM 6959 O O . VAL A 1 862 ? -1.511 17.809 -11.663 1.00 87.81 862 VAL A O 1
ATOM 6962 N N . LEU A 1 863 ? -2.130 19.356 -10.154 1.00 89.50 863 LEU A N 1
ATOM 6963 C CA . LEU A 1 863 ? -2.542 20.354 -11.147 1.00 89.50 863 LEU A CA 1
ATOM 6964 C C . LEU A 1 863 ? -1.345 20.886 -11.949 1.00 89.50 863 LEU A C 1
ATOM 6966 O O . LEU A 1 863 ? -1.445 21.025 -13.167 1.00 89.50 863 LEU A O 1
ATOM 6970 N N . ASP A 1 864 ? -0.203 21.113 -11.303 1.00 91.00 864 ASP A N 1
ATOM 6971 C CA . ASP A 1 864 ? 1.032 21.523 -11.976 1.00 91.00 864 ASP A CA 1
ATOM 6972 C C . ASP A 1 864 ? 1.560 20.421 -12.902 1.00 91.00 864 ASP A C 1
ATOM 6974 O O . ASP A 1 864 ? 1.966 20.698 -14.033 1.00 91.00 864 ASP A O 1
ATOM 6978 N N . MET A 1 865 ? 1.485 19.155 -12.474 1.00 88.50 865 MET A N 1
ATOM 6979 C CA . MET A 1 865 ? 1.814 18.021 -13.338 1.00 88.50 865 MET A CA 1
ATOM 6980 C C . MET A 1 865 ? 0.855 17.892 -14.528 1.00 88.50 865 MET A C 1
ATOM 6982 O O . MET A 1 865 ? 1.316 17.628 -15.637 1.00 88.50 865 MET A O 1
ATOM 6986 N N . ASP A 1 866 ? -0.452 18.099 -14.346 1.00 88.62 866 ASP A N 1
ATOM 6987 C CA . ASP A 1 866 ? -1.434 18.090 -15.443 1.00 88.62 866 ASP A CA 1
ATOM 6988 C C . ASP A 1 866 ? -1.171 19.224 -16.450 1.00 88.62 866 ASP A C 1
ATOM 6990 O O . ASP A 1 866 ? -1.203 19.008 -17.664 1.00 88.62 866 ASP A O 1
ATOM 6994 N N . ASN A 1 867 ? -0.815 20.417 -15.967 1.00 88.19 867 ASN A N 1
ATOM 6995 C CA . ASN A 1 867 ? -0.416 21.538 -16.820 1.00 88.19 867 ASN A CA 1
ATOM 6996 C C . ASN A 1 867 ? 0.876 21.231 -17.597 1.00 88.19 867 ASN A C 1
ATOM 6998 O O . ASN A 1 867 ? 0.907 21.400 -18.817 1.00 88.19 867 ASN A O 1
ATOM 7002 N N . ALA A 1 868 ? 1.904 20.685 -16.940 1.00 90.31 868 ALA A N 1
ATOM 7003 C CA . ALA A 1 868 ? 3.149 20.282 -17.598 1.00 90.31 868 ALA A CA 1
ATOM 7004 C C . ALA A 1 868 ? 2.932 19.160 -18.633 1.00 90.31 868 ALA A C 1
ATOM 7006 O O . ALA A 1 868 ? 3.575 19.139 -19.688 1.00 90.31 868 ALA A O 1
ATOM 7007 N N . LEU A 1 869 ? 2.009 18.229 -18.366 1.00 86.00 869 LEU A N 1
ATOM 7008 C CA . LEU A 1 869 ? 1.614 17.192 -19.320 1.00 86.00 869 LEU A CA 1
ATOM 7009 C C . LEU A 1 869 ? 0.881 17.782 -20.528 1.00 86.00 869 LEU A C 1
ATOM 7011 O O . LEU A 1 869 ? 1.183 17.387 -21.654 1.00 86.00 869 LEU A O 1
ATOM 7015 N N . LYS A 1 870 ? -0.018 18.753 -20.330 1.00 88.88 870 LYS A N 1
ATOM 7016 C CA . LYS A 1 870 ? -0.693 19.474 -21.424 1.00 88.88 870 LYS A CA 1
ATOM 7017 C C . LYS A 1 870 ? 0.290 20.262 -22.287 1.00 88.88 870 LYS A C 1
ATOM 7019 O O . LYS A 1 870 ? 0.193 20.207 -23.513 1.00 88.88 870 LYS A O 1
ATOM 7024 N N . GLU A 1 871 ? 1.268 20.936 -21.683 1.00 88.38 871 GLU A N 1
ATOM 7025 C CA . GLU A 1 871 ? 2.340 21.627 -22.412 1.00 88.38 871 GLU A CA 1
ATOM 7026 C C . GLU A 1 871 ? 3.181 20.644 -23.232 1.00 88.38 871 GLU A C 1
ATOM 7028 O O . GLU A 1 871 ? 3.364 20.832 -24.437 1.00 88.38 871 GLU A O 1
ATOM 7033 N N . ARG A 1 872 ? 3.606 19.527 -22.625 1.00 85.25 872 ARG A N 1
ATOM 7034 C CA . ARG A 1 872 ? 4.326 18.451 -23.326 1.00 85.25 872 ARG A CA 1
ATOM 7035 C C . ARG A 1 872 ? 3.504 17.827 -24.448 1.00 85.25 872 ARG A C 1
ATOM 7037 O O . ARG A 1 872 ? 4.058 17.519 -25.502 1.00 85.25 872 ARG A O 1
ATOM 7044 N N . GLN A 1 873 ? 2.200 17.651 -24.257 1.00 84.88 873 GLN A N 1
ATOM 7045 C CA . GLN A 1 873 ? 1.294 17.170 -25.296 1.00 84.88 873 GLN A CA 1
ATOM 7046 C C . GLN A 1 873 ? 1.184 18.183 -26.447 1.00 84.88 873 GLN A C 1
ATOM 7048 O O . GLN A 1 873 ? 1.217 17.784 -27.611 1.00 84.88 873 GLN A O 1
ATOM 7053 N N . GLY A 1 874 ? 1.142 19.483 -26.145 1.00 89.81 874 GLY A N 1
ATOM 7054 C CA . GLY A 1 874 ? 1.202 20.558 -27.138 1.00 89.81 874 GLY A CA 1
ATOM 7055 C C . GLY A 1 874 ? 2.507 20.558 -27.941 1.00 89.81 874 GLY A C 1
ATOM 7056 O O . GLY A 1 874 ? 2.475 20.619 -29.171 1.00 89.81 874 GLY A O 1
ATOM 7057 N N . GLU A 1 875 ? 3.656 20.407 -27.277 1.00 89.06 875 GLU A N 1
ATOM 7058 C CA . GLU A 1 875 ? 4.964 20.283 -27.938 1.00 89.06 875 GLU A CA 1
ATOM 7059 C C . GLU A 1 875 ? 5.048 19.038 -28.828 1.00 89.06 875 GLU A C 1
ATOM 7061 O O . GLU A 1 875 ? 5.574 19.095 -29.942 1.00 89.06 875 GLU A O 1
ATOM 7066 N N . LEU A 1 876 ? 4.529 17.899 -28.358 1.00 86.44 876 LEU A N 1
ATOM 7067 C CA . LEU A 1 876 ? 4.476 16.667 -29.143 1.00 86.44 876 LEU A CA 1
ATOM 7068 C C . LEU A 1 876 ? 3.589 16.834 -30.378 1.00 86.44 876 LEU A C 1
ATOM 7070 O O . LEU A 1 876 ? 3.986 16.401 -31.458 1.00 86.44 876 LEU A O 1
ATOM 7074 N N . GLN A 1 877 ? 2.454 17.527 -30.257 1.00 84.75 877 GLN A N 1
ATOM 7075 C CA . GLN A 1 877 ? 1.592 17.839 -31.395 1.00 84.75 877 GLN A CA 1
ATOM 7076 C C . GLN A 1 877 ? 2.298 18.751 -32.412 1.00 84.75 877 GLN A C 1
ATOM 7078 O O . GLN A 1 877 ? 2.220 18.517 -33.618 1.00 84.75 877 GLN A O 1
ATOM 7083 N N . GLN A 1 878 ? 3.049 19.757 -31.952 1.00 86.56 878 GLN A N 1
ATOM 7084 C CA . GLN A 1 878 ? 3.861 20.609 -32.829 1.00 86.56 878 GLN A CA 1
ATOM 7085 C C . GLN A 1 878 ? 4.976 19.818 -33.529 1.00 86.56 878 GLN A C 1
ATOM 7087 O O . GLN A 1 878 ? 5.181 19.977 -34.732 1.00 86.56 878 GLN A O 1
ATOM 7092 N N . ARG A 1 879 ? 5.670 18.923 -32.812 1.00 87.56 879 ARG A N 1
ATOM 7093 C CA . ARG A 1 879 ? 6.692 18.040 -33.399 1.00 87.56 879 ARG A CA 1
ATOM 7094 C C . ARG A 1 879 ? 6.097 17.067 -34.409 1.00 87.56 879 ARG A C 1
ATOM 7096 O O . ARG A 1 879 ? 6.713 16.856 -35.446 1.00 87.56 879 ARG A O 1
ATOM 7103 N N . ALA A 1 880 ? 4.913 16.519 -34.147 1.00 82.31 880 ALA A N 1
ATOM 7104 C CA . ALA A 1 880 ? 4.198 15.670 -35.096 1.00 82.31 880 ALA A CA 1
ATOM 7105 C C . ALA A 1 880 ? 3.848 16.436 -36.382 1.00 82.31 880 ALA A C 1
ATOM 7107 O O . ALA A 1 880 ? 4.079 15.929 -37.476 1.00 82.31 880 ALA A O 1
ATOM 7108 N N . ASN A 1 881 ? 3.393 17.688 -36.268 1.00 88.50 881 ASN A N 1
ATOM 7109 C CA . ASN A 1 881 ? 3.130 18.543 -37.429 1.00 88.50 881 ASN A CA 1
ATOM 7110 C C . ASN A 1 881 ? 4.408 18.852 -38.228 1.00 88.50 881 ASN A C 1
ATOM 7112 O O . ASN A 1 881 ? 4.390 18.798 -39.456 1.00 88.50 881 ASN A O 1
ATOM 7116 N N . LEU A 1 882 ? 5.524 19.141 -37.552 1.00 89.00 882 LEU A N 1
ATOM 7117 C CA . LEU A 1 882 ? 6.818 19.358 -38.209 1.00 89.00 882 LEU A CA 1
ATOM 7118 C C . LEU A 1 882 ? 7.344 18.081 -38.879 1.00 89.00 882 LEU A C 1
ATOM 7120 O O . LEU A 1 882 ? 7.857 18.147 -39.992 1.00 89.00 882 LEU A O 1
ATOM 7124 N N . LEU A 1 883 ? 7.183 16.915 -38.247 1.00 86.25 883 LEU A N 1
ATOM 7125 C CA . LEU A 1 883 ? 7.529 15.626 -38.850 1.00 86.25 883 LEU A CA 1
ATOM 7126 C C . LEU A 1 883 ? 6.674 15.341 -40.088 1.00 86.25 883 LEU A C 1
ATOM 7128 O O . LEU A 1 883 ? 7.232 14.978 -41.116 1.00 86.25 883 LEU A O 1
ATOM 7132 N N . ALA A 1 884 ? 5.366 15.600 -40.042 1.00 84.38 884 ALA A N 1
ATOM 7133 C CA . ALA A 1 884 ? 4.492 15.465 -41.207 1.00 84.38 884 ALA A CA 1
ATOM 7134 C C . ALA A 1 884 ? 4.913 16.400 -42.359 1.00 84.38 884 ALA A C 1
ATOM 7136 O O . ALA A 1 884 ? 4.912 15.995 -43.521 1.00 84.38 884 ALA A O 1
ATOM 7137 N N . GLN A 1 885 ? 5.334 17.635 -42.057 1.00 86.75 885 GLN A N 1
ATOM 7138 C CA . GLN A 1 885 ? 5.886 18.557 -43.060 1.00 86.75 885 GLN A CA 1
ATOM 7139 C C . GLN A 1 885 ? 7.207 18.043 -43.651 1.00 86.75 885 GLN A C 1
ATOM 7141 O O . GLN A 1 885 ? 7.398 18.092 -44.866 1.00 86.75 885 GLN A O 1
ATOM 7146 N N . LEU A 1 886 ? 8.102 17.502 -42.820 1.00 88.19 886 LEU A N 1
ATOM 7147 C CA . LEU A 1 886 ? 9.350 16.893 -43.285 1.00 88.19 886 LEU A CA 1
ATOM 7148 C C . LEU A 1 886 ? 9.093 15.643 -44.136 1.00 88.19 886 LEU A C 1
ATOM 7150 O O . LEU A 1 886 ? 9.761 15.454 -45.146 1.00 88.19 886 LEU A O 1
ATOM 7154 N N . GLU A 1 887 ? 8.105 14.818 -43.794 1.00 85.31 887 GLU A N 1
ATOM 7155 C CA . GLU A 1 887 ? 7.700 13.662 -44.603 1.00 85.31 887 GLU A CA 1
ATOM 7156 C C . GLU A 1 887 ? 7.158 14.076 -45.977 1.00 85.31 887 GLU A C 1
ATOM 7158 O O . GLU A 1 887 ? 7.435 13.407 -46.977 1.00 85.31 887 GLU A O 1
ATOM 7163 N N . VAL A 1 888 ? 6.413 15.185 -46.053 1.00 87.81 888 VAL A N 1
ATOM 7164 C CA . VAL A 1 888 ? 5.980 15.778 -47.328 1.00 87.81 888 VAL A CA 1
ATOM 7165 C C . VAL A 1 888 ? 7.194 16.234 -48.138 1.00 87.81 888 VAL A C 1
ATOM 7167 O O . VAL A 1 888 ? 7.337 15.803 -49.281 1.00 87.81 888 VAL A O 1
ATOM 7170 N N . ALA A 1 889 ? 8.113 16.996 -47.539 1.00 87.50 889 ALA A N 1
ATOM 7171 C CA . ALA A 1 889 ? 9.314 17.486 -48.218 1.00 87.50 889 ALA A CA 1
ATOM 7172 C C . ALA A 1 889 ? 10.231 16.345 -48.700 1.00 87.50 889 ALA A C 1
ATOM 7174 O O . ALA A 1 889 ? 10.735 16.374 -49.822 1.00 87.50 889 ALA A O 1
ATOM 7175 N N . ILE A 1 890 ? 10.407 15.294 -47.892 1.00 87.00 890 ILE A N 1
ATOM 7176 C CA . ILE A 1 890 ? 11.175 14.100 -48.274 1.00 87.00 890 ILE A CA 1
ATOM 7177 C C . ILE A 1 890 ? 10.489 13.375 -49.436 1.00 87.00 890 ILE A C 1
ATOM 7179 O O . ILE A 1 890 ? 11.172 12.941 -50.365 1.00 87.00 890 ILE A O 1
ATOM 7183 N N . ARG A 1 891 ? 9.153 13.246 -49.430 1.00 88.06 891 ARG A N 1
ATOM 7184 C CA . ARG A 1 891 ? 8.417 12.652 -50.560 1.00 88.06 891 ARG A CA 1
ATOM 7185 C C . ARG A 1 891 ? 8.557 13.479 -51.830 1.00 88.06 891 ARG A C 1
ATOM 7187 O O . ARG A 1 891 ? 8.773 12.894 -52.887 1.00 88.06 891 ARG A O 1
ATOM 7194 N N . GLU A 1 892 ? 8.445 14.797 -51.742 1.00 87.00 892 GLU A N 1
ATOM 7195 C CA . GLU A 1 892 ? 8.585 15.701 -52.887 1.00 87.00 892 GLU A CA 1
ATOM 7196 C C . GLU A 1 892 ? 9.996 15.647 -53.468 1.00 87.00 892 GLU A C 1
ATOM 7198 O O . GLU A 1 892 ? 10.149 15.421 -54.669 1.00 87.00 892 GLU A O 1
ATOM 7203 N N . HIS A 1 893 ? 11.023 15.727 -52.619 1.00 87.25 893 HIS A N 1
ATOM 7204 C CA . HIS A 1 893 ? 12.410 15.601 -53.052 1.00 87.25 893 HIS A CA 1
ATOM 7205 C C . HIS A 1 893 ? 12.695 14.217 -53.647 1.00 87.25 893 HIS A C 1
ATOM 7207 O O . HIS A 1 893 ? 13.311 14.111 -54.704 1.00 87.25 893 HIS A O 1
ATOM 7213 N N . LYS A 1 894 ? 12.180 13.139 -53.038 1.00 84.69 894 LYS A N 1
ATOM 7214 C CA . LYS A 1 894 ? 12.287 11.786 -53.600 1.00 84.69 894 LYS A CA 1
ATOM 7215 C C . LYS A 1 894 ? 11.636 11.703 -54.982 1.00 84.69 894 LYS A C 1
ATOM 7217 O O . LYS A 1 894 ? 12.226 11.120 -55.885 1.00 84.69 894 LYS A O 1
ATOM 7222 N N . GLN A 1 895 ? 10.451 12.284 -55.170 1.00 86.50 895 GLN A N 1
ATOM 7223 C CA . GLN A 1 895 ? 9.802 12.330 -56.482 1.00 86.50 895 GLN A CA 1
ATOM 7224 C C . GLN A 1 895 ? 10.589 13.180 -57.485 1.00 86.50 895 GLN A C 1
ATOM 7226 O O . GLN A 1 895 ? 10.673 12.817 -58.653 1.00 86.50 895 GLN A O 1
ATOM 7231 N N . GLU A 1 896 ? 11.177 14.298 -57.062 1.00 88.06 896 GLU A N 1
ATOM 7232 C CA . GLU A 1 896 ? 12.045 15.114 -57.913 1.00 88.06 896 GLU A CA 1
ATOM 7233 C C . GLU A 1 896 ? 13.294 14.340 -58.352 1.00 88.06 896 GLU A C 1
ATOM 7235 O O . GLU A 1 896 ? 13.651 14.361 -59.529 1.00 88.06 896 GLU A O 1
ATOM 7240 N N . MET A 1 897 ? 13.916 13.598 -57.436 1.00 83.12 897 MET A N 1
ATOM 7241 C CA . MET A 1 897 ? 15.053 12.736 -57.747 1.00 83.12 897 MET A CA 1
ATOM 7242 C C . MET A 1 897 ? 14.662 11.607 -58.700 1.00 83.12 897 MET A C 1
ATOM 7244 O O . MET A 1 897 ? 15.399 11.349 -59.644 1.00 83.12 897 MET A O 1
ATOM 7248 N N . VAL A 1 898 ? 13.485 10.993 -58.530 1.00 87.81 898 VAL A N 1
ATOM 7249 C CA . VAL A 1 898 ? 12.957 10.008 -59.492 1.00 87.81 898 VAL A CA 1
ATOM 7250 C C . VAL A 1 898 ? 12.784 10.638 -60.876 1.00 87.81 898 VAL A C 1
ATOM 7252 O O . VAL A 1 898 ? 13.300 10.090 -61.843 1.00 87.81 898 VAL A O 1
ATOM 7255 N N . ARG A 1 899 ? 12.181 11.831 -60.980 1.00 89.69 899 ARG A N 1
ATOM 7256 C CA . ARG A 1 899 ? 12.045 12.545 -62.267 1.00 89.69 899 ARG A CA 1
ATOM 7257 C C . ARG A 1 899 ? 13.401 12.876 -62.903 1.00 89.69 899 ARG A C 1
ATOM 7259 O O . ARG A 1 899 ? 13.547 12.783 -64.119 1.00 89.69 899 ARG A O 1
ATOM 7266 N N . LYS A 1 900 ? 14.408 13.256 -62.103 1.00 87.62 900 LYS A N 1
ATOM 7267 C CA . LYS A 1 900 ? 15.780 13.497 -62.590 1.00 87.62 900 LYS A CA 1
ATOM 7268 C C . LYS A 1 900 ? 16.429 12.212 -63.096 1.00 87.62 900 LYS A C 1
ATOM 7270 O O . LYS A 1 900 ? 17.030 12.236 -64.164 1.00 87.62 900 LYS A O 1
ATOM 7275 N N . VAL A 1 901 ? 16.280 11.104 -62.369 1.00 87.06 901 VAL A N 1
ATOM 7276 C CA . VAL A 1 901 ? 16.785 9.789 -62.789 1.00 87.06 901 VAL A CA 1
ATOM 7277 C C . VAL A 1 901 ? 16.109 9.340 -64.083 1.00 87.06 901 VAL A C 1
ATOM 7279 O O . VAL A 1 901 ? 16.807 8.955 -65.011 1.00 87.06 901 VAL A O 1
ATOM 7282 N N . GLU A 1 902 ? 14.786 9.468 -64.198 1.00 85.75 902 GLU A N 1
ATOM 7283 C CA . GLU A 1 902 ? 14.041 9.142 -65.422 1.00 85.75 902 GLU A CA 1
ATOM 7284 C C . GLU A 1 902 ? 14.499 9.990 -66.618 1.00 85.75 902 GLU A C 1
ATOM 7286 O O . GLU A 1 902 ? 14.724 9.455 -67.700 1.00 85.75 902 GLU A O 1
ATOM 7291 N N . SER A 1 903 ? 14.701 11.296 -66.424 1.00 85.25 903 SER A N 1
ATOM 7292 C CA . SER A 1 903 ? 15.215 12.198 -67.465 1.00 85.25 903 SER A CA 1
ATOM 7293 C C . SER A 1 903 ? 16.638 11.831 -67.906 1.00 85.25 903 SER A C 1
ATOM 7295 O O . SER A 1 903 ? 16.922 11.729 -69.102 1.00 85.25 903 SER A O 1
ATOM 7297 N N . LEU A 1 904 ? 17.534 11.560 -66.950 1.00 88.00 904 LEU A N 1
ATOM 7298 C CA . LEU A 1 904 ? 18.896 11.112 -67.245 1.00 88.00 904 LEU A CA 1
ATOM 7299 C C . LEU A 1 904 ? 18.901 9.756 -67.949 1.00 88.00 904 LEU A C 1
ATOM 7301 O O . LEU A 1 904 ? 19.681 9.560 -68.877 1.00 88.00 904 LEU A O 1
ATOM 7305 N N . GLN A 1 905 ? 18.011 8.846 -67.562 1.00 87.50 905 GLN A N 1
ATOM 7306 C CA . GLN A 1 905 ? 17.878 7.541 -68.193 1.00 87.50 905 GLN A CA 1
ATOM 7307 C C . GLN A 1 905 ? 17.365 7.662 -69.631 1.00 87.50 905 GLN A C 1
ATOM 7309 O O . GLN A 1 905 ? 17.943 7.059 -70.529 1.00 87.50 905 GLN A O 1
ATOM 7314 N N . GLN A 1 906 ? 16.377 8.520 -69.890 1.00 86.62 906 GLN A N 1
ATOM 7315 C CA . GLN A 1 906 ? 15.929 8.824 -71.254 1.00 86.62 906 GLN A CA 1
ATOM 7316 C C . GLN A 1 906 ? 17.050 9.437 -72.104 1.00 86.62 906 GLN A C 1
ATOM 7318 O O . GLN A 1 906 ? 17.223 9.055 -73.263 1.00 86.62 906 GLN A O 1
ATOM 7323 N N . SER A 1 907 ? 17.842 10.352 -71.535 1.00 86.81 907 SER A N 1
ATOM 7324 C CA . SER A 1 907 ? 19.002 10.939 -72.215 1.00 86.81 907 SER A CA 1
ATOM 7325 C C . SER A 1 907 ? 20.093 9.903 -72.490 1.00 86.81 907 SER A C 1
ATOM 7327 O O . SER A 1 907 ? 20.696 9.927 -73.562 1.00 86.81 907 SER A O 1
ATOM 7329 N N . LEU A 1 908 ? 20.356 8.996 -71.546 1.00 84.88 908 LEU A N 1
ATOM 7330 C CA . LEU A 1 908 ? 21.321 7.914 -71.717 1.00 84.88 908 LEU A CA 1
ATOM 7331 C C . LEU A 1 908 ? 20.858 6.966 -72.821 1.00 84.88 908 LEU A C 1
ATOM 7333 O O . LEU A 1 908 ? 21.615 6.702 -73.745 1.00 84.88 908 LEU A O 1
ATOM 7337 N N . GLU A 1 909 ? 19.598 6.533 -72.797 1.00 88.19 909 GLU A N 1
ATOM 7338 C CA . GLU A 1 909 ? 19.036 5.695 -73.854 1.00 88.19 909 GLU A CA 1
ATOM 7339 C C . GLU A 1 909 ? 19.069 6.391 -75.222 1.00 88.19 909 GLU A C 1
ATOM 7341 O O . GLU A 1 909 ? 19.312 5.743 -76.238 1.00 88.19 909 GLU A O 1
ATOM 7346 N N . ALA A 1 910 ? 18.826 7.705 -75.284 1.00 86.56 910 ALA A N 1
ATOM 7347 C CA . ALA A 1 910 ? 18.967 8.478 -76.517 1.00 86.56 910 ALA A CA 1
ATOM 7348 C C . ALA A 1 910 ? 20.418 8.459 -77.018 1.00 86.56 910 ALA A C 1
ATOM 7350 O O . ALA A 1 910 ? 20.654 8.143 -78.183 1.00 86.56 910 ALA A O 1
ATOM 7351 N N . LYS A 1 911 ? 21.391 8.688 -76.129 1.00 80.62 911 LYS A N 1
ATOM 7352 C CA . LYS A 1 911 ? 22.819 8.623 -76.465 1.00 80.62 911 LYS A CA 1
ATOM 7353 C C . LYS A 1 911 ? 23.271 7.221 -76.855 1.00 80.62 911 LYS A C 1
ATOM 7355 O O . LYS A 1 911 ? 24.063 7.078 -77.777 1.00 80.62 911 LYS A O 1
ATOM 7360 N N . GLU A 1 912 ? 22.733 6.179 -76.235 1.00 84.00 912 GLU A N 1
ATOM 7361 C CA . GLU A 1 912 ? 22.982 4.802 -76.652 1.00 84.00 912 GLU A CA 1
ATOM 7362 C C . GLU A 1 912 ? 22.370 4.495 -78.023 1.00 84.00 912 GLU A C 1
ATOM 7364 O O . GLU A 1 912 ? 22.969 3.760 -78.803 1.00 84.00 912 GLU A O 1
ATOM 7369 N N . ARG A 1 913 ? 21.180 5.023 -78.345 1.00 84.19 913 ARG A N 1
ATOM 7370 C CA . ARG A 1 913 ? 20.589 4.890 -79.690 1.00 84.19 913 ARG A CA 1
ATOM 7371 C C . ARG A 1 913 ? 21.447 5.604 -80.734 1.00 84.19 913 ARG A C 1
ATOM 7373 O O . ARG A 1 913 ? 21.742 4.999 -81.759 1.00 84.19 913 ARG A O 1
ATOM 7380 N N . GLU A 1 914 ? 21.904 6.822 -80.446 1.00 85.88 914 GLU A N 1
ATOM 7381 C CA . GLU A 1 914 ? 22.854 7.551 -81.297 1.00 85.88 914 GLU A CA 1
ATOM 7382 C C . GLU A 1 914 ? 24.165 6.766 -81.471 1.00 85.88 914 GLU A C 1
ATOM 7384 O O . GLU A 1 914 ? 24.639 6.603 -82.590 1.00 85.88 914 GLU A O 1
ATOM 7389 N N . LEU A 1 915 ? 24.723 6.204 -80.392 1.00 83.25 915 LEU A N 1
ATOM 7390 C CA . LEU A 1 915 ? 25.936 5.386 -80.450 1.00 83.25 915 LEU A CA 1
ATOM 7391 C C . LEU A 1 915 ? 25.729 4.131 -81.307 1.00 83.25 915 LEU A C 1
ATOM 7393 O O . LEU A 1 915 ? 26.581 3.817 -82.131 1.00 83.25 915 LEU A O 1
ATOM 7397 N N . ARG A 1 916 ? 24.599 3.427 -81.145 1.00 86.94 916 ARG A N 1
ATOM 7398 C CA . ARG A 1 916 ? 24.245 2.265 -81.980 1.00 86.94 916 ARG A CA 1
ATOM 7399 C C . ARG A 1 916 ? 24.131 2.665 -83.452 1.00 86.94 916 ARG A C 1
ATOM 7401 O O . ARG A 1 916 ? 24.638 1.946 -84.305 1.00 86.94 916 ARG A O 1
ATOM 7408 N N . GLN A 1 917 ? 23.533 3.820 -83.743 1.00 83.69 917 GLN A N 1
ATOM 7409 C CA . GLN A 1 917 ? 23.427 4.345 -85.103 1.00 83.69 917 GLN A CA 1
ATOM 7410 C C . GLN A 1 917 ? 24.808 4.668 -85.692 1.00 83.69 917 GLN A C 1
ATOM 7412 O O . GLN A 1 917 ? 25.116 4.213 -86.788 1.00 83.69 917 GLN A O 1
ATOM 7417 N N . VAL A 1 918 ? 25.684 5.346 -84.944 1.00 82.62 918 VAL A N 1
ATOM 7418 C CA . VAL A 1 918 ? 27.063 5.637 -85.376 1.00 82.62 918 VAL A CA 1
ATOM 7419 C C . VAL A 1 918 ? 27.884 4.356 -85.544 1.00 82.62 918 VAL A C 1
ATOM 7421 O O . VAL A 1 918 ? 28.655 4.239 -86.492 1.00 82.62 918 VAL A O 1
ATOM 7424 N N . GLN A 1 919 ? 27.722 3.370 -84.659 1.00 77.69 919 GLN A N 1
ATOM 7425 C CA . GLN A 1 919 ? 28.369 2.062 -84.792 1.00 77.69 919 GLN A CA 1
ATOM 7426 C C . GLN A 1 919 ? 27.905 1.330 -86.053 1.00 77.69 919 GLN A C 1
ATOM 7428 O O . GLN A 1 919 ? 28.729 0.724 -86.736 1.00 77.69 919 GLN A O 1
ATOM 7433 N N . GLN A 1 920 ? 26.617 1.414 -86.386 1.00 80.12 920 GLN A N 1
ATOM 7434 C CA . GLN A 1 920 ? 26.065 0.834 -87.604 1.00 80.12 920 GLN A CA 1
ATOM 7435 C C . GLN A 1 920 ? 26.560 1.573 -88.855 1.00 80.12 920 GLN A C 1
ATOM 7437 O O . GLN A 1 920 ? 27.033 0.932 -89.786 1.00 80.12 920 GLN A O 1
ATOM 7442 N N . GLU A 1 921 ? 26.598 2.907 -88.837 1.00 80.00 921 GLU A N 1
ATOM 7443 C CA . GLU A 1 921 ? 27.197 3.713 -89.909 1.00 80.00 921 GLU A CA 1
ATOM 7444 C C . GLU A 1 921 ? 28.697 3.425 -90.092 1.00 80.00 921 GLU A C 1
ATOM 7446 O O . GLU A 1 921 ? 29.196 3.401 -91.217 1.00 80.00 921 GLU A O 1
ATOM 7451 N N . LEU A 1 922 ? 29.436 3.186 -89.005 1.00 78.12 922 LEU A N 1
ATOM 7452 C CA . LEU A 1 922 ? 30.844 2.791 -89.055 1.00 78.12 922 LEU A CA 1
ATOM 7453 C C . LEU A 1 922 ? 31.006 1.377 -89.629 1.00 78.12 922 LEU A C 1
ATOM 7455 O O . LEU A 1 922 ? 31.929 1.140 -90.404 1.00 78.12 922 LEU A O 1
ATOM 7459 N N . ALA A 1 923 ? 30.123 0.441 -89.273 1.00 76.06 923 ALA A N 1
ATOM 7460 C CA . ALA A 1 923 ? 30.110 -0.901 -89.848 1.00 76.06 923 ALA A CA 1
ATOM 7461 C C . ALA A 1 923 ? 29.802 -0.861 -91.354 1.00 76.06 923 ALA A C 1
ATOM 7463 O O . ALA A 1 923 ? 30.500 -1.508 -92.134 1.00 76.06 923 ALA A O 1
ATOM 7464 N N . ASP A 1 924 ? 28.845 -0.031 -91.774 1.00 77.38 924 ASP A N 1
ATOM 7465 C CA . ASP A 1 924 ? 28.517 0.191 -93.183 1.00 77.38 924 ASP A CA 1
ATOM 7466 C C . ASP A 1 924 ? 29.681 0.842 -93.942 1.00 77.38 924 ASP A C 1
ATOM 7468 O O . ASP A 1 924 ? 29.983 0.454 -95.072 1.00 77.38 924 ASP A O 1
ATOM 7472 N N . LYS A 1 925 ? 30.380 1.806 -93.325 1.00 76.50 925 LYS A N 1
ATOM 7473 C CA . LYS A 1 925 ? 31.607 2.394 -93.889 1.00 76.50 925 LYS A CA 1
ATOM 7474 C C . LYS A 1 925 ? 32.713 1.353 -94.037 1.00 76.50 925 LYS A C 1
ATOM 7476 O O . LYS A 1 925 ? 33.299 1.274 -95.108 1.00 76.50 925 LYS A O 1
ATOM 7481 N N . LYS A 1 926 ? 32.944 0.510 -93.028 1.00 73.50 926 LYS A N 1
ATOM 7482 C CA . LYS A 1 926 ? 33.923 -0.587 -93.106 1.00 73.50 926 LYS A CA 1
ATOM 7483 C C . LYS A 1 926 ? 33.563 -1.605 -94.186 1.00 73.50 926 LYS A C 1
ATOM 7485 O O . LYS A 1 926 ? 34.444 -2.073 -94.896 1.00 73.50 926 LYS A O 1
ATOM 7490 N N . LEU A 1 927 ? 32.280 -1.930 -94.360 1.00 79.12 927 LEU A N 1
ATOM 7491 C CA . LEU A 1 927 ? 31.833 -2.802 -95.449 1.00 79.12 927 LEU A CA 1
ATOM 7492 C C . LEU A 1 927 ? 32.113 -2.166 -96.819 1.00 79.12 927 LEU A C 1
ATOM 7494 O O . LEU A 1 927 ? 32.593 -2.850 -97.721 1.00 79.12 927 LEU A O 1
ATOM 7498 N N . LYS A 1 928 ? 31.868 -0.857 -96.960 1.00 74.75 928 LYS A N 1
ATOM 7499 C CA . LYS A 1 928 ? 32.207 -0.097 -98.172 1.00 74.75 928 LYS A CA 1
ATOM 7500 C C . LYS A 1 928 ? 33.716 -0.015 -98.406 1.00 74.75 928 LYS A C 1
ATOM 7502 O O . LYS A 1 928 ? 34.135 -0.146 -99.546 1.00 74.75 928 LYS A O 1
ATOM 7507 N N . GLU A 1 929 ? 34.533 0.140 -97.366 1.00 71.25 929 GLU A N 1
ATOM 7508 C CA . GLU A 1 929 ? 36.000 0.085 -97.468 1.00 71.25 929 GLU A CA 1
ATOM 7509 C C . GLU A 1 929 ? 36.483 -1.294 -97.923 1.00 71.25 929 GLU A C 1
ATOM 7511 O O . GLU A 1 929 ? 37.325 -1.379 -98.808 1.00 71.25 929 GLU A O 1
ATOM 7516 N N . VAL A 1 930 ? 35.912 -2.384 -97.400 1.00 75.38 930 VAL A N 1
ATOM 7517 C CA . VAL A 1 930 ? 36.229 -3.744 -97.868 1.00 75.38 930 VAL A CA 1
ATOM 7518 C C . VAL A 1 930 ? 35.814 -3.935 -99.331 1.00 75.38 930 VAL A C 1
ATOM 7520 O O . VAL A 1 930 ? 36.555 -4.544 -100.100 1.00 75.38 930 VAL A O 1
ATOM 7523 N N . GLN A 1 931 ? 34.666 -3.386 -99.742 1.00 70.62 931 GLN A N 1
ATOM 7524 C CA . GLN A 1 931 ? 34.248 -3.379 -101.147 1.00 70.62 931 GLN A CA 1
ATOM 7525 C C . GLN A 1 931 ? 35.194 -2.547 -102.025 1.00 70.62 931 GLN A C 1
ATOM 7527 O O . GLN A 1 931 ? 35.533 -2.990 -103.118 1.00 70.62 931 GLN A O 1
ATOM 7532 N N . LEU A 1 932 ? 35.665 -1.389 -101.554 1.00 72.06 932 LEU A N 1
ATOM 7533 C CA . LEU A 1 932 ? 36.650 -0.566 -102.261 1.00 72.06 932 LEU A CA 1
ATOM 7534 C C . LEU A 1 932 ? 37.996 -1.283 -102.387 1.00 72.06 932 LEU A C 1
ATOM 7536 O O . LEU A 1 932 ? 38.521 -1.355 -103.487 1.00 72.06 932 LEU A O 1
ATOM 7540 N N . CYS A 1 933 ? 38.493 -1.915 -101.323 1.00 72.31 933 CYS A N 1
ATOM 7541 C CA . CYS A 1 933 ? 39.706 -2.736 -101.367 1.00 72.31 933 CYS A CA 1
ATOM 7542 C C . CYS A 1 933 ? 39.571 -3.922 -102.336 1.00 72.31 933 CYS A C 1
ATOM 7544 O O . CYS A 1 933 ? 40.537 -4.293 -103.000 1.00 72.31 933 CYS A O 1
ATOM 7546 N N . ALA A 1 934 ? 38.382 -4.525 -102.449 1.00 71.25 934 ALA A N 1
ATOM 7547 C CA . ALA A 1 934 ? 38.122 -5.560 -103.449 1.00 71.25 934 ALA A CA 1
ATOM 7548 C C . ALA A 1 934 ? 38.155 -4.990 -104.877 1.00 71.25 934 ALA A C 1
ATOM 7550 O O . ALA A 1 934 ? 38.788 -5.579 -105.749 1.00 71.25 934 ALA A O 1
ATOM 7551 N N . VAL A 1 935 ? 37.548 -3.819 -105.102 1.00 75.00 935 VAL A N 1
ATOM 7552 C CA . VAL A 1 935 ? 37.576 -3.123 -106.399 1.00 75.00 935 VAL A CA 1
ATOM 7553 C C . VAL A 1 935 ? 38.991 -2.678 -106.773 1.00 75.00 935 VAL A C 1
ATOM 7555 O O . VAL A 1 935 ? 39.377 -2.838 -107.925 1.00 75.00 935 VAL A O 1
ATOM 7558 N N . GLU A 1 936 ? 39.785 -2.176 -105.826 1.00 74.00 936 GLU A N 1
ATOM 7559 C CA . GLU A 1 936 ? 41.197 -1.822 -106.025 1.00 74.00 936 GLU A CA 1
ATOM 7560 C C . GLU A 1 936 ? 42.028 -3.046 -106.416 1.00 74.00 936 GLU A C 1
ATOM 7562 O O . GLU A 1 936 ? 42.849 -2.977 -107.328 1.00 74.00 936 GLU A O 1
ATOM 7567 N N . LYS A 1 937 ? 41.780 -4.194 -105.776 1.00 73.81 937 LYS A N 1
ATOM 7568 C CA . LYS A 1 937 ? 42.461 -5.453 -106.096 1.00 73.81 937 LYS A CA 1
ATOM 7569 C C . LYS A 1 937 ? 42.067 -5.984 -107.478 1.00 73.81 937 LYS A C 1
ATOM 7571 O O . LYS A 1 937 ? 42.932 -6.452 -108.217 1.00 73.81 937 LYS A O 1
ATOM 7576 N N . ASP A 1 938 ? 40.794 -5.858 -107.848 1.00 75.25 938 ASP A N 1
ATOM 7577 C CA . ASP A 1 938 ? 40.306 -6.182 -109.191 1.00 75.25 938 ASP A CA 1
ATOM 7578 C C . ASP A 1 938 ? 40.913 -5.247 -110.246 1.00 75.25 938 ASP A C 1
ATOM 7580 O O . ASP A 1 938 ? 41.326 -5.715 -111.307 1.00 75.25 938 ASP A O 1
ATOM 7584 N N . LEU A 1 939 ? 41.024 -3.946 -109.958 1.00 73.69 939 LEU A N 1
ATOM 7585 C CA . LEU A 1 939 ? 41.681 -2.968 -110.830 1.00 73.69 939 LEU A CA 1
ATOM 7586 C C . LEU A 1 939 ? 43.163 -3.295 -111.019 1.00 73.69 939 LEU A C 1
ATOM 7588 O O . LEU A 1 939 ? 43.598 -3.404 -112.159 1.00 73.69 939 LEU A O 1
ATOM 7592 N N . ALA A 1 940 ? 43.896 -3.575 -109.940 1.00 72.62 940 ALA A N 1
ATOM 7593 C CA . ALA A 1 940 ? 45.297 -3.987 -110.011 1.00 72.62 940 ALA A CA 1
ATOM 7594 C C . ALA A 1 940 ? 45.481 -5.294 -110.807 1.00 72.62 940 ALA A C 1
ATOM 7596 O O . ALA A 1 940 ? 46.432 -5.433 -111.574 1.00 72.62 940 ALA A O 1
ATOM 7597 N N . SER A 1 941 ? 44.554 -6.253 -110.678 1.00 75.56 941 SER A N 1
ATOM 7598 C CA . SER A 1 941 ? 44.589 -7.492 -111.471 1.00 75.56 941 SER A CA 1
ATOM 7599 C C . SER A 1 941 ? 44.324 -7.247 -112.960 1.00 75.56 941 SER A C 1
ATOM 7601 O O . SER A 1 941 ? 44.951 -7.872 -113.816 1.00 75.56 941 SER A O 1
ATOM 7603 N N . LYS A 1 942 ? 43.430 -6.304 -113.283 1.00 75.50 942 LYS A N 1
ATOM 7604 C CA . LYS A 1 942 ? 43.150 -5.897 -114.662 1.00 75.50 942 LYS A CA 1
ATOM 7605 C C . LYS A 1 942 ? 44.305 -5.106 -115.259 1.00 75.50 942 LYS A C 1
ATOM 7607 O O . LYS A 1 942 ? 44.615 -5.333 -116.419 1.00 75.50 942 LYS A O 1
ATOM 7612 N N . GLU A 1 943 ? 44.954 -4.238 -114.488 1.00 77.81 943 GLU A N 1
ATOM 7613 C CA . GLU A 1 943 ? 46.176 -3.535 -114.896 1.00 77.81 943 GLU A CA 1
ATOM 7614 C C . GLU A 1 943 ? 47.317 -4.520 -115.174 1.00 77.81 943 GLU A C 1
ATOM 7616 O O . GLU A 1 943 ? 47.971 -4.408 -116.206 1.00 77.81 943 GLU A O 1
ATOM 7621 N N . ALA A 1 944 ? 47.504 -5.541 -114.331 1.00 72.50 944 ALA A N 1
ATOM 7622 C CA . ALA A 1 944 ? 48.487 -6.598 -114.576 1.00 72.50 944 ALA A CA 1
ATOM 7623 C C . ALA A 1 944 ? 48.185 -7.390 -115.861 1.00 72.50 944 ALA A C 1
ATOM 7625 O O . ALA A 1 944 ? 49.081 -7.592 -116.675 1.00 72.50 944 ALA A O 1
ATOM 7626 N N . CYS A 1 945 ? 46.922 -7.773 -116.082 1.00 77.25 945 CYS A N 1
ATOM 7627 C CA . CYS A 1 945 ? 46.489 -8.443 -117.313 1.00 77.25 945 CYS A CA 1
ATOM 7628 C C . CYS A 1 945 ? 46.669 -7.547 -118.551 1.00 77.25 945 CYS A C 1
ATOM 7630 O O . CYS A 1 945 ? 47.032 -8.030 -119.621 1.00 77.25 945 CYS A O 1
ATOM 7632 N N . TRP A 1 946 ? 46.455 -6.236 -118.406 1.00 74.88 946 TRP A N 1
ATOM 7633 C CA . TRP A 1 946 ? 46.676 -5.273 -119.480 1.00 74.88 946 TRP A CA 1
ATOM 7634 C C . TRP A 1 946 ? 48.161 -5.140 -119.826 1.00 74.88 946 TRP A C 1
ATOM 7636 O O . TRP A 1 946 ? 48.497 -5.149 -121.002 1.00 74.88 946 TRP A O 1
ATOM 7646 N N . LEU A 1 947 ? 49.049 -5.091 -118.827 1.00 80.06 947 LEU A N 1
ATOM 7647 C CA . LEU A 1 947 ? 50.502 -5.088 -119.034 1.00 80.06 947 LEU A CA 1
ATOM 7648 C C . LEU A 1 947 ? 51.004 -6.398 -119.662 1.00 80.06 947 LEU A C 1
ATOM 7650 O O . LEU A 1 947 ? 51.909 -6.366 -120.492 1.00 80.06 947 LEU A O 1
ATOM 7654 N N . GLU A 1 948 ? 50.413 -7.542 -119.307 1.00 74.12 948 GLU A N 1
ATOM 7655 C CA . GLU A 1 948 ? 50.688 -8.833 -119.956 1.00 74.12 948 GLU A CA 1
ATOM 7656 C C . GLU A 1 948 ? 50.271 -8.811 -121.430 1.00 74.12 948 GLU A C 1
ATOM 7658 O O . GLU A 1 948 ? 51.069 -9.158 -122.297 1.00 74.12 948 GLU A O 1
ATOM 7663 N N . LEU A 1 949 ? 49.065 -8.318 -121.729 1.00 77.88 949 LEU A N 1
ATOM 7664 C CA . LEU A 1 949 ? 48.581 -8.161 -123.100 1.00 77.88 949 LEU A CA 1
ATOM 7665 C C . LEU A 1 949 ? 49.419 -7.142 -123.889 1.00 77.88 949 LEU A C 1
ATOM 7667 O O . LEU A 1 949 ? 49.657 -7.328 -125.078 1.00 77.88 949 LEU A O 1
ATOM 7671 N N . GLU A 1 950 ? 49.880 -6.068 -123.248 1.00 77.69 950 GLU A N 1
ATOM 7672 C CA . GLU A 1 950 ? 50.768 -5.074 -123.855 1.00 77.69 950 GLU A CA 1
ATOM 7673 C C . GLU A 1 950 ? 52.148 -5.671 -124.158 1.00 77.69 950 GLU A C 1
ATOM 7675 O O . GLU A 1 950 ? 52.692 -5.429 -125.235 1.00 77.69 950 GLU A O 1
ATOM 7680 N N . ALA A 1 951 ? 52.688 -6.510 -123.271 1.00 76.12 951 ALA A N 1
ATOM 7681 C CA . ALA A 1 951 ? 53.925 -7.249 -123.504 1.00 76.12 951 ALA A CA 1
ATOM 7682 C C . ALA A 1 951 ? 53.764 -8.312 -124.604 1.00 76.12 951 ALA A C 1
ATOM 7684 O O . ALA A 1 951 ? 54.654 -8.461 -125.442 1.00 76.12 951 ALA A O 1
ATOM 7685 N N . GLU A 1 952 ? 52.628 -9.015 -124.655 1.00 77.50 952 GLU A N 1
ATOM 7686 C CA . GLU A 1 952 ? 52.284 -9.926 -125.752 1.00 77.50 952 GLU A CA 1
ATOM 7687 C C . GLU A 1 952 ? 52.166 -9.168 -127.075 1.00 77.50 952 GLU A C 1
ATOM 7689 O O . GLU A 1 952 ? 52.750 -9.585 -128.074 1.00 77.50 952 GLU A O 1
ATOM 7694 N N . LEU A 1 953 ? 51.492 -8.014 -127.085 1.00 76.75 953 LEU A N 1
ATOM 7695 C CA . LEU A 1 953 ? 51.395 -7.149 -128.256 1.00 76.75 953 LEU A CA 1
ATOM 7696 C C . LEU A 1 953 ? 52.772 -6.635 -128.680 1.00 76.75 953 LEU A C 1
ATOM 7698 O O . LEU A 1 953 ? 53.096 -6.736 -129.858 1.00 76.75 953 LEU A O 1
ATOM 7702 N N . GLN A 1 954 ? 53.629 -6.182 -127.762 1.00 74.94 954 GLN A N 1
ATOM 7703 C CA . GLN A 1 954 ? 55.024 -5.840 -128.070 1.00 74.94 954 GLN A CA 1
ATOM 7704 C C . GLN A 1 954 ? 55.818 -7.051 -128.588 1.00 74.94 954 GLN A C 1
ATOM 7706 O O . GLN A 1 954 ? 56.635 -6.910 -129.497 1.00 74.94 954 GLN A O 1
ATOM 7711 N N . GLY A 1 955 ? 55.550 -8.255 -128.083 1.00 75.38 955 GLY A N 1
ATOM 7712 C CA . GLY A 1 955 ? 56.098 -9.509 -128.600 1.00 75.38 955 GLY A CA 1
ATOM 7713 C C . GLY A 1 955 ? 55.658 -9.788 -130.040 1.00 75.38 955 GLY A C 1
ATOM 7714 O O . GLY A 1 955 ? 56.482 -10.115 -130.891 1.00 75.38 955 GLY A O 1
ATOM 7715 N N . THR A 1 956 ? 54.377 -9.586 -130.353 1.00 76.19 956 THR A N 1
ATOM 7716 C CA . THR A 1 956 ? 53.871 -9.714 -131.727 1.00 76.19 956 THR A CA 1
ATOM 7717 C C . THR A 1 956 ? 54.402 -8.612 -132.636 1.00 76.19 956 THR A C 1
ATOM 7719 O O . THR A 1 956 ? 54.756 -8.905 -133.769 1.00 76.19 956 THR A O 1
ATOM 7722 N N . ILE A 1 957 ? 54.540 -7.375 -132.150 1.00 74.94 957 ILE A N 1
ATOM 7723 C CA . ILE A 1 957 ? 55.130 -6.262 -132.901 1.00 74.94 957 ILE A CA 1
ATOM 7724 C C . ILE A 1 957 ? 56.592 -6.571 -133.211 1.00 74.94 957 ILE A C 1
ATOM 7726 O O . ILE A 1 957 ? 56.976 -6.490 -134.365 1.00 74.94 957 ILE A O 1
ATOM 7730 N N . THR A 1 958 ? 57.389 -7.019 -132.239 1.00 76.38 958 THR A N 1
ATOM 7731 C CA . THR A 1 958 ? 58.795 -7.396 -132.477 1.00 76.38 958 THR A CA 1
ATOM 7732 C C . THR A 1 958 ? 58.939 -8.640 -133.362 1.00 76.38 958 THR A C 1
ATOM 7734 O O . THR A 1 958 ? 59.903 -8.745 -134.121 1.00 76.38 958 THR A O 1
ATOM 7737 N N . SER A 1 959 ? 57.988 -9.581 -133.308 1.00 73.25 959 SER A N 1
ATOM 7738 C CA . SER A 1 959 ? 57.903 -10.708 -134.248 1.00 73.25 959 SER A CA 1
ATOM 7739 C C . SER A 1 959 ? 57.605 -10.227 -135.665 1.00 73.25 959 SER A C 1
ATOM 7741 O O . SER A 1 959 ? 58.329 -10.580 -136.590 1.00 73.25 959 SER A O 1
ATOM 7743 N N . LEU A 1 960 ? 56.589 -9.377 -135.828 1.00 75.69 960 LEU A N 1
ATOM 7744 C CA . LEU A 1 960 ? 56.217 -8.781 -137.108 1.00 75.69 960 LEU A CA 1
ATOM 7745 C C . LEU A 1 960 ? 57.335 -7.886 -137.648 1.00 75.69 960 LEU A C 1
ATOM 7747 O O . LEU A 1 960 ? 57.591 -7.911 -138.839 1.00 75.69 960 LEU A O 1
ATOM 7751 N N . GLU A 1 961 ? 58.051 -7.144 -136.802 1.00 73.31 961 GLU A N 1
ATOM 7752 C CA . GLU A 1 961 ? 59.229 -6.362 -137.190 1.00 73.31 961 GLU A CA 1
ATOM 7753 C C . GLU A 1 961 ? 60.353 -7.266 -137.705 1.00 73.31 961 GLU A C 1
ATOM 7755 O O . GLU A 1 961 ? 60.959 -6.944 -138.720 1.00 73.31 961 GLU A O 1
ATOM 7760 N N . LYS A 1 962 ? 60.603 -8.419 -137.070 1.00 76.00 962 LYS A N 1
ATOM 7761 C CA . LYS A 1 962 ? 61.572 -9.411 -137.566 1.00 76.00 962 LYS A CA 1
ATOM 7762 C C . LYS A 1 962 ? 61.128 -10.079 -138.862 1.00 76.00 962 LYS A C 1
ATOM 7764 O O . LYS A 1 962 ? 61.970 -10.303 -139.722 1.00 76.00 962 LYS A O 1
ATOM 7769 N N . GLU A 1 963 ? 59.845 -10.402 -139.005 1.00 74.38 963 GLU A N 1
ATOM 7770 C CA . GLU A 1 963 ? 59.285 -10.932 -140.254 1.00 74.38 963 GLU A CA 1
ATOM 7771 C C . GLU A 1 963 ? 59.388 -9.899 -141.377 1.00 74.38 963 GLU A C 1
ATOM 7773 O O . GLU A 1 963 ? 59.787 -10.236 -142.484 1.00 74.38 963 GLU A O 1
ATOM 7778 N N . LEU A 1 964 ? 59.130 -8.626 -141.080 1.00 74.88 964 LEU A N 1
ATOM 7779 C CA . LEU A 1 964 ? 59.252 -7.524 -142.028 1.00 74.88 964 LEU A CA 1
ATOM 7780 C C . LEU A 1 964 ? 60.723 -7.246 -142.379 1.00 74.88 964 LEU A C 1
ATOM 7782 O O . LEU A 1 964 ? 61.021 -6.892 -143.516 1.00 74.88 964 LEU A O 1
ATOM 7786 N N . GLU A 1 965 ? 61.655 -7.449 -141.447 1.00 74.69 965 GLU A N 1
ATOM 7787 C CA . GLU A 1 965 ? 63.096 -7.381 -141.714 1.00 74.69 965 GLU A CA 1
ATOM 7788 C C . GLU A 1 965 ? 63.583 -8.594 -142.531 1.00 74.69 965 GLU A C 1
ATOM 7790 O O . GLU A 1 965 ? 64.382 -8.423 -143.446 1.00 74.69 965 GLU A O 1
ATOM 7795 N N . LEU A 1 966 ? 63.045 -9.796 -142.289 1.00 76.50 966 LEU A N 1
ATOM 7796 C CA . LEU A 1 966 ? 63.284 -10.986 -143.117 1.00 76.50 966 LEU A CA 1
ATOM 7797 C C . LEU A 1 966 ? 62.734 -10.807 -144.535 1.00 76.50 966 LEU A C 1
ATOM 7799 O O . LEU A 1 966 ? 63.449 -11.090 -145.490 1.00 76.50 966 LEU A O 1
ATOM 7803 N N . GLU A 1 967 ? 61.522 -10.272 -144.681 1.00 73.19 967 GLU A N 1
ATOM 7804 C CA . GLU A 1 967 ? 60.935 -9.892 -145.972 1.00 73.19 967 GLU A CA 1
ATOM 7805 C C . GLU A 1 967 ? 61.760 -8.796 -146.654 1.00 73.19 967 GLU A C 1
ATOM 7807 O O . GLU A 1 967 ? 61.948 -8.839 -147.862 1.00 73.19 967 GLU A O 1
ATOM 7812 N N . ARG A 1 968 ? 62.324 -7.830 -145.914 1.00 75.69 968 ARG A N 1
ATOM 7813 C CA . ARG A 1 968 ? 63.258 -6.830 -146.469 1.00 75.69 968 ARG A CA 1
ATOM 7814 C C . ARG A 1 968 ? 64.580 -7.445 -146.907 1.00 75.69 968 ARG A C 1
ATOM 7816 O O . ARG A 1 968 ? 65.131 -7.017 -147.916 1.00 75.69 968 ARG A O 1
ATOM 7823 N N . GLU A 1 969 ? 65.111 -8.414 -146.171 1.00 72.56 969 GLU A N 1
ATOM 7824 C CA . GLU A 1 969 ? 66.316 -9.147 -146.555 1.00 72.56 969 GLU A CA 1
ATOM 7825 C C . GLU A 1 969 ? 66.067 -10.055 -147.764 1.00 72.56 969 GLU A C 1
ATOM 7827 O O . GLU A 1 969 ? 66.907 -10.112 -148.661 1.00 72.56 969 GLU A O 1
ATOM 7832 N N . GLU A 1 970 ? 64.921 -10.736 -147.826 1.00 70.88 970 GLU A N 1
ATOM 7833 C CA . GLU A 1 970 ? 64.478 -11.485 -149.003 1.00 70.88 970 GLU A CA 1
ATOM 7834 C C . GLU A 1 970 ? 64.248 -10.548 -150.185 1.00 70.88 970 GLU A C 1
ATOM 7836 O O . GLU A 1 970 ? 64.808 -10.795 -151.248 1.00 70.88 970 GLU A O 1
ATOM 7841 N N . HIS A 1 971 ? 63.591 -9.405 -149.988 1.00 64.88 971 HIS A N 1
ATOM 7842 C CA . HIS A 1 971 ? 63.467 -8.371 -151.006 1.00 64.88 971 HIS A CA 1
ATOM 7843 C C . HIS A 1 971 ? 64.802 -7.745 -151.397 1.00 64.88 971 HIS A C 1
ATOM 7845 O O . HIS A 1 971 ? 64.917 -7.343 -152.543 1.00 64.88 971 HIS A O 1
ATOM 7851 N N . ASN A 1 972 ? 65.815 -7.678 -150.528 1.00 73.25 972 ASN A N 1
ATOM 7852 C CA . ASN A 1 972 ? 67.166 -7.237 -150.893 1.00 73.25 972 ASN A CA 1
ATOM 7853 C C . ASN A 1 972 ? 67.911 -8.302 -151.706 1.00 73.25 972 ASN A C 1
ATOM 7855 O O . ASN A 1 972 ? 68.546 -7.957 -152.699 1.00 73.25 972 ASN A O 1
ATOM 7859 N N . ARG A 1 973 ? 67.778 -9.591 -151.365 1.00 71.81 973 ARG A N 1
ATOM 7860 C CA . ARG A 1 973 ? 68.291 -10.702 -152.192 1.00 71.81 973 ARG A CA 1
ATOM 7861 C C . ARG A 1 973 ? 67.588 -10.739 -153.553 1.00 71.81 973 ARG A C 1
ATOM 7863 O O . ARG A 1 973 ? 68.233 -10.922 -154.586 1.00 71.81 973 ARG A O 1
ATOM 7870 N N . GLU A 1 974 ? 66.280 -10.494 -153.572 1.00 66.50 974 GLU A N 1
ATOM 7871 C CA . GLU A 1 974 ? 65.491 -10.344 -154.790 1.00 66.50 974 GLU A CA 1
ATOM 7872 C C . GLU A 1 974 ? 65.870 -9.068 -155.549 1.00 66.50 974 GLU A C 1
ATOM 7874 O O . GLU A 1 974 ? 66.026 -9.148 -156.758 1.00 66.50 974 GLU A O 1
ATOM 7879 N N . LEU A 1 975 ? 66.117 -7.927 -154.893 1.00 64.25 975 LEU A N 1
ATOM 7880 C CA . LEU A 1 975 ? 66.576 -6.671 -155.508 1.00 64.25 975 LEU A CA 1
ATOM 7881 C C . LEU A 1 975 ? 67.981 -6.784 -156.096 1.00 64.25 975 LEU A C 1
ATOM 7883 O O . LEU A 1 975 ? 68.223 -6.194 -157.145 1.00 64.25 975 LEU A O 1
ATOM 7887 N N . GLU A 1 976 ? 68.884 -7.554 -155.489 1.00 61.72 976 GLU A N 1
ATOM 7888 C CA . GLU A 1 976 ? 70.203 -7.872 -156.048 1.00 61.72 976 GLU A CA 1
ATOM 7889 C C . GLU A 1 976 ? 70.072 -8.805 -157.267 1.00 61.72 976 GLU A C 1
ATOM 7891 O O . GLU A 1 976 ? 70.685 -8.555 -158.310 1.00 61.72 976 GLU A O 1
ATOM 7896 N N . SER A 1 977 ? 69.177 -9.803 -157.213 1.00 56.53 977 SER A N 1
ATOM 7897 C CA . SER A 1 977 ? 68.842 -10.665 -158.363 1.00 56.53 977 SER A CA 1
ATOM 7898 C C . SER A 1 977 ? 68.091 -9.915 -159.487 1.00 56.53 977 SER A C 1
ATOM 7900 O O . SER A 1 977 ? 68.280 -10.183 -160.681 1.00 56.53 977 SER A O 1
ATOM 7902 N N . LEU A 1 978 ? 67.301 -8.898 -159.121 1.00 57.53 978 LEU A N 1
ATOM 7903 C CA . LEU A 1 978 ? 66.545 -8.009 -160.002 1.00 57.53 978 LEU A CA 1
ATOM 7904 C C . LEU A 1 978 ? 67.413 -6.870 -160.544 1.00 57.53 978 LEU A C 1
ATOM 7906 O O . LEU A 1 978 ? 67.178 -6.425 -161.660 1.00 57.53 978 LEU A O 1
ATOM 7910 N N . GLN A 1 979 ? 68.473 -6.437 -159.858 1.00 58.00 979 GLN A N 1
ATOM 7911 C CA . GLN A 1 979 ? 69.498 -5.547 -160.421 1.00 58.00 979 GLN A CA 1
ATOM 7912 C C . GLN A 1 979 ? 70.358 -6.262 -161.472 1.00 58.00 979 GLN A C 1
ATOM 7914 O O . GLN A 1 979 ? 70.775 -5.626 -162.441 1.00 58.00 979 GLN A O 1
ATOM 7919 N N . GLN A 1 980 ? 70.535 -7.582 -161.361 1.00 53.88 980 GLN A N 1
ATOM 7920 C CA . GLN A 1 980 ? 71.209 -8.398 -162.376 1.00 53.88 980 GLN A CA 1
ATOM 7921 C C . GLN A 1 980 ? 70.342 -8.658 -163.628 1.00 53.88 980 GLN A C 1
ATOM 7923 O O . GLN A 1 980 ? 70.877 -8.835 -164.722 1.00 53.88 980 GLN A O 1
ATOM 7928 N N . THR A 1 981 ? 69.009 -8.599 -163.511 1.00 51.78 981 THR A N 1
ATOM 7929 C CA . THR A 1 981 ? 68.048 -8.829 -164.617 1.00 51.78 981 THR A CA 1
ATOM 7930 C C . THR A 1 981 ? 67.403 -7.544 -165.175 1.00 51.78 981 THR A C 1
ATOM 7932 O O . THR A 1 981 ? 66.980 -7.504 -166.333 1.00 51.78 981 THR A O 1
ATOM 7935 N N . ARG A 1 982 ? 67.448 -6.424 -164.442 1.00 45.38 982 ARG A N 1
ATOM 7936 C CA . ARG A 1 982 ? 67.008 -5.078 -164.875 1.00 45.38 982 ARG A CA 1
ATOM 7937 C C . ARG A 1 982 ? 67.981 -4.378 -165.838 1.00 45.38 982 ARG A C 1
ATOM 7939 O O . ARG A 1 982 ? 67.639 -3.341 -166.403 1.00 45.38 982 ARG A O 1
ATOM 7946 N N . GLY A 1 983 ? 69.138 -4.982 -166.115 1.00 50.88 983 GLY A N 1
ATOM 7947 C CA . GLY A 1 983 ? 69.977 -4.635 -167.267 1.00 50.88 983 GLY A CA 1
ATOM 7948 C C . GLY A 1 983 ? 69.416 -5.101 -168.620 1.00 50.88 983 GLY A C 1
ATOM 7949 O O . GLY A 1 983 ? 69.898 -4.645 -169.652 1.00 50.88 983 GLY A O 1
ATOM 7950 N N . GLN A 1 984 ? 68.402 -5.978 -168.651 1.00 45.56 984 GLN A N 1
ATOM 7951 C CA . GLN A 1 984 ? 67.954 -6.607 -169.903 1.00 45.56 984 GLN A CA 1
ATOM 7952 C C . GLN A 1 984 ? 66.537 -6.251 -170.361 1.00 45.56 984 GLN A C 1
ATOM 7954 O O . GLN A 1 984 ? 66.243 -6.442 -171.537 1.00 45.56 984 GLN A O 1
ATOM 7959 N N . LEU A 1 985 ? 65.663 -5.693 -169.519 1.00 37.94 985 LEU A N 1
ATOM 7960 C CA . LEU A 1 985 ? 64.244 -5.565 -169.888 1.00 37.94 985 LEU A CA 1
ATOM 7961 C C . LEU A 1 985 ? 63.620 -4.209 -169.538 1.00 37.94 985 LEU A C 1
ATOM 7963 O O . LEU A 1 985 ? 62.491 -4.104 -169.072 1.00 37.94 985 LEU A O 1
ATOM 7967 N N . LEU A 1 986 ? 64.307 -3.146 -169.966 1.00 44.41 986 LEU A N 1
ATOM 7968 C CA . LEU A 1 986 ? 63.661 -1.947 -170.518 1.00 44.41 986 LEU A CA 1
ATOM 7969 C C . LEU A 1 986 ? 63.024 -2.304 -171.880 1.00 44.41 986 LEU A C 1
ATOM 7971 O O . LEU A 1 986 ? 63.401 -1.803 -172.938 1.00 44.41 986 LEU A O 1
ATOM 7975 N N . LYS A 1 987 ? 62.062 -3.234 -171.854 1.00 38.72 987 LYS A N 1
ATOM 7976 C CA . LYS A 1 987 ? 61.152 -3.517 -172.962 1.00 38.72 987 LYS A CA 1
ATOM 7977 C C . LYS A 1 987 ? 59.805 -3.989 -172.415 1.00 38.72 987 LYS A C 1
ATOM 7979 O O . LYS A 1 987 ? 59.534 -5.174 -172.292 1.00 38.72 987 LYS A O 1
ATOM 7984 N N . VAL A 1 988 ? 58.970 -2.972 -172.220 1.00 37.88 988 VAL A N 1
ATOM 7985 C CA . VAL A 1 988 ? 57.513 -2.969 -172.403 1.00 37.88 988 VAL A CA 1
ATOM 7986 C C . VAL A 1 988 ? 56.643 -3.226 -171.164 1.00 37.88 988 VAL A C 1
ATOM 7988 O O . VAL A 1 988 ? 56.567 -4.302 -170.588 1.00 37.88 988 VAL A O 1
ATOM 7991 N N . SER A 1 989 ? 55.948 -2.133 -170.855 1.00 34.91 989 SER A N 1
ATOM 7992 C CA . SER A 1 989 ? 54.846 -1.855 -169.935 1.00 34.91 989 SER A CA 1
ATOM 7993 C C . SER A 1 989 ? 53.496 -2.446 -170.377 1.00 34.91 989 SER A C 1
ATOM 7995 O O . SER A 1 989 ? 53.221 -2.459 -171.576 1.00 34.91 989 SER A O 1
ATOM 7997 N N . SER A 1 990 ? 52.624 -2.818 -169.417 1.00 31.91 990 SER A N 1
ATOM 7998 C CA . SER A 1 990 ? 51.168 -2.519 -169.443 1.00 31.91 990 SER A CA 1
ATOM 7999 C C . SER A 1 990 ? 50.397 -2.868 -168.132 1.00 31.91 990 SER A C 1
ATOM 8001 O O . SER A 1 990 ? 50.471 -3.994 -167.658 1.00 31.91 990 SER A O 1
ATOM 8003 N N . THR A 1 991 ? 49.628 -1.878 -167.612 1.00 39.16 991 THR A N 1
ATOM 8004 C CA . THR A 1 991 ? 48.242 -1.905 -167.012 1.00 39.16 991 THR A CA 1
ATOM 8005 C C . THR A 1 991 ? 47.898 -2.800 -165.786 1.00 39.16 991 THR A C 1
ATOM 8007 O O . THR A 1 991 ? 48.036 -4.006 -165.900 1.00 39.16 991 THR A O 1
ATOM 8010 N N . MET A 1 992 ? 47.470 -2.362 -164.572 1.00 40.16 992 MET A N 1
ATOM 8011 C CA . MET A 1 992 ? 46.390 -1.475 -164.009 1.00 40.16 992 MET A CA 1
ATOM 8012 C C . MET A 1 992 ? 45.082 -2.174 -163.498 1.00 40.16 992 MET A C 1
ATOM 8014 O O . MET A 1 992 ? 44.316 -2.676 -164.307 1.00 40.16 992 MET A O 1
ATOM 8018 N N . SER A 1 993 ? 44.788 -2.009 -162.183 1.00 43.66 993 SER A N 1
ATOM 8019 C CA . SER A 1 993 ? 43.496 -1.683 -161.483 1.00 43.66 993 SER A CA 1
ATOM 8020 C C . SER A 1 993 ? 42.310 -2.673 -161.264 1.00 43.66 993 SER A C 1
ATOM 8022 O O . SER A 1 993 ? 41.702 -3.113 -162.233 1.00 43.66 993 SER A O 1
ATOM 8024 N N . SER A 1 994 ? 41.863 -2.841 -159.988 1.00 42.00 994 SER A N 1
ATOM 8025 C CA . SER A 1 994 ? 40.449 -2.703 -159.496 1.00 42.00 994 SER A CA 1
ATOM 8026 C C . SER A 1 994 ? 40.289 -2.954 -157.964 1.00 42.00 994 SER A C 1
ATOM 8028 O O . SER A 1 994 ? 40.692 -4.031 -157.548 1.00 42.00 994 SER A O 1
ATOM 8030 N N . THR A 1 995 ? 39.664 -2.054 -157.160 1.00 47.75 995 THR A N 1
ATOM 8031 C CA . THR A 1 995 ? 38.822 -2.325 -155.935 1.00 47.75 995 THR A CA 1
ATOM 8032 C C . THR A 1 995 ? 38.475 -1.039 -155.128 1.00 47.75 995 THR A C 1
ATOM 8034 O O . THR A 1 995 ? 39.156 -0.734 -154.151 1.00 47.75 995 THR A O 1
ATOM 8037 N N . GLN A 1 996 ? 37.409 -0.294 -155.473 1.00 46.00 996 GLN A N 1
ATOM 8038 C CA . GLN A 1 996 ? 37.037 0.974 -154.791 1.00 46.00 996 GLN A CA 1
ATOM 8039 C C . GLN A 1 996 ? 35.620 1.028 -154.151 1.00 46.00 996 GLN A C 1
ATOM 8041 O O . GLN A 1 996 ? 35.346 1.950 -153.393 1.00 46.00 996 GLN A O 1
ATOM 8046 N N . ASP A 1 997 ? 34.743 0.026 -154.288 1.00 47.66 997 ASP A N 1
ATOM 8047 C CA . ASP A 1 997 ? 33.306 0.223 -153.959 1.00 47.66 997 ASP A CA 1
ATOM 8048 C C . ASP A 1 997 ? 32.769 -0.372 -152.627 1.00 47.66 997 ASP A C 1
ATOM 8050 O O . ASP A 1 997 ? 31.563 -0.369 -152.398 1.00 47.66 997 ASP A O 1
ATOM 8054 N N . LYS A 1 998 ? 33.599 -0.870 -151.691 1.00 53.41 998 LYS A N 1
ATOM 8055 C CA . LYS A 1 998 ? 33.110 -1.569 -150.463 1.00 53.41 998 LYS A CA 1
ATOM 8056 C C . LYS A 1 998 ? 33.071 -0.757 -149.152 1.00 53.41 998 LYS A C 1
ATOM 8058 O O . LYS A 1 998 ? 32.571 -1.271 -148.154 1.00 53.41 998 LYS A O 1
ATOM 8063 N N . LEU A 1 999 ? 33.558 0.486 -149.113 1.00 57.84 999 LEU A N 1
ATOM 8064 C CA . LEU A 1 999 ? 33.730 1.242 -147.853 1.00 57.84 999 LEU A CA 1
ATOM 8065 C C . LEU A 1 999 ? 32.548 2.151 -147.457 1.00 57.84 999 LEU A C 1
ATOM 8067 O O . LEU A 1 999 ? 32.402 2.464 -146.279 1.00 57.84 999 LEU A O 1
ATOM 8071 N N . SER A 1 1000 ? 31.664 2.529 -148.385 1.00 53.47 1000 SER A N 1
ATOM 8072 C CA . SER A 1 1000 ? 30.644 3.562 -148.120 1.00 53.47 1000 SER A CA 1
ATOM 8073 C C . SER A 1 1000 ? 29.481 3.117 -147.219 1.00 53.47 1000 SER A C 1
ATOM 8075 O O . SER A 1 1000 ? 28.868 3.957 -146.577 1.00 53.47 1000 SER A O 1
ATOM 8077 N N . ALA A 1 1001 ? 29.163 1.821 -147.130 1.00 60.69 1001 ALA A N 1
ATOM 8078 C CA . ALA A 1 1001 ? 27.945 1.358 -146.447 1.00 60.69 1001 ALA A CA 1
ATOM 8079 C C . ALA A 1 1001 ? 28.083 1.169 -144.919 1.00 60.69 1001 ALA A C 1
ATOM 8081 O O . ALA A 1 1001 ? 27.081 0.998 -144.233 1.00 60.69 1001 ALA A O 1
ATOM 8082 N N . LYS A 1 1002 ? 29.306 1.180 -144.362 1.00 63.22 1002 LYS A N 1
ATOM 8083 C CA . LYS A 1 1002 ? 29.548 0.958 -142.919 1.00 63.22 1002 LYS A CA 1
ATOM 8084 C C . LYS A 1 1002 ? 29.571 2.237 -142.073 1.00 63.22 1002 LYS A C 1
ATOM 8086 O O . LYS A 1 1002 ? 29.521 2.138 -140.851 1.00 63.22 1002 LYS A O 1
ATOM 8091 N N . LEU A 1 1003 ? 29.655 3.416 -142.690 1.00 73.19 1003 LEU A N 1
ATOM 8092 C CA . LEU A 1 1003 ? 29.784 4.685 -141.965 1.00 73.19 1003 LEU A CA 1
ATOM 8093 C C . LEU A 1 1003 ? 28.433 5.175 -141.403 1.00 73.19 1003 LEU A C 1
ATOM 8095 O O . LEU A 1 1003 ? 28.369 5.597 -140.250 1.00 73.19 1003 LEU A O 1
ATOM 8099 N N . ASP A 1 1004 ? 27.345 5.017 -142.162 1.00 67.12 1004 ASP A N 1
ATOM 8100 C CA . ASP A 1 1004 ? 26.027 5.575 -141.811 1.00 67.12 1004 ASP A CA 1
ATOM 8101 C C . ASP A 1 1004 ? 25.352 4.884 -140.606 1.00 67.12 1004 ASP A C 1
ATOM 8103 O O . ASP A 1 1004 ? 24.547 5.487 -139.896 1.00 67.12 1004 ASP A O 1
ATOM 8107 N N . GLN A 1 1005 ? 25.698 3.626 -140.312 1.00 67.38 1005 GLN A N 1
ATOM 8108 C CA . GLN A 1 1005 ? 25.108 2.866 -139.199 1.00 67.38 1005 GLN A CA 1
ATOM 8109 C C . GLN A 1 1005 ? 25.621 3.321 -137.818 1.00 67.38 1005 GLN A C 1
ATOM 8111 O O . GLN A 1 1005 ? 24.867 3.299 -136.844 1.00 67.38 1005 GLN A O 1
ATOM 8116 N N . SER A 1 1006 ? 26.876 3.769 -137.727 1.00 68.12 1006 SER A N 1
ATOM 8117 C CA . SER A 1 1006 ? 27.485 4.215 -136.463 1.00 68.12 1006 SER A CA 1
ATOM 8118 C C . SER A 1 1006 ? 27.003 5.600 -136.023 1.00 68.12 1006 SER A C 1
ATOM 8120 O O . SER A 1 1006 ? 27.037 5.923 -134.837 1.00 68.12 1006 SER A O 1
ATOM 8122 N N . GLN A 1 1007 ? 26.523 6.424 -136.957 1.00 73.62 1007 GLN A N 1
ATOM 8123 C CA . GLN A 1 1007 ? 26.162 7.815 -136.682 1.00 73.62 1007 GLN A CA 1
ATOM 8124 C C . GLN A 1 1007 ? 24.835 7.936 -135.907 1.00 73.62 1007 GLN A C 1
ATOM 8126 O O . GLN A 1 1007 ? 24.749 8.713 -134.958 1.00 73.62 1007 GLN A O 1
ATOM 8131 N N . ASN A 1 1008 ? 23.848 7.081 -136.200 1.00 71.19 1008 ASN A N 1
ATOM 8132 C CA . ASN A 1 1008 ? 22.543 7.085 -135.518 1.00 71.19 1008 ASN A CA 1
ATOM 8133 C C . ASN A 1 1008 ? 22.594 6.595 -134.056 1.00 71.19 1008 ASN A C 1
ATOM 8135 O O . ASN A 1 1008 ? 21.788 7.023 -133.231 1.00 71.19 1008 ASN A O 1
ATOM 8139 N N . GLN A 1 1009 ? 23.542 5.722 -133.700 1.00 70.75 1009 GLN A N 1
ATOM 8140 C CA . GLN A 1 1009 ? 23.676 5.216 -132.324 1.00 70.75 1009 GLN A CA 1
ATOM 8141 C C . GLN A 1 1009 ? 24.228 6.278 -131.356 1.00 70.75 1009 GLN A C 1
ATOM 8143 O O . GLN A 1 1009 ? 23.925 6.260 -130.163 1.00 70.75 1009 GLN A O 1
ATOM 8148 N N . LEU A 1 1010 ? 25.006 7.235 -131.867 1.00 75.81 1010 LEU A N 1
ATOM 8149 C CA . LEU A 1 1010 ? 25.665 8.263 -131.058 1.00 75.81 1010 LEU A CA 1
ATOM 8150 C C . LEU A 1 1010 ? 24.705 9.397 -130.656 1.00 75.81 1010 LEU A C 1
ATOM 8152 O O . LEU A 1 1010 ? 24.853 10.011 -129.597 1.00 75.81 1010 LEU A O 1
ATOM 8156 N N . GLU A 1 1011 ? 23.682 9.646 -131.471 1.00 76.25 1011 GLU A N 1
ATOM 8157 C CA . GLU A 1 1011 ? 22.695 10.704 -131.245 1.00 76.25 1011 GLU A CA 1
ATOM 8158 C C . GLU A 1 1011 ? 21.677 10.323 -130.154 1.00 76.25 1011 GLU A C 1
ATOM 8160 O O . GLU A 1 1011 ? 21.334 11.144 -129.301 1.00 76.25 1011 GLU A O 1
ATOM 8165 N N . GLN A 1 1012 ? 21.304 9.040 -130.074 1.00 70.94 1012 GLN A N 1
ATOM 8166 C CA . GLN A 1 1012 ? 20.406 8.506 -129.041 1.00 70.94 1012 GLN A CA 1
ATOM 8167 C C . GLN A 1 1012 ? 21.028 8.551 -127.627 1.00 70.94 1012 GLN A C 1
ATOM 8169 O O . GLN A 1 1012 ? 20.335 8.836 -126.644 1.00 70.94 1012 GLN A O 1
ATOM 8174 N N . ALA A 1 1013 ? 22.347 8.357 -127.516 1.00 72.88 1013 ALA A N 1
ATOM 8175 C CA . ALA A 1 1013 ? 23.077 8.469 -126.249 1.00 72.88 1013 ALA A CA 1
ATOM 8176 C C . ALA A 1 1013 ? 23.165 9.925 -125.744 1.00 72.88 1013 ALA A C 1
ATOM 8178 O O . ALA A 1 1013 ? 23.064 10.182 -124.542 1.00 72.88 1013 ALA A O 1
ATOM 8179 N N . ARG A 1 1014 ? 23.283 10.903 -126.655 1.00 77.12 1014 ARG A N 1
ATOM 8180 C CA . ARG A 1 1014 ? 23.333 12.332 -126.294 1.00 77.12 1014 ARG A CA 1
ATOM 8181 C C . ARG A 1 1014 ? 22.025 12.836 -125.688 1.00 77.12 1014 ARG A C 1
ATOM 8183 O O . ARG A 1 1014 ? 22.069 13.582 -124.709 1.00 77.12 1014 ARG A O 1
ATOM 8190 N N . SER A 1 1015 ? 20.875 12.405 -126.212 1.00 73.50 1015 SER A N 1
ATOM 8191 C CA . SER A 1 1015 ? 19.571 12.811 -125.666 1.00 73.50 1015 SER A CA 1
ATOM 8192 C C . SER A 1 1015 ? 19.334 12.318 -124.234 1.00 73.50 1015 SER A C 1
ATOM 8194 O O . SER A 1 1015 ? 18.759 13.041 -123.423 1.00 73.50 1015 SER A O 1
ATOM 8196 N N . GLN A 1 1016 ? 19.829 11.125 -123.886 1.00 72.94 1016 GLN A N 1
ATOM 8197 C CA . GLN A 1 1016 ? 19.680 10.571 -122.534 1.00 72.94 1016 GLN A CA 1
ATOM 8198 C C . GLN A 1 1016 ? 20.529 11.335 -121.505 1.00 72.94 1016 GLN A C 1
ATOM 8200 O O . GLN A 1 1016 ? 20.055 11.620 -120.406 1.00 72.94 1016 GLN A O 1
ATOM 8205 N N . PHE A 1 1017 ? 21.742 11.753 -121.880 1.00 76.25 1017 PHE A N 1
ATOM 8206 C CA . PHE A 1 1017 ? 22.624 12.526 -121.001 1.00 76.25 1017 PHE A CA 1
ATOM 8207 C C . PHE A 1 1017 ? 22.073 13.928 -120.678 1.00 76.25 1017 PHE A C 1
ATOM 8209 O O . PHE A 1 1017 ? 22.154 14.389 -119.535 1.00 76.25 1017 PHE A O 1
ATOM 8216 N N . GLN A 1 1018 ? 21.461 14.604 -121.659 1.00 74.81 1018 GLN A N 1
ATOM 8217 C CA . GLN A 1 1018 ? 20.826 15.909 -121.431 1.00 74.81 1018 GLN A CA 1
ATOM 8218 C C . GLN A 1 1018 ? 19.666 15.820 -120.430 1.00 74.81 1018 GLN A C 1
ATOM 8220 O O . GLN A 1 1018 ? 19.525 16.695 -119.573 1.00 74.81 1018 GLN A O 1
ATOM 8225 N N . GLN A 1 1019 ? 18.881 14.742 -120.476 1.00 73.69 1019 GLN A N 1
ATOM 8226 C CA . GLN A 1 1019 ? 17.765 14.540 -119.555 1.00 73.69 1019 GLN A CA 1
ATOM 8227 C C . GLN A 1 1019 ? 18.250 14.336 -118.110 1.00 73.69 1019 GLN A C 1
ATOM 8229 O O . GLN A 1 1019 ? 17.740 14.990 -117.198 1.00 73.69 1019 GLN A O 1
ATOM 8234 N N . THR A 1 1020 ? 19.298 13.533 -117.892 1.00 71.19 1020 THR A N 1
ATOM 8235 C CA . THR A 1 1020 ? 19.895 13.346 -116.556 1.00 71.19 1020 THR A CA 1
ATOM 8236 C C . THR A 1 1020 ? 20.559 14.614 -116.017 1.00 71.19 1020 THR A C 1
ATOM 8238 O O . THR A 1 1020 ? 20.455 14.908 -114.828 1.00 71.19 1020 THR A O 1
ATOM 8241 N N . SER A 1 1021 ? 21.185 15.417 -116.885 1.00 69.94 1021 SER A N 1
ATOM 8242 C CA . SER A 1 1021 ? 21.804 16.685 -116.478 1.00 69.94 1021 SER A CA 1
ATOM 8243 C C . SER A 1 1021 ? 20.768 17.704 -115.993 1.00 69.94 1021 SER A C 1
ATOM 8245 O O . SER A 1 1021 ? 21.036 18.444 -115.049 1.00 69.94 1021 SER A O 1
ATOM 8247 N N . SER A 1 1022 ? 19.579 17.732 -116.606 1.00 71.62 1022 SER A N 1
ATOM 8248 C CA . SER A 1 1022 ? 18.503 18.649 -116.206 1.00 71.62 1022 SER A CA 1
ATOM 8249 C C . SER A 1 1022 ? 17.904 18.317 -114.830 1.00 71.62 1022 SER A C 1
ATOM 8251 O O . SER A 1 1022 ? 17.617 19.224 -114.051 1.00 71.62 1022 SER A O 1
ATOM 8253 N N . GLN A 1 1023 ? 17.796 17.029 -114.484 1.00 74.81 1023 GLN A N 1
ATOM 8254 C CA . GLN A 1 1023 ? 17.305 16.585 -113.174 1.00 74.81 1023 GLN A CA 1
ATOM 8255 C C . GLN A 1 1023 ? 18.289 16.927 -112.047 1.00 74.81 1023 GLN A C 1
ATOM 8257 O O . GLN A 1 1023 ? 17.875 17.320 -110.956 1.00 74.81 1023 GLN A O 1
ATOM 8262 N N . LEU A 1 1024 ? 19.595 16.834 -112.316 1.00 76.38 1024 LEU A N 1
ATOM 8263 C CA . LEU A 1 1024 ? 20.623 17.152 -111.328 1.00 76.38 1024 LEU A CA 1
ATOM 8264 C C . LEU A 1 1024 ? 20.624 18.648 -110.966 1.00 76.38 1024 LEU A C 1
ATOM 8266 O O . LEU A 1 1024 ? 20.671 18.997 -109.787 1.00 76.38 1024 LEU A O 1
ATOM 8270 N N . GLU A 1 1025 ? 20.494 19.534 -111.956 1.00 76.12 1025 GLU A N 1
ATOM 8271 C CA . GLU A 1 1025 ? 20.401 20.980 -111.706 1.00 76.12 1025 GLU A CA 1
ATOM 8272 C C . GLU A 1 1025 ? 19.143 21.351 -110.907 1.00 76.12 1025 GLU A C 1
ATOM 8274 O O . GLU A 1 1025 ? 19.212 22.170 -109.990 1.00 76.12 1025 GLU A O 1
ATOM 8279 N N . GLN A 1 1026 ? 18.015 20.675 -111.145 1.00 75.75 1026 GLN A N 1
ATOM 8280 C CA . GLN A 1 1026 ? 16.797 20.891 -110.363 1.00 75.75 1026 GLN A CA 1
ATOM 8281 C C . GLN A 1 1026 ? 17.007 20.544 -108.874 1.00 75.75 1026 GLN A C 1
ATOM 8283 O O . GLN A 1 1026 ? 16.747 21.382 -108.008 1.00 75.75 1026 GLN A O 1
ATOM 8288 N N . THR A 1 1027 ? 17.612 19.390 -108.564 1.00 73.69 1027 THR A N 1
ATOM 8289 C CA . THR A 1 1027 ? 17.928 19.011 -107.167 1.00 73.69 1027 THR A CA 1
ATOM 8290 C C . THR A 1 1027 ? 18.922 19.964 -106.490 1.00 73.69 1027 THR A C 1
ATOM 8292 O O . THR A 1 1027 ? 18.830 20.234 -105.290 1.00 73.69 1027 THR A O 1
ATOM 8295 N N . ARG A 1 1028 ? 19.854 20.540 -107.258 1.00 79.62 1028 ARG A N 1
ATOM 8296 C CA . ARG A 1 1028 ? 20.838 21.499 -106.746 1.00 79.62 1028 ARG A CA 1
ATOM 8297 C C . ARG A 1 1028 ? 20.188 22.816 -106.319 1.00 79.62 1028 ARG A C 1
ATOM 8299 O O . ARG A 1 1028 ? 20.591 23.397 -105.309 1.00 79.62 1028 ARG A O 1
ATOM 8306 N N . THR A 1 1029 ? 19.171 23.271 -107.051 1.00 77.12 1029 THR A N 1
ATOM 8307 C CA . THR A 1 1029 ? 18.427 24.493 -106.702 1.00 77.12 1029 THR A CA 1
ATOM 8308 C C . THR A 1 1029 ? 17.577 24.334 -105.438 1.00 77.12 1029 THR A C 1
ATOM 8310 O O . THR A 1 1029 ? 17.545 25.244 -104.609 1.00 77.12 1029 THR A O 1
ATOM 8313 N N . GLU A 1 1030 ? 16.975 23.162 -105.219 1.00 77.12 1030 GLU A N 1
ATOM 8314 C CA . GLU A 1 1030 ? 16.192 22.861 -104.010 1.00 77.12 1030 GLU A CA 1
ATOM 8315 C C . GLU A 1 1030 ? 17.071 22.822 -102.748 1.00 77.12 1030 GLU A C 1
ATOM 8317 O O . GLU A 1 1030 ? 16.705 23.375 -101.707 1.00 77.12 1030 GLU A O 1
ATOM 8322 N N . LEU A 1 1031 ? 18.284 22.265 -102.851 1.00 78.50 1031 LEU A N 1
ATOM 8323 C CA . LEU A 1 1031 ? 19.253 22.242 -101.750 1.00 78.50 1031 LEU A CA 1
ATOM 8324 C C . LEU A 1 1031 ? 19.710 23.658 -101.346 1.00 78.50 1031 LEU A C 1
ATOM 8326 O O . LEU A 1 1031 ? 19.850 23.968 -100.160 1.00 78.50 1031 LEU A O 1
ATOM 8330 N N . LEU A 1 1032 ? 19.923 24.539 -102.328 1.00 80.19 1032 LEU A N 1
ATOM 8331 C CA . LEU A 1 1032 ? 20.285 25.943 -102.097 1.00 80.19 1032 LEU A CA 1
ATOM 8332 C C . LEU A 1 1032 ? 19.166 26.717 -101.385 1.00 80.19 1032 LEU A C 1
ATOM 8334 O O . LEU A 1 1032 ? 19.449 27.551 -100.518 1.00 80.19 1032 LEU A O 1
ATOM 8338 N N . HIS A 1 1033 ? 17.908 26.405 -101.697 1.00 78.12 1033 HIS A N 1
ATOM 8339 C CA . HIS A 1 1033 ? 16.752 26.991 -101.023 1.00 78.12 1033 HIS A CA 1
ATOM 8340 C C . HIS A 1 1033 ? 16.642 26.538 -99.556 1.00 78.12 1033 HIS A C 1
ATOM 8342 O O . HIS A 1 1033 ? 16.428 27.359 -98.665 1.00 78.12 1033 HIS A O 1
ATOM 8348 N N . ALA A 1 1034 ? 16.878 25.253 -99.270 1.00 74.31 1034 ALA A N 1
ATOM 8349 C CA . ALA A 1 1034 ? 16.880 24.743 -97.896 1.00 74.31 1034 ALA A CA 1
ATOM 8350 C C . ALA A 1 1034 ? 18.011 25.352 -97.043 1.00 74.31 1034 ALA A C 1
ATOM 8352 O O . ALA A 1 1034 ? 17.810 25.691 -95.874 1.00 74.31 1034 ALA A O 1
ATOM 8353 N N . LYS A 1 1035 ? 19.197 25.556 -97.635 1.00 78.56 1035 LYS A N 1
ATOM 8354 C CA . LYS A 1 1035 ? 20.341 26.170 -96.944 1.00 78.56 1035 LYS A CA 1
ATOM 8355 C C . LYS A 1 1035 ? 20.060 27.615 -96.517 1.00 78.56 1035 LYS A C 1
ATOM 8357 O O . LYS A 1 1035 ? 20.360 27.989 -95.385 1.00 78.56 1035 LYS A O 1
ATOM 8362 N N . THR A 1 1036 ? 19.433 28.403 -97.389 1.00 76.31 1036 THR A N 1
ATOM 8363 C CA . THR A 1 1036 ? 19.098 29.805 -97.092 1.00 76.31 1036 THR A CA 1
ATOM 8364 C C . THR A 1 1036 ? 18.029 29.937 -96.002 1.00 76.31 1036 THR A C 1
ATOM 8366 O O . THR A 1 1036 ? 18.124 30.838 -95.169 1.00 76.31 1036 THR A O 1
ATOM 8369 N N . GLN A 1 1037 ? 17.061 29.017 -95.927 1.00 72.50 1037 GLN A N 1
ATOM 8370 C CA . GLN A 1 1037 ? 16.071 29.001 -94.839 1.00 72.50 1037 GLN A CA 1
ATOM 8371 C C . GLN A 1 1037 ? 16.701 28.679 -93.471 1.00 72.50 1037 GLN A C 1
ATOM 8373 O O . GLN A 1 1037 ? 16.360 29.300 -92.460 1.00 72.50 1037 GLN A O 1
ATOM 8378 N N . LEU A 1 1038 ? 17.671 27.759 -93.427 1.00 75.19 1038 LEU A N 1
ATOM 8379 C CA . LEU A 1 1038 ? 18.396 27.437 -92.194 1.00 75.19 1038 LEU A CA 1
ATOM 8380 C C . LEU A 1 1038 ? 19.237 28.620 -91.690 1.00 75.19 1038 LEU A C 1
ATOM 8382 O O . LEU A 1 1038 ? 19.216 28.920 -90.495 1.00 75.19 1038 LEU A O 1
ATOM 8386 N N . GLU A 1 1039 ? 19.912 29.351 -92.577 1.00 80.44 1039 GLU A N 1
ATOM 8387 C CA . GLU A 1 1039 ? 20.669 30.557 -92.205 1.00 80.44 1039 GLU A CA 1
ATOM 8388 C C . GLU A 1 1039 ? 19.769 31.679 -91.655 1.00 80.44 1039 GLU A C 1
ATOM 8390 O O . GLU A 1 1039 ? 20.128 32.341 -90.675 1.00 80.44 1039 GLU A O 1
ATOM 8395 N N . GLN A 1 1040 ? 18.553 31.838 -92.182 1.00 75.50 1040 GLN A N 1
ATOM 8396 C CA . GLN A 1 1040 ? 17.568 32.777 -91.628 1.00 75.50 1040 GLN A CA 1
ATOM 8397 C C . GLN A 1 1040 ? 17.104 32.372 -90.219 1.00 75.50 1040 GLN A C 1
ATOM 8399 O O . GLN A 1 1040 ? 17.005 33.215 -89.330 1.00 75.50 1040 GLN A O 1
ATOM 8404 N N . SER A 1 1041 ? 16.891 31.077 -89.966 1.00 76.31 1041 SER A N 1
ATOM 8405 C CA . SER A 1 1041 ? 16.520 30.601 -88.624 1.00 76.31 1041 SER A CA 1
ATOM 8406 C C . SER A 1 1041 ? 17.644 30.789 -87.592 1.00 76.31 1041 SER A C 1
ATOM 8408 O O . SER A 1 1041 ? 17.389 31.169 -86.446 1.00 76.31 1041 SER A O 1
ATOM 8410 N N . ARG A 1 1042 ? 18.905 30.612 -88.009 1.00 83.06 1042 ARG A N 1
ATOM 8411 C CA . ARG A 1 1042 ? 20.081 30.796 -87.149 1.00 83.06 1042 ARG A CA 1
ATOM 8412 C C . ARG A 1 1042 ? 20.257 32.248 -86.710 1.00 83.06 1042 ARG A C 1
ATOM 8414 O O . ARG A 1 1042 ? 20.516 32.504 -85.536 1.00 83.06 1042 ARG A O 1
ATOM 8421 N N . THR A 1 1043 ? 20.079 33.195 -87.626 1.00 77.88 1043 THR A N 1
ATOM 8422 C CA . THR A 1 1043 ? 20.217 34.627 -87.311 1.00 77.88 1043 THR A CA 1
ATOM 8423 C C . THR A 1 1043 ? 19.144 35.112 -86.327 1.00 77.88 1043 THR A C 1
ATOM 8425 O O . THR A 1 1043 ? 19.462 35.855 -85.399 1.00 77.88 1043 THR A O 1
ATOM 8428 N N . LEU A 1 1044 ? 17.902 34.622 -86.434 1.00 78.81 1044 LEU A N 1
ATOM 8429 C CA . LEU A 1 1044 ? 16.837 34.900 -85.456 1.00 78.81 1044 LEU A CA 1
ATOM 8430 C C . LEU A 1 1044 ? 17.146 34.328 -84.061 1.00 78.81 1044 LEU A C 1
ATOM 8432 O O . LEU A 1 1044 ? 16.896 34.976 -83.038 1.00 78.81 1044 LEU A O 1
ATOM 8436 N N . TYR A 1 1045 ? 17.731 33.131 -84.001 1.00 78.44 1045 TYR A N 1
ATOM 8437 C CA . TYR A 1 1045 ? 18.148 32.529 -82.735 1.00 78.44 1045 TYR A CA 1
ATOM 8438 C C . TYR A 1 1045 ? 19.269 33.333 -82.058 1.00 78.44 1045 TYR A C 1
ATOM 8440 O O . TYR A 1 1045 ? 19.208 33.609 -80.857 1.00 78.44 1045 TYR A O 1
ATOM 8448 N N . GLU A 1 1046 ? 20.269 33.774 -82.825 1.00 80.38 1046 GLU A N 1
ATOM 8449 C CA . GLU A 1 1046 ? 21.373 34.594 -82.314 1.00 80.38 1046 GLU A CA 1
ATOM 8450 C C . GLU A 1 1046 ? 20.887 35.968 -81.809 1.00 80.38 1046 GLU A C 1
ATOM 8452 O O . GLU A 1 1046 ? 21.315 36.410 -80.739 1.00 80.38 1046 GLU A O 1
ATOM 8457 N N . GLN A 1 1047 ? 19.908 36.592 -82.477 1.00 76.44 1047 GLN A N 1
ATOM 8458 C CA . GLN A 1 1047 ? 19.261 37.823 -81.993 1.00 76.44 1047 GLN A CA 1
ATOM 8459 C C . GLN A 1 1047 ? 18.522 37.619 -80.660 1.00 76.44 1047 GLN A C 1
ATOM 8461 O O . GLN A 1 1047 ? 18.654 38.428 -79.738 1.00 76.44 1047 GLN A O 1
ATOM 8466 N N . THR A 1 1048 ? 17.796 36.509 -80.517 1.00 73.56 1048 THR A N 1
ATOM 8467 C CA . THR A 1 1048 ? 17.065 36.181 -79.280 1.00 73.56 1048 THR A CA 1
ATOM 8468 C C . THR A 1 1048 ? 18.027 35.886 -78.123 1.00 73.56 1048 THR A C 1
ATOM 8470 O O . THR A 1 1048 ? 17.784 36.254 -76.969 1.00 73.56 1048 THR A O 1
ATOM 8473 N N . ARG A 1 1049 ? 19.172 35.260 -78.419 1.00 79.25 1049 ARG A N 1
ATOM 8474 C CA . ARG A 1 1049 ? 20.240 35.023 -77.441 1.00 79.25 1049 ARG A CA 1
ATOM 8475 C C . ARG A 1 1049 ? 20.866 36.333 -76.957 1.00 79.25 1049 ARG A C 1
ATOM 8477 O O . ARG A 1 1049 ? 21.090 36.481 -75.756 1.00 79.25 1049 ARG A O 1
ATOM 8484 N N . ALA A 1 1050 ? 21.101 37.288 -77.856 1.00 75.75 1050 ALA A N 1
ATOM 8485 C CA . ALA A 1 1050 ? 21.632 38.602 -77.499 1.00 75.75 1050 ALA A CA 1
ATOM 8486 C C . ALA A 1 1050 ? 20.656 39.405 -76.615 1.00 75.75 1050 ALA A C 1
ATOM 8488 O O . ALA A 1 1050 ? 21.075 39.984 -75.612 1.00 75.75 1050 ALA A O 1
ATOM 8489 N N . GLN A 1 1051 ? 19.349 39.373 -76.911 1.00 78.00 1051 GLN A N 1
ATOM 8490 C CA . GLN A 1 1051 ? 18.324 40.017 -76.072 1.00 78.00 1051 GLN A CA 1
ATOM 8491 C C . GLN A 1 1051 ? 18.258 39.423 -74.657 1.00 78.00 1051 GLN A C 1
ATOM 8493 O O . GLN A 1 1051 ? 18.190 40.166 -73.678 1.00 78.00 1051 GLN A O 1
ATOM 8498 N N . ASN A 1 1052 ? 18.352 38.096 -74.526 1.00 75.81 1052 ASN A N 1
ATOM 8499 C CA . ASN A 1 1052 ? 18.423 37.441 -73.215 1.00 75.81 1052 ASN A CA 1
ATOM 8500 C C . ASN A 1 1052 ? 19.693 37.819 -72.436 1.00 75.81 1052 ASN A C 1
ATOM 8502 O O . ASN A 1 1052 ? 19.644 37.949 -71.214 1.00 75.81 1052 ASN A O 1
ATOM 8506 N N . GLY A 1 1053 ? 20.818 38.024 -73.127 1.00 79.00 1053 GLY A N 1
ATOM 8507 C CA . GLY A 1 1053 ? 22.044 38.547 -72.520 1.00 79.00 1053 GLY A CA 1
ATOM 8508 C C . GLY A 1 1053 ? 21.859 39.956 -71.950 1.00 79.00 1053 GLY A C 1
ATOM 8509 O O . GLY A 1 1053 ? 22.256 40.214 -70.816 1.00 79.00 1053 GLY A O 1
ATOM 8510 N N . LEU A 1 1054 ? 21.184 40.841 -72.690 1.00 80.50 1054 LEU A N 1
ATOM 8511 C CA . LEU A 1 1054 ? 20.916 42.211 -72.247 1.00 80.50 1054 LEU A CA 1
ATOM 8512 C C . LEU A 1 1054 ? 19.994 42.253 -71.015 1.00 80.50 1054 LEU A C 1
ATOM 8514 O O . LEU A 1 1054 ? 20.259 42.991 -70.069 1.00 80.50 1054 LEU A O 1
ATOM 8518 N N . LEU A 1 1055 ? 18.950 41.418 -70.991 1.00 78.62 1055 LEU A N 1
ATOM 8519 C CA . LEU A 1 1055 ? 18.040 41.297 -69.844 1.00 78.62 1055 LEU A CA 1
ATOM 8520 C C . LEU A 1 1055 ? 18.741 40.732 -68.598 1.00 78.62 1055 LEU A C 1
ATOM 8522 O O . LEU A 1 1055 ? 18.468 41.178 -67.484 1.00 78.62 1055 LEU A O 1
ATOM 8526 N N . ARG A 1 1056 ? 19.676 39.787 -68.769 1.00 77.75 1056 ARG A N 1
ATOM 8527 C CA . ARG A 1 1056 ? 20.500 39.274 -67.661 1.00 77.75 1056 ARG A CA 1
ATOM 8528 C C . ARG A 1 1056 ? 21.415 40.350 -67.084 1.00 77.75 1056 ARG A C 1
ATOM 8530 O O . ARG A 1 1056 ? 21.453 40.502 -65.868 1.00 77.75 1056 ARG A O 1
ATOM 8537 N N . ALA A 1 1057 ? 22.065 41.143 -67.934 1.00 74.69 1057 ALA A N 1
ATOM 8538 C CA . ALA A 1 1057 ? 22.896 42.257 -67.481 1.00 74.69 1057 ALA A CA 1
ATOM 8539 C C . ALA A 1 1057 ? 22.078 43.322 -66.720 1.00 74.69 1057 ALA A C 1
ATOM 8541 O O . ALA A 1 1057 ? 22.526 43.842 -65.700 1.00 74.69 1057 ALA A O 1
ATOM 8542 N N . GLN A 1 1058 ? 20.844 43.605 -67.157 1.00 76.69 1058 GLN A N 1
ATOM 8543 C CA . GLN A 1 1058 ? 19.931 44.506 -66.440 1.00 76.69 1058 GLN A CA 1
ATOM 8544 C C . GLN A 1 1058 ? 19.510 43.953 -65.067 1.00 76.69 1058 GLN A C 1
ATOM 8546 O O . GLN A 1 1058 ? 19.443 44.705 -64.094 1.00 76.69 1058 GLN A O 1
ATOM 8551 N N . LEU A 1 1059 ? 19.261 42.643 -64.963 1.00 73.06 1059 LEU A N 1
ATOM 8552 C CA . LEU A 1 1059 ? 18.972 41.981 -63.686 1.00 73.06 1059 LEU A CA 1
ATOM 8553 C C . LEU A 1 1059 ? 20.166 42.039 -62.727 1.00 73.06 1059 LEU A C 1
ATOM 8555 O O . LEU A 1 1059 ? 19.987 42.352 -61.552 1.00 73.06 1059 LEU A O 1
ATOM 8559 N N . GLU A 1 1060 ? 21.381 41.794 -63.217 1.00 77.25 1060 GLU A N 1
ATOM 8560 C CA . GLU A 1 1060 ? 22.604 41.903 -62.414 1.00 77.25 1060 GLU A CA 1
ATOM 8561 C C . GLU A 1 1060 ? 22.832 43.337 -61.913 1.00 77.25 1060 GLU A C 1
ATOM 8563 O O . GLU A 1 1060 ? 23.183 43.536 -60.748 1.00 77.25 1060 GLU A O 1
ATOM 8568 N N . GLN A 1 1061 ? 22.537 44.346 -62.739 1.00 77.06 1061 GLN A N 1
ATOM 8569 C CA . GLN A 1 1061 ? 22.623 45.752 -62.342 1.00 77.06 1061 GLN A CA 1
ATOM 8570 C C . GLN A 1 1061 ? 21.595 46.121 -61.255 1.00 77.06 1061 GLN A C 1
ATOM 8572 O O . GLN A 1 1061 ? 21.937 46.825 -60.303 1.00 77.06 1061 GLN A O 1
ATOM 8577 N N . LEU A 1 1062 ? 20.361 45.610 -61.335 1.00 78.94 1062 LEU A N 1
ATOM 8578 C CA . LEU A 1 1062 ? 19.345 45.801 -60.289 1.00 78.94 1062 LEU A CA 1
ATOM 8579 C C . LEU A 1 1062 ? 19.716 45.092 -58.979 1.00 78.94 1062 LEU A C 1
ATOM 8581 O O . LEU A 1 1062 ? 19.499 45.641 -57.898 1.00 78.94 1062 LEU A O 1
ATOM 8585 N N . ILE A 1 1063 ? 20.315 43.899 -59.054 1.00 78.94 1063 ILE A N 1
ATOM 8586 C CA . ILE A 1 1063 ? 20.820 43.175 -57.878 1.00 78.94 1063 ILE A CA 1
ATOM 8587 C C . ILE A 1 1063 ? 21.956 43.959 -57.213 1.00 78.94 1063 ILE A C 1
ATOM 8589 O O . ILE A 1 1063 ? 21.981 44.080 -55.986 1.00 78.94 1063 ILE A O 1
ATOM 8593 N N . ALA A 1 1064 ? 22.868 44.538 -57.998 1.00 73.88 1064 ALA A N 1
ATOM 8594 C CA . ALA A 1 1064 ? 23.936 45.385 -57.477 1.00 73.88 1064 ALA A CA 1
ATOM 8595 C C . ALA A 1 1064 ? 23.379 46.627 -56.754 1.00 73.88 1064 ALA A C 1
ATOM 8597 O O . ALA A 1 1064 ? 23.770 46.889 -55.618 1.00 73.88 1064 ALA A O 1
ATOM 8598 N N . GLN A 1 1065 ? 22.393 47.318 -57.338 1.00 76.56 1065 GLN A N 1
ATOM 8599 C CA . GLN A 1 1065 ? 21.728 48.471 -56.708 1.00 76.56 1065 GLN A CA 1
ATOM 8600 C C . GLN A 1 1065 ? 20.968 48.095 -55.421 1.00 76.56 1065 GLN A C 1
ATOM 8602 O O . GLN A 1 1065 ? 20.983 48.836 -54.433 1.00 76.56 1065 GLN A O 1
ATOM 8607 N N . LEU A 1 1066 ? 20.329 46.921 -55.386 1.00 74.88 1066 LEU A N 1
ATOM 8608 C CA . LEU A 1 1066 ? 19.661 46.408 -54.185 1.00 74.88 1066 LEU A CA 1
ATOM 8609 C C . LEU A 1 1066 ? 20.665 46.093 -53.060 1.00 74.88 1066 LEU A C 1
ATOM 8611 O O . LEU A 1 1066 ? 20.393 46.309 -51.879 1.00 74.88 1066 LEU A O 1
ATOM 8615 N N . ASN A 1 1067 ? 21.843 45.583 -53.416 1.00 75.94 1067 ASN A N 1
ATOM 8616 C CA . ASN A 1 1067 ? 22.904 45.302 -52.452 1.00 75.94 1067 ASN A CA 1
ATOM 8617 C C . ASN A 1 1067 ? 23.553 46.590 -51.927 1.00 75.94 1067 ASN A C 1
ATOM 8619 O O . ASN A 1 1067 ? 23.853 46.680 -50.738 1.00 75.94 1067 ASN A O 1
ATOM 8623 N N . GLU A 1 1068 ? 23.699 47.608 -52.772 1.00 75.75 1068 GLU A N 1
ATOM 8624 C CA . GLU A 1 1068 ? 24.229 48.918 -52.388 1.00 75.75 1068 GLU A CA 1
ATOM 8625 C C . GLU A 1 1068 ? 23.263 49.672 -51.455 1.00 75.75 1068 GLU A C 1
ATOM 8627 O O . GLU A 1 1068 ? 23.675 50.199 -50.421 1.00 75.75 1068 GLU A O 1
ATOM 8632 N N . THR A 1 1069 ? 21.954 49.616 -51.723 1.00 73.75 1069 THR A N 1
ATOM 8633 C CA . THR A 1 1069 ? 20.921 50.159 -50.818 1.00 73.75 1069 THR A CA 1
ATOM 8634 C C . THR A 1 1069 ? 20.822 49.385 -49.499 1.00 73.75 1069 THR A C 1
ATOM 8636 O O . THR A 1 1069 ? 20.663 49.997 -48.442 1.00 73.75 1069 THR A O 1
ATOM 8639 N N . ARG A 1 1070 ? 21.003 48.054 -49.506 1.00 75.00 1070 ARG A N 1
ATOM 8640 C CA . ARG A 1 1070 ? 21.143 47.259 -48.268 1.00 75.00 1070 ARG A CA 1
ATOM 8641 C C . ARG A 1 1070 ? 22.384 47.642 -47.463 1.00 75.00 1070 ARG A C 1
ATOM 8643 O O . ARG A 1 1070 ? 22.303 47.706 -46.238 1.00 75.00 1070 ARG A O 1
ATOM 8650 N N . ALA A 1 1071 ? 23.509 47.921 -48.120 1.00 74.12 1071 ALA A N 1
ATOM 8651 C CA . ALA A 1 1071 ? 24.728 48.371 -47.452 1.00 74.12 1071 ALA A CA 1
ATOM 8652 C C . ALA A 1 1071 ? 24.555 49.770 -46.831 1.00 74.12 1071 ALA A C 1
ATOM 8654 O O . ALA A 1 1071 ? 24.956 49.984 -45.686 1.00 74.12 1071 ALA A O 1
ATOM 8655 N N . GLN A 1 1072 ? 23.880 50.688 -47.529 1.00 75.00 1072 GLN A N 1
ATOM 8656 C CA . GLN A 1 1072 ? 23.529 52.012 -47.000 1.00 75.00 1072 GLN A CA 1
ATOM 8657 C C . GLN A 1 1072 ? 22.553 51.920 -45.813 1.00 75.00 1072 GLN A C 1
ATOM 8659 O O . GLN A 1 1072 ? 22.745 52.601 -44.805 1.00 75.00 1072 GLN A O 1
ATOM 8664 N N . ALA A 1 1073 ? 21.557 51.028 -45.871 1.00 69.44 1073 ALA A N 1
ATOM 8665 C CA . ALA A 1 1073 ? 20.647 50.771 -44.752 1.00 69.44 1073 ALA A CA 1
ATOM 8666 C C . ALA A 1 1073 ? 21.380 50.191 -43.527 1.00 69.44 1073 ALA A C 1
ATOM 8668 O O . ALA A 1 1073 ? 21.130 50.617 -42.400 1.00 69.44 1073 ALA A O 1
ATOM 8669 N N . ALA A 1 1074 ? 22.338 49.281 -43.738 1.00 69.69 1074 ALA A N 1
ATOM 8670 C CA . ALA A 1 1074 ? 23.175 48.736 -42.669 1.00 69.69 1074 ALA A CA 1
ATOM 8671 C C . ALA A 1 1074 ? 24.095 49.801 -42.040 1.00 69.69 1074 ALA A C 1
ATOM 8673 O O . ALA A 1 1074 ? 24.289 49.800 -40.822 1.00 69.69 1074 ALA A O 1
ATOM 8674 N N . GLN A 1 1075 ? 24.615 50.742 -42.840 1.00 69.38 1075 GLN A N 1
ATOM 8675 C CA . GLN A 1 1075 ? 25.390 51.895 -42.362 1.00 69.38 1075 GLN A CA 1
ATOM 8676 C C . GLN A 1 1075 ? 24.542 52.873 -41.539 1.00 69.38 1075 GLN A C 1
ATOM 8678 O O . GLN A 1 1075 ? 24.975 53.311 -40.474 1.00 69.38 1075 GLN A O 1
ATOM 8683 N N . LEU A 1 1076 ? 23.315 53.174 -41.976 1.00 73.69 1076 LEU A N 1
ATOM 8684 C CA . LEU A 1 1076 ? 22.381 53.999 -41.203 1.00 73.69 1076 LEU A CA 1
ATOM 8685 C C . LEU A 1 1076 ? 21.973 53.311 -39.894 1.00 73.69 1076 LEU A C 1
ATOM 8687 O O . LEU A 1 1076 ? 21.894 53.966 -38.860 1.00 73.69 1076 LEU A O 1
ATOM 8691 N N . GLN A 1 1077 ? 21.803 51.986 -39.897 1.00 67.56 1077 GLN A N 1
ATOM 8692 C CA . GLN A 1 1077 ? 21.501 51.210 -38.691 1.00 67.56 1077 GLN A CA 1
ATOM 8693 C C . GLN A 1 1077 ? 22.675 51.190 -37.695 1.00 67.56 1077 GLN A C 1
ATOM 8695 O O . GLN A 1 1077 ? 22.458 51.270 -36.485 1.00 67.56 1077 GLN A O 1
ATOM 8700 N N . THR A 1 1078 ? 23.922 51.159 -38.181 1.00 68.31 1078 THR A N 1
ATOM 8701 C CA . THR A 1 1078 ? 25.114 51.286 -37.322 1.00 68.31 1078 THR A CA 1
ATOM 8702 C C . THR A 1 1078 ? 25.314 52.709 -36.807 1.00 68.31 1078 THR A C 1
ATOM 8704 O O . THR A 1 1078 ? 25.715 52.875 -35.656 1.00 68.31 1078 THR A O 1
ATOM 8707 N N . GLN A 1 1079 ? 24.986 53.735 -37.598 1.00 67.94 1079 GLN A N 1
ATOM 8708 C CA . GLN A 1 1079 ? 24.980 55.121 -37.124 1.00 67.94 1079 GLN A CA 1
ATOM 8709 C C . GLN A 1 1079 ? 23.902 55.344 -36.056 1.00 67.94 1079 GLN A C 1
ATOM 8711 O O . GLN A 1 1079 ? 24.207 55.943 -35.033 1.00 67.94 1079 GLN A O 1
ATOM 8716 N N . LEU A 1 1080 ? 22.699 54.781 -36.214 1.00 66.31 1080 LEU A N 1
ATOM 8717 C CA . LEU A 1 1080 ? 21.616 54.899 -35.229 1.00 66.31 1080 LEU A CA 1
ATOM 8718 C C . LEU A 1 1080 ? 21.954 54.192 -33.903 1.00 66.31 1080 LEU A C 1
ATOM 8720 O O . LEU A 1 1080 ? 21.695 54.738 -32.833 1.00 66.31 1080 LEU A O 1
ATOM 8724 N N . GLN A 1 1081 ? 22.619 53.031 -33.958 1.00 62.19 1081 GLN A N 1
ATOM 8725 C CA . GLN A 1 1081 ? 23.150 52.354 -32.766 1.00 62.19 1081 GLN A CA 1
ATOM 8726 C C . GLN A 1 1081 ? 24.323 53.108 -32.118 1.00 62.19 1081 GLN A C 1
ATOM 8728 O O . GLN A 1 1081 ? 24.477 53.069 -30.897 1.00 62.19 1081 GLN A O 1
ATOM 8733 N N . ALA A 1 1082 ? 25.147 53.808 -32.904 1.00 61.03 1082 ALA A N 1
ATOM 8734 C CA . ALA A 1 1082 ? 26.200 54.675 -32.378 1.00 61.03 1082 ALA A CA 1
ATOM 8735 C C . ALA A 1 1082 ? 25.624 55.950 -31.736 1.00 61.03 1082 ALA A C 1
ATOM 8737 O O . ALA A 1 1082 ? 26.124 56.384 -30.700 1.00 61.03 1082 ALA A O 1
ATOM 8738 N N . SER A 1 1083 ? 24.537 56.506 -32.284 1.00 59.75 1083 SER A N 1
ATOM 8739 C CA . SER A 1 1083 ? 23.793 57.622 -31.688 1.00 59.75 1083 SER A CA 1
ATOM 8740 C C . SER A 1 1083 ? 23.085 57.210 -30.396 1.00 59.75 1083 SER A C 1
ATOM 8742 O O . SER A 1 1083 ? 23.187 57.939 -29.418 1.00 59.75 1083 SER A O 1
ATOM 8744 N N . GLN A 1 1084 ? 22.464 56.023 -30.343 1.00 59.16 1084 GLN A N 1
ATOM 8745 C CA . GLN A 1 1084 ? 21.846 55.484 -29.119 1.00 59.16 1084 GLN A CA 1
ATOM 8746 C C . GLN A 1 1084 ? 22.876 55.246 -28.003 1.00 59.16 1084 GLN A C 1
ATOM 8748 O O . GLN A 1 1084 ? 22.649 55.641 -26.861 1.00 59.16 1084 GLN A O 1
ATOM 8753 N N . LYS A 1 1085 ? 24.060 54.713 -28.338 1.00 58.91 1085 LYS A N 1
ATOM 8754 C CA . LYS A 1 1085 ? 25.169 54.565 -27.378 1.00 58.91 1085 LYS A CA 1
ATOM 8755 C C . LYS A 1 1085 ? 25.806 55.896 -26.968 1.00 58.91 1085 LYS A C 1
ATOM 8757 O O . LYS A 1 1085 ? 26.312 56.005 -25.857 1.00 58.91 1085 LYS A O 1
ATOM 8762 N N . SER A 1 1086 ? 25.772 56.912 -27.833 1.00 55.72 1086 SER A N 1
ATOM 8763 C CA . SER A 1 1086 ? 26.210 58.272 -27.494 1.00 55.72 1086 SER A CA 1
ATOM 8764 C C . SER A 1 1086 ? 25.211 58.996 -26.587 1.00 55.72 1086 SER A C 1
ATOM 8766 O O . SER A 1 1086 ? 25.643 59.804 -25.775 1.00 55.72 1086 SER A O 1
ATOM 8768 N N . THR A 1 1087 ? 23.905 58.724 -26.696 1.00 56.59 1087 THR A N 1
ATOM 8769 C CA . THR A 1 1087 ? 22.884 59.302 -25.805 1.00 56.59 1087 THR A CA 1
ATOM 8770 C C . THR A 1 1087 ? 22.831 58.612 -24.442 1.00 56.59 1087 THR A C 1
ATOM 8772 O O . THR A 1 1087 ? 22.631 59.294 -23.445 1.00 56.59 1087 THR A O 1
ATOM 8775 N N . GLU A 1 1088 ? 23.099 57.303 -24.366 1.00 55.91 1088 GLU A N 1
ATOM 8776 C CA . GLU A 1 1088 ? 23.195 56.569 -23.089 1.00 55.91 1088 GLU A CA 1
ATOM 8777 C C . GLU A 1 1088 ? 24.487 56.899 -22.313 1.00 55.91 1088 GLU A C 1
ATOM 8779 O O . GLU A 1 1088 ? 24.482 56.909 -21.087 1.00 55.91 1088 GLU A O 1
ATOM 8784 N N . ALA A 1 1089 ? 25.578 57.270 -22.998 1.00 54.66 1089 ALA A N 1
ATOM 8785 C CA . ALA A 1 1089 ? 26.810 57.747 -22.354 1.00 54.66 1089 ALA A CA 1
ATOM 8786 C C . ALA A 1 1089 ? 26.757 59.228 -21.913 1.00 54.66 1089 ALA A C 1
ATOM 8788 O O . ALA A 1 1089 ? 27.633 59.677 -21.174 1.00 54.66 1089 ALA A O 1
ATOM 8789 N N . SER A 1 1090 ? 25.746 59.995 -22.344 1.00 52.00 1090 SER A N 1
ATOM 8790 C CA . SER A 1 1090 ? 25.535 61.393 -21.933 1.00 52.00 1090 SER A CA 1
ATOM 8791 C C . SER A 1 1090 ? 24.494 61.571 -20.818 1.00 52.00 1090 SER A C 1
ATOM 8793 O O . SER A 1 1090 ? 24.334 62.693 -20.354 1.00 52.00 1090 SER A O 1
ATOM 8795 N N . SER A 1 1091 ? 23.839 60.505 -20.337 1.00 51.72 1091 SER A N 1
ATOM 8796 C CA . SER A 1 1091 ? 22.892 60.557 -19.206 1.00 51.72 1091 SER A CA 1
ATOM 8797 C C . SER A 1 1091 ? 23.463 60.096 -17.853 1.00 51.72 1091 SER A C 1
ATOM 8799 O O . SER A 1 1091 ? 22.713 60.000 -16.887 1.00 51.72 1091 SER A O 1
ATOM 8801 N N . GLU A 1 1092 ? 24.770 59.821 -17.750 1.00 50.75 1092 GLU A N 1
ATOM 8802 C CA . GLU A 1 1092 ? 25.436 59.428 -16.488 1.00 50.75 1092 GLU A CA 1
ATOM 8803 C C . GLU A 1 1092 ? 26.497 60.436 -15.984 1.00 50.75 1092 GLU A C 1
ATOM 8805 O O . GLU A 1 1092 ? 27.257 60.121 -15.071 1.00 50.75 1092 GLU A O 1
ATOM 8810 N N . SER A 1 1093 ? 26.575 61.665 -16.523 1.00 46.75 1093 SER A N 1
ATOM 8811 C CA . SER A 1 1093 ? 27.623 62.624 -16.106 1.00 46.75 1093 SER A CA 1
ATOM 8812 C C . SER A 1 1093 ? 27.283 64.129 -16.169 1.00 46.75 1093 SER A C 1
ATOM 8814 O O . SER A 1 1093 ? 28.222 64.917 -16.080 1.00 46.75 1093 SER A O 1
ATOM 8816 N N . LEU A 1 1094 ? 26.024 64.563 -16.301 1.00 36.94 1094 LEU A N 1
ATOM 8817 C CA . LEU A 1 1094 ? 25.522 65.944 -16.084 1.00 36.94 1094 LEU A CA 1
ATOM 8818 C C . LEU A 1 1094 ? 23.995 65.955 -16.256 1.00 36.94 1094 LEU A C 1
ATOM 8820 O O . LEU A 1 1094 ? 23.378 66.961 -15.841 1.00 36.94 1094 LEU A O 1
#

Organism: Tetraodon nigroviridis (NCBI:txid99883)

Foldseek 3Di:
DVVVVVVVVVVVVVVVVVVVVVVVVPPVVVPVPPPPPDPDDDDDDDDDDDDDVVVVVVVVVVVVVVVVVVVVVVVVVVVVVVVVVVVVVVVVVVVVVVVVVVVVVVVVVVVVVVVVVVVVVVVVVVVVVVVVVVVVVVVVVVVVVVVVVVVVVVVVVVVVVVVVVVVVVVVVVVVVVVVVVVVVVVVVVVVVVVVVVVVVVVVVVVVVVVVVVVVVVVVVVVVVVVVVVVVVVVVVVVVVVVVVVVVVVVVVVVVVVVVVVVVVVVVVVVVVVVVVPPDDDDDDDDDDDDDDDDDDDDDDDDDDDDDDDDDDDDDDDDDDDDDDDDDDDDDDDDDDDDDDDDDDDDDDDDDDDDDDPPVVVVVVVVVVVVVVVVVVVVVVVVVVVVVVVVVVVVVVVVVVVVVVVVVVVVVVVVVVVVVVVVVVVVVVVVVVVVVVVVVVVVVVVVVVVVVVVVVVVVVVVVVVVVVVVVVVVVVVVVVVVVVVVVVVVVVVVVVVVVVVVVVVVVVVVVVVVVVVVVVVVVVVVVVVVVVVVVVVVVPDDDDDDDDDDDDDPDPDVVPVVVVVVVVVVVVVVVVVVVVVVVVVVVVVVVVVVVVVVVVVVVVVVVVVVVVVVVVVVVVVVVVVVVVVVVVVVVVVVVVVVVVVVVVVVVVVVVVVVVVVVVVVVVVVVVVVVVVVVVVVVVVVVVVVVVVVVVVVVVVVVVVVVVVVVVVVVVVVVVVVVVVVVVVVVVPPPPPPVVPVVVVPVVVVVVVVVVVVVVVVCVVVVVVVVVVVVVVVVVVVVVVVVVVVVVVVVVVVVVVVVVVVVVVVVVVVVVVVVVVVVVVVVVVVVVVVVVVVVVVVVVVVVVVVVVVVVVVVVVVVVVVVVVVVVVVVVVVVVVVVVVVVVVVVVVVVVVVVVVVVVVVVVVVVVVVVVVVVVVVVVVVVVVVVVVVVVVVVVVVVVVVVVVVVVVVVVVVVVVVVVVVVVVVVVVVVVVVVVVVVVVVPDPDDDDDDDDDDPDPPPPPVVVVVVVVVVVVVVVVVVVVVVVVVVVVVVVVVVVVVVVVVVVVVVVVVVVVVVVVVVVVVVVVVVVVVVVVVVVVVVVVVVVVVVVVPPD

Sequence (1094 aa):
RKKRSCVRQENASMTIQNEQLLADFDPVQYELANFNLQVGLRAPRSGFPNNVTVMSEQISQLQAELEAVNITQGQQEKRAECSLEETADRDIMVATLTEELNTFREQLDNKTALIKRAEQQRNQALLNAEKLKEAFSDYKAKIATKLHQMMENEGKLKERLTERDRDKEELEKRCTVLDRERDEQSQTISQLKLEVRQANAASTGFQAQIKEMEQKVSDLEKRLKEHGAKCKEMASLRTRVDELQSLTRSQQQNVAQSQREAQQNQAELASLEAILALLHLREVRSVSYLSTSYSPSSQLTGLNLDFHNLYHRHTIQGAVGSLCVRPCMLPPVDYMGTAQLLKLKPGMGHTLTFCYIYISREGYQHLLRVMQSMEEDRSKQSSLVERLQERLSRAQSEILSLQSSMAQRASQYQSLHAELLEKVSQASDTEKELKRKSARAASLEKQLQEKSSAYSQVALTNTELEGQLQEKNNTIQHYQSLLTKKQREYQQSLEKMNKSQSQQFTEQQHRVQLLQLSVEEAQSQMLQMEQVEMRLRKQLPSCRPLWTSSHRFQEKQVDVQSREQLLQSFKEQESKSATKICELQSSLKMCREELNVYQQQMEELRKNSESKLQKKNEKTSILQEELRSATQVCQSTNEQNLQLQLSLQQQQTMLTESTAHISELEESQNQLQTLVSSLEQQLEQARAALQDGIRNRERELQEKDKELQEMARQKAQLSESVNHVASNMAKCQGELLSKELELQHLRRDVTNKTSQISHMEENLHRVKTELDSKTSLAADLEEALHRSEADKLLSCQRVQMLEEQLQVVRGELADTLEQLRELRDVLQRTQTIADERQTSLGKLTVQLSDTRRELEERTHEVLDMDNALKERQGELQQRANLLAQLEVAIREHKQEMVRKVESLQQSLEAKERELRQVQQELADKKLKEVQLCAVEKDLASKEACWLELEAELQGTITSLEKELELEREEHNRELESLQQTRGQLLKVSSTMSSTQDKLSAKLDQSQNQLEQARSQFQQTSSQLEQTRTELLHAKTQLEQSRTLYEQTRAQNGLLRAQLEQLIAQLNETRAQAAQLQTQLQASQKSTEASSESL

pLDDT: mean 75.74, std 18.5, range [22.52, 96.81]

Solvent-accessible surface area (backbone atoms only — not comparable to full-atom values): 61973 Å² total; per-residue (Å²): 125,71,72,67,55,53,56,52,50,52,50,52,51,50,51,53,52,50,54,49,56,56,60,72,58,63,66,71,75,64,65,76,78,67,85,83,83,82,88,74,88,77,82,78,94,77,82,87,90,86,77,64,64,63,54,53,51,51,50,52,49,51,49,52,50,51,50,51,47,52,54,50,47,55,49,50,51,51,51,51,51,52,51,50,50,55,48,51,53,49,50,52,50,52,50,52,52,49,51,52,52,48,54,52,47,53,53,47,54,50,50,52,52,51,50,53,50,52,50,51,53,51,53,52,51,50,53,51,51,50,53,49,51,49,53,50,49,52,50,51,50,53,49,52,54,51,51,51,52,48,51,52,50,49,50,58,46,51,53,53,50,55,50,51,51,51,53,49,54,52,49,52,53,50,50,58,49,53,51,50,52,51,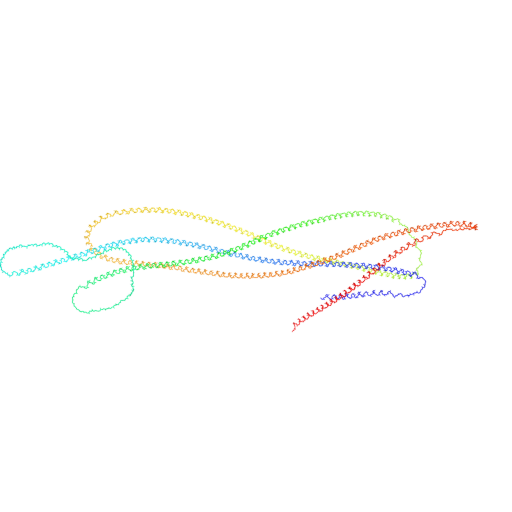49,52,50,52,50,49,54,51,51,52,54,50,52,52,51,51,53,49,52,51,49,53,52,50,51,52,52,49,53,52,48,52,50,53,50,52,54,49,51,51,52,49,51,53,50,50,51,53,51,53,51,52,51,54,52,49,52,53,50,52,52,52,52,52,52,52,52,52,52,53,52,52,53,56,49,54,55,51,54,54,54,52,58,56,54,54,53,58,56,57,58,62,66,65,74,78,73,91,82,87,91,86,91,80,88,88,84,81,88,76,91,78,85,81,88,78,83,84,87,78,86,78,89,84,83,82,84,89,87,84,91,80,91,84,86,83,84,86,84,83,91,85,84,86,89,83,91,82,85,88,86,84,91,83,91,82,90,81,90,86,88,88,86,89,86,90,82,83,88,83,85,94,69,82,70,64,63,62,53,55,55,50,52,52,52,51,52,51,49,51,53,51,51,53,50,49,51,53,50,49,58,49,50,52,53,51,52,52,50,49,52,52,53,51,50,51,50,52,51,50,51,51,54,51,51,53,49,52,50,51,51,51,51,53,50,51,52,51,51,52,49,52,50,52,50,52,53,51,50,54,49,49,53,53,50,53,55,51,49,53,54,49,52,50,52,50,52,52,49,52,52,50,51,51,51,50,52,52,53,48,54,52,50,51,50,51,51,51,52,50,50,53,52,49,52,49,51,50,54,51,50,54,50,51,52,50,54,51,51,54,51,50,54,50,51,53,51,53,52,52,49,50,50,53,53,51,50,53,51,51,51,53,51,49,54,53,48,55,52,52,53,55,52,48,57,56,50,50,60,50,52,58,59,58,66,73,74,74,88,91,94,83,90,88,91,86,88,88,88,92,86,70,80,78,76,45,60,62,58,47,50,55,50,46,53,50,48,49,53,50,47,50,51,52,47,50,51,49,50,52,50,50,50,49,51,52,48,50,55,50,52,52,50,50,51,52,51,50,52,52,50,49,54,47,51,53,50,52,53,52,49,49,56,47,51,53,49,52,52,51,52,51,49,53,51,50,53,52,50,52,52,53,49,54,52,50,53,51,49,50,51,51,51,53,52,51,50,52,52,50,50,51,49,53,50,50,53,50,52,50,51,52,48,52,51,52,49,50,53,50,51,53,51,50,53,50,50,52,49,51,51,53,50,52,50,51,53,50,52,51,51,48,56,49,51,53,50,52,51,54,50,52,51,51,53,52,54,52,52,54,53,53,53,56,56,54,57,57,56,54,60,58,56,63,62,60,66,71,68,70,69,72,70,66,71,72,63,64,68,68,63,64,65,65,56,66,66,49,60,71,56,44,68,68,44,50,67,54,46,54,62,50,47,56,56,44,53,56,48,50,55,52,52,48,54,50,50,54,51,52,52,51,49,52,50,51,52,50,52,50,52,53,51,50,53,52,50,50,52,50,51,52,52,51,50,49,54,51,47,54,53,50,51,53,52,48,53,54,48,54,52,48,52,50,50,52,53,52,48,52,53,49,52,53,50,52,54,50,50,51,53,51,51,52,52,52,51,50,55,48,50,54,51,53,51,51,50,51,52,50,51,52,50,51,51,52,50,51,52,50,50,50,52,50,51,52,50,51,54,51,49,53,51,49,53,50,51,52,52,52,51,50,50,50,49,50,53,50,50,53,51,50,48,52,52,47,54,50,51,50,50,52,48,53,50,51,52,48,53,49,50,54,48,51,53,50,49,54,50,47,54,50,50,52,52,50,49,53,51,49,52,52,52,48,52,50,51,49,51,51,48,50,48,50,49,55,48,49,50,50,51,52,48,48,50,47,50,50,49,47,54,47,47,55,56,44,58,70,49,61,79,74,60,95,69,86,88,84,90,90,91,91,90,84,87,82,69,76,80,67,58,69,67,60,56,63,62,56,55,61,56,51,59,54,51,54,56,56,54,53,55,52,54,53,56,52,54,55,53,54,53,54,51,55,53,52,52,54,54,50,53,55,50,53,52,54,52,52,52,54,50,54,53,50,54,52,50,52,52,52,52,51,52,54,51,52,52,50,49,51,51,52,50,52,54,52,48,52,52,50,50,52,54,52,54,62,67,58,73,79,82,124

Radius of gyration: 100.99 Å; Cα contacts (8 Å, |Δi|>4): 0; chains: 1; bounding box: 263×109×325 Å